Protein 4QD8 (pdb70)

Radius of gyration: 31.07 Å; Cα contacts (8 Å, |Δi|>4): 2089; chains: 6; bounding box: 77×60×92 Å

Nearest PDB structures (foldseek):
  4qdb-assembly4_F  TM=9.973E-01  e=1.370E-26  Pseudomonas aeruginosa PAO1
  4qd7-assembly1_A  TM=9.960E-01  e=4.173E-26  Pseudomonas aeruginosa PAO1
  4qda-assembly3_D  TM=9.909E-01  e=1.775E-25  Pseudomonas aeruginosa PAO1
  5ep5-assembly1_B  TM=9.746E-01  e=1.517E-14  Staphylococcus aureus subsp. aureus Mu50
  3r3c-assembly1_A  TM=8.956E-01  e=8.362E-13  Arthrobacter sp.

Organism: Pseudomonas aeruginosa (strain ATCC 15692 / DSM 22644 / CIP 104116 / JCM 14847 / LMG 12228 / 1C / PRS 101 / PAO1) (NCBI:txid208964)

CATH classification: 3.10.129.10

Foldseek 3Di:
DQFPADDDQVCLQVVCPPHVCVQFVKGFDDDDPFKTKIKTWQDPSQDDPVQWGDPVSVVVNVQSRVLVSVVRRDDPVWKHKDWDDKDKDFDAIDRGAMKMKMWGWPDDDPFKTKIWIWIDGPVRDTGMIMITIMTIGTD/DQFPADDDQVVLLVVCPPHVCVQQVKGFDDDDPFKTKIKGWQDPSQDDPVQWGDPVSVVVNVQSRVLVSLVRRDDPVWKHKDWDDKDKDFDAIDRGAMKMKMWGWPDDDPFKTKIWIFIDGPVRDTGMIMITIMTIGTD/DAFPDDDDQVVLQVVCPPHVCVVQVKGWDDDDRFKTKIKGWQDPSQDDPVQWGDPVSVVVNVQSRVLVRLCRRDDVVWKHKDWDDKDKDFDATDRGAMKMKMWGWPDDDPFKTKIWIFIDGPVRDTGMTMITIMGIGTD/DLFPDDDDQVVLQVVCPPHVCVQQVWGWDDDDPFKTKIKTWQDPSQDDPVQWGDPVVVVVNVQSRVLVSLVRNDDVVWKHKDWDDKDKDFDATDRGDMKMKMWGWPDDDPFKTKIWIWIDGPVRDTGMTMITIMTIGTD/DQFPDDDDQVVLQVVCPPHVCVQQVKGWDDDDPFKTKIKGWQDPSQDDPVQWGDPVSVVVNVLSRVLVSLCRRDDVVWKHKDWDDKDKDFDATDHGDMKMKMWGWPDDDPFKTKIWIFIDGPVRDTGMIMITIMTIGTD/DQFPDDDDQVCLQVVCPPHVCVQQVWGWDDDDPFKTKIKGWQDPSQDDPVQWGDPVSVVVNVQSRVLVSLCRRDDVVFKHKDWDDKDKDFDATDRGAMKMKMWGWPDDDPFKTKIWIFIDGPVRDTGMTMITIMTIDTD

Solvent-accessible surface area: 35798 Å² total; per-residue (Å²): 114,40,31,148,107,101,6,27,50,16,105,10,19,31,77,15,150,138,55,92,2,84,130,17,22,9,92,4,56,44,82,73,87,106,6,0,19,0,1,0,10,6,42,105,123,2,60,44,130,160,20,58,20,90,23,33,9,5,34,38,0,0,55,26,0,0,25,38,0,0,81,5,22,13,34,71,91,104,76,76,5,65,37,114,93,52,58,31,97,114,85,113,58,23,144,82,39,61,0,38,0,41,0,103,37,109,100,63,20,227,96,43,7,28,0,20,0,132,3,29,6,106,100,52,101,74,5,4,59,2,123,0,28,0,17,16,45,92,134,48,32,24,32,62,84,5,72,47,146,84,0,51,70,71,15,150,143,54,94,2,74,126,18,22,8,113,4,61,46,82,74,79,90,6,0,19,0,3,0,10,6,45,105,124,3,59,42,129,156,22,58,21,88,24,33,10,4,35,39,0,0,57,28,0,0,35,29,0,0,98,1,8,12,31,40,88,110,83,94,24,67,35,116,96,49,58,33,97,115,84,117,58,23,144,83,38,57,0,42,0,40,0,103,36,103,72,26,19,143,99,42,6,28,0,20,0,134,2,29,5,108,99,52,102,77,6,4,61,2,123,0,29,1,17,14,45,92,136,23,148,28,167,135,97,8,76,46,146,114,6,43,70,46,9,143,109,4,0,3,68,58,0,22,9,146,3,70,44,77,77,122,106,6,0,24,0,3,0,10,5,46,56,86,0,32,37,52,104,21,38,21,5,12,0,0,4,1,0,0,0,8,13,0,0,23,20,0,0,31,28,22,18,52,77,79,105,86,80,4,44,15,15,1,1,1,0,1,30,19,93,52,22,149,84,40,80,0,42,0,40,0,106,30,20,32,67,24,222,92,20,5,2,0,6,0,87,2,29,6,108,94,54,99,60,5,3,4,0,5,0,1,1,18,12,45,92,135,108,50,24,146,87,117,9,66,42,140,101,5,34,69,51,7,151,113,2,0,3,74,55,0,21,7,130,5,75,45,79,78,90,115,7,0,21,0,3,0,10,7,45,66,88,0,35,34,50,100,24,34,22,6,12,0,0,4,1,0,0,0,8,11,0,0,22,19,0,0,34,8,25,14,38,66,87,101,84,80,6,45,15,13,0,2,1,0,0,27,18,66,47,3,145,28,36,77,0,42,0,36,0,113,34,28,35,68,24,224,92,18,5,2,0,12,0,85,2,29,5,76,31,52,72,76,5,3,6,1,7,0,1,0,16,12,44,92,139,135,32,20,166,94,106,8,69,44,140,103,5,45,75,46,12,148,114,3,0,2,65,50,0,24,9,126,2,66,45,77,78,108,114,8,0,21,0,1,0,11,5,45,56,84,0,32,37,52,107,25,34,19,6,13,0,0,6,1,0,0,0,8,13,0,0,22,20,0,0,32,12,20,17,52,76,85,104,83,79,4,45,15,16,0,1,1,0,0,30,18,95,52,22,156,87,37,76,0,42,0,38,0,109,34,23,31,66,22,225,94,18,5,1,0,7,0,88,1,29,6,108,94,56,100,57,6,3,4,0,6,0,1,0,17,14,46,90,136,117,48,31,158,82,119,8,66,20,58,103,12,32,66,52,9,93,108,2,0,2,28,54,0,16,7,21,6,43,42,40,74,92,108,6,0,21,0,0,0,11,6,42,64,64,0,32,34,50,110,24,35,20,6,11,0,0,6,1,0,0,0,8,13,0,0,20,21,0,0,34,10,22,11,40,61,83,100,60,75,5,48,15,13,1,2,2,0,0,31,19,97,54,23,156,86,38,22,0,39,0,38,0,112,35,30,52,70,22,200,88,19,6,1,0,12,0,89,2,28,6,106,100,54,105,62,5,4,5,1,6,0,1,0,16,12,44,93,138

Secondary structure (DSSP, 8-state):
---SSPP-HHHHHHTTTTSHHHHHT-EEEEE-SSEEEEEEE-STTTB-TTSSBPHHHHHHHHHHHHHHHHHTTS-TTTEEEEEEEEEEEE-S---SSEEEEEEEEEEE-SSEEEEEEEEE-TT--EEEEEEEEEEEEE-/---SSPP-HHHHHHTTTTSHHHHTT-EEEEE-SSEEEEEEE-STTTB-TTSSBPHHHHHHHHHHHHHHHHHTTS-TTTEEEEEEEEEEEE-S---SSEEEEEEEEEEE-SSEEEEEEEEE-TT--EEEEEEEEEEEEE-/---SS---HHHHHHHTTTSHHHHTT-EEEEEETTEEEEEEE-STTTB-TTSSBPHHHHHHHHHHHHHHHHHTTS-TTTEEEEEEEEEEEE-S---SSEEEEEEEEEEE-SSEEEEEEEEE-TT--EEEEEEEEEEEEE-/---SS---HHHHHHTTTTSHHHHTT-EEEEE-SSEEEEEEE-STTTB-TTSSBPHHHHHHHHHHHHHHHHHTTS-TTTEEEEEEEEEEEE-S---SSEEEEEEEEEEE-SSEEEEEEEEE-TTS-EEEEEEEEEEEEE-/--SSS---HHHHHHTTTTSHHHHTT-EEEEE-SSEEEEEEE-STTTB-TTSSBPHHHHHHHHHHHHHHHHHTTS-TTTEEEEEEEEEEEE-S---SSEEEEEEEEEEE-SSEEEEEEEEE-TTS-EEEEEEEEEEEEE-/---SS---HHHHHHTTTTSHHHHHT-EEEEE-SSEEEEEEE-STTTB-TTSSBPHHHHHHHHHHHHHHHHHTTS-TTTEEEEEEEEEEEE-S---SSEEEEEEEEEEE-SSEEEEEEEEEETT--EEEEEEEEEEEEE-

Structure (mmCIF, N/CA/C/O backbone):
data_4QD8
#
_entry.id   4QD8
#
_cell.length_a   101.687
_cell.length_b   202.005
_cell.length_c   91.083
_cell.angle_alpha   90.00
_cell.angle_beta   90.00
_cell.angle_gamma   90.00
#
_symmetry.space_group_name_H-M   'C 2 2 21'
#
loop_
_entity.id
_entity.type
_entity.pdbx_description
1 polymer 'Thioesterase PA1618'
2 non-polymer 'phenacyl coenzyme A'
3 water water
#
loop_
_atom_site.group_PDB
_atom_site.id
_atom_site.type_symbol
_atom_site.label_atom_id
_atom_site.label_alt_id
_atom_site.label_comp_id
_atom_site.label_asym_id
_atom_site.label_entity_id
_atom_site.label_seq_id
_atom_site.pdbx_PDB_ins_code
_atom_site.Cartn_x
_atom_site.Cartn_y
_atom_site.Cartn_z
_atom_site.occupancy
_atom_site.B_iso_or_equiv
_atom_site.auth_seq_id
_atom_site.auth_comp_id
_atom_site.auth_asym_id
_atom_site.auth_atom_id
_atom_site.pdbx_PDB_model_num
ATOM 1 N N . SER A 1 2 ? 36.019 77.501 30.757 1.00 34.32 2 SER A N 1
ATOM 2 C CA . SER A 1 2 ? 34.618 77.515 30.341 1.00 35.52 2 SER A CA 1
ATOM 3 C C . SER A 1 2 ? 34.103 78.942 30.250 1.00 33.06 2 SER A C 1
ATOM 4 O O . SER A 1 2 ? 33.529 79.347 29.240 1.00 32.94 2 SER A O 1
ATOM 7 N N . LEU A 1 3 ? 34.325 79.701 31.320 1.00 28.45 3 LEU A N 1
ATOM 8 C CA . LEU A 1 3 ? 34.011 81.120 31.346 1.00 28.50 3 LEU A CA 1
ATOM 9 C C . LEU A 1 3 ? 34.875 81.806 30.306 1.00 22.61 3 LEU A C 1
ATOM 10 O O . LEU A 1 3 ? 34.473 82.782 29.671 1.00 22.28 3 LEU A O 1
ATOM 15 N N . TRP A 1 4 ? 36.089 81.291 30.156 1.00 23.29 4 TRP A N 1
ATOM 16 C CA . TRP A 1 4 ? 37.157 82.038 29.510 1.00 23.21 4 TRP A CA 1
ATOM 17 C C . TRP A 1 4 ? 37.153 81.933 27.999 1.00 23.46 4 TRP A C 1
ATOM 18 O O . TRP A 1 4 ? 36.802 80.883 27.448 1.00 28.15 4 TRP A O 1
ATOM 29 N N . ARG A 1 5 ? 37.547 83.019 27.337 1.00 19.84 5 ARG A N 1
ATOM 30 C CA . ARG A 1 5 ? 37.857 82.977 25.914 1.00 21.49 5 ARG A CA 1
ATOM 31 C C . ARG A 1 5 ? 39.330 82.650 25.763 1.00 26.31 5 ARG A C 1
ATOM 32 O O . ARG A 1 5 ? 39.694 81.625 25.184 1.00 24.81 5 ARG A O 1
ATOM 40 N N . GLN A 1 6 ? 40.179 83.530 26.287 1.00 24.48 6 GLN A N 1
ATOM 41 C CA . GLN A 1 6 ? 41.590 83.202 26.426 1.00 25.28 6 GLN A CA 1
ATOM 42 C C . GLN A 1 6 ? 41.827 82.366 27.679 1.00 26.12 6 GLN A C 1
ATOM 43 O O . GLN A 1 6 ? 41.470 82.776 28.788 1.00 28.66 6 GLN A O 1
ATOM 49 N N . THR A 1 7 ? 42.426 81.192 27.504 1.00 28.12 7 THR A N 1
ATOM 50 C CA . THR A 1 7 ? 42.775 80.334 28.631 1.00 26.23 7 THR A CA 1
ATOM 51 C C . THR A 1 7 ? 43.755 81.065 29.549 1.00 27.41 7 THR A C 1
ATOM 52 O O . THR A 1 7 ? 44.766 81.574 29.086 1.00 27.58 7 THR A O 1
ATOM 56 N N . PRO A 1 8 ? 43.439 81.144 30.851 1.00 28.46 8 PRO A N 1
ATOM 57 C CA . PRO A 1 8 ? 44.351 81.895 31.723 1.00 28.29 8 PRO A CA 1
ATOM 58 C C . PRO A 1 8 ? 45.731 81.250 31.771 1.00 24.41 8 PRO A C 1
ATOM 59 O O . PRO A 1 8 ? 45.843 80.035 31.889 1.00 25.24 8 PRO A O 1
ATOM 63 N N . ASP A 1 9 ? 46.763 82.074 31.657 1.00 28.93 9 ASP A N 1
ATOM 64 C CA . ASP A 1 9 ? 48.126 81.617 31.862 1.00 29.75 9 ASP A CA 1
ATOM 65 C C . ASP A 1 9 ? 48.752 82.527 32.919 1.00 23.36 9 ASP A C 1
ATOM 66 O O . ASP A 1 9 ? 49.006 83.706 32.665 1.00 23.53 9 ASP A O 1
ATOM 71 N N . LEU A 1 10 ? 48.967 81.964 34.102 1.00 21.46 10 LEU A N 1
ATOM 72 C CA . LEU A 1 10 ? 49.324 82.747 35.286 1.00 25.03 10 LEU A CA 1
ATOM 73 C C . LEU A 1 10 ? 50.630 83.513 35.100 1.00 27.63 10 LEU A C 1
ATOM 74 O O . LEU A 1 10 ? 50.770 84.636 35.581 1.00 21.28 10 LEU A O 1
ATOM 79 N N . GLU A 1 11 ? 51.580 82.928 34.372 1.00 27.34 11 GLU A N 1
ATOM 80 C CA . GLU A 1 11 ? 52.854 83.599 34.146 1.00 22.33 11 GLU A CA 1
ATOM 81 C C . GLU A 1 11 ? 52.674 84.890 33.361 1.00 23.52 11 GLU A C 1
ATOM 82 O O . GLU A 1 11 ? 53.246 85.920 33.713 1.00 22.95 11 GLU A O 1
ATOM 88 N N . GLN A 1 12 ? 51.875 84.825 32.298 1.00 23.89 12 GLN A N 1
ATOM 89 C CA . GLN A 1 12 ? 51.611 85.986 31.461 1.00 26.27 12 GLN A CA 1
ATOM 90 C C . GLN A 1 12 ? 50.849 87.037 32.252 1.00 19.19 12 GLN A C 1
ATOM 91 O O . GLN A 1 12 ? 51.139 88.238 32.156 1.00 22.26 12 GLN A O 1
ATOM 97 N N . LEU A 1 13 ? 49.863 86.592 33.024 1.00 22.11 13 LEU A N 1
ATOM 98 C CA . LEU A 1 13 ? 49.071 87.525 33.827 1.00 23.25 13 LEU A CA 1
ATOM 99 C C . LEU A 1 13 ? 49.999 88.274 34.775 1.00 19.20 13 LEU A C 1
ATOM 100 O O . LEU A 1 13 ? 49.961 89.507 34.865 1.00 22.09 13 LEU A O 1
ATOM 105 N N . ASN A 1 14 ? 50.851 87.529 35.470 1.00 21.81 14 ASN A N 1
ATOM 106 C CA . ASN A 1 14 ? 51.811 88.151 36.372 1.00 19.19 14 ASN A CA 1
ATOM 107 C C . ASN A 1 14 ? 52.833 89.009 35.652 1.00 20.24 14 ASN A C 1
ATOM 108 O O . ASN A 1 14 ? 53.086 90.142 36.046 1.00 20.08 14 ASN A O 1
ATOM 113 N N . ALA A 1 15 ? 53.427 88.467 34.591 1.00 18.23 15 ALA A N 1
ATOM 114 C CA . ALA A 1 15 ? 54.396 89.223 33.812 1.00 22.24 15 ALA A CA 1
ATOM 115 C C . ALA A 1 15 ? 53.813 90.532 33.258 1.00 19.87 15 ALA A C 1
ATOM 116 O O . ALA A 1 15 ? 54.515 91.535 33.155 1.00 22.28 15 ALA A O 1
ATOM 118 N N . SER A 1 16 ? 52.525 90.521 32.917 1.00 22.18 16 SER A N 1
ATOM 119 C CA . SER A 1 16 ? 51.911 91.691 32.284 1.00 25.56 16 SER A CA 1
ATOM 120 C C . SER A 1 16 ? 51.806 92.887 33.224 1.00 23.49 16 SER A C 1
ATOM 121 O O . SER A 1 16 ? 51.597 94.015 32.777 1.00 25.66 16 SER A O 1
ATOM 124 N N . GLN A 1 17 ? 51.984 92.654 34.524 1.00 24.37 17 GLN A N 1
ATOM 125 C CA . GLN A 1 17 ? 51.851 93.721 35.513 1.00 24.69 17 GLN A CA 1
ATOM 126 C C . GLN A 1 17 ? 53.094 94.572 35.680 1.00 26.95 17 GLN A C 1
ATOM 127 O O . GLN A 1 17 ? 53.100 95.517 36.467 1.00 25.15 17 GLN A O 1
ATOM 133 N N . LYS A 1 18 ? 54.160 94.223 34.966 1.00 27.37 18 LYS A N 1
ATOM 134 C CA . LYS A 1 18 ? 55.412 94.952 35.083 1.00 27.68 18 LYS A CA 1
ATOM 135 C C . LYS A 1 18 ? 55.189 96.441 34.835 1.00 27.87 18 LYS A C 1
ATOM 136 O O . LYS A 1 18 ? 54.439 96.812 33.934 1.00 28.60 18 LYS A O 1
ATOM 142 N N . ASN A 1 19 ? 55.814 97.278 35.661 1.00 27.29 19 ASN A N 1
ATOM 143 C CA . ASN A 1 19 ? 55.666 98.733 35.581 1.00 29.32 19 ASN A CA 1
ATOM 144 C C . ASN A 1 19 ? 54.239 99.225 35.776 1.00 27.34 19 ASN A C 1
ATOM 145 O O . ASN A 1 19 ? 53.834 100.223 35.175 1.00 26.47 19 ASN A O 1
ATOM 150 N N . SER A 1 20 ? 53.473 98.534 36.613 1.00 24.23 20 SER A N 1
ATOM 151 C CA . SER A 1 20 ? 52.133 98.999 36.942 1.00 19.91 20 SER A CA 1
ATOM 152 C C . SER A 1 20 ? 51.906 98.775 38.437 1.00 22.21 20 SER A C 1
ATOM 153 O O . SER A 1 20 ? 52.748 98.184 39.112 1.00 21.12 20 SER A O 1
ATOM 156 N N . ILE A 1 21 ? 50.777 99.240 38.963 1.00 18.14 21 ILE A N 1
ATOM 157 C CA . ILE A 1 21 ? 50.582 99.187 40.415 1.00 17.45 21 ILE A CA 1
ATOM 158 C C . ILE A 1 21 ? 50.554 97.758 40.958 1.00 18.12 21 ILE A C 1
ATOM 159 O O . ILE A 1 21 ? 50.988 97.499 42.096 1.00 20.27 21 ILE A O 1
ATOM 164 N N . GLY A 1 22 ? 50.053 96.819 40.162 1.00 18.08 22 GLY A N 1
ATOM 165 C CA . GLY A 1 22 ? 49.962 95.440 40.617 1.00 17.14 22 GLY A CA 1
ATOM 166 C C . GLY A 1 22 ? 51.322 94.854 40.964 1.00 22.71 22 GLY A C 1
ATOM 167 O O . GLY A 1 22 ? 51.471 94.112 41.943 1.00 21.90 22 GLY A O 1
ATOM 168 N N . ASP A 1 23 ? 52.325 95.203 40.167 1.00 22.29 23 ASP A N 1
ATOM 169 C CA . ASP A 1 23 ? 53.687 94.763 40.442 1.00 24.16 23 ASP A CA 1
ATOM 170 C C . ASP A 1 23 ? 54.219 95.453 41.696 1.00 24.24 23 ASP A C 1
ATOM 171 O O . ASP A 1 23 ? 54.852 94.825 42.552 1.00 26.68 23 ASP A O 1
ATOM 176 N N . LEU A 1 24 ? 53.962 96.755 41.794 1.00 22.26 24 LEU A N 1
ATOM 177 C CA . LEU A 1 24 ? 54.376 97.540 42.947 1.00 20.97 24 LEU A CA 1
ATOM 178 C C . LEU A 1 24 ? 53.837 96.958 44.260 1.00 24.96 24 LEU A C 1
ATOM 179 O O . LEU A 1 24 ? 54.553 96.897 45.259 1.00 23.87 24 LEU A O 1
ATOM 184 N N . LEU A 1 25 ? 52.585 96.506 44.256 1.00 20.31 25 LEU A N 1
ATOM 185 C CA . LEU A 1 25 ? 51.963 96.008 45.487 1.00 18.82 25 LEU A CA 1
ATOM 186 C C . LEU A 1 25 ? 52.134 94.511 45.723 1.00 21.64 25 LEU A C 1
ATOM 187 O O . LEU A 1 25 ? 51.661 93.993 46.726 1.00 21.62 25 LEU A O 1
ATOM 192 N N . GLY A 1 26 ? 52.771 93.806 44.792 1.00 19.48 26 GLY A N 1
ATOM 193 C CA . GLY A 1 26 ? 52.982 92.382 44.962 1.00 20.82 26 GLY A CA 1
ATOM 194 C C . GLY A 1 26 ? 51.771 91.518 44.679 1.00 20.26 26 GLY A C 1
ATOM 195 O O . GLY A 1 26 ? 51.680 90.390 45.158 1.00 19.30 26 GLY A O 1
ATOM 196 N N . ILE A 1 27 ? 50.841 92.030 43.877 1.00 20.35 27 ILE A N 1
ATOM 197 C CA . ILE A 1 27 ? 49.709 91.215 43.450 1.00 19.95 27 ILE A CA 1
ATOM 198 C C . ILE A 1 27 ? 50.192 90.024 42.627 1.00 17.86 27 ILE A C 1
ATOM 199 O O . ILE A 1 27 ? 51.006 90.162 41.707 1.00 19.56 27 ILE A O 1
ATOM 204 N N . ARG A 1 28 ? 49.708 88.847 42.998 1.00 17.48 28 ARG A N 1
ATOM 205 C CA . ARG A 1 28 ? 50.116 87.613 42.351 1.00 19.75 28 ARG A CA 1
ATOM 206 C C . ARG A 1 28 ? 48.881 86.837 41.925 1.00 19.79 28 ARG A C 1
ATOM 207 O O . ARG A 1 28 ? 48.072 86.452 42.769 1.00 19.24 28 ARG A O 1
ATOM 215 N N . PHE A 1 29 ? 48.724 86.623 40.617 1.00 18.20 29 PHE A N 1
ATOM 216 C CA . PHE A 1 29 ? 47.685 85.718 40.132 1.00 19.60 29 PHE A CA 1
ATOM 217 C C . PHE A 1 29 ? 48.106 84.296 40.464 1.00 19.84 29 PHE A C 1
ATOM 218 O O . PHE A 1 29 ? 49.210 83.884 40.100 1.00 21.89 29 PHE A O 1
ATOM 226 N N . GLU A 1 30 ? 47.232 83.567 41.160 1.00 21.37 30 GLU A N 1
ATOM 227 C CA . GLU A 1 30 ? 47.604 82.323 41.832 1.00 23.73 30 GLU A CA 1
ATOM 228 C C . GLU A 1 30 ? 46.970 81.078 41.257 1.00 24.85 30 GLU A C 1
ATOM 229 O O . GLU A 1 30 ? 47.568 79.999 41.268 1.00 28.54 30 GLU A O 1
ATOM 235 N N . ALA A 1 31 ? 45.725 81.210 40.822 1.00 20.76 31 ALA A N 1
ATOM 236 C CA . ALA A 1 31 ? 44.917 80.047 40.495 1.00 24.13 31 ALA A CA 1
ATOM 237 C C . ALA A 1 31 ? 43.768 80.427 39.590 1.00 22.25 31 ALA A C 1
ATOM 238 O O . ALA A 1 31 ? 43.348 81.585 39.543 1.00 21.64 31 ALA A O 1
ATOM 240 N N . PHE A 1 32 ? 43.264 79.440 38.862 1.00 22.56 32 PHE A N 1
ATOM 241 C CA . PHE A 1 32 ? 42.031 79.608 38.115 1.00 22.65 32 PHE A CA 1
ATOM 242 C C . PHE A 1 32 ? 41.335 78.267 37.945 1.00 25.11 32 PHE A C 1
ATOM 243 O O . PHE A 1 32 ? 41.948 77.211 38.110 1.00 21.63 32 PHE A O 1
ATOM 251 N N . ASP A 1 33 ? 40.043 78.311 37.650 1.00 23.43 33 ASP A N 1
ATOM 252 C CA . ASP A 1 33 ? 39.345 77.120 37.176 1.00 22.20 33 ASP A CA 1
ATOM 253 C C . ASP A 1 33 ? 38.325 77.531 36.127 1.00 22.10 33 ASP A C 1
ATOM 254 O O . ASP A 1 33 ? 38.410 78.634 35.591 1.00 21.47 33 ASP A O 1
ATOM 259 N N . ASP A 1 34 ? 37.362 76.664 35.826 1.00 25.72 34 ASP A N 1
ATOM 260 C CA . ASP A 1 34 ? 36.412 76.958 34.754 1.00 23.62 34 ASP A CA 1
ATOM 261 C C . ASP A 1 34 ? 35.488 78.129 35.052 1.00 25.47 34 ASP A C 1
ATOM 262 O O . ASP A 1 34 ? 34.833 78.643 34.146 1.00 23.51 34 ASP A O 1
ATOM 267 N N . GLU A 1 35 ? 35.428 78.543 36.316 1.00 23.56 35 GLU A N 1
ATOM 268 C CA . GLU A 1 35 ? 34.447 79.539 36.737 1.00 22.20 35 GLU A CA 1
ATOM 269 C C . GLU A 1 35 ? 35.048 80.688 37.522 1.00 22.68 35 GLU A C 1
ATOM 270 O O . GLU A 1 35 ? 34.323 81.582 37.934 1.00 20.61 35 GLU A O 1
ATOM 276 N N . SER A 1 36 ? 36.345 80.648 37.792 1.00 18.80 36 SER A N 1
ATOM 277 C CA . SER A 1 36 ? 36.909 81.655 38.699 1.00 20.94 36 SER A CA 1
ATOM 278 C C . SER A 1 36 ? 38.379 81.931 38.452 1.00 22.78 36 SER A C 1
ATOM 279 O O . SER A 1 36 ? 39.080 81.135 37.825 1.00 21.73 36 SER A O 1
ATOM 282 N N . LEU A 1 37 ? 38.838 83.076 38.956 1.00 19.30 37 LEU A N 1
ATOM 283 C CA . LEU A 1 37 ? 40.235 83.472 38.855 1.00 17.52 37 LEU A CA 1
ATOM 284 C C . LEU A 1 37 ? 40.627 84.006 40.229 1.00 17.94 37 LEU A C 1
ATOM 285 O O . LEU A 1 37 ? 39.834 84.689 40.872 1.00 16.63 37 LEU A O 1
ATOM 290 N N . THR A 1 38 ? 41.832 83.666 40.690 1.00 20.27 38 THR A N 1
ATOM 291 C CA . THR A 1 38 ? 42.251 83.971 42.067 1.00 15.69 38 THR A CA 1
ATOM 292 C C . THR A 1 38 ? 43.591 84.712 42.071 1.00 19.07 38 THR A C 1
ATOM 293 O O . THR A 1 38 ? 44.507 84.343 41.334 1.00 18.97 38 THR A O 1
ATOM 297 N N . ALA A 1 39 ? 43.695 85.771 42.885 1.00 17.02 39 ALA A N 1
ATOM 298 C CA . ALA A 1 39 ? 44.949 86.508 43.065 1.00 16.01 39 ALA A CA 1
ATOM 299 C C . ALA A 1 39 ? 45.082 86.884 44.528 1.00 19.72 39 ALA A C 1
ATOM 300 O O . ALA A 1 39 ? 44.082 87.038 45.214 1.00 18.45 39 ALA A O 1
ATOM 302 N N . SER A 1 40 ? 46.315 87.048 44.996 1.00 18.88 40 SER A N 1
ATOM 303 C CA . SER A 1 40 ? 46.560 87.439 46.376 1.00 17.98 40 SER A CA 1
ATOM 304 C C . SER A 1 40 ? 47.520 88.614 46.430 1.00 18.20 40 SER A C 1
ATOM 305 O O . SER A 1 40 ? 48.154 88.956 45.429 1.00 18.33 40 SER A O 1
ATOM 308 N N . MET A 1 41 ? 47.619 89.238 47.598 1.00 18.08 41 MET A N 1
ATOM 309 C CA . MET A 1 41 ? 48.418 90.437 47.763 1.00 19.23 41 MET A CA 1
ATOM 310 C C . MET A 1 41 ? 48.934 90.447 49.187 1.00 18.69 41 MET A C 1
ATOM 311 O O . MET A 1 41 ? 48.207 90.079 50.099 1.00 16.70 41 MET A O 1
ATOM 316 N N . PRO A 1 42 ? 50.192 90.870 49.384 1.00 20.25 42 PRO A N 1
ATOM 317 C CA . PRO A 1 42 ? 50.710 90.963 50.758 1.00 21.45 42 PRO A CA 1
ATOM 318 C C . PRO A 1 42 ? 50.039 92.063 51.568 1.00 20.09 42 PRO A C 1
ATOM 319 O O . PRO A 1 42 ? 49.641 93.095 51.016 1.00 18.25 42 PRO A O 1
ATOM 323 N N . VAL A 1 43 ? 49.896 91.822 52.870 1.00 17.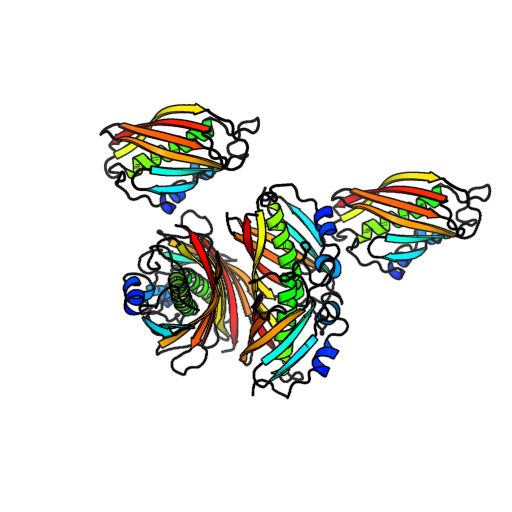70 43 VAL A N 1
ATOM 324 C CA . VAL A 1 43 ? 49.454 92.845 53.808 1.00 18.22 43 VAL A CA 1
ATOM 325 C C . VAL A 1 43 ? 50.692 93.313 54.562 1.00 20.88 43 VAL A C 1
ATOM 326 O O . VAL A 1 43 ? 51.120 92.679 55.538 1.00 21.02 43 VAL A O 1
ATOM 330 N N . ASP A 1 44 ? 51.287 94.401 54.081 1.00 20.18 44 ASP A N 1
ATOM 331 C CA . ASP A 1 44 ? 52.528 94.906 54.657 1.00 20.67 44 ASP A CA 1
ATOM 332 C C . ASP A 1 44 ? 52.641 96.414 54.433 1.00 19.67 44 ASP A C 1
ATOM 333 O O . ASP A 1 44 ? 51.644 97.063 54.146 1.00 18.18 44 ASP A O 1
ATOM 338 N N . SER A 1 45 ? 53.837 96.981 54.580 1.00 21.28 45 SER A N 1
ATOM 339 C CA . SER A 1 45 ? 54.000 98.428 54.439 1.00 21.71 45 SER A CA 1
ATOM 340 C C . SER A 1 45 ? 53.589 98.965 53.065 1.00 21.26 45 SER A C 1
ATOM 341 O O . SER A 1 45 ? 53.242 100.140 52.929 1.00 22.78 45 SER A O 1
ATOM 344 N N . ARG A 1 46 ? 53.606 98.106 52.053 1.00 20.40 46 ARG A N 1
ATOM 345 C CA . ARG A 1 46 ? 53.221 98.541 50.713 1.00 19.97 46 ARG A CA 1
ATOM 346 C C . ARG A 1 46 ? 51.716 98.784 50.611 1.00 20.01 46 ARG A C 1
ATOM 347 O O . ARG A 1 46 ? 51.266 99.570 49.780 1.00 18.37 46 ARG A O 1
ATOM 355 N N . THR A 1 47 ? 50.948 98.095 51.451 1.00 18.66 47 THR A N 1
ATOM 356 C CA . THR A 1 47 ? 49.489 98.063 51.319 1.00 16.22 47 THR A CA 1
ATOM 357 C C . THR A 1 47 ? 48.790 98.514 52.603 1.00 17.38 47 THR A C 1
ATOM 358 O O . THR A 1 47 ? 47.565 98.606 52.649 1.00 16.98 47 THR A O 1
ATOM 362 N N . HIS A 1 48 ? 49.560 98.802 53.653 1.00 17.66 48 HIS A N 1
ATOM 363 C CA . HIS A 1 48 ? 48.973 99.328 54.887 1.00 18.32 48 HIS A CA 1
ATOM 364 C C . HIS A 1 48 ? 48.443 100.758 54.747 1.00 16.80 48 HIS A C 1
ATOM 365 O O . HIS A 1 48 ? 48.947 101.543 53.934 1.00 18.18 48 HIS A O 1
ATOM 372 N N . GLN A 1 49 ? 47.433 101.108 55.549 1.00 17.25 49 GLN A N 1
ATOM 373 C CA . GLN A 1 49 ? 47.129 102.521 55.815 1.00 17.38 49 GLN A CA 1
ATOM 374 C C . GLN A 1 49 ? 47.958 102.950 57.047 1.00 20.43 49 GLN A C 1
ATOM 375 O O . GLN A 1 49 ? 48.692 102.125 57.585 1.00 20.10 49 GLN A O 1
ATOM 381 N N . PRO A 1 50 ? 47.878 104.233 57.468 1.00 19.84 50 PRO A N 1
ATOM 382 C CA . PRO A 1 50 ? 48.863 104.663 58.480 1.00 22.01 50 PRO A CA 1
ATOM 383 C C . PRO A 1 50 ? 48.772 104.001 59.857 1.00 27.47 50 PRO A C 1
ATOM 384 O O . PRO A 1 50 ? 49.713 104.142 60.648 1.00 31.08 50 PRO A O 1
ATOM 388 N N . PHE A 1 51 ? 47.698 103.269 60.136 1.00 23.73 51 PHE A N 1
ATOM 389 C CA . PHE A 1 51 ? 47.540 102.648 61.450 1.00 26.76 51 PHE A CA 1
ATOM 390 C C . PHE A 1 51 ? 47.867 101.172 61.439 1.00 26.76 51 PHE A C 1
ATOM 391 O O . PHE A 1 51 ? 47.627 100.468 62.411 1.00 27.66 51 PHE A O 1
ATOM 399 N N . GLY A 1 52 ? 48.422 100.705 60.331 1.00 22.36 52 GLY A N 1
ATOM 400 C CA . GLY A 1 52 ? 48.931 99.359 60.262 1.00 20.77 52 GLY A CA 1
ATOM 401 C C . GLY A 1 52 ? 47.930 98.302 59.831 1.00 20.18 52 GLY A C 1
ATOM 402 O O . GLY A 1 52 ? 48.229 97.114 59.916 1.00 23.42 52 GLY A O 1
ATOM 403 N N . LEU A 1 53 ? 46.750 98.730 59.373 1.00 21.61 53 LEU A N 1
ATOM 404 C CA . LEU A 1 53 ? 45.747 97.817 58.819 1.00 20.14 53 LEU A CA 1
ATOM 405 C C . LEU A 1 53 ? 45.856 97.860 57.304 1.00 18.60 53 LEU A C 1
ATOM 406 O O . LEU A 1 53 ? 46.289 98.862 56.740 1.00 17.94 53 LEU A O 1
ATOM 411 N N . LEU A 1 54 ? 45.456 96.784 56.637 1.00 16.11 54 LEU A N 1
ATOM 412 C CA . LEU A 1 54 ? 45.339 96.824 55.181 1.00 15.55 54 LEU A CA 1
ATOM 413 C C . LEU A 1 54 ? 44.439 97.998 54.763 1.00 16.90 54 LEU A C 1
ATOM 414 O O . LEU A 1 54 ? 43.315 98.128 55.235 1.00 17.44 54 LEU A O 1
ATOM 419 N N . HIS A 1 55 ? 44.954 98.866 53.891 1.00 16.87 55 HIS A N 1
ATOM 420 C CA . HIS A 1 55 ? 44.216 100.027 53.376 1.00 14.10 55 HIS A CA 1
ATOM 421 C C . HIS A 1 55 ? 43.032 99.518 52.561 1.00 14.71 55 HIS A C 1
ATOM 422 O O . HIS A 1 55 ? 43.199 98.646 51.722 1.00 15.41 55 HIS A O 1
ATOM 429 N N . GLY A 1 56 ? 41.838 100.048 52.822 1.00 16.36 56 GLY A N 1
ATOM 430 C CA . GLY A 1 56 ? 40.648 99.585 52.128 1.00 16.41 56 GLY A CA 1
ATOM 431 C C . GLY A 1 56 ? 40.743 99.812 50.634 1.00 16.54 56 GLY A C 1
ATOM 432 O O . GLY A 1 56 ? 40.207 99.039 49.840 1.00 14.09 56 GLY A O 1
ATOM 433 N N . GLY A 1 57 ? 41.444 100.859 50.236 1.00 14.94 57 GLY A N 1
ATOM 434 C CA . GLY A 1 57 ? 41.687 101.074 48.815 1.00 15.54 57 GLY A CA 1
ATOM 435 C C . GLY A 1 57 ? 42.571 100.005 48.200 1.00 14.49 57 GLY A C 1
ATOM 436 O O . GLY A 1 57 ? 42.414 99.645 47.029 1.00 15.49 57 GLY A O 1
ATOM 437 N N . ALA A 1 58 ? 43.521 99.493 48.973 1.00 14.56 58 ALA A N 1
ATOM 438 C CA . ALA A 1 58 ? 44.386 98.421 48.481 1.00 14.68 58 ALA A CA 1
ATOM 439 C C . ALA A 1 58 ? 43.563 97.158 48.201 1.00 12.97 58 ALA A C 1
ATOM 440 O O . ALA A 1 58 ? 43.825 96.441 47.222 1.00 15.03 58 ALA A O 1
ATOM 442 N N . SER A 1 59 ? 42.567 96.881 49.041 1.00 14.06 59 SER A N 1
ATOM 443 C CA . SER A 1 59 ? 41.650 95.776 48.776 1.00 14.72 59 SER A CA 1
ATOM 444 C C . SER A 1 59 ? 40.965 95.991 47.439 1.00 14.71 59 SER A C 1
ATOM 445 O O . SER A 1 59 ? 40.777 95.039 46.673 1.00 14.71 59 SER A O 1
ATOM 448 N N . VAL A 1 60 ? 40.614 97.240 47.154 1.00 14.24 60 VAL A N 1
ATOM 449 C CA . VAL A 1 60 ? 39.936 97.552 45.901 1.00 14.46 60 VAL A CA 1
ATOM 450 C C . VAL A 1 60 ? 40.904 97.448 44.703 1.00 14.97 60 VAL A C 1
ATOM 451 O O . VAL A 1 60 ? 40.512 96.962 43.643 1.00 15.22 60 VAL A O 1
ATOM 455 N N . VAL A 1 61 ? 42.168 97.843 44.874 1.00 12.86 61 VAL A N 1
ATOM 456 C CA . VAL A 1 61 ? 43.156 97.629 43.803 1.00 13.78 61 VAL A CA 1
ATOM 457 C C . VAL A 1 61 ? 43.233 96.140 43.452 1.00 16.24 61 VAL A C 1
ATOM 458 O O . VAL A 1 61 ? 43.217 95.762 42.274 1.00 14.18 61 VAL A O 1
ATOM 462 N N . LEU A 1 62 ? 43.320 95.289 44.468 1.00 14.08 62 LEU A N 1
ATOM 463 C CA . LEU A 1 62 ? 43.346 93.853 44.224 1.00 13.53 62 LEU A CA 1
ATOM 464 C C . LEU A 1 62 ? 42.088 93.403 43.475 1.00 15.86 62 LEU A C 1
ATOM 465 O O . LEU A 1 62 ? 42.174 92.697 42.461 1.00 15.09 62 LEU A O 1
ATOM 470 N N . ALA A 1 63 ? 40.929 93.850 43.944 1.00 14.46 63 ALA A N 1
ATOM 471 C CA . ALA A 1 63 ? 39.662 93.441 43.335 1.00 15.44 63 ALA A CA 1
ATOM 472 C C . ALA A 1 63 ? 39.581 93.899 41.889 1.00 17.38 63 ALA A C 1
ATOM 473 O O . ALA A 1 63 ? 39.176 93.126 41.002 1.00 17.22 63 ALA A O 1
ATOM 475 N N . GLU A 1 64 ? 39.970 95.146 41.643 1.00 14.75 64 GLU A N 1
ATOM 476 C CA . GLU A 1 64 ? 39.860 95.706 40.291 1.00 15.70 64 GLU A CA 1
ATOM 477 C C . GLU A 1 64 ? 40.919 95.126 39.349 1.00 16.27 64 GLU A C 1
ATOM 478 O O . GLU A 1 64 ? 40.641 94.923 38.164 1.00 15.89 64 GLU A O 1
ATOM 484 N N . SER A 1 65 ? 42.113 94.826 39.866 1.00 14.58 65 SER A N 1
ATOM 485 C CA . SER A 1 65 ? 43.133 94.140 39.067 1.00 15.68 65 SER A CA 1
ATOM 486 C C . SER A 1 65 ? 42.612 92.787 38.625 1.00 15.91 65 SER A C 1
ATOM 487 O O . SER A 1 65 ? 42.747 92.407 37.464 1.00 16.44 65 SER A O 1
ATOM 490 N N . LEU A 1 66 ? 42.032 92.065 39.573 1.00 15.16 66 LEU A N 1
ATOM 491 C CA . LEU A 1 66 ? 41.568 90.711 39.352 1.00 14.56 66 LEU A CA 1
ATOM 492 C C . LEU A 1 66 ? 40.402 90.706 38.379 1.00 16.03 66 LEU A C 1
ATOM 493 O O . LEU A 1 66 ? 40.420 89.985 37.392 1.00 15.66 66 LEU A O 1
ATOM 498 N N . GLY A 1 67 ? 39.392 91.529 38.641 1.00 17.09 67 GLY A N 1
ATOM 499 C CA . GLY A 1 67 ? 38.234 91.580 37.764 1.00 15.78 67 GLY A CA 1
ATOM 500 C C . GLY A 1 67 ? 38.532 92.116 36.376 1.00 16.44 67 GLY A C 1
ATOM 501 O O . GLY A 1 67 ? 37.936 91.650 35.396 1.00 19.75 67 GLY A O 1
ATOM 502 N N . SER A 1 68 ? 39.430 93.091 36.272 1.00 17.36 68 SER A N 1
ATOM 503 C CA . SER A 1 68 ? 39.775 93.634 34.958 1.00 18.34 68 SER A CA 1
ATOM 504 C C . SER A 1 68 ? 40.501 92.589 34.121 1.00 19.94 68 SER A C 1
ATOM 505 O O . SER A 1 68 ? 40.265 92.472 32.912 1.00 18.69 68 SER A O 1
ATOM 508 N N . MET A 1 69 ? 41.372 91.823 34.765 1.00 17.08 69 MET A N 1
ATOM 509 C CA . MET A 1 69 ? 42.093 90.762 34.067 1.00 19.47 69 MET A CA 1
ATOM 510 C C . MET A 1 69 ? 41.116 89.672 33.649 1.00 18.61 69 MET A C 1
ATOM 511 O O . MET A 1 69 ? 41.190 89.144 32.532 1.00 20.32 69 MET A O 1
ATOM 516 N N . ALA A 1 70 ? 40.190 89.336 34.539 1.00 17.85 70 ALA A N 1
ATOM 517 C CA . ALA A 1 70 ? 39.137 88.377 34.198 1.00 17.10 70 ALA A CA 1
ATOM 518 C C . ALA A 1 70 ? 38.334 88.830 32.964 1.00 19.31 70 ALA A C 1
ATOM 519 O O . ALA A 1 70 ? 38.050 88.019 32.083 1.00 19.63 70 ALA A O 1
ATOM 521 N N . SER A 1 71 ? 37.978 90.115 32.892 1.00 17.16 71 SER A N 1
ATOM 522 C CA . SER A 1 71 ? 37.281 90.642 31.708 1.00 16.59 71 SER A CA 1
ATOM 523 C C . SER A 1 71 ? 38.116 90.527 30.448 1.00 21.84 71 SER A C 1
ATOM 524 O O . SER A 1 71 ? 37.607 90.155 29.392 1.00 18.57 71 SER A O 1
ATOM 527 N N . TYR A 1 72 ? 39.399 90.842 30.559 1.00 19.67 72 TYR A N 1
ATOM 528 C CA . TYR A 1 72 ? 40.288 90.714 29.413 1.00 19.14 72 TYR A CA 1
ATOM 529 C C . TYR A 1 72 ? 40.365 89.301 28.861 1.00 20.16 72 TYR A C 1
ATOM 530 O O . TYR A 1 72 ? 40.507 89.117 27.649 1.00 24.41 72 TYR A O 1
ATOM 539 N N . LEU A 1 73 ? 40.215 88.315 29.735 1.00 17.91 73 LEU A N 1
ATOM 540 C CA . LEU A 1 73 ? 40.279 86.906 29.341 1.00 20.52 73 LEU A CA 1
ATOM 541 C C . LEU A 1 73 ? 38.950 86.429 28.768 1.00 20.81 73 LEU A C 1
ATOM 542 O O . LEU A 1 73 ? 38.834 85.286 28.327 1.00 23.39 73 LEU A O 1
ATOM 547 N N . CYS A 1 74 ? 37.947 87.303 28.789 1.00 17.72 74 CYS A N 1
ATOM 548 C CA . CYS A 1 74 ? 36.609 86.935 28.326 1.00 20.57 74 CYS A CA 1
ATOM 549 C C . CYS A 1 74 ? 36.167 87.661 27.060 1.00 23.48 74 CYS A C 1
ATOM 550 O O . CYS A 1 74 ? 35.192 87.256 26.428 1.00 27.55 74 CYS A O 1
ATOM 553 N N . VAL A 1 75 ? 36.859 88.727 26.684 1.00 21.91 75 VAL A N 1
ATOM 554 C CA . VAL A 1 75 ? 36.484 89.430 25.457 1.00 22.43 75 VAL A CA 1
ATOM 555 C C . VAL A 1 75 ? 37.361 89.078 24.274 1.00 22.74 75 VAL A C 1
ATOM 556 O O . VAL A 1 75 ? 38.434 88.496 24.425 1.00 23.80 75 VAL A O 1
ATOM 560 N N . ASP A 1 76 ? 36.869 89.434 23.091 1.00 26.33 76 ASP A N 1
ATOM 561 C CA . ASP A 1 76 ? 37.648 89.396 21.871 1.00 24.44 76 ASP A CA 1
ATOM 562 C C . ASP A 1 76 ? 38.565 90.611 21.861 1.00 26.41 76 ASP A C 1
ATOM 563 O O . ASP A 1 76 ? 38.149 91.718 21.522 1.00 25.61 76 ASP A O 1
ATOM 568 N N . THR A 1 77 ? 39.822 90.381 22.220 1.00 26.59 77 THR A N 1
ATOM 569 C CA . THR A 1 77 ? 40.795 91.442 22.407 1.00 26.36 77 THR A CA 1
ATOM 570 C C . THR A 1 77 ? 41.281 92.068 21.104 1.00 29.89 77 THR A C 1
ATOM 571 O O . THR A 1 77 ? 41.999 93.063 21.131 1.00 30.56 77 THR A O 1
ATOM 575 N N . SER A 1 78 ? 40.886 91.490 19.973 1.00 32.95 78 SER A N 1
ATOM 576 C CA . SER A 1 78 ? 41.220 92.064 18.671 1.00 32.64 78 SER A CA 1
ATOM 577 C C . SER A 1 78 ? 40.229 93.156 18.292 1.00 31.83 78 SER A C 1
ATOM 578 O O . SER A 1 78 ? 40.464 93.922 17.361 1.00 28.95 78 SER A O 1
ATOM 581 N N . GLN A 1 79 ? 39.120 93.230 19.024 1.00 29.92 79 GLN A N 1
ATOM 582 C CA . GLN A 1 79 ? 38.100 94.224 18.733 1.00 30.10 79 GLN A CA 1
ATOM 583 C C . GLN A 1 79 ? 37.729 95.089 19.927 1.00 27.36 79 GLN A C 1
ATOM 584 O O . GLN A 1 79 ? 37.149 96.158 19.752 1.00 29.29 79 GLN A O 1
ATOM 590 N N . TYR A 1 80 ? 38.032 94.610 21.130 1.00 26.92 80 TYR A N 1
ATOM 591 C CA . TYR A 1 80 ? 37.556 95.271 22.344 1.00 27.63 80 TYR A CA 1
ATOM 592 C C . TYR A 1 80 ? 38.616 95.370 23.419 1.00 25.60 80 TYR A C 1
ATOM 593 O O . TYR A 1 80 ? 39.524 94.549 23.498 1.00 28.93 80 TYR A O 1
ATOM 602 N N . TYR A 1 81 ? 38.474 96.368 24.279 1.00 26.67 81 TYR A N 1
ATOM 603 C CA . TYR A 1 81 ? 39.219 96.362 25.520 1.00 26.32 81 TYR A CA 1
ATOM 604 C C . TYR A 1 81 ? 38.245 96.715 26.627 1.00 23.98 81 TYR A C 1
ATOM 605 O O . TYR A 1 81 ? 37.129 97.155 26.360 1.00 22.62 81 TYR A O 1
ATOM 614 N N . CYS A 1 82 ? 38.658 96.486 27.863 1.00 24.10 82 CYS A N 1
ATOM 615 C CA . CYS A 1 82 ? 37.752 96.646 28.991 1.00 24.48 82 CYS A CA 1
ATOM 616 C C . CYS A 1 82 ? 38.318 97.639 29.980 1.00 23.47 82 CYS A C 1
ATOM 617 O O . CYS A 1 82 ? 39.513 97.620 30.265 1.00 24.96 82 CYS A O 1
ATOM 620 N N . VAL A 1 83 ? 37.458 98.508 30.497 1.00 21.20 83 VAL A N 1
ATOM 621 C CA . VAL A 1 83 ? 37.875 99.439 31.546 1.00 19.83 83 VAL A CA 1
ATOM 622 C C . VAL A 1 83 ? 36.879 99.408 32.702 1.00 18.91 83 VAL A C 1
ATOM 623 O O . VAL A 1 83 ? 35.699 99.123 32.510 1.00 19.15 83 VAL A O 1
ATOM 627 N N . GLY A 1 84 ? 37.353 99.685 33.909 1.00 20.23 84 GLY A N 1
ATOM 628 C CA . GLY A 1 84 ? 36.450 99.772 35.046 1.00 19.56 84 GLY A CA 1
ATOM 629 C C . GLY A 1 84 ? 35.413 100.858 34.842 1.00 16.40 84 GLY A C 1
ATOM 630 O O . GLY A 1 84 ? 35.736 101.974 34.424 1.00 19.40 84 GLY A O 1
ATOM 631 N N . LEU A 1 85 ? 34.160 100.554 35.170 1.00 15.48 85 LEU A N 1
ATOM 632 C CA . LEU A 1 85 ? 33.090 101.535 35.065 1.00 15.34 85 LEU A CA 1
ATOM 633 C C . LEU A 1 85 ? 32.541 101.918 36.440 1.00 14.83 85 LEU A C 1
ATOM 634 O O . LEU A 1 85 ? 32.358 103.094 36.736 1.00 15.53 85 LEU A O 1
ATOM 639 N N . GLU A 1 86 ? 32.262 100.919 37.265 1.00 14.07 86 GLU A N 1
ATOM 640 C CA . GLU A 1 86 ? 31.783 101.179 38.622 1.00 16.77 86 GLU A CA 1
ATOM 641 C C . GLU A 1 86 ? 32.346 100.124 39.541 1.00 14.20 86 GLU A C 1
ATOM 642 O O . GLU A 1 86 ? 32.451 98.961 39.173 1.00 14.72 86 GLU A O 1
ATOM 648 N N . VAL A 1 87 ? 32.717 100.512 40.752 1.00 14.24 87 VAL A N 1
ATOM 649 C CA . VAL A 1 87 ? 33.193 99.520 41.705 1.00 14.31 87 VAL A CA 1
ATOM 650 C C . VAL A 1 87 ? 32.633 99.863 43.070 1.00 14.61 87 VAL A C 1
ATOM 651 O O . VAL A 1 87 ? 32.429 101.028 43.391 1.00 14.91 87 VAL A O 1
ATOM 655 N N . ASN A 1 88 ? 32.375 98.842 43.867 1.00 13.61 88 ASN A N 1
ATOM 656 C CA . ASN A 1 88 ? 31.928 99.066 45.236 1.00 15.50 88 ASN A CA 1
ATOM 657 C C . ASN A 1 88 ? 32.458 97.942 46.105 1.00 15.23 88 ASN A C 1
ATOM 658 O O . ASN A 1 88 ? 32.794 96.875 45.607 1.00 14.60 88 ASN A O 1
ATOM 663 N N . ALA A 1 89 ? 32.578 98.191 47.400 1.00 12.42 89 ALA A N 1
ATOM 664 C CA . ALA A 1 89 ? 33.089 97.162 48.301 1.00 12.94 89 ALA A CA 1
ATOM 665 C C . ALA A 1 89 ? 32.584 97.392 49.713 1.00 16.76 89 ALA A C 1
ATOM 666 O O . ALA A 1 89 ? 32.451 98.534 50.150 1.00 16.41 89 ALA A O 1
ATOM 668 N N . ASN A 1 90 ? 32.286 96.302 50.406 1.00 11.52 90 ASN A N 1
ATOM 669 C CA . ASN A 1 90 ? 32.149 96.364 51.871 1.00 13.79 90 ASN A CA 1
ATOM 670 C C . ASN A 1 90 ? 33.419 95.852 52.527 1.00 14.13 90 ASN A C 1
ATOM 671 O O . ASN A 1 90 ? 33.888 94.761 52.216 1.00 15.03 90 ASN A O 1
ATOM 676 N N . HIS A 1 91 ? 33.968 96.645 53.449 1.00 13.96 91 HIS A N 1
ATOM 677 C CA . HIS A 1 91 ? 35.092 96.241 54.269 1.00 15.25 91 HIS A CA 1
ATOM 678 C C . HIS A 1 91 ? 34.551 95.552 55.527 1.00 17.31 91 HIS A C 1
ATOM 679 O O . HIS A 1 91 ? 33.900 96.177 56.365 1.00 18.32 91 HIS A O 1
ATOM 686 N N . LEU A 1 92 ? 34.785 94.248 55.613 1.00 14.63 92 LEU A N 1
ATOM 687 C CA . LEU A 1 92 ? 34.172 93.385 56.617 1.00 15.22 92 LEU A CA 1
ATOM 688 C C . LEU A 1 92 ? 35.031 93.189 57.866 1.00 17.73 92 LEU A C 1
ATOM 689 O O . LEU A 1 92 ? 34.530 93.253 58.990 1.00 19.53 92 LEU A O 1
ATOM 694 N N . ARG A 1 93 ? 36.312 92.903 57.657 1.00 17.06 93 ARG A N 1
ATOM 695 C CA . ARG A 1 93 ? 37.255 92.643 58.749 1.00 17.09 93 ARG A CA 1
ATOM 696 C C . ARG A 1 93 ? 38.586 93.288 58.435 1.00 18.42 93 ARG A C 1
ATOM 697 O O . ARG A 1 93 ? 39.043 93.265 57.291 1.00 19.14 93 ARG A O 1
ATOM 705 N N . GLY A 1 94 ? 39.242 93.831 59.454 1.00 18.10 94 GLY A N 1
ATOM 706 C CA . GLY A 1 94 ? 40.576 94.365 59.256 1.00 18.94 94 GLY A CA 1
ATOM 707 C C . GLY A 1 94 ? 41.640 93.284 59.169 1.00 17.78 94 GLY A C 1
ATOM 708 O O . GLY A 1 94 ? 41.492 92.190 59.732 1.00 25.20 94 GLY A O 1
ATOM 709 N N . LEU A 1 95 ? 42.713 93.568 58.444 1.00 17.71 95 LEU A N 1
ATOM 710 C CA . LEU A 1 95 ? 43.856 92.654 58.363 1.00 18.33 95 LEU A CA 1
ATOM 711 C C . LEU A 1 95 ? 45.125 93.435 58.659 1.00 18.80 95 LEU A C 1
ATOM 712 O O . LEU A 1 95 ? 45.236 94.598 58.274 1.00 19.16 95 LEU A O 1
ATOM 717 N N . ARG A 1 96 ? 46.083 92.800 59.336 1.00 21.92 96 ARG A N 1
ATOM 718 C CA . ARG A 1 96 ? 47.339 93.472 59.695 1.00 23.77 96 ARG A CA 1
ATOM 719 C C . ARG A 1 96 ? 48.578 92.849 59.048 1.00 19.20 96 ARG A C 1
ATOM 720 O O . ARG A 1 96 ? 49.564 93.533 58.805 1.00 24.21 96 ARG A O 1
ATOM 728 N N . SER A 1 97 ? 48.535 91.556 58.765 1.00 21.17 97 SER A N 1
ATOM 729 C CA . SER A 1 97 ? 49.700 90.879 58.209 1.00 22.16 97 SER A CA 1
ATOM 730 C C . SER A 1 97 ? 49.276 89.677 57.389 1.00 22.48 97 SER A C 1
ATOM 731 O O . SER A 1 97 ? 48.079 89.408 57.233 1.00 21.88 97 SER A O 1
ATOM 734 N N . GLY A 1 98 ? 50.260 88.952 56.866 1.00 23.85 98 GLY A N 1
ATOM 735 C CA . GLY A 1 98 ? 49.999 87.835 55.977 1.00 23.44 98 GLY A CA 1
ATOM 736 C C . GLY A 1 98 ? 49.630 88.324 54.591 1.00 21.09 98 GLY A C 1
ATOM 737 O O . GLY A 1 98 ? 50.170 89.322 54.117 1.00 19.81 98 GLY A O 1
ATOM 738 N N . ARG A 1 99 ? 48.717 87.608 53.940 1.00 21.59 99 ARG A N 1
ATOM 739 C CA . ARG A 1 99 ? 48.256 87.991 52.605 1.00 21.73 99 ARG A CA 1
ATOM 740 C C . ARG A 1 99 ? 46.737 88.032 52.558 1.00 20.98 99 ARG A C 1
ATOM 741 O O . ARG A 1 99 ? 46.052 87.379 53.353 1.00 21.68 99 ARG A O 1
ATOM 749 N N . VAL A 1 100 ? 46.214 88.809 51.617 1.00 18.25 100 VAL A N 1
ATOM 750 C CA . VAL A 1 100 ? 44.782 88.823 51.372 1.00 18.10 100 VAL A CA 1
ATOM 751 C C . VAL A 1 100 ? 44.539 88.182 50.006 1.00 15.17 100 VAL A C 1
ATOM 752 O O . VAL A 1 100 ? 45.243 88.480 49.035 1.00 16.62 100 VAL A O 1
ATOM 756 N N . THR A 1 101 ? 43.570 87.271 49.949 1.00 15.16 101 THR A N 1
ATOM 757 C CA . THR A 1 101 ? 43.303 86.488 48.738 1.00 16.58 101 THR A CA 1
ATOM 758 C C . THR A 1 101 ? 41.933 86.847 48.167 1.00 16.87 101 THR A C 1
ATOM 759 O O . THR A 1 101 ? 40.943 86.851 48.897 1.00 18.10 101 THR A O 1
ATOM 763 N N . ALA A 1 102 ? 41.885 87.152 46.869 1.00 17.94 102 ALA A N 1
ATOM 764 C CA . ALA A 1 102 ? 40.637 87.541 46.219 1.00 16.57 102 ALA A CA 1
ATOM 765 C C . ALA A 1 102 ? 40.248 86.478 45.203 1.00 16.86 102 ALA A C 1
ATOM 766 O O . ALA A 1 102 ? 41.099 85.974 44.477 1.00 16.79 102 ALA A O 1
ATOM 768 N N . VAL A 1 103 ? 38.963 86.138 45.157 1.00 15.41 103 VAL A N 1
ATOM 769 C CA . VAL A 1 103 ? 38.458 85.192 44.152 1.00 16.14 103 VAL A CA 1
ATOM 770 C C . VAL A 1 103 ? 37.363 85.881 43.350 1.00 15.30 103 VAL A C 1
ATOM 771 O O . VAL A 1 103 ? 36.418 86.412 43.928 1.00 16.05 103 VAL A O 1
ATOM 775 N N . ALA A 1 104 ? 37.493 85.877 42.028 1.00 15.81 104 ALA A N 1
ATOM 776 C CA . ALA A 1 104 ? 36.505 86.511 41.163 1.00 15.57 104 ALA A CA 1
ATOM 777 C C . ALA A 1 104 ? 35.640 85.470 40.465 1.00 16.37 104 ALA A C 1
ATOM 778 O O . ALA A 1 104 ? 36.154 84.484 39.923 1.00 15.74 104 ALA A O 1
ATOM 780 N N . ARG A 1 105 ? 34.337 85.723 40.462 1.00 16.33 105 ARG A N 1
ATOM 781 C CA . ARG A 1 105 ? 33.360 84.890 39.762 1.00 16.16 105 ARG A CA 1
ATOM 782 C C . ARG A 1 105 ? 32.442 85.810 38.948 1.00 16.45 105 ARG A C 1
ATOM 783 O O . ARG A 1 105 ? 32.169 86.929 39.347 1.00 15.64 105 ARG A O 1
ATOM 791 N N . ALA A 1 106 ? 31.979 85.353 37.789 1.00 17.93 106 ALA A N 1
ATOM 792 C CA . ALA A 1 106 ? 31.137 86.209 36.961 1.00 16.05 106 ALA A CA 1
ATOM 793 C C . ALA A 1 106 ? 29.700 86.247 37.470 1.00 16.25 106 ALA A C 1
ATOM 794 O O . ALA A 1 106 ? 29.143 85.208 37.858 1.00 19.78 106 ALA A O 1
ATOM 796 N N . ILE A 1 107 ? 29.099 87.437 37.466 1.00 13.34 107 ILE A N 1
ATOM 797 C CA . ILE A 1 107 ? 27.666 87.553 37.716 1.00 16.90 107 ILE A CA 1
ATOM 798 C C . ILE A 1 107 ? 26.967 87.672 36.371 1.00 14.90 107 ILE A C 1
ATOM 799 O O . ILE A 1 107 ? 25.912 87.084 36.134 1.00 19.65 107 ILE A O 1
ATOM 804 N N . HIS A 1 108 ? 27.568 88.449 35.484 1.00 15.51 108 HIS A N 1
ATOM 805 C CA . HIS A 1 108 ? 26.963 88.681 34.173 1.00 18.88 108 HIS A CA 1
ATOM 806 C C . HIS A 1 108 ? 27.994 89.176 33.177 1.00 20.65 108 HIS A C 1
ATOM 807 O O . HIS A 1 108 ? 28.677 90.172 33.420 1.00 16.49 108 HIS A O 1
ATOM 814 N N . LEU A 1 109 ? 28.111 88.478 32.046 1.00 17.39 109 LEU A N 1
ATOM 815 C CA . LEU A 1 109 ? 28.950 88.958 30.963 1.00 19.22 109 LEU A CA 1
ATOM 816 C C . LEU A 1 109 ? 28.068 89.370 29.799 1.00 19.28 109 LEU A C 1
ATOM 817 O O . LEU A 1 109 ? 27.676 88.520 28.992 1.00 20.44 109 LEU A O 1
ATOM 822 N N . GLY A 1 110 ? 27.738 90.652 29.725 1.00 19.23 110 GLY A N 1
ATOM 823 C CA . GLY A 1 110 ? 26.877 91.166 28.680 1.00 19.91 110 GLY A CA 1
ATOM 824 C C . GLY A 1 110 ? 27.728 91.597 27.508 1.00 19.91 110 GLY A C 1
ATOM 825 O O . GLY A 1 110 ? 28.954 91.429 27.530 1.00 19.64 110 GLY A O 1
ATOM 826 N N . ARG A 1 111 ? 27.097 92.148 26.477 1.00 18.62 111 ARG A N 1
ATOM 827 C CA . ARG A 1 111 ? 27.871 92.641 25.349 1.00 20.23 111 ARG A CA 1
ATOM 828 C C . ARG A 1 111 ? 28.642 93.928 25.632 1.00 22.23 111 ARG A C 1
ATOM 829 O O . ARG A 1 111 ? 29.704 94.146 25.056 1.00 25.68 111 ARG A O 1
ATOM 837 N N . THR A 1 112 ? 28.114 94.786 26.503 1.00 18.61 112 THR A N 1
ATOM 838 C CA . THR A 1 112 ? 28.734 96.096 26.725 1.00 20.83 112 THR A CA 1
ATOM 839 C C . THR A 1 112 ? 29.224 96.290 28.162 1.00 19.84 112 THR A C 1
ATOM 840 O O . THR A 1 112 ? 30.012 97.194 28.428 1.00 21.75 112 THR A O 1
ATOM 844 N N . THR A 1 113 ? 28.758 95.441 29.074 1.00 19.64 113 THR A N 1
ATOM 845 C CA . THR A 1 113 ? 29.224 95.491 30.466 1.00 18.24 113 THR A CA 1
ATOM 846 C C . THR A 1 113 ? 29.457 94.101 31.018 1.00 19.82 113 THR A C 1
ATOM 847 O O . THR A 1 113 ? 28.818 93.142 30.595 1.00 19.43 113 THR A O 1
ATOM 851 N N . HIS A 1 114 ? 30.381 93.996 31.970 1.00 17.08 114 HIS A N 1
ATOM 852 C CA . HIS A 1 114 ? 30.603 92.755 32.698 1.00 12.65 114 HIS A CA 1
ATOM 853 C C . HIS A 1 114 ? 30.437 93.090 34.159 1.00 13.09 114 HIS A C 1
ATOM 854 O O . HIS A 1 114 ? 30.821 94.178 34.586 1.00 16.55 114 HIS A O 1
ATOM 861 N N . VAL A 1 115 ? 29.887 92.158 34.922 1.00 13.30 115 VAL A N 1
ATOM 862 C CA . VAL A 1 115 ? 29.777 92.339 36.374 1.00 12.89 115 VAL A CA 1
ATOM 863 C C . VAL A 1 115 ? 30.450 91.146 37.056 1.00 13.79 115 VAL A C 1
ATOM 864 O O . VAL A 1 115 ? 30.118 89.986 36.778 1.00 14.83 115 VAL A O 1
ATOM 868 N N . TRP A 1 116 ? 31.398 91.438 37.951 1.00 12.36 116 TRP A N 1
ATOM 869 C CA . TRP A 1 116 ? 32.173 90.429 38.675 1.00 13.09 116 TRP A CA 1
ATOM 870 C C . TRP A 1 116 ? 31.898 90.500 40.179 1.00 13.47 116 TRP A C 1
ATOM 871 O O . TRP A 1 116 ? 31.781 91.599 40.732 1.00 14.66 116 TRP A O 1
ATOM 882 N N . ASP A 1 117 ? 31.808 89.331 40.806 1.00 14.58 117 ASP A N 1
ATOM 883 C CA . ASP A 1 117 ? 31.657 89.186 42.253 1.00 15.66 117 ASP A CA 1
ATOM 884 C C . ASP A 1 117 ? 33.049 88.855 42.785 1.00 17.30 117 ASP A C 1
ATOM 885 O O . ASP A 1 117 ? 33.657 87.872 42.350 1.00 16.37 117 ASP A O 1
ATOM 890 N N . ILE A 1 118 ? 33.594 89.671 43.689 1.00 15.87 118 ILE A N 1
ATOM 891 C CA . ILE A 1 118 ? 34.958 89.419 44.154 1.00 13.44 118 ILE A CA 1
ATOM 892 C C . ILE A 1 118 ? 34.978 89.286 45.673 1.00 14.86 118 ILE A C 1
ATOM 893 O O . ILE A 1 118 ? 34.552 90.196 46.388 1.00 17.38 118 ILE A O 1
ATOM 898 N N . ARG A 1 119 ? 35.432 88.127 46.152 1.00 14.09 119 ARG A N 1
ATOM 899 C CA . ARG A 1 119 ? 35.443 87.840 47.595 1.00 16.16 119 ARG A CA 1
ATOM 900 C C . ARG A 1 119 ? 36.879 87.786 48.118 1.00 16.49 119 ARG A C 1
ATOM 901 O O . ARG A 1 119 ? 37.711 87.060 47.572 1.00 16.59 119 ARG A O 1
ATOM 909 N N . LEU A 1 120 ? 37.154 88.522 49.196 1.00 14.91 120 LEU A N 1
ATOM 910 C CA . LEU A 1 120 ? 38.500 88.587 49.763 1.00 12.78 120 LEU A CA 1
ATOM 911 C C . LEU A 1 120 ? 38.509 88.016 51.170 1.00 15.21 120 LEU A C 1
ATOM 912 O O . LEU A 1 120 ? 37.530 88.153 51.921 1.00 16.85 120 LEU A O 1
ATOM 917 N N . SER A 1 121 ? 39.627 87.394 51.518 1.00 16.15 121 SER A N 1
ATOM 918 C CA . SER A 1 121 ? 39.810 86.865 52.867 1.00 18.10 121 SER A CA 1
ATOM 919 C C . SER A 1 121 ? 41.288 86.870 53.244 1.00 18.71 121 SER A C 1
ATOM 920 O O . SER A 1 121 ? 42.178 86.769 52.384 1.00 18.36 121 SER A O 1
ATOM 923 N N . GLY A 1 122 ? 41.549 87.019 54.537 1.00 19.02 122 GLY A N 1
ATOM 924 C CA . GLY A 1 122 ? 42.907 86.937 55.027 1.00 17.77 122 GLY A CA 1
ATOM 925 C C . GLY A 1 122 ? 43.304 85.489 55.205 1.00 23.39 122 GLY A C 1
ATOM 926 O O . GLY A 1 122 ? 42.566 84.570 54.825 1.00 20.98 122 GLY A O 1
ATOM 927 N N . ASP A 1 123 ? 44.473 85.275 55.790 1.00 22.28 123 ASP A N 1
ATOM 928 C CA . ASP A 1 123 ? 44.996 83.920 55.866 1.00 24.12 123 ASP A CA 1
ATOM 929 C C . ASP A 1 123 ? 44.188 83.035 56.808 1.00 21.72 123 ASP A C 1
ATOM 930 O O . ASP A 1 123 ? 44.247 81.815 56.701 1.00 28.10 123 ASP A O 1
ATOM 935 N N . ASP A 1 124 ? 43.413 83.646 57.699 1.00 23.62 124 ASP A N 1
ATOM 936 C CA . ASP A 1 124 ? 42.516 82.876 58.563 1.00 23.96 124 ASP A CA 1
ATOM 937 C C . ASP A 1 124 ? 41.264 82.365 57.837 1.00 23.78 124 ASP A C 1
ATOM 938 O O . ASP A 1 124 ? 40.488 81.587 58.389 1.00 27.16 124 ASP A O 1
ATOM 943 N N . GLY A 1 125 ? 41.073 82.796 56.593 1.00 21.08 125 GLY A N 1
ATOM 944 C CA . GLY A 1 125 ? 39.963 82.329 55.787 1.00 23.77 125 GLY A CA 1
ATOM 945 C C . GLY A 1 125 ? 38.643 83.038 56.026 1.00 22.60 125 GLY A C 1
ATOM 946 O O . GLY A 1 125 ? 37.666 82.766 55.329 1.00 25.50 125 GLY A O 1
ATOM 947 N N . LYS A 1 126 ? 38.596 83.941 57.001 1.00 21.18 126 LYS A N 1
ATOM 948 C CA . LYS A 1 126 ? 37.371 84.685 57.278 1.00 19.34 126 LYS A CA 1
ATOM 949 C C . LYS A 1 126 ? 37.210 85.817 56.260 1.00 19.24 126 LYS A C 1
ATOM 950 O O . LYS A 1 126 ? 38.190 86.482 55.916 1.00 20.50 126 LYS A O 1
ATOM 956 N N . PRO A 1 127 ? 35.980 86.025 55.760 1.00 19.92 127 PRO A N 1
ATOM 957 C CA . PRO A 1 127 ? 35.722 87.119 54.809 1.00 19.19 127 PRO A CA 1
ATOM 958 C C . PRO A 1 127 ? 36.206 88.468 55.341 1.00 18.34 127 PRO A C 1
ATOM 959 O O . PRO A 1 127 ? 35.840 88.862 56.465 1.00 18.36 127 PRO A O 1
ATOM 963 N N . SER A 1 128 ? 37.006 89.172 54.538 1.00 15.56 128 SER A N 1
ATOM 964 C CA . SER A 1 128 ? 37.560 90.458 54.945 1.00 16.69 128 SER A CA 1
ATOM 965 C C . SER A 1 128 ? 37.003 91.611 54.115 1.00 14.41 128 SER A C 1
ATOM 966 O O . SER A 1 128 ? 36.981 92.750 54.559 1.00 16.05 128 SER A O 1
ATOM 969 N N . CYS A 1 129 ? 36.582 91.309 52.888 1.00 15.43 129 CYS A N 1
ATOM 970 C CA . CYS A 1 129 ? 36.026 92.341 52.014 1.00 12.91 129 CYS A CA 1
ATOM 971 C C . CYS A 1 129 ? 35.205 91.643 50.932 1.00 13.93 129 CYS A C 1
ATOM 972 O O . CYS A 1 129 ? 35.538 90.533 50.508 1.00 15.76 129 CYS A O 1
ATOM 975 N N . ILE A 1 130 ? 34.110 92.274 50.514 1.00 13.74 130 ILE A N 1
ATOM 976 C CA . ILE A 1 130 ? 33.393 91.784 49.346 1.00 15.85 130 ILE A CA 1
ATOM 977 C C . ILE A 1 130 ? 33.271 92.945 48.380 1.00 14.27 130 ILE A C 1
ATOM 978 O O . ILE A 1 130 ? 32.930 94.055 48.785 1.00 14.10 130 ILE A O 1
ATOM 983 N N . ALA A 1 131 ? 33.571 92.708 47.105 1.00 12.45 131 ALA A N 1
ATOM 984 C CA . ALA A 1 131 ? 33.528 93.782 46.122 1.00 12.83 131 ALA A CA 1
ATOM 985 C C . ALA A 1 131 ? 32.643 93.378 44.964 1.00 14.18 131 ALA A C 1
ATOM 986 O O . ALA A 1 131 ? 32.495 92.193 44.676 1.00 14.55 131 ALA A O 1
ATOM 988 N N . ARG A 1 132 ? 32.050 94.366 44.307 1.00 14.84 132 ARG A N 1
ATOM 989 C CA . ARG A 1 132 ? 31.400 94.101 43.026 1.00 14.72 132 ARG A CA 1
ATOM 990 C C . ARG A 1 132 ? 31.910 95.090 41.995 1.00 12.69 132 ARG A C 1
ATOM 991 O O . ARG A 1 132 ? 32.018 96.302 42.243 1.00 13.62 132 ARG A O 1
ATOM 999 N N . LEU A 1 133 ? 32.284 94.563 40.836 1.00 12.10 133 LEU A N 1
ATOM 1000 C CA . LEU A 1 133 ? 32.924 95.383 39.818 1.00 13.24 133 LEU A CA 1
ATOM 1001 C C . LEU A 1 133 ? 32.136 95.334 38.517 1.00 12.39 133 LEU A C 1
ATOM 1002 O O . LEU A 1 133 ? 31.785 94.252 38.046 1.00 13.44 133 LEU A O 1
ATOM 1007 N N . THR A 1 134 ? 31.840 96.508 37.973 1.00 13.80 134 THR A N 1
ATOM 1008 C CA . THR A 1 134 ? 31.250 96.637 36.630 1.00 14.03 134 THR A CA 1
ATOM 1009 C C . THR A 1 134 ? 32.303 97.153 35.650 1.00 14.46 134 THR A C 1
ATOM 1010 O O . THR A 1 134 ? 32.847 98.241 35.833 1.00 14.09 134 THR A O 1
ATOM 1014 N N . MET A 1 135 ? 32.584 96.359 34.613 1.00 14.12 135 MET A N 1
ATOM 1015 C CA . MET A 1 135 ? 33.533 96.731 33.565 1.00 16.40 135 MET A CA 1
ATOM 1016 C C . MET A 1 135 ? 32.757 97.178 32.342 1.00 16.88 135 MET A C 1
ATOM 1017 O O . MET A 1 135 ? 31.694 96.642 32.057 1.00 17.25 135 MET A O 1
ATOM 1022 N N . ALA A 1 136 ? 33.284 98.167 31.627 1.00 16.30 136 ALA A N 1
ATOM 1023 C CA . ALA A 1 136 ? 32.739 98.538 30.321 1.00 17.81 136 ALA A CA 1
ATOM 1024 C C . ALA A 1 136 ? 33.529 97.808 29.239 1.00 18.70 136 ALA A C 1
ATOM 1025 O O . ALA A 1 136 ? 34.748 97.694 29.313 1.00 19.71 136 ALA A O 1
ATOM 1027 N N . VAL A 1 137 ? 32.819 97.320 28.231 1.00 18.43 137 VAL A N 1
ATOM 1028 C CA . VAL A 1 137 ? 33.459 96.696 27.074 1.00 20.72 137 VAL A CA 1
ATOM 1029 C C . VAL A 1 137 ? 33.466 97.747 25.967 1.00 27.08 137 VAL A C 1
ATOM 1030 O O . VAL A 1 137 ? 32.403 98.212 25.555 1.00 24.62 137 VAL A O 1
ATOM 1034 N N . VAL A 1 138 ? 34.661 98.132 25.519 1.00 25.51 138 VAL A N 1
ATOM 1035 C CA . VAL A 1 138 ? 34.838 99.281 24.625 1.00 27.77 138 VAL A CA 1
ATOM 1036 C C . VAL A 1 138 ? 35.549 98.856 23.336 1.00 28.37 138 VAL A C 1
ATOM 1037 O O . VAL A 1 138 ? 36.585 98.198 23.388 1.00 26.95 138 VAL A O 1
ATOM 1041 N N . PRO A 1 139 ? 34.989 99.227 22.171 1.00 33.18 139 PRO A N 1
ATOM 1042 C CA . PRO A 1 139 ? 35.662 98.883 20.906 1.00 30.78 139 PRO A CA 1
ATOM 1043 C C . PRO A 1 139 ? 36.993 99.619 20.745 1.00 32.67 139 PRO A C 1
ATOM 1044 O O . PRO A 1 139 ? 37.052 100.809 21.031 1.00 34.74 139 PRO A O 1
ATOM 1048 N N . LEU A 1 140 ? 38.041 98.920 20.305 1.00 35.21 140 LEU A N 1
ATOM 1049 C CA . LEU A 1 140 ? 39.351 99.542 20.074 1.00 36.02 140 LEU A CA 1
ATOM 1050 C C . LEU A 1 140 ? 39.275 100.619 18.989 1.00 42.42 140 LEU A C 1
ATOM 1051 O O . LEU A 1 140 ? 38.500 100.500 18.037 1.00 41.18 140 LEU A O 1
ATOM 1056 N N . SER B 1 2 ? 81.733 77.767 75.490 1.00 38.95 2 SER B N 1
ATOM 1057 C CA . SER B 1 2 ? 80.305 77.916 75.225 1.00 38.40 2 SER B CA 1
ATOM 1058 C C . SER B 1 2 ? 79.996 79.396 75.102 1.00 37.82 2 SER B C 1
ATOM 1059 O O . SER B 1 2 ? 79.463 79.868 74.097 1.00 41.70 2 SER B O 1
ATOM 1062 N N . LEU B 1 3 ? 80.339 80.120 76.159 1.00 33.73 3 LEU B N 1
ATOM 1063 C CA . LEU B 1 3 ? 80.144 81.554 76.232 1.00 31.09 3 LEU B CA 1
ATOM 1064 C C . LEU B 1 3 ? 81.074 82.265 75.253 1.00 26.21 3 LEU B C 1
ATOM 1065 O O . LEU B 1 3 ? 80.705 83.260 74.627 1.00 25.82 3 LEU B O 1
ATOM 1070 N N . TRP B 1 4 ? 82.289 81.742 75.114 1.00 28.23 4 TRP B N 1
ATOM 1071 C CA . TRP B 1 4 ? 83.369 82.483 74.469 1.00 25.20 4 TRP B CA 1
ATOM 1072 C C . TRP B 1 4 ? 83.399 82.413 72.948 1.00 27.08 4 TRP B C 1
ATOM 1073 O O . TRP B 1 4 ? 83.060 81.390 72.364 1.00 32.93 4 TRP B O 1
ATOM 1084 N N . ARG B 1 5 ? 83.814 83.509 72.322 1.00 24.67 5 ARG B N 1
ATOM 1085 C CA . ARG B 1 5 ? 84.135 83.503 70.894 1.00 28.14 5 ARG B CA 1
ATOM 1086 C C . ARG B 1 5 ? 85.616 83.178 70.740 1.00 29.23 5 ARG B C 1
ATOM 1087 O O . ARG B 1 5 ? 85.978 82.199 70.085 1.00 29.79 5 ARG B O 1
ATOM 1095 N N . GLN B 1 6 ? 86.466 84.005 71.344 1.00 27.32 6 GLN B N 1
ATOM 1096 C CA . GLN B 1 6 ? 87.881 83.685 71.487 1.00 28.51 6 GLN B CA 1
ATOM 1097 C C . GLN B 1 6 ? 88.031 82.764 72.689 1.00 32.56 6 GLN B C 1
ATOM 1098 O O . GLN B 1 6 ? 87.640 83.129 73.793 1.00 31.24 6 GLN B O 1
ATOM 1104 N N . THR B 1 7 ? 88.585 81.572 72.491 1.00 32.53 7 THR B N 1
ATOM 1105 C CA . THR B 1 7 ? 88.927 80.719 73.623 1.00 32.68 7 THR B CA 1
ATOM 1106 C C . THR B 1 7 ? 89.928 81.469 74.485 1.00 33.40 7 THR B C 1
ATOM 1107 O O . THR B 1 7 ? 90.938 81.951 73.975 1.00 30.05 7 THR B O 1
ATOM 1111 N N . PRO B 1 8 ? 89.642 81.599 75.790 1.00 28.07 8 PRO B N 1
ATOM 1112 C CA . PRO B 1 8 ? 90.566 82.355 76.639 1.00 31.47 8 PRO B CA 1
ATOM 1113 C C . PRO B 1 8 ? 91.898 81.630 76.759 1.00 29.11 8 PRO B C 1
ATOM 1114 O O . PRO B 1 8 ? 91.922 80.411 76.911 1.00 29.92 8 PRO B O 1
ATOM 1118 N N . ASP B 1 9 ? 92.988 82.377 76.669 1.00 31.68 9 ASP B N 1
ATOM 1119 C CA . ASP B 1 9 ? 94.303 81.837 76.972 1.00 32.10 9 ASP B CA 1
ATOM 1120 C C . ASP B 1 9 ? 94.887 82.683 78.089 1.00 28.88 9 ASP B C 1
ATOM 1121 O O . ASP B 1 9 ? 95.207 83.849 77.874 1.00 31.55 9 ASP B O 1
ATOM 1126 N N . LEU B 1 10 ? 95.008 82.093 79.276 1.00 32.63 10 LEU B N 1
ATOM 1127 C CA . LEU B 1 10 ? 95.399 82.832 80.479 1.00 31.16 10 LEU B CA 1
ATOM 1128 C C . LEU B 1 10 ? 96.731 83.563 80.346 1.00 32.92 10 LEU B C 1
ATOM 1129 O O . LEU B 1 10 ? 96.856 84.704 80.789 1.00 29.23 10 LEU B O 1
ATOM 1134 N N . GLU B 1 11 ? 97.724 82.910 79.740 1.00 33.51 11 GLU B N 1
ATOM 1135 C CA . GLU B 1 11 ? 99.004 83.563 79.466 1.00 34.95 11 GLU B CA 1
ATOM 1136 C C . GLU B 1 11 ? 98.813 84.855 78.678 1.00 31.64 11 GLU B C 1
ATOM 1137 O O . GLU B 1 11 ? 99.378 85.894 79.016 1.00 32.13 11 GLU B O 1
ATOM 1143 N N . GLN B 1 12 ? 98.016 84.768 77.617 1.00 33.17 12 GLN B N 1
ATOM 1144 C CA . GLN B 1 12 ? 97.753 85.892 76.736 1.00 35.25 12 GLN B CA 1
ATOM 1145 C C . GLN B 1 12 ? 97.009 87.020 77.463 1.00 29.72 12 GLN B C 1
ATOM 1146 O O . GLN B 1 12 ? 97.320 88.203 77.284 1.00 32.26 12 GLN B O 1
ATOM 1152 N N . LEU B 1 13 ? 96.030 86.649 78.283 1.00 31.26 13 LEU B N 1
ATOM 1153 C CA . LEU B 1 13 ? 95.263 87.635 79.041 1.00 31.76 13 LEU B CA 1
ATOM 1154 C C . LEU B 1 13 ? 96.191 88.426 79.959 1.00 28.84 13 LEU B C 1
ATOM 1155 O O . LEU B 1 13 ? 96.183 89.662 79.974 1.00 29.72 13 LEU B O 1
ATOM 1160 N N . ASN B 1 14 ? 97.011 87.699 80.707 1.00 29.18 14 ASN B N 1
ATOM 1161 C CA . ASN B 1 14 ? 97.959 88.321 81.616 1.00 28.53 14 ASN B CA 1
ATOM 1162 C C . ASN B 1 14 ? 98.970 89.234 80.916 1.00 29.42 14 ASN B C 1
ATOM 1163 O O . ASN B 1 14 ? 99.287 90.315 81.416 1.00 29.01 14 ASN B O 1
ATOM 1168 N N . ALA B 1 15 ? 99.455 88.807 79.749 1.00 31.91 15 ALA B N 1
ATOM 1169 C CA . ALA B 1 15 ? 100.431 89.592 78.983 1.00 32.45 15 ALA B CA 1
ATOM 1170 C C . ALA B 1 15 ? 99.846 90.877 78.391 1.00 32.17 15 ALA B C 1
ATOM 1171 O O . ALA B 1 15 ? 100.542 91.887 78.270 1.00 33.85 15 ALA B O 1
ATOM 1173 N N . SER B 1 16 ? 98.565 90.847 78.035 1.00 31.26 16 SER B N 1
ATOM 1174 C CA . SER B 1 16 ? 97.908 92.025 77.465 1.00 31.14 16 SER B CA 1
ATOM 1175 C C . SER B 1 16 ? 97.844 93.197 78.446 1.00 29.73 16 SER B C 1
ATOM 1176 O O . SER B 1 16 ? 97.594 94.335 78.049 1.00 36.47 16 SER B O 1
ATOM 1179 N N . GLN B 1 17 ? 98.083 92.920 79.725 1.00 30.79 17 GLN B N 1
ATOM 1180 C CA . GLN B 1 17 ? 97.964 93.930 80.777 1.00 31.72 17 GLN B CA 1
ATOM 1181 C C . GLN B 1 17 ? 99.208 94.785 80.968 1.00 33.94 17 GLN B C 1
ATOM 1182 O O . GLN B 1 17 ? 99.18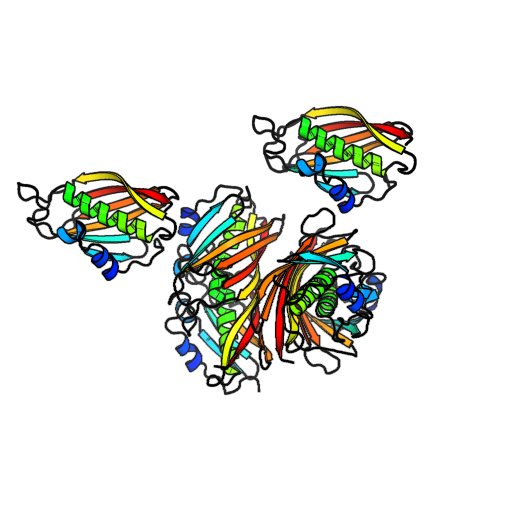8 95.754 81.734 1.00 30.82 17 GLN B O 1
ATOM 1188 N N . LYS B 1 18 ? 100.295 94.413 80.298 1.00 34.38 18 LYS B N 1
ATOM 1189 C CA . LYS B 1 18 ? 101.551 95.154 80.399 1.00 34.92 18 LYS B CA 1
ATOM 1190 C C . LYS B 1 18 ? 101.312 96.654 80.235 1.00 34.91 18 LYS B C 1
ATOM 1191 O O . LYS B 1 18 ? 100.565 97.069 79.349 1.00 33.13 18 LYS B O 1
ATOM 1197 N N . ASN B 1 19 ? 101.923 97.452 81.107 1.00 32.27 19 ASN B N 1
ATOM 1198 C CA . ASN B 1 19 ? 101.801 98.911 81.059 1.00 32.95 19 ASN B CA 1
ATOM 1199 C C . ASN B 1 19 ? 100.380 99.422 81.276 1.00 32.28 19 ASN B C 1
ATOM 1200 O O . ASN B 1 19 ? 99.985 100.442 80.699 1.00 31.83 19 ASN B O 1
ATOM 1205 N N . SER B 1 20 ? 99.614 98.711 82.100 1.00 29.56 20 SER B N 1
ATOM 1206 C CA . SER B 1 20 ? 98.278 99.166 82.478 1.00 28.77 20 SER B CA 1
ATOM 1207 C C . SER B 1 20 ? 98.037 98.868 83.956 1.00 29.01 20 SER B C 1
ATOM 1208 O O . SER B 1 20 ? 98.822 98.152 84.587 1.00 25.35 20 SER B O 1
ATOM 1211 N N . ILE B 1 21 ? 96.959 99.417 84.506 1.00 24.73 21 ILE B N 1
ATOM 1212 C CA . ILE B 1 21 ? 96.702 99.289 85.942 1.00 22.02 21 ILE B CA 1
ATOM 1213 C C . ILE B 1 21 ? 96.653 97.839 86.433 1.00 24.98 21 ILE B C 1
ATOM 1214 O O . ILE B 1 21 ? 97.095 97.541 87.550 1.00 26.89 21 ILE B O 1
ATOM 1219 N N . GLY B 1 22 ? 96.122 96.942 85.606 1.00 24.56 22 GLY B N 1
ATOM 1220 C CA . GLY B 1 22 ? 96.030 95.535 85.963 1.00 23.33 22 GLY B CA 1
ATOM 1221 C C . GLY B 1 22 ? 97.393 94.939 86.282 1.00 27.55 22 GLY B C 1
ATOM 1222 O O . GLY B 1 22 ? 97.551 94.173 87.236 1.00 26.44 22 GLY B O 1
ATOM 1223 N N . ASP B 1 23 ? 98.387 95.306 85.481 1.00 28.23 23 ASP B N 1
ATOM 1224 C CA . ASP B 1 23 ? 99.757 94.866 85.715 1.00 30.66 23 ASP B CA 1
ATOM 1225 C C . ASP B 1 23 ? 100.300 95.474 87.005 1.00 28.67 23 ASP B C 1
ATOM 1226 O O . ASP B 1 23 ? 100.902 94.783 87.826 1.00 30.19 23 ASP B O 1
ATOM 1231 N N . LEU B 1 24 ? 100.080 96.773 87.168 1.00 28.08 24 LEU B N 1
ATOM 1232 C CA . LEU B 1 24 ? 100.556 97.516 88.331 1.00 27.41 24 LEU B CA 1
ATOM 1233 C C . LEU B 1 24 ? 99.990 96.966 89.638 1.00 30.50 24 LEU B C 1
ATOM 1234 O O . LEU B 1 24 ? 100.678 96.935 90.662 1.00 30.13 24 LEU B O 1
ATOM 1239 N N . LEU B 1 25 ? 98.734 96.530 89.607 1.00 28.20 25 LEU B N 1
ATOM 1240 C CA . LEU B 1 25 ? 98.084 96.039 90.824 1.00 26.67 25 LEU B CA 1
ATOM 1241 C C . LEU B 1 25 ? 98.243 94.537 91.027 1.00 28.26 25 LEU B C 1
ATOM 1242 O O . LEU B 1 25 ? 97.774 93.990 92.022 1.00 27.68 25 LEU B O 1
ATOM 1247 N N . GLY B 1 26 ? 98.881 93.862 90.079 1.00 25.12 26 GLY B N 1
ATOM 1248 C CA . GLY B 1 26 ? 99.117 92.438 90.215 1.00 26.15 26 GLY B CA 1
ATOM 1249 C C . GLY B 1 26 ? 97.918 91.562 89.906 1.00 25.65 26 GLY B C 1
ATOM 1250 O O . GLY B 1 26 ? 97.837 90.430 90.373 1.00 26.23 26 GLY B O 1
ATOM 1251 N N . ILE B 1 27 ? 96.988 92.071 89.104 1.00 24.96 27 ILE B N 1
ATOM 1252 C CA . ILE B 1 27 ? 95.837 91.267 88.702 1.00 24.00 27 ILE B CA 1
ATOM 1253 C C . ILE B 1 27 ? 96.283 90.104 87.825 1.00 26.74 27 ILE B C 1
ATOM 1254 O O . ILE B 1 27 ? 97.041 90.279 86.866 1.00 27.92 27 ILE B O 1
ATOM 1259 N N . ARG B 1 28 ? 95.802 88.916 88.161 1.00 22.77 28 ARG B N 1
ATOM 1260 C CA . ARG B 1 28 ? 96.210 87.695 87.488 1.00 25.44 28 ARG B CA 1
ATOM 1261 C C . ARG B 1 28 ? 94.985 86.929 87.035 1.00 25.53 28 ARG B C 1
ATOM 1262 O O . ARG B 1 28 ? 94.154 86.553 87.860 1.00 25.91 28 ARG B O 1
ATOM 1270 N N . PHE B 1 29 ? 94.855 86.700 85.731 1.00 23.14 29 PHE B N 1
ATOM 1271 C CA . PHE B 1 29 ? 93.804 85.811 85.247 1.00 22.71 29 PHE B CA 1
ATOM 1272 C C . PHE B 1 29 ? 94.195 84.371 85.588 1.00 26.70 29 PHE B C 1
ATOM 1273 O O . PHE B 1 29 ? 95.316 83.941 85.284 1.00 25.88 29 PHE B O 1
ATOM 1281 N N . GLU B 1 30 ? 93.280 83.649 86.239 1.00 23.05 30 GLU B N 1
ATOM 1282 C CA . GLU B 1 30 ? 93.601 82.424 86.988 1.00 26.94 30 GLU B CA 1
ATOM 1283 C C . GLU B 1 30 ? 93.015 81.175 86.364 1.00 28.15 30 GLU B C 1
ATOM 1284 O O . GLU B 1 30 ? 93.615 80.100 86.412 1.00 29.48 30 GLU B O 1
ATOM 1290 N N . ALA B 1 31 ? 91.819 81.305 85.806 1.00 24.37 31 ALA B N 1
ATOM 1291 C CA . ALA B 1 31 ? 91.058 80.138 85.389 1.00 25.40 31 ALA B CA 1
ATOM 1292 C C . ALA B 1 31 ? 89.884 80.550 84.525 1.00 25.69 31 ALA B C 1
ATOM 1293 O O . ALA B 1 31 ? 89.474 81.717 84.533 1.00 25.07 31 ALA B O 1
ATOM 1295 N N . PHE B 1 32 ? 89.354 79.584 83.784 1.00 28.10 32 PHE B N 1
ATOM 1296 C CA . PHE B 1 32 ? 88.123 79.779 83.038 1.00 25.86 32 PHE B CA 1
ATOM 1297 C C . PHE B 1 32 ? 87.448 78.445 82.820 1.00 29.80 32 PHE B C 1
ATOM 1298 O O . PHE B 1 32 ? 88.075 77.393 82.937 1.00 28.03 32 PHE B O 1
ATOM 1306 N N . ASP B 1 33 ? 86.156 78.492 82.529 1.00 27.69 33 ASP B N 1
ATOM 1307 C CA . ASP B 1 33 ? 85.451 77.327 82.023 1.00 27.00 33 ASP B CA 1
ATOM 1308 C C . ASP B 1 33 ? 84.422 77.791 80.999 1.00 25.17 33 ASP B C 1
ATOM 1309 O O . ASP B 1 33 ? 84.500 78.926 80.505 1.00 27.07 33 ASP B O 1
ATOM 1314 N N . ASP B 1 34 ? 83.462 76.929 80.686 1.00 28.04 34 ASP B N 1
ATOM 1315 C CA . ASP B 1 34 ? 82.487 77.234 79.643 1.00 30.14 34 ASP B CA 1
ATOM 1316 C C . ASP B 1 34 ? 81.585 78.418 79.983 1.00 30.24 34 ASP B C 1
ATOM 1317 O O . ASP B 1 34 ? 80.972 79.007 79.092 1.00 29.80 34 ASP B O 1
ATOM 1322 N N . GLU B 1 35 ? 81.521 78.769 81.265 1.00 25.85 35 GLU B N 1
ATOM 1323 C CA . GLU B 1 35 ? 80.545 79.747 81.741 1.00 24.58 35 GLU B CA 1
ATOM 1324 C C . GLU B 1 35 ? 81.151 80.873 82.555 1.00 24.88 35 GLU B C 1
ATOM 1325 O O . GLU B 1 35 ? 80.421 81.751 83.004 1.00 21.41 35 GLU B O 1
ATOM 1331 N N . SER B 1 36 ? 82.455 80.841 82.800 1.00 22.25 36 SER B N 1
ATOM 1332 C CA . SER B 1 36 ? 83.028 81.830 83.705 1.00 22.41 36 SER B CA 1
ATOM 1333 C C . SER B 1 36 ? 84.490 82.121 83.438 1.00 23.52 36 SER B C 1
ATOM 1334 O O . SER B 1 36 ? 85.185 81.351 82.773 1.00 25.05 36 SER B O 1
ATOM 1337 N N . LEU B 1 37 ? 84.942 83.250 83.966 1.00 20.99 37 LEU B N 1
ATOM 1338 C CA . LEU B 1 37 ? 86.339 83.659 83.894 1.00 20.85 37 LEU B CA 1
ATOM 1339 C C . LEU B 1 37 ? 86.734 84.167 85.275 1.00 23.66 37 LEU B C 1
ATOM 1340 O O . LEU B 1 37 ? 85.964 84.890 85.916 1.00 21.26 37 LEU B O 1
ATOM 1345 N N . THR B 1 38 ? 87.932 83.794 85.730 1.00 23.72 38 THR B N 1
ATOM 1346 C CA . THR B 1 38 ? 88.367 84.080 87.097 1.00 23.47 38 THR B CA 1
ATOM 1347 C C . THR B 1 38 ? 89.709 84.800 87.106 1.00 24.11 38 THR B C 1
ATOM 1348 O O . THR B 1 38 ? 90.621 84.449 86.349 1.00 23.74 38 THR B O 1
ATOM 1352 N N . ALA B 1 39 ? 89.820 85.818 87.957 1.00 21.57 39 ALA B N 1
ATOM 1353 C CA . ALA B 1 39 ? 91.058 86.566 88.137 1.00 23.44 39 ALA B CA 1
ATOM 1354 C C . ALA B 1 39 ? 91.201 86.913 89.612 1.00 26.40 39 ALA B C 1
ATOM 1355 O O . ALA B 1 39 ? 90.203 87.031 90.325 1.00 26.40 39 ALA B O 1
ATOM 1357 N N . SER B 1 40 ? 92.437 87.096 90.063 1.00 23.95 40 SER B N 1
ATOM 1358 C CA . SER B 1 40 ? 92.695 87.448 91.453 1.00 22.74 40 SER B CA 1
ATOM 1359 C C . SER B 1 40 ? 93.636 88.641 91.517 1.00 23.27 40 SER B C 1
ATOM 1360 O O . SER B 1 40 ? 94.249 89.020 90.510 1.00 24.89 40 SER B O 1
ATOM 1363 N N . MET B 1 41 ? 93.742 89.231 92.703 1.00 23.45 41 MET B N 1
ATOM 1364 C CA . MET B 1 41 ? 94.523 90.434 92.911 1.00 22.62 41 MET B CA 1
ATOM 1365 C C . MET B 1 41 ? 95.040 90.397 94.344 1.00 24.17 41 MET B C 1
ATOM 1366 O O . MET B 1 41 ? 94.323 89.976 95.244 1.00 21.00 41 MET B O 1
ATOM 1371 N N . PRO B 1 42 ? 96.295 90.825 94.560 1.00 25.21 42 PRO B N 1
ATOM 1372 C CA . PRO B 1 42 ? 96.811 90.836 95.933 1.00 26.06 42 PRO B CA 1
ATOM 1373 C C . PRO B 1 42 ? 96.168 91.921 96.788 1.00 24.59 42 PRO B C 1
ATOM 1374 O O . PRO B 1 42 ? 95.776 92.983 96.291 1.00 23.66 42 PRO B O 1
ATOM 1378 N N . VAL B 1 43 ? 96.051 91.637 98.082 1.00 24.99 43 VAL B N 1
ATOM 1379 C CA . VAL B 1 43 ? 95.642 92.649 99.030 1.00 22.74 43 VAL B CA 1
ATOM 1380 C C . VAL B 1 43 ? 96.881 93.077 99.815 1.00 26.68 43 VAL B C 1
ATOM 1381 O O . VAL B 1 43 ? 97.280 92.409 100.773 1.00 28.48 43 VAL B O 1
ATOM 1385 N N . ASP B 1 44 ? 97.501 94.168 99.371 1.00 24.88 44 ASP B N 1
ATOM 1386 C CA . ASP B 1 44 ? 98.708 94.702 100.007 1.00 26.46 44 ASP B CA 1
ATOM 1387 C C . ASP B 1 44 ? 98.786 96.215 99.823 1.00 26.50 44 ASP B C 1
ATOM 1388 O O . ASP B 1 44 ? 97.788 96.843 99.476 1.00 26.21 44 ASP B O 1
ATOM 1393 N N . SER B 1 45 ? 99.966 96.801 100.035 1.00 25.91 45 SER B N 1
ATOM 1394 C CA . SER B 1 45 ? 100.119 98.253 99.966 1.00 24.97 45 SER B CA 1
ATOM 1395 C C . SER B 1 45 ? 99.716 98.850 98.607 1.00 26.10 45 SER B C 1
ATOM 1396 O O . SER B 1 45 ? 99.363 100.023 98.522 1.00 28.57 45 SER B O 1
ATOM 1399 N N . ARG B 1 46 ? 99.767 98.032 97.561 1.00 26.23 46 ARG B N 1
ATOM 1400 C CA . ARG B 1 46 ? 99.358 98.455 96.224 1.00 25.95 46 ARG B CA 1
ATOM 1401 C C . ARG B 1 46 ? 97.852 98.661 96.125 1.00 27.93 46 ARG B C 1
ATOM 1402 O O . ARG B 1 46 ? 97.387 99.485 95.345 1.00 24.71 46 ARG B O 1
ATOM 1410 N N . THR B 1 47 ? 97.093 97.905 96.911 1.00 24.08 47 THR B N 1
ATOM 1411 C CA . THR B 1 47 ? 95.635 97.928 96.788 1.00 24.35 47 THR B CA 1
ATOM 1412 C C . THR B 1 47 ? 94.921 98.358 98.075 1.00 25.98 47 THR B C 1
ATOM 1413 O O . THR B 1 47 ? 93.692 98.469 98.104 1.00 24.38 47 THR B O 1
ATOM 1417 N N . HIS B 1 48 ? 95.689 98.603 99.134 1.00 24.27 48 HIS B N 1
ATOM 1418 C CA . HIS B 1 48 ? 95.122 99.095 100.390 1.00 25.94 48 HIS B CA 1
ATOM 1419 C C . HIS B 1 48 ? 94.581 100.520 100.283 1.00 23.55 48 HIS B C 1
ATOM 1420 O O . HIS B 1 48 ? 95.055 101.321 99.470 1.00 26.00 48 HIS B O 1
ATOM 1427 N N . GLN B 1 49 ? 93.601 100.843 101.129 1.00 24.58 49 GLN B N 1
ATOM 1428 C CA . GLN B 1 49 ? 93.269 102.234 101.417 1.00 23.44 49 GLN B CA 1
ATOM 1429 C C . GLN B 1 49 ? 94.068 102.638 102.685 1.00 24.98 49 GLN B C 1
ATOM 1430 O O . GLN B 1 49 ? 94.769 101.788 103.251 1.00 24.90 49 GLN B O 1
ATOM 1436 N N . PRO B 1 50 ? 94.002 103.919 103.116 1.00 27.47 50 PRO B N 1
ATOM 1437 C CA . PRO B 1 50 ? 94.949 104.327 104.171 1.00 31.35 50 PRO B CA 1
ATOM 1438 C C . PRO B 1 50 ? 94.839 103.638 105.542 1.00 36.13 50 PRO B C 1
ATOM 1439 O O . PRO B 1 50 ? 95.711 103.873 106.378 1.00 34.98 50 PRO B O 1
ATOM 1443 N N . PHE B 1 51 ? 93.821 102.817 105.780 1.00 30.99 51 PHE B N 1
ATOM 1444 C CA . PHE B 1 51 ? 93.701 102.146 107.073 1.00 34.67 51 PHE B CA 1
ATOM 1445 C C . PHE B 1 51 ? 94.013 100.656 106.993 1.00 33.71 51 PHE B C 1
ATOM 1446 O O . PHE B 1 51 ? 93.711 99.900 107.917 1.00 36.02 51 PHE B O 1
ATOM 1454 N N . GLY B 1 52 ? 94.619 100.237 105.886 1.00 27.49 52 GLY B N 1
ATOM 1455 C CA . GLY B 1 52 ? 95.099 98.872 105.754 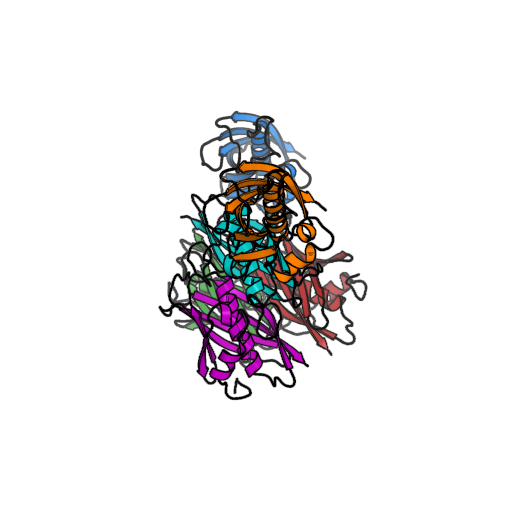1.00 27.20 52 GLY B CA 1
ATOM 1456 C C . GLY B 1 52 ? 94.088 97.854 105.265 1.00 25.62 52 GLY B C 1
ATOM 1457 O O . GLY B 1 52 ? 94.348 96.639 105.287 1.00 25.64 52 GLY B O 1
ATOM 1458 N N . LEU B 1 53 ? 92.927 98.337 104.831 1.00 26.94 53 LEU B N 1
ATOM 1459 C CA . LEU B 1 53 ? 91.920 97.477 104.209 1.00 26.08 53 LEU B CA 1
ATOM 1460 C C . LEU B 1 53 ? 92.029 97.563 102.693 1.00 22.57 53 LEU B C 1
ATOM 1461 O O . LEU B 1 53 ? 92.504 98.558 102.159 1.00 25.21 53 LEU B O 1
ATOM 1466 N N . LEU B 1 54 ? 91.599 96.515 102.009 1.00 22.41 54 LEU B N 1
ATOM 1467 C CA . LEU B 1 54 ? 91.442 96.575 100.558 1.00 20.68 54 LEU B CA 1
ATOM 1468 C C . LEU B 1 54 ? 90.544 97.751 100.209 1.00 22.12 54 LEU B C 1
ATOM 1469 O O . LEU B 1 54 ? 89.425 97.851 100.706 1.00 22.14 54 LEU B O 1
ATOM 1474 N N . HIS B 1 55 ? 91.053 98.640 99.360 1.00 21.61 55 HIS B N 1
ATOM 1475 C CA . HIS B 1 55 ? 90.324 99.810 98.881 1.00 20.31 55 HIS B CA 1
ATOM 1476 C C . HIS B 1 55 ? 89.134 99.306 98.056 1.00 20.21 55 HIS B C 1
ATOM 1477 O O . HIS B 1 55 ? 89.296 98.436 97.216 1.00 21.08 55 HIS B O 1
ATOM 1484 N N . GLY B 1 56 ? 87.939 99.818 98.329 1.00 22.98 56 GLY B N 1
ATOM 1485 C CA . GLY B 1 56 ? 86.753 99.388 97.604 1.00 21.80 56 GLY B CA 1
ATOM 1486 C C . GLY B 1 56 ? 86.859 99.625 96.110 1.00 19.20 56 GLY B C 1
ATOM 1487 O O . GLY B 1 56 ? 86.351 98.828 95.313 1.00 18.83 56 GLY B O 1
ATOM 1488 N N . GLY B 1 57 ? 87.528 100.704 95.730 1.00 18.39 57 GLY B N 1
ATOM 1489 C CA . GLY B 1 57 ? 87.776 100.975 94.322 1.00 20.91 57 GLY B CA 1
ATOM 1490 C C . GLY B 1 57 ? 88.680 99.938 93.686 1.00 19.29 57 GLY B C 1
ATOM 1491 O O . GLY B 1 57 ? 88.535 99.622 92.503 1.00 18.17 57 GLY B O 1
ATOM 1492 N N . ALA B 1 58 ? 89.627 99.397 94.452 1.00 20.25 58 ALA B N 1
ATOM 1493 C CA . ALA B 1 58 ? 90.500 98.349 93.916 1.00 20.51 58 ALA B CA 1
ATOM 1494 C C . ALA B 1 58 ? 89.703 97.080 93.593 1.00 17.85 58 ALA B C 1
ATOM 1495 O O . ALA B 1 58 ? 89.956 96.415 92.585 1.00 20.94 58 ALA B O 1
ATOM 1497 N N . SER B 1 59 ? 88.731 96.745 94.442 1.00 18.02 59 SER B N 1
ATOM 1498 C CA . SER B 1 59 ? 87.808 95.650 94.141 1.00 18.85 59 SER B CA 1
ATOM 1499 C C . SER B 1 59 ? 87.116 95.900 92.813 1.00 17.00 59 SER B C 1
ATOM 1500 O O . SER B 1 59 ? 86.916 94.980 92.035 1.00 18.11 59 SER B O 1
ATOM 1503 N N . VAL B 1 60 ? 86.741 97.151 92.571 1.00 16.85 60 VAL B N 1
ATOM 1504 C CA . VAL B 1 60 ? 86.051 97.527 91.332 1.00 16.06 60 VAL B CA 1
ATOM 1505 C C . VAL B 1 60 ? 87.017 97.499 90.142 1.00 18.86 60 VAL B C 1
ATOM 1506 O O . VAL B 1 60 ? 86.626 97.076 89.046 1.00 17.45 60 VAL B O 1
ATOM 1510 N N . VAL B 1 61 ? 88.275 97.896 90.349 1.00 17.06 61 VAL B N 1
ATOM 1511 C CA . VAL B 1 61 ? 89.288 97.703 89.294 1.00 17.93 61 VAL B CA 1
ATOM 1512 C C . VAL B 1 61 ? 89.372 96.233 88.879 1.00 17.54 61 VAL B C 1
ATOM 1513 O O . VAL B 1 61 ? 89.369 95.907 87.686 1.00 17.98 61 VAL B O 1
ATOM 1517 N N . LEU B 1 62 ? 89.449 95.329 89.852 1.00 18.00 62 LEU B N 1
ATOM 1518 C CA . LEU B 1 62 ? 89.462 93.904 89.533 1.00 17.40 62 LEU B CA 1
ATOM 1519 C C . LEU B 1 62 ? 88.213 93.462 88.765 1.00 18.85 62 LEU B C 1
ATOM 1520 O O . LEU B 1 62 ? 88.310 92.766 87.750 1.00 18.88 62 LEU B O 1
ATOM 1525 N N . ALA B 1 63 ? 87.047 93.883 89.244 1.00 16.98 63 ALA B N 1
ATOM 1526 C CA . ALA B 1 63 ? 85.775 93.503 88.632 1.00 17.47 63 ALA B CA 1
ATOM 1527 C C . ALA B 1 63 ? 85.685 93.982 87.187 1.00 17.92 63 ALA B C 1
ATOM 1528 O O . ALA B 1 63 ? 85.222 93.250 86.317 1.00 18.98 63 ALA B O 1
ATOM 1530 N N . GLU B 1 64 ? 86.103 95.217 86.950 1.00 16.38 64 GLU B N 1
ATOM 1531 C CA . GLU B 1 64 ? 85.995 95.819 85.617 1.00 16.75 64 GLU B CA 1
ATOM 1532 C C . GLU B 1 64 ? 87.095 95.272 84.695 1.00 21.41 64 GLU B C 1
ATOM 1533 O O . GLU B 1 64 ? 86.840 95.016 83.521 1.00 22.57 64 GLU B O 1
ATOM 1539 N N . SER B 1 65 ? 88.303 95.049 85.217 1.00 19.80 65 SER B N 1
ATOM 1540 C CA . SER B 1 65 ? 89.315 94.331 84.422 1.00 18.57 65 SER B CA 1
ATOM 1541 C C . SER B 1 65 ? 88.793 92.980 83.949 1.00 20.36 65 SER B C 1
ATOM 1542 O O . SER B 1 65 ? 88.948 92.603 82.786 1.00 19.80 65 SER B O 1
ATOM 1545 N N . LEU B 1 66 ? 88.187 92.237 84.865 1.00 18.12 66 LEU B N 1
ATOM 1546 C CA . LEU B 1 66 ? 87.729 90.899 84.576 1.00 17.05 66 LEU B CA 1
ATOM 1547 C C . LEU B 1 66 ? 86.577 90.928 83.587 1.00 18.97 66 LEU B C 1
ATOM 1548 O O . LEU B 1 66 ? 86.585 90.206 82.602 1.00 19.33 66 LEU B O 1
ATOM 1553 N N . GLY B 1 67 ? 85.587 91.782 83.844 1.00 18.66 67 GLY B N 1
ATOM 1554 C CA . GLY B 1 67 ? 84.398 91.820 83.010 1.00 18.99 67 GLY B CA 1
ATOM 1555 C C . GLY B 1 67 ? 84.681 92.363 81.625 1.00 19.28 67 GLY B C 1
ATOM 1556 O O . GLY B 1 67 ? 84.112 91.886 80.640 1.00 20.37 67 GLY B O 1
ATOM 1557 N N . SER B 1 68 ? 85.556 93.358 81.548 1.00 18.04 68 SER B N 1
ATOM 1558 C CA . SER B 1 68 ? 85.938 93.928 80.255 1.00 21.53 68 SER B CA 1
ATOM 1559 C C . SER B 1 68 ? 86.643 92.887 79.400 1.00 21.82 68 SER B C 1
ATOM 1560 O O . SER B 1 68 ? 86.382 92.769 78.185 1.00 21.41 68 SER B O 1
ATOM 1563 N N . MET B 1 69 ? 87.540 92.132 80.033 1.00 20.22 69 MET B N 1
ATOM 1564 C CA . MET B 1 69 ? 88.272 91.095 79.326 1.00 23.21 69 MET B CA 1
ATOM 1565 C C . MET B 1 69 ? 87.292 90.034 78.836 1.00 21.17 69 MET B C 1
ATOM 1566 O O . MET B 1 69 ? 87.387 89.576 77.697 1.00 21.40 69 MET B O 1
ATOM 1571 N N . ALA B 1 70 ? 86.344 89.659 79.691 1.00 19.74 70 ALA B N 1
ATOM 1572 C CA . ALA B 1 70 ? 85.308 88.696 79.327 1.00 19.06 70 ALA B CA 1
ATOM 1573 C C . ALA B 1 70 ? 84.512 89.163 78.105 1.00 19.81 70 ALA B C 1
ATOM 1574 O O . ALA B 1 70 ? 84.272 88.384 77.175 1.00 20.48 70 ALA B O 1
ATOM 1576 N N . SER B 1 71 ? 84.129 90.437 78.092 1.00 18.69 71 SER B N 1
ATOM 1577 C CA . SER B 1 71 ? 83.409 90.987 76.941 1.00 18.01 71 SER B CA 1
ATOM 1578 C C . SER B 1 71 ? 84.252 90.897 75.675 1.00 22.16 71 SER B C 1
ATOM 1579 O O . SER B 1 71 ? 83.748 90.512 74.616 1.00 20.14 71 SER B O 1
ATOM 1582 N N . TYR B 1 72 ? 85.530 91.242 75.809 1.00 22.15 72 TYR B N 1
ATOM 1583 C CA . TYR B 1 72 ? 86.486 91.198 74.698 1.00 24.33 72 TYR B CA 1
ATOM 1584 C C . TYR B 1 72 ? 86.512 89.817 74.065 1.00 24.80 72 TYR B C 1
ATOM 1585 O O . TYR B 1 72 ? 86.618 89.681 72.844 1.00 24.65 72 TYR B O 1
ATOM 1594 N N . LEU B 1 73 ? 86.386 88.795 74.904 1.00 21.84 73 LEU B N 1
ATOM 1595 C CA . LEU B 1 73 ? 86.428 87.398 74.465 1.00 23.14 73 LEU B CA 1
ATOM 1596 C C . LEU B 1 73 ? 85.101 86.931 73.870 1.00 25.45 73 LEU B C 1
ATOM 1597 O O . LEU B 1 73 ? 84.998 85.818 73.360 1.00 24.57 73 LEU B O 1
ATOM 1602 N N . CYS B 1 74 ? 84.082 87.783 73.938 1.00 20.15 74 CYS B N 1
ATOM 1603 C CA . CYS B 1 74 ? 82.748 87.399 73.496 1.00 22.85 74 CYS B CA 1
ATOM 1604 C C . CYS B 1 74 ? 82.281 88.100 72.222 1.00 22.80 74 CYS B C 1
ATOM 1605 O O . CYS B 1 74 ? 81.203 87.791 71.711 1.00 27.85 74 CYS B O 1
ATOM 1608 N N . VAL B 1 75 ? 83.071 89.046 71.720 1.00 21.56 75 VAL B N 1
ATOM 1609 C CA . VAL B 1 75 ? 82.674 89.788 70.524 1.00 23.72 75 VAL B CA 1
ATOM 1610 C C . VAL B 1 75 ? 83.610 89.560 69.339 1.00 24.50 75 VAL B C 1
ATOM 1611 O O . VAL B 1 75 ? 84.759 89.138 69.509 1.00 24.60 75 VAL B O 1
ATOM 1615 N N . ASP B 1 76 ? 83.108 89.856 68.144 1.00 24.21 76 ASP B N 1
ATOM 1616 C CA . ASP B 1 76 ? 83.944 89.908 66.955 1.00 25.69 76 ASP B CA 1
ATOM 1617 C C . ASP B 1 76 ? 84.799 91.159 67.032 1.00 27.35 76 ASP B C 1
ATOM 1618 O O . ASP B 1 76 ? 84.358 92.252 66.674 1.00 25.90 76 ASP B O 1
ATOM 1623 N N . THR B 1 77 ? 86.040 90.983 67.470 1.00 27.05 77 THR B N 1
ATOM 1624 C CA . THR B 1 77 ? 86.950 92.095 67.683 1.00 25.67 77 THR B CA 1
ATOM 1625 C C . THR B 1 77 ? 87.409 92.775 66.389 1.00 31.19 77 THR B C 1
ATOM 1626 O O . THR B 1 77 ? 88.093 93.795 66.436 1.00 29.99 77 THR B O 1
ATOM 1630 N N . SER B 1 78 ? 87.027 92.216 65.240 1.00 30.40 78 SER B N 1
ATOM 1631 C CA . SER B 1 78 ? 87.345 92.841 63.959 1.00 33.90 78 SER B CA 1
ATOM 1632 C C . SER B 1 78 ? 86.279 93.861 63.581 1.00 33.14 78 SER B C 1
ATOM 1633 O O . SER B 1 78 ? 86.453 94.629 62.637 1.00 32.79 78 SER B O 1
ATOM 1636 N N . GLN B 1 79 ? 85.173 93.873 64.323 1.00 30.48 79 GLN B N 1
ATOM 1637 C CA . GLN B 1 79 ? 84.104 94.827 64.051 1.00 31.54 79 GLN B CA 1
ATOM 1638 C C . GLN B 1 79 ? 83.707 95.648 65.275 1.00 31.13 79 GLN B C 1
ATOM 1639 O O . GLN B 1 79 ? 83.142 96.727 65.129 1.00 30.60 79 GLN B O 1
ATOM 1645 N N . TYR B 1 80 ? 84.002 95.137 66.469 1.00 28.40 80 TYR B N 1
ATOM 1646 C CA . TYR B 1 80 ? 83.520 95.768 67.704 1.00 28.43 80 TYR B CA 1
ATOM 1647 C C . TYR B 1 80 ? 84.594 95.883 68.769 1.00 26.26 80 TYR B C 1
ATOM 1648 O O . TYR B 1 80 ? 85.537 95.102 68.802 1.00 26.85 80 TYR B O 1
ATOM 1657 N N . TYR B 1 81 ? 84.437 96.866 69.648 1.00 28.24 81 TYR B N 1
ATOM 1658 C CA . TYR B 1 81 ? 85.192 96.891 70.888 1.00 26.72 81 TYR B CA 1
ATOM 1659 C C . TYR B 1 81 ? 84.197 97.185 72.013 1.00 26.64 81 TYR B C 1
ATOM 1660 O O . TYR B 1 81 ? 83.073 97.600 71.754 1.00 27.47 81 TYR B O 1
ATOM 1669 N N . CYS B 1 82 ? 84.601 96.934 73.251 1.00 24.40 82 CYS B N 1
ATOM 1670 C CA . CYS B 1 82 ? 83.698 97.094 74.385 1.00 27.15 82 CYS B CA 1
ATOM 1671 C C . CYS B 1 82 ? 84.292 98.049 75.407 1.00 26.84 82 CYS B C 1
ATOM 1672 O O . CYS B 1 82 ? 85.479 97.967 75.719 1.00 30.67 82 CYS B O 1
ATOM 1675 N N . VAL B 1 83 ? 83.467 98.960 75.915 1.00 26.45 83 VAL B N 1
ATOM 1676 C CA . VAL B 1 83 ? 83.894 99.857 76.984 1.00 22.31 83 VAL B CA 1
ATOM 1677 C C . VAL B 1 83 ? 82.882 99.792 78.116 1.00 22.68 83 VAL B C 1
ATOM 1678 O O . VAL B 1 83 ? 81.704 99.530 77.890 1.00 23.82 83 VAL B O 1
ATOM 1682 N N . GLY B 1 84 ? 83.342 100.007 79.341 1.00 24.37 84 GLY B N 1
ATOM 1683 C CA . GLY B 1 84 ? 82.432 99.977 80.471 1.00 19.50 84 GLY B CA 1
ATOM 1684 C C . GLY B 1 84 ? 81.451 101.126 80.349 1.00 19.75 84 GLY B C 1
ATOM 1685 O O . GLY B 1 84 ? 81.830 102.225 79.953 1.00 20.02 84 GLY B O 1
ATOM 1686 N N . LEU B 1 85 ? 80.192 100.867 80.689 1.00 17.44 85 LEU B N 1
ATOM 1687 C CA . LEU B 1 85 ? 79.152 101.884 80.619 1.00 16.69 85 LEU B CA 1
ATOM 1688 C C . LEU B 1 85 ? 78.655 102.249 82.010 1.00 14.48 85 LEU B C 1
ATOM 1689 O O . LEU B 1 85 ? 78.504 103.428 82.347 1.00 15.15 85 LEU B O 1
ATOM 1694 N N . GLU B 1 86 ? 78.404 101.235 82.818 1.00 16.67 86 GLU B N 1
ATOM 1695 C CA . GLU B 1 86 ? 77.943 101.464 84.186 1.00 16.16 86 GLU B CA 1
ATOM 1696 C C . GLU B 1 86 ? 78.482 100.339 85.053 1.00 16.30 86 GLU B C 1
ATOM 1697 O O . GLU B 1 86 ? 78.570 99.189 84.625 1.00 16.66 86 GLU B O 1
ATOM 1703 N N . VAL B 1 87 ? 78.844 100.656 86.286 1.00 14.22 87 VAL B N 1
ATOM 1704 C CA . VAL B 1 87 ? 79.293 99.597 87.192 1.00 14.54 87 VAL B CA 1
ATOM 1705 C C . VAL B 1 87 ? 78.749 99.885 88.576 1.00 16.26 87 VAL B C 1
ATOM 1706 O O . VAL B 1 87 ? 78.574 101.031 88.951 1.00 16.86 87 VAL B O 1
ATOM 1710 N N . ASN B 1 88 ? 78.462 98.840 89.334 1.00 14.68 88 ASN B N 1
ATOM 1711 C CA . ASN B 1 88 ? 78.057 99.066 90.714 1.00 15.55 88 ASN B CA 1
ATOM 1712 C C . ASN B 1 88 ? 78.569 97.923 91.576 1.00 15.99 88 ASN B C 1
ATOM 1713 O O . ASN B 1 88 ? 78.894 96.855 91.072 1.00 14.18 88 ASN B O 1
ATOM 1718 N N . ALA B 1 89 ? 78.683 98.146 92.876 1.00 13.76 89 ALA B N 1
ATOM 1719 C CA . ALA B 1 89 ? 79.209 97.093 93.740 1.00 14.30 89 ALA B CA 1
ATOM 1720 C C . ALA B 1 89 ? 78.730 97.284 95.158 1.00 14.65 89 ALA B C 1
ATOM 1721 O O . ALA B 1 89 ? 78.629 98.416 95.634 1.00 15.81 89 ALA B O 1
ATOM 1723 N N . ASN B 1 90 ? 78.422 96.172 95.815 1.00 14.54 90 ASN B N 1
ATOM 1724 C CA . ASN B 1 90 ? 78.254 96.193 97.271 1.00 13.73 90 ASN B CA 1
ATOM 1725 C C . ASN B 1 90 ? 79.511 95.664 97.920 1.00 14.75 90 ASN B C 1
ATOM 1726 O O . ASN B 1 90 ? 80.015 94.623 97.533 1.00 15.08 90 ASN B O 1
ATOM 1731 N N . HIS B 1 91 ? 79.999 96.365 98.925 1.00 15.50 91 HIS B N 1
ATOM 1732 C CA . HIS B 1 91 ? 81.121 95.948 99.706 1.00 17.49 91 HIS B CA 1
ATOM 1733 C C . HIS B 1 91 ? 80.641 95.186 100.928 1.00 16.94 91 HIS B C 1
ATOM 1734 O O . HIS B 1 91 ? 79.998 95.744 101.744 1.00 19.62 91 HIS B O 1
ATOM 1741 N N . LEU B 1 92 ? 80.952 93.900 100.995 1.00 16.61 92 LEU B N 1
ATOM 1742 C CA . LEU B 1 92 ? 80.353 93.013 101.947 1.00 19.76 92 LEU B CA 1
ATOM 1743 C C . LEU B 1 92 ? 81.197 92.759 103.173 1.00 27.33 92 LEU B C 1
ATOM 1744 O O . LEU B 1 92 ? 80.700 92.779 104.257 1.00 38.45 92 LEU B O 1
ATOM 1749 N N . ARG B 1 93 ? 82.477 92.540 102.962 1.00 35.12 93 ARG B N 1
ATOM 1750 C CA . ARG B 1 93 ? 83.409 92.255 104.044 1.00 24.53 93 ARG B CA 1
ATOM 1751 C C . ARG B 1 93 ? 84.756 92.867 103.728 1.00 24.07 93 ARG B C 1
ATOM 1752 O O . ARG B 1 93 ? 85.187 92.827 102.627 1.00 21.78 93 ARG B O 1
ATOM 1760 N N . GLY B 1 94 ? 85.441 93.388 104.731 1.00 25.02 94 GLY B N 1
ATOM 1761 C CA . GLY B 1 94 ? 86.782 93.887 104.534 1.00 24.46 94 GLY B CA 1
ATOM 1762 C C . GLY B 1 94 ? 87.865 92.823 104.375 1.00 24.57 94 GLY B C 1
ATOM 1763 O O . GLY B 1 94 ? 87.699 91.739 104.830 1.00 27.36 94 GLY B O 1
ATOM 1764 N N . LEU B 1 95 ? 88.967 93.151 103.728 1.00 23.33 95 LEU B N 1
ATOM 1765 C CA . LEU B 1 95 ? 90.082 92.225 103.629 1.00 21.40 95 LEU B CA 1
ATOM 1766 C C . LEU B 1 95 ? 91.336 93.002 103.956 1.00 23.64 95 LEU B C 1
ATOM 1767 O O . LEU B 1 95 ? 91.432 94.188 103.641 1.00 24.67 95 LEU B O 1
ATOM 1772 N N . ARG B 1 96 ? 92.296 92.343 104.599 1.00 23.37 96 ARG B N 1
ATOM 1773 C CA . ARG B 1 96 ? 93.532 93.014 104.977 1.00 26.13 96 ARG B CA 1
ATOM 1774 C C . ARG B 1 96 ? 94.748 92.411 104.277 1.00 23.58 96 ARG B C 1
ATOM 1775 O O . ARG B 1 96 ? 95.723 93.109 103.990 1.00 27.63 96 ARG B O 1
ATOM 1783 N N . SER B 1 97 ? 94.690 91.118 103.992 1.00 24.11 97 SER B N 1
ATOM 1784 C CA . SER B 1 97 ? 95.839 90.445 103.414 1.00 27.27 97 SER B CA 1
ATOM 1785 C C . SER B 1 97 ? 95.442 89.278 102.518 1.00 28.15 97 SER B C 1
ATOM 1786 O O . SER B 1 97 ? 94.257 88.969 102.360 1.00 28.99 97 SER B O 1
ATOM 1789 N N . GLY B 1 98 ? 96.438 88.638 101.917 1.00 27.60 98 GLY B N 1
ATOM 1790 C CA . GLY B 1 98 ? 96.181 87.534 101.010 1.00 25.31 98 GLY B CA 1
ATOM 1791 C C . GLY B 1 98 ? 95.787 88.066 99.644 1.00 24.14 98 GLY B C 1
ATOM 1792 O O . GLY B 1 98 ? 96.281 89.107 99.213 1.00 25.03 98 GLY B O 1
ATOM 1793 N N . ARG B 1 99 ? 94.907 87.343 98.963 1.00 23.89 99 ARG B N 1
ATOM 1794 C CA . ARG B 1 99 ? 94.422 87.773 97.657 1.00 23.11 99 ARG B CA 1
ATOM 1795 C C . ARG B 1 99 ? 92.904 87.842 97.656 1.00 24.88 99 ARG B C 1
ATOM 1796 O O . ARG B 1 99 ? 92.245 87.207 98.477 1.00 25.84 99 ARG B O 1
ATOM 1804 N N . VAL B 1 100 ? 92.356 88.631 96.737 1.00 23.23 100 VAL B N 1
ATOM 1805 C CA . VAL B 1 100 ? 90.917 88.628 96.497 1.00 21.97 100 VAL B CA 1
ATOM 1806 C C . VAL B 1 100 ? 90.683 88.059 95.105 1.00 22.08 100 VAL B C 1
ATOM 1807 O O . VAL B 1 100 ? 91.386 88.410 94.163 1.00 23.42 100 VAL B O 1
ATOM 1811 N N . THR B 1 101 ? 89.728 87.142 95.002 1.00 20.46 101 THR B N 1
ATOM 1812 C CA . THR B 1 101 ? 89.461 86.427 93.766 1.00 23.87 101 THR B CA 1
ATOM 1813 C C . THR B 1 101 ? 88.075 86.798 93.240 1.00 22.67 101 THR B C 1
ATOM 1814 O O . THR B 1 101 ? 87.090 86.772 93.989 1.00 21.38 101 THR B O 1
ATOM 1818 N N . ALA B 1 102 ? 88.002 87.148 91.956 1.00 21.12 102 ALA B N 1
ATOM 1819 C CA . ALA B 1 102 ? 86.733 87.518 91.327 1.00 18.78 102 ALA B CA 1
ATOM 1820 C C . ALA B 1 102 ? 86.360 86.473 90.294 1.00 20.37 102 ALA B C 1
ATOM 1821 O O . ALA B 1 102 ? 87.213 86.020 89.538 1.00 20.83 102 ALA B O 1
ATOM 1823 N N . VAL B 1 103 ? 85.085 86.109 90.253 1.00 18.79 103 VAL B N 1
ATOM 1824 C CA . VAL B 1 103 ? 84.571 85.220 89.220 1.00 17.46 103 VAL B CA 1
ATOM 1825 C C . VAL B 1 103 ? 83.482 85.954 88.442 1.00 18.35 103 VAL B C 1
ATOM 1826 O O . VAL B 1 103 ? 82.535 86.461 89.037 1.00 18.93 103 VAL B O 1
ATOM 1830 N N . ALA B 1 104 ? 83.615 86.003 87.114 1.00 18.82 104 ALA B N 1
ATOM 1831 C CA . ALA B 1 104 ? 82.630 86.672 86.266 1.00 17.81 104 ALA B CA 1
ATOM 1832 C C . ALA B 1 104 ? 81.751 85.656 85.536 1.00 19.72 104 ALA B C 1
ATOM 1833 O O . ALA B 1 104 ? 82.237 84.642 85.021 1.00 20.46 104 ALA B O 1
ATOM 1835 N N . ARG B 1 105 ? 80.451 85.928 85.517 1.00 18.13 105 ARG B N 1
ATOM 1836 C CA . ARG B 1 105 ? 79.470 85.106 84.824 1.00 18.79 105 ARG B CA 1
ATOM 1837 C C . ARG B 1 105 ? 78.564 86.036 84.035 1.00 18.31 105 ARG B C 1
ATOM 1838 O O . ARG B 1 105 ? 78.328 87.161 84.446 1.00 17.05 105 ARG B O 1
ATOM 1846 N N . ALA B 1 106 ? 78.059 85.572 82.897 1.00 17.01 106 ALA B N 1
ATOM 1847 C CA . ALA B 1 106 ? 77.226 86.429 82.056 1.00 15.80 106 ALA B CA 1
ATOM 1848 C C . ALA B 1 106 ? 75.784 86.461 82.534 1.00 16.97 106 ALA B C 1
ATOM 1849 O O . ALA B 1 106 ? 75.200 85.429 82.845 1.00 20.49 106 ALA B O 1
ATOM 1851 N N . ILE B 1 107 ? 75.218 87.666 82.578 1.00 14.23 107 ILE B N 1
ATOM 1852 C CA . ILE B 1 107 ? 73.789 87.854 82.811 1.00 16.78 107 ILE B CA 1
ATOM 1853 C C . ILE B 1 107 ? 73.080 87.985 81.464 1.00 15.24 107 ILE B C 1
ATOM 1854 O O . ILE B 1 107 ? 72.046 87.350 81.212 1.00 17.03 107 ILE B O 1
ATOM 1859 N N . HIS B 1 108 ? 73.675 88.783 80.596 1.00 16.35 108 HIS B N 1
ATOM 1860 C CA . HIS B 1 108 ? 73.107 89.053 79.286 1.00 20.62 108 HIS B CA 1
ATOM 1861 C C . HIS B 1 108 ? 74.185 89.534 78.325 1.00 18.96 108 HIS B C 1
ATOM 1862 O O . HIS B 1 108 ? 74.931 90.473 78.609 1.00 17.13 108 HIS B O 1
ATOM 1869 N N . LEU B 1 109 ? 74.278 88.876 77.176 1.00 17.67 109 LEU B N 1
ATOM 1870 C CA . LEU B 1 109 ? 75.151 89.347 76.116 1.00 20.15 109 LEU B CA 1
ATOM 1871 C C . LEU B 1 109 ? 74.280 89.795 74.946 1.00 19.02 109 LEU B C 1
ATOM 1872 O O . LEU B 1 109 ? 73.898 88.976 74.100 1.00 22.82 109 LEU B O 1
ATOM 1877 N N . GLY B 1 110 ? 73.952 91.087 74.913 1.00 19.01 110 GLY B N 1
ATOM 1878 C CA . GLY B 1 110 ? 73.136 91.646 73.847 1.00 19.89 110 GLY B CA 1
ATOM 1879 C C . GLY B 1 110 ? 73.991 92.164 72.705 1.00 20.89 110 GLY B C 1
ATOM 1880 O O . GLY B 1 110 ? 75.229 92.091 72.743 1.00 19.88 110 GLY B O 1
ATOM 1881 N N . ARG B 1 111 ? 73.343 92.701 71.677 1.00 21.18 111 ARG B N 1
ATOM 1882 C CA . ARG B 1 111 ? 74.088 93.264 70.562 1.00 21.40 111 ARG B CA 1
ATOM 1883 C C . ARG B 1 111 ? 74.766 94.579 70.898 1.00 25.15 111 ARG B C 1
ATOM 1884 O O . ARG B 1 111 ? 75.802 94.907 70.322 1.00 25.85 111 ARG B O 1
ATOM 1892 N N . THR B 1 112 ? 74.184 95.343 71.821 1.00 19.88 112 THR B N 1
ATOM 1893 C CA . THR B 1 112 ? 74.726 96.662 72.130 1.00 19.58 112 THR B CA 1
ATOM 1894 C C . THR B 1 112 ? 75.231 96.787 73.563 1.00 18.54 112 THR B C 1
ATOM 1895 O O . THR B 1 112 ? 75.957 97.723 73.879 1.00 21.77 112 THR B O 1
ATOM 1899 N N . THR B 1 113 ? 74.828 95.862 74.427 1.00 19.44 113 THR B N 1
ATOM 1900 C CA . THR B 1 113 ? 75.309 95.875 75.814 1.00 17.91 113 THR B CA 1
ATOM 1901 C C . THR B 1 113 ? 75.579 94.473 76.316 1.00 16.02 113 THR B C 1
ATOM 1902 O O . THR B 1 113 ? 74.936 93.517 75.888 1.00 19.42 113 THR B O 1
ATOM 1906 N N . HIS B 1 114 ? 76.516 94.361 77.259 1.00 16.72 114 HIS B N 1
ATOM 1907 C CA . HIS B 1 114 ? 76.747 93.117 77.998 1.00 14.40 114 HIS B CA 1
ATOM 1908 C C . HIS B 1 114 ? 76.584 93.438 79.467 1.00 14.59 114 HIS B C 1
ATOM 1909 O O . HIS B 1 114 ? 76.965 94.528 79.904 1.00 15.68 114 HIS B O 1
ATOM 1916 N N . VAL B 1 115 ? 76.011 92.509 80.207 1.00 15.58 115 VAL B N 1
ATOM 1917 C CA . VAL B 1 115 ? 75.886 92.651 81.656 1.00 13.95 115 VAL B CA 1
ATOM 1918 C C . VAL B 1 115 ? 76.538 91.433 82.329 1.00 15.24 115 VAL B C 1
ATOM 1919 O O . VAL B 1 115 ? 76.186 90.291 82.030 1.00 14.66 115 VAL B O 1
ATOM 1923 N N . TRP B 1 116 ? 77.515 91.689 83.204 1.00 14.57 116 TRP B N 1
ATOM 1924 C CA . TRP B 1 116 ? 78.285 90.666 83.916 1.00 14.80 116 TRP B CA 1
ATOM 1925 C C . TRP B 1 116 ? 78.018 90.690 85.424 1.00 16.16 116 TRP B C 1
ATOM 1926 O O . TRP B 1 116 ? 77.947 91.763 86.026 1.00 16.96 116 TRP B O 1
ATOM 1937 N N . ASP B 1 117 ? 77.899 89.501 86.008 1.00 16.68 117 ASP B N 1
ATOM 1938 C CA . ASP B 1 117 ? 77.773 89.273 87.451 1.00 14.46 117 ASP B CA 1
ATOM 1939 C C . ASP B 1 117 ? 79.151 88.874 87.954 1.00 17.93 117 ASP B C 1
ATOM 1940 O O . ASP B 1 117 ? 79.723 87.895 87.480 1.00 16.96 117 ASP B O 1
ATOM 1945 N N . ILE B 1 118 ? 79.700 89.640 88.892 1.00 17.20 118 ILE B N 1
ATOM 1946 C CA . ILE B 1 118 ? 81.065 89.406 89.352 1.00 17.56 118 ILE B CA 1
ATOM 1947 C C . ILE B 1 118 ? 81.094 89.253 90.877 1.00 18.31 118 ILE B C 1
ATOM 1948 O O . ILE B 1 118 ? 80.677 90.146 91.610 1.00 17.66 118 ILE B O 1
ATOM 1953 N N . ARG B 1 119 ? 81.581 88.104 91.334 1.00 16.27 119 ARG B N 1
ATOM 1954 C CA . ARG B 1 119 ? 81.584 87.764 92.751 1.00 17.03 119 ARG B CA 1
ATOM 1955 C C . ARG B 1 119 ? 83.025 87.701 93.252 1.00 16.81 119 ARG B C 1
ATOM 1956 O O . ARG B 1 119 ? 83.859 86.995 92.675 1.00 18.92 119 ARG B O 1
ATOM 1964 N N . LEU B 1 120 ? 83.296 88.429 94.330 1.00 17.48 120 LEU B N 1
ATOM 1965 C CA . LEU B 1 120 ? 84.647 88.519 94.892 1.00 19.95 120 LEU B CA 1
ATOM 1966 C C . LEU B 1 120 ? 84.664 87.908 96.276 1.00 20.01 120 LEU B C 1
ATOM 1967 O O . LEU B 1 120 ? 83.680 87.997 97.005 1.00 19.07 120 LEU B O 1
ATOM 1972 N N . SER B 1 121 ? 85.782 87.288 96.633 1.00 21.16 121 SER B N 1
ATOM 1973 C CA . SER B 1 121 ? 85.942 86.720 97.968 1.00 19.30 121 SER B CA 1
ATOM 1974 C C . SER B 1 121 ? 87.417 86.654 98.336 1.00 25.55 121 SER B C 1
ATOM 1975 O O . SER B 1 121 ? 88.290 86.557 97.461 1.00 21.47 121 SER B O 1
ATOM 1978 N N . GLY B 1 122 ? 87.692 86.710 99.632 1.00 22.88 122 GLY B N 1
ATOM 1979 C CA . GLY B 1 122 ? 89.055 86.611 100.116 1.00 25.11 122 GLY B CA 1
ATOM 1980 C C . GLY B 1 122 ? 89.454 85.160 100.241 1.00 25.12 122 GLY B C 1
ATOM 1981 O O . GLY B 1 122 ? 88.687 84.257 99.890 1.00 26.15 122 GLY B O 1
ATOM 1982 N N . ASP B 1 123 ? 90.660 84.922 100.742 1.00 26.88 123 ASP B N 1
ATOM 1983 C CA . ASP B 1 123 ? 91.180 83.564 100.797 1.00 28.30 123 ASP B CA 1
ATOM 1984 C C . ASP B 1 123 ? 90.376 82.652 101.728 1.00 29.10 123 ASP B C 1
ATOM 1985 O O . ASP B 1 123 ? 90.436 81.430 101.595 1.00 30.64 123 ASP B O 1
ATOM 1990 N N . ASP B 1 124 ? 89.605 83.239 102.644 1.00 28.81 124 ASP B N 1
ATOM 1991 C CA . ASP B 1 124 ? 88.727 82.445 103.514 1.00 30.93 124 ASP B CA 1
ATOM 1992 C C . ASP B 1 124 ? 87.470 81.974 102.777 1.00 29.75 124 ASP B C 1
ATOM 1993 O O . ASP B 1 124 ? 86.677 81.210 103.313 1.00 29.85 124 ASP B O 1
ATOM 1998 N N . GLY B 1 125 ? 87.288 82.452 101.550 1.00 24.57 125 GLY B N 1
ATOM 1999 C CA . GLY B 1 125 ? 86.180 82.005 100.724 1.00 26.68 125 GLY B CA 1
ATOM 2000 C C . GLY B 1 125 ? 84.846 82.698 100.971 1.00 25.04 125 GLY B C 1
ATOM 2001 O O . GLY B 1 125 ? 83.856 82.391 100.297 1.00 26.67 125 GLY B O 1
ATOM 2002 N N . LYS B 1 126 ? 84.805 83.622 101.928 1.00 23.19 126 LYS B N 1
ATOM 2003 C CA . LYS B 1 126 ? 83.564 84.326 102.242 1.00 22.61 126 LYS B CA 1
ATOM 2004 C C . LYS B 1 126 ? 83.394 85.513 101.297 1.00 21.41 126 LYS B C 1
ATOM 2005 O O . LYS B 1 126 ? 84.353 86.234 101.034 1.00 22.21 126 LYS B O 1
ATOM 2011 N N . PRO B 1 127 ? 82.167 85.723 100.794 1.00 22.99 127 PRO B N 1
ATOM 2012 C CA . PRO B 1 127 ? 81.923 86.845 99.881 1.00 22.24 127 PRO B CA 1
ATOM 2013 C C . PRO B 1 127 ? 82.404 88.177 100.456 1.00 19.74 127 PRO B C 1
ATOM 2014 O O . PRO B 1 127 ? 82.040 88.529 101.595 1.00 19.28 127 PRO B O 1
ATOM 2018 N N . SER B 1 128 ? 83.218 88.902 99.685 1.00 18.18 128 SER B N 1
ATOM 2019 C CA . SER B 1 128 ? 83.774 90.176 100.120 1.00 18.45 128 SER B CA 1
ATOM 2020 C C . SER B 1 128 ? 83.172 91.359 99.360 1.00 15.99 128 SER B C 1
ATOM 2021 O O . SER B 1 128 ? 83.123 92.482 99.853 1.00 18.40 128 SER B O 1
ATOM 2024 N N . CYS B 1 129 ? 82.755 91.097 98.126 1.00 16.74 129 CYS B N 1
ATOM 2025 C CA . CYS B 1 129 ? 82.214 92.137 97.260 1.00 15.65 129 CYS B CA 1
ATOM 2026 C C . CYS B 1 129 ? 81.382 91.465 96.167 1.00 14.25 129 CYS B C 1
ATOM 2027 O O . CYS B 1 129 ? 81.682 90.351 95.763 1.00 16.87 129 CYS B O 1
ATOM 2030 N N . ILE B 1 130 ? 80.305 92.121 95.742 1.00 14.35 130 ILE B N 1
ATOM 2031 C CA . ILE B 1 130 ? 79.552 91.692 94.566 1.00 14.28 130 ILE B CA 1
ATOM 2032 C C . ILE B 1 130 ? 79.409 92.895 93.666 1.00 14.13 130 ILE B C 1
ATOM 2033 O O . ILE B 1 130 ? 79.074 93.979 94.128 1.00 14.38 130 ILE B O 1
ATOM 2038 N N . ALA B 1 131 ? 79.675 92.710 92.372 1.00 13.65 131 ALA B N 1
ATOM 2039 C CA . ALA B 1 131 ? 79.591 93.806 91.417 1.00 13.69 131 ALA B CA 1
ATOM 2040 C C . ALA B 1 131 ? 78.754 93.373 90.231 1.00 14.46 131 ALA B C 1
ATOM 2041 O O . ALA B 1 131 ? 78.634 92.181 89.936 1.00 14.33 131 ALA B O 1
ATOM 2043 N N . ARG B 1 132 ? 78.173 94.357 89.564 1.00 14.54 132 ARG B N 1
ATOM 2044 C CA . ARG B 1 132 ? 77.503 94.137 88.286 1.00 13.64 132 ARG B CA 1
ATOM 2045 C C . ARG B 1 132 ? 78.029 95.201 87.327 1.00 13.36 132 ARG B C 1
ATOM 2046 O O . ARG B 1 132 ? 78.158 96.386 87.672 1.00 15.58 132 ARG B O 1
ATOM 2054 N N . LEU B 1 133 ? 78.364 94.770 86.112 1.00 14.56 133 LEU B N 1
ATOM 2055 C CA . LEU B 1 133 ? 79.043 95.648 85.181 1.00 14.84 133 LEU B CA 1
ATOM 2056 C C . LEU B 1 133 ? 78.276 95.618 83.877 1.00 14.13 133 LEU B C 1
ATOM 2057 O O . LEU B 1 133 ? 77.948 94.559 83.389 1.00 14.41 133 LEU B O 1
ATOM 2062 N N . THR B 1 134 ? 77.967 96.798 83.357 1.00 14.55 134 THR B N 1
ATOM 2063 C CA . THR B 1 134 ? 77.362 96.925 82.040 1.00 13.54 134 THR B CA 1
ATOM 2064 C C . THR B 1 134 ? 78.416 97.470 81.083 1.00 13.37 134 THR B C 1
ATOM 2065 O O . THR B 1 134 ? 78.992 98.527 81.330 1.00 15.98 134 THR B O 1
ATOM 2069 N N . MET B 1 135 ? 78.654 96.733 79.991 1.00 15.24 135 MET B N 1
ATOM 2070 C CA . MET B 1 135 ? 79.582 97.150 78.942 1.00 16.94 135 MET B CA 1
ATOM 2071 C C . MET B 1 135 ? 78.781 97.602 77.734 1.00 18.86 135 MET B C 1
ATOM 2072 O O . MET B 1 135 ? 77.752 97.000 77.399 1.00 16.64 135 MET B O 1
ATOM 2077 N N . ALA B 1 136 ? 79.242 98.669 77.088 1.00 18.61 136 ALA B N 1
ATOM 2078 C CA . ALA B 1 136 ? 78.705 99.060 75.790 1.00 19.60 136 ALA B CA 1
ATOM 2079 C C . ALA B 1 136 ? 79.502 98.367 74.688 1.00 24.22 136 ALA B C 1
ATOM 2080 O O . ALA B 1 136 ? 80.732 98.306 74.745 1.00 23.02 136 ALA B O 1
ATOM 2082 N N . VAL B 1 137 ? 78.797 97.853 73.688 1.00 20.79 137 VAL B N 1
ATOM 2083 C CA . VAL B 1 137 ? 79.437 97.237 72.527 1.00 22.50 137 VAL B CA 1
ATOM 2084 C C . VAL B 1 137 ? 79.411 98.233 71.379 1.00 25.35 137 VAL B C 1
ATOM 2085 O O . VAL B 1 137 ? 78.338 98.614 70.914 1.00 27.29 137 VAL B O 1
ATOM 2089 N N . VAL B 1 138 ? 80.594 98.639 70.923 1.00 24.54 138 VAL B N 1
ATOM 2090 C CA . VAL B 1 138 ? 80.722 99.763 69.995 1.00 27.31 138 VAL B CA 1
ATOM 2091 C C . VAL B 1 138 ? 81.410 99.347 68.691 1.00 29.86 138 VAL B C 1
ATOM 2092 O O . VAL B 1 138 ? 82.443 98.673 68.719 1.00 29.25 138 VAL B O 1
ATOM 2096 N N . PRO B 1 139 ? 80.834 99.743 67.542 1.00 32.72 139 PRO B N 1
ATOM 2097 C CA . PRO B 1 139 ? 81.448 99.480 66.230 1.00 32.26 139 PRO B CA 1
ATOM 2098 C C . PRO B 1 139 ? 82.812 100.159 66.062 1.00 36.14 139 PRO B C 1
ATOM 2099 O O . PRO B 1 139 ? 82.970 101.320 66.438 1.00 35.93 139 PRO B O 1
ATOM 2103 N N . LEU B 1 140 ? 83.786 99.437 65.508 1.00 36.42 140 LEU B N 1
ATOM 2104 C CA . LEU B 1 140 ? 85.111 99.996 65.246 1.00 36.92 140 LEU B CA 1
ATOM 2105 C C . LEU B 1 140 ? 85.030 101.014 64.113 1.00 39.69 140 LEU B C 1
ATOM 2106 O O . LEU B 1 140 ? 84.119 100.955 63.286 1.00 43.29 140 LEU B O 1
ATOM 2111 N N . SER C 1 2 ? 61.999 49.505 46.025 1.00 44.59 2 SER C N 1
ATOM 2112 C CA . SER C 1 2 ? 61.327 50.428 45.117 1.00 40.00 2 SER C CA 1
ATOM 2113 C C . SER C 1 2 ? 59.879 50.041 44.975 1.00 39.13 2 SER C C 1
ATOM 2114 O O . SER C 1 2 ? 59.175 50.548 44.100 1.00 43.15 2 SER C O 1
ATOM 2117 N N . LEU C 1 3 ? 59.455 49.138 45.854 1.00 43.97 3 LEU C N 1
ATOM 2118 C CA . LEU C 1 3 ? 58.170 48.446 45.761 1.00 41.47 3 LEU C CA 1
ATOM 2119 C C . LEU C 1 3 ? 56.985 49.325 45.335 1.00 35.80 3 LEU C C 1
ATOM 2120 O O . LEU C 1 3 ? 56.560 50.251 46.033 1.00 36.01 3 LEU C O 1
ATOM 2125 N N . TRP C 1 4 ? 56.481 49.016 44.151 1.00 31.85 4 TRP C N 1
ATOM 2126 C CA . TRP C 1 4 ? 55.461 49.807 43.485 1.00 31.99 4 TRP C CA 1
ATOM 2127 C C . TRP C 1 4 ? 54.111 49.608 44.145 1.00 34.45 4 TRP C C 1
ATOM 2128 O O . TRP C 1 4 ? 53.863 48.564 44.753 1.00 34.07 4 TRP C O 1
ATOM 2139 N N . ARG C 1 5 ? 53.239 50.607 44.021 1.00 29.96 5 ARG C N 1
ATOM 2140 C CA . ARG C 1 5 ? 51.899 50.507 44.590 1.00 32.11 5 ARG C CA 1
ATOM 2141 C C . ARG C 1 5 ? 51.096 49.477 43.804 1.00 36.24 5 ARG C C 1
ATOM 2142 O O . ARG C 1 5 ? 50.392 48.644 44.384 1.00 33.76 5 ARG C O 1
ATOM 2150 N N . GLN C 1 6 ? 51.225 49.532 42.481 1.00 32.91 6 GLN C N 1
ATOM 2151 C CA . GLN C 1 6 ? 50.684 48.504 41.597 1.00 32.50 6 GLN C CA 1
ATOM 2152 C C . GLN C 1 6 ? 51.769 48.090 40.608 1.00 35.78 6 GLN C C 1
ATOM 2153 O O . GLN C 1 6 ? 52.721 48.840 40.384 1.00 30.95 6 GLN C O 1
ATOM 2159 N N . THR C 1 7 ? 51.643 46.891 40.043 1.00 30.64 7 THR C N 1
ATOM 2160 C CA . THR C 1 7 ? 52.579 46.401 39.035 1.00 31.44 7 THR C CA 1
ATOM 2161 C C . THR C 1 7 ? 52.741 47.410 37.900 1.00 31.69 7 THR C C 1
ATOM 2162 O O . THR C 1 7 ? 51.754 47.869 37.333 1.00 31.82 7 THR C O 1
ATOM 2166 N N . PRO C 1 8 ? 53.995 47.786 37.591 1.00 32.59 8 PRO C N 1
ATOM 2167 C CA . PRO C 1 8 ? 54.241 48.734 36.497 1.00 32.89 8 PRO C CA 1
ATOM 2168 C C . PRO C 1 8 ? 53.787 48.194 35.149 1.00 33.18 8 PRO C C 1
ATOM 2169 O O . PRO C 1 8 ? 53.788 46.983 34.925 1.00 33.74 8 PRO C O 1
ATOM 2173 N N . ASP C 1 9 ? 53.404 49.102 34.261 1.00 32.06 9 ASP C N 1
ATOM 2174 C CA . ASP C 1 9 ? 52.991 48.754 32.911 1.00 34.55 9 ASP C CA 1
ATOM 2175 C C . ASP C 1 9 ? 53.837 49.598 31.970 1.00 36.73 9 ASP C C 1
ATOM 2176 O O . ASP C 1 9 ? 53.596 50.793 31.825 1.00 34.73 9 ASP C O 1
ATOM 2181 N N . LEU C 1 10 ? 54.818 48.967 31.329 1.00 35.22 10 LEU C N 1
ATOM 2182 C CA . LEU C 1 10 ? 55.783 49.671 30.481 1.00 36.49 10 LEU C CA 1
ATOM 2183 C C . LEU C 1 10 ? 55.164 50.389 29.289 1.00 37.45 10 LEU C C 1
ATOM 2184 O O . LEU C 1 10 ? 55.629 51.457 28.887 1.00 35.53 10 LEU C O 1
ATOM 2189 N N . GLU C 1 11 ? 54.126 49.799 28.713 1.00 36.83 11 GLU C N 1
ATOM 2190 C CA . GLU C 1 11 ? 53.491 50.396 27.551 1.00 37.11 11 GLU C CA 1
ATOM 2191 C C . GLU C 1 11 ? 52.798 51.689 27.960 1.00 36.04 11 GLU C C 1
ATOM 2192 O O . GLU C 1 11 ? 52.708 52.635 27.176 1.00 36.23 11 GLU C O 1
ATOM 2198 N N . GLN C 1 12 ? 52.316 51.728 29.199 1.00 38.04 12 GLN C N 1
ATOM 2199 C CA . GLN C 1 12 ? 51.636 52.915 29.694 1.00 38.41 12 GLN C CA 1
ATOM 2200 C C . GLN C 1 12 ? 52.642 54.029 29.947 1.00 34.44 12 GLN C C 1
ATOM 2201 O O . GLN C 1 12 ? 52.419 55.171 29.552 1.00 36.83 12 GLN C O 1
ATOM 2207 N N . LEU C 1 13 ? 53.744 53.682 30.609 1.00 33.56 13 LEU C N 1
ATOM 2208 C CA . LEU C 1 13 ? 54.819 54.631 30.881 1.00 32.58 13 LEU C CA 1
ATOM 2209 C C . LEU C 1 13 ? 55.284 55.281 29.588 1.00 33.80 13 LEU C C 1
ATOM 2210 O O . LEU C 1 13 ? 55.439 56.500 29.505 1.00 37.64 13 LEU C O 1
ATOM 2215 N N . ASN C 1 14 ? 55.479 54.454 28.569 1.00 35.63 14 ASN C N 1
ATOM 2216 C CA . ASN C 1 14 ? 55.955 54.933 27.282 1.00 32.22 14 ASN C CA 1
ATOM 2217 C C . ASN C 1 14 ? 54.946 55.799 26.538 1.00 35.67 14 ASN C C 1
ATOM 2218 O O . ASN C 1 14 ? 55.326 56.768 25.874 1.00 35.33 14 ASN C O 1
ATOM 2223 N N . ALA C 1 15 ? 53.663 55.464 26.655 1.00 34.48 15 ALA C N 1
ATOM 2224 C CA . ALA C 1 15 ? 52.623 56.222 25.954 1.00 36.79 15 ALA C CA 1
ATOM 2225 C C . ALA C 1 15 ? 52.381 57.596 26.576 1.00 36.76 15 ALA C C 1
ATOM 2226 O O . ALA C 1 15 ? 52.042 58.546 25.875 1.00 37.91 15 ALA C O 1
ATOM 2228 N N . SER C 1 16 ? 52.560 57.704 27.890 1.00 37.09 16 SER C N 1
ATOM 2229 C CA . SER C 1 16 ? 52.292 58.967 28.580 1.00 37.28 16 SER C CA 1
ATOM 2230 C C . SER C 1 16 ? 53.297 60.058 28.196 1.00 37.65 16 SER C C 1
ATOM 2231 O O . SER C 1 16 ? 53.045 61.245 28.409 1.00 38.18 16 SER C O 1
ATOM 2234 N N . GLN C 1 17 ? 54.420 59.644 27.611 1.00 37.70 17 GLN C N 1
ATOM 2235 C CA . GLN C 1 17 ? 55.504 60.554 27.237 1.00 38.51 17 GLN C CA 1
ATOM 2236 C C . GLN C 1 17 ? 55.261 61.344 25.973 1.00 35.11 17 GLN C C 1
ATOM 2237 O O . GLN C 1 17 ? 55.949 62.330 25.724 1.00 34.15 17 GLN C O 1
ATOM 2243 N N . LYS C 1 18 ? 54.335 60.881 25.142 1.00 37.86 18 LYS C N 1
ATOM 2244 C CA . LYS C 1 18 ? 54.167 61.460 23.810 1.00 38.25 18 LYS C CA 1
ATOM 2245 C C . LYS C 1 18 ? 53.959 62.973 23.850 1.00 42.68 18 LYS C C 1
ATOM 2246 O O . LYS C 1 18 ? 53.263 63.492 24.729 1.00 42.96 18 LYS C O 1
ATOM 2252 N N . ASN C 1 19 ? 54.604 63.673 22.920 1.00 39.55 19 ASN C N 1
ATOM 22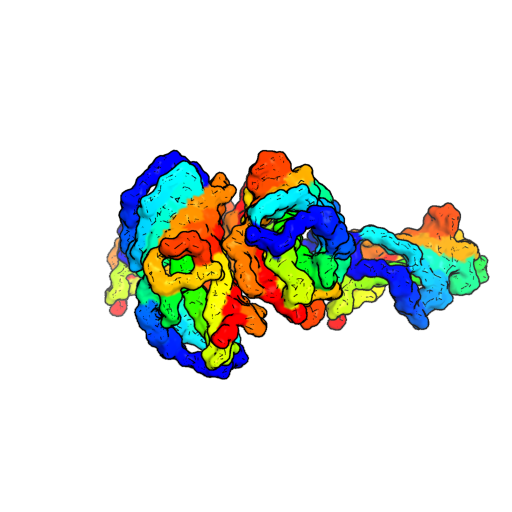53 C CA . ASN C 1 19 ? 54.531 65.129 22.840 1.00 39.78 19 ASN C CA 1
ATOM 2254 C C . ASN C 1 19 ? 55.107 65.837 24.069 1.00 36.49 19 ASN C C 1
ATOM 2255 O O . ASN C 1 19 ? 54.636 66.905 24.464 1.00 39.95 19 ASN C O 1
ATOM 2260 N N . SER C 1 20 ? 56.120 65.220 24.672 1.00 35.19 20 SER C N 1
ATOM 2261 C CA . SER C 1 20 ? 56.899 65.849 25.737 1.00 31.23 20 SER C CA 1
ATOM 2262 C C . SER C 1 20 ? 58.387 65.645 25.445 1.00 30.42 20 SER C C 1
ATOM 2263 O O . SER C 1 20 ? 58.744 64.951 24.490 1.00 26.21 20 SER C O 1
ATOM 2266 N N . ILE C 1 21 ? 59.256 66.237 26.262 1.00 24.12 21 ILE C N 1
ATOM 2267 C CA . ILE C 1 21 ? 60.691 66.179 25.980 1.00 22.80 21 ILE C CA 1
ATOM 2268 C C . ILE C 1 21 ? 61.211 64.739 25.931 1.00 24.41 21 ILE C C 1
ATOM 2269 O O . ILE C 1 21 ? 62.078 64.422 25.118 1.00 25.24 21 ILE C O 1
ATOM 2274 N N . GLY C 1 22 ? 60.660 63.870 26.774 1.00 24.90 22 GLY C N 1
ATOM 2275 C CA . GLY C 1 22 ? 61.102 62.482 26.830 1.00 24.33 22 GLY C CA 1
ATOM 2276 C C . GLY C 1 22 ? 60.899 61.768 25.504 1.00 27.67 22 GLY C C 1
ATOM 2277 O O . GLY C 1 22 ? 61.773 61.035 25.033 1.00 26.35 22 GLY C O 1
ATOM 2278 N N . ASP C 1 23 ? 59.740 61.987 24.896 1.00 28.16 23 ASP C N 1
ATOM 2279 C CA . ASP C 1 23 ? 59.466 61.468 23.559 1.00 31.29 23 ASP C CA 1
ATOM 2280 C C . ASP C 1 23 ? 60.436 62.085 22.548 1.00 31.83 23 ASP C C 1
ATOM 2281 O O . ASP C 1 23 ? 61.026 61.384 21.722 1.00 31.34 23 ASP C O 1
ATOM 2286 N N . LEU C 1 24 ? 60.617 63.400 22.637 1.00 28.82 24 LEU C N 1
ATOM 2287 C CA . LEU C 1 24 ? 61.485 64.135 21.719 1.00 24.76 24 LEU C CA 1
ATOM 2288 C C . LEU C 1 24 ? 62.922 63.601 21.703 1.00 26.34 24 LEU C C 1
ATOM 2289 O O . LEU C 1 24 ? 63.573 63.562 20.652 1.00 31.07 24 LEU C O 1
ATOM 2294 N N . LEU C 1 25 ? 63.413 63.194 22.870 1.00 23.75 25 LEU C N 1
ATOM 2295 C CA . LEU C 1 25 ? 64.787 62.728 22.989 1.00 24.50 25 LEU C CA 1
ATOM 2296 C C . LEU C 1 25 ? 64.877 61.217 22.833 1.00 26.29 25 LEU C C 1
ATOM 2297 O O . LEU C 1 25 ? 65.948 60.646 22.992 1.00 24.35 25 LEU C O 1
ATOM 2302 N N . GLY C 1 26 ? 63.751 60.567 22.556 1.00 29.30 26 GLY C N 1
ATOM 2303 C CA . GLY C 1 26 ? 63.748 59.121 22.369 1.00 26.54 26 GLY C CA 1
ATOM 2304 C C . GLY C 1 26 ? 63.924 58.268 23.614 1.00 29.10 26 GLY C C 1
ATOM 2305 O O . GLY C 1 26 ? 64.415 57.136 23.531 1.00 26.72 26 GLY C O 1
ATOM 2306 N N . ILE C 1 27 ? 63.523 58.791 24.772 1.00 22.29 27 ILE C N 1
ATOM 2307 C CA . ILE C 1 27 ? 63.538 58.007 26.001 1.00 24.35 27 ILE C CA 1
ATOM 2308 C C . ILE C 1 27 ? 62.546 56.848 25.922 1.00 24.46 27 ILE C C 1
ATOM 2309 O O . ILE C 1 27 ? 61.391 57.031 25.544 1.00 25.94 27 ILE C O 1
ATOM 2314 N N . ARG C 1 28 ? 63.008 55.664 26.298 1.00 28.19 28 ARG C N 1
ATOM 2315 C CA . ARG C 1 28 ? 62.164 54.480 26.299 1.00 29.39 28 ARG C CA 1
ATOM 2316 C C . ARG C 1 28 ? 62.228 53.798 27.654 1.00 25.58 28 ARG C C 1
ATOM 2317 O O . ARG C 1 28 ? 63.313 53.549 28.167 1.00 26.15 28 ARG C O 1
ATOM 2325 N N . PHE C 1 29 ? 61.076 53.501 28.249 1.00 26.52 29 PHE C N 1
ATOM 2326 C CA . PHE C 1 29 ? 61.062 52.691 29.459 1.00 27.88 29 PHE C CA 1
ATOM 2327 C C . PHE C 1 29 ? 61.187 51.220 29.081 1.00 30.32 29 PHE C C 1
ATOM 2328 O O . PHE C 1 29 ? 60.393 50.712 28.292 1.00 33.83 29 PHE C O 1
ATOM 2336 N N . GLU C 1 30 ? 62.191 50.557 29.651 1.00 28.77 30 GLU C N 1
ATOM 2337 C CA . GLU C 1 30 ? 62.653 49.259 29.150 1.00 31.84 30 GLU C CA 1
ATOM 2338 C C . GLU C 1 30 ? 62.220 48.075 29.988 1.00 32.07 30 GLU C C 1
ATOM 2339 O O . GLU C 1 30 ? 61.843 47.028 29.451 1.00 36.66 30 GLU C O 1
ATOM 2345 N N . ALA C 1 31 ? 62.312 48.221 31.304 1.00 28.64 31 ALA C N 1
ATOM 2346 C CA . ALA C 1 31 ? 62.154 47.084 32.196 1.00 30.03 31 ALA C CA 1
ATOM 2347 C C . ALA C 1 31 ? 61.818 47.511 33.607 1.00 32.47 31 ALA C C 1
ATOM 2348 O O . ALA C 1 31 ? 61.989 48.673 33.983 1.00 28.24 31 ALA C O 1
ATOM 2350 N N . PHE C 1 32 ? 61.346 46.553 34.393 1.00 28.10 32 PHE C N 1
ATOM 2351 C CA . PHE C 1 32 ? 61.197 46.750 35.821 1.00 31.43 32 PHE C CA 1
ATOM 2352 C C . PHE C 1 32 ? 61.362 45.409 36.504 1.00 31.14 32 PHE C C 1
ATOM 2353 O O . PHE C 1 32 ? 61.250 44.362 35.864 1.00 32.37 32 PHE C O 1
ATOM 2361 N N . ASP C 1 33 ? 61.680 45.448 37.789 1.00 32.64 33 ASP C N 1
ATOM 2362 C CA . ASP C 1 33 ? 61.489 44.291 38.654 1.00 33.48 33 ASP C CA 1
ATOM 2363 C C . ASP C 1 33 ? 60.997 44.776 40.010 1.00 34.13 33 ASP C C 1
ATOM 2364 O O . ASP C 1 33 ? 60.533 45.912 40.134 1.00 33.85 33 ASP C O 1
ATOM 2369 N N . ASP C 1 34 ? 61.100 43.930 41.026 1.00 31.33 34 ASP C N 1
ATOM 2370 C CA . ASP C 1 34 ? 60.573 44.281 42.337 1.00 36.68 34 ASP C CA 1
ATOM 2371 C C . ASP C 1 34 ? 61.260 45.498 42.953 1.00 33.58 34 ASP C C 1
ATOM 2372 O O . ASP C 1 34 ? 60.676 46.188 43.786 1.00 36.18 34 ASP C O 1
ATOM 2377 N N . GLU C 1 35 ? 62.495 45.760 42.533 1.00 32.58 35 GLU C N 1
ATOM 2378 C CA . GLU C 1 35 ? 63.315 46.779 43.180 1.00 33.42 35 GLU C CA 1
ATOM 2379 C C . GLU C 1 35 ? 63.815 47.891 42.266 1.00 32.21 35 GLU C C 1
ATOM 2380 O O . GLU C 1 35 ? 64.571 48.751 42.723 1.00 31.66 35 GLU C O 1
ATOM 2386 N N . SER C 1 36 ? 63.422 47.889 40.999 1.00 29.59 36 SER C N 1
ATOM 2387 C CA . SER C 1 36 ? 64.025 48.835 40.064 1.00 29.89 36 SER C CA 1
ATOM 2388 C C . SER C 1 36 ? 63.205 49.098 38.813 1.00 28.44 36 SER C C 1
ATOM 2389 O O . SER C 1 36 ? 62.384 48.281 38.397 1.00 28.26 36 SER C O 1
ATOM 2392 N N . LEU C 1 37 ? 63.442 50.257 38.212 1.00 23.66 37 LEU C N 1
ATOM 2393 C CA . LEU C 1 37 ? 62.818 50.616 36.951 1.00 20.90 37 LEU C CA 1
ATOM 2394 C C . LEU C 1 37 ? 63.915 51.106 36.024 1.00 27.18 37 LEU C C 1
ATOM 2395 O O . LEU C 1 37 ? 64.776 51.888 36.440 1.00 22.03 37 LEU C O 1
ATOM 2400 N N . THR C 1 38 ? 63.886 50.640 34.779 1.00 24.89 38 THR C N 1
ATOM 2401 C CA . THR C 1 38 ? 64.958 50.900 33.817 1.00 25.25 38 THR C CA 1
ATOM 2402 C C . THR C 1 38 ? 64.436 51.637 32.593 1.00 22.69 38 THR C C 1
ATOM 2403 O O . THR C 1 38 ? 63.396 51.285 32.037 1.00 26.67 38 THR C O 1
ATOM 2407 N N . ALA C 1 39 ? 65.147 52.691 32.192 1.00 24.18 39 ALA C N 1
ATOM 2408 C CA . ALA C 1 39 ? 64.858 53.404 30.951 1.00 23.17 39 ALA C CA 1
ATOM 2409 C C . ALA C 1 39 ? 66.158 53.748 30.221 1.00 25.55 39 ALA C C 1
ATOM 2410 O O . ALA C 1 39 ? 67.220 53.856 30.841 1.00 26.70 39 ALA C O 1
ATOM 2412 N N . SER C 1 40 ? 66.067 53.939 28.910 1.00 22.73 40 SER C N 1
ATOM 2413 C CA . SER C 1 40 ? 67.235 54.261 28.091 1.00 25.68 40 SER C CA 1
ATOM 2414 C C . SER C 1 40 ? 66.957 55.423 27.147 1.00 21.98 40 SER C C 1
ATOM 2415 O O . SER C 1 40 ? 65.807 55.786 26.897 1.00 25.30 40 SER C O 1
ATOM 2418 N N . MET C 1 41 ? 68.027 55.994 26.606 1.00 21.62 41 MET C N 1
ATOM 2419 C CA . MET C 1 41 ? 67.945 57.151 25.735 1.00 22.47 41 MET C CA 1
ATOM 2420 C C . MET C 1 41 ? 69.091 57.068 24.737 1.00 24.10 41 MET C C 1
ATOM 2421 O O . MET C 1 41 ? 70.179 56.629 25.090 1.00 22.64 41 MET C O 1
ATOM 2426 N N . PRO C 1 42 ? 68.850 57.483 23.485 1.00 23.31 42 PRO C N 1
ATOM 2427 C CA . PRO C 1 42 ? 69.934 57.480 22.501 1.00 24.87 42 PRO C CA 1
ATOM 2428 C C . PRO C 1 42 ? 70.955 58.563 22.777 1.00 28.19 42 PRO C C 1
ATOM 2429 O O . PRO C 1 42 ? 70.594 59.636 23.289 1.00 23.94 42 PRO C O 1
ATOM 2433 N N . VAL C 1 43 ? 72.212 58.274 22.454 1.00 25.41 43 VAL C N 1
ATOM 2434 C CA . VAL C 1 43 ? 73.257 59.284 22.444 1.00 24.65 43 VAL C CA 1
ATOM 2435 C C . VAL C 1 43 ? 73.520 59.673 20.996 1.00 28.82 43 VAL C C 1
ATOM 2436 O O . VAL C 1 43 ? 74.256 58.979 20.276 1.00 28.88 43 VAL C O 1
ATOM 2440 N N . ASP C 1 44 ? 72.882 60.754 20.552 1.00 26.30 44 ASP C N 1
ATOM 2441 C CA . ASP C 1 44 ? 73.037 61.229 19.171 1.00 26.00 44 ASP C CA 1
ATOM 2442 C C . ASP C 1 44 ? 72.857 62.739 19.085 1.00 31.02 44 ASP C C 1
ATOM 2443 O O . ASP C 1 44 ? 72.960 63.433 20.102 1.00 27.14 44 ASP C O 1
ATOM 2448 N N . SER C 1 45 ? 72.586 63.246 17.884 1.00 25.84 45 SER C N 1
ATOM 2449 C CA . SER C 1 45 ? 72.495 64.692 17.677 1.00 24.78 45 SER C CA 1
ATOM 2450 C C . SER C 1 45 ? 71.394 65.339 18.522 1.00 24.82 45 SER C C 1
ATOM 2451 O O . SER C 1 45 ? 71.449 66.533 18.802 1.00 30.05 45 SER C O 1
ATOM 2454 N N . ARG C 1 46 ? 70.408 64.553 18.943 1.00 24.32 46 ARG C N 1
ATOM 2455 C CA . ARG C 1 46 ? 69.330 65.071 19.785 1.00 25.98 46 ARG C CA 1
ATOM 2456 C C . ARG C 1 46 ? 69.787 65.284 21.225 1.00 24.02 46 ARG C C 1
ATOM 2457 O O . ARG C 1 46 ? 69.195 66.074 21.949 1.00 24.38 46 ARG C O 1
ATOM 2465 N N . THR C 1 47 ? 70.836 64.581 21.637 1.00 20.09 47 THR C N 1
ATOM 2466 C CA . THR C 1 47 ? 71.252 64.580 23.044 1.00 20.28 47 THR C CA 1
ATOM 2467 C C . THR C 1 47 ? 72.714 64.979 23.251 1.00 21.85 47 THR C C 1
ATOM 2468 O O . THR C 1 47 ? 73.180 65.069 24.387 1.00 20.80 47 THR C O 1
ATOM 2472 N N . HIS C 1 48 ? 73.430 65.242 22.160 1.00 22.91 48 HIS C N 1
ATOM 2473 C CA . HIS C 1 48 ? 74.823 65.683 22.251 1.00 22.20 48 HIS C CA 1
ATOM 2474 C C . HIS C 1 48 ? 74.924 67.131 22.720 1.00 21.48 48 HIS C C 1
ATOM 2475 O O . HIS C 1 48 ? 73.983 67.895 22.563 1.00 19.96 48 HIS C O 1
ATOM 2482 N N . GLN C 1 49 ? 76.069 67.485 23.303 1.00 22.32 49 GLN C N 1
ATOM 2483 C CA . GLN C 1 49 ? 76.477 68.877 23.440 1.00 20.28 49 GLN C CA 1
ATOM 2484 C C . GLN C 1 49 ? 77.344 69.181 22.206 1.00 23.64 49 GLN C C 1
ATOM 2485 O O . GLN C 1 49 ? 77.625 68.269 21.423 1.00 24.18 49 GLN C O 1
ATOM 2491 N N . PRO C 1 50 ? 77.734 70.451 21.998 1.00 26.53 50 PRO C N 1
ATOM 2492 C CA . PRO C 1 50 ? 78.375 70.816 20.727 1.00 26.90 50 PRO C CA 1
ATOM 2493 C C . PRO C 1 50 ? 79.671 70.072 20.373 1.00 27.19 50 PRO C C 1
ATOM 2494 O O . PRO C 1 50 ? 80.083 70.141 19.214 1.00 30.93 50 PRO C O 1
ATOM 2498 N N . PHE C 1 51 ? 80.298 69.382 21.320 1.00 29.38 51 PHE C N 1
ATOM 2499 C CA . PHE C 1 51 ? 81.557 68.691 21.024 1.00 28.88 51 PHE C CA 1
ATOM 2500 C C . PHE C 1 51 ? 81.406 67.186 20.776 1.00 31.59 51 PHE C C 1
ATOM 2501 O O . PHE C 1 51 ? 82.399 66.466 20.667 1.00 33.52 51 PHE C O 1
ATOM 2509 N N . GLY C 1 52 ? 80.167 66.716 20.683 1.00 26.06 52 GLY C N 1
ATOM 2510 C CA . GLY C 1 52 ? 79.907 65.343 20.292 1.00 29.48 52 GLY C CA 1
ATOM 2511 C C . GLY C 1 52 ? 79.738 64.349 21.426 1.00 29.09 52 GLY C C 1
ATOM 2512 O O . GLY C 1 52 ? 79.558 63.151 21.184 1.00 31.15 52 GLY C O 1
ATOM 2513 N N . LEU C 1 53 ? 79.806 64.833 22.666 1.00 28.64 53 LEU C N 1
ATOM 2514 C CA . LEU C 1 53 ? 79.546 63.992 23.838 1.00 25.88 53 LEU C CA 1
ATOM 2515 C C . LEU C 1 53 ? 78.089 64.146 24.267 1.00 24.74 53 LEU C C 1
ATOM 2516 O O . LEU C 1 53 ? 77.452 65.146 23.946 1.00 21.97 53 LEU C O 1
ATOM 2521 N N . LEU C 1 54 ? 77.564 63.156 24.985 1.00 20.68 54 LEU C N 1
ATOM 2522 C CA . LEU C 1 54 ? 76.249 63.276 25.601 1.00 21.31 54 LEU C CA 1
ATOM 2523 C C . LEU C 1 54 ? 76.264 64.494 26.530 1.00 19.42 54 LEU C C 1
ATOM 2524 O O . LEU C 1 54 ? 77.146 64.617 27.378 1.00 21.68 54 LEU C O 1
ATOM 2529 N N . HIS C 1 55 ? 75.297 65.390 26.349 1.00 20.06 55 HIS C N 1
ATOM 2530 C CA . HIS C 1 55 ? 75.163 66.590 27.185 1.00 16.73 55 HIS C CA 1
ATOM 2531 C C . HIS C 1 55 ? 74.853 66.148 28.617 1.00 18.67 55 HIS C C 1
ATOM 2532 O O . HIS C 1 55 ? 73.983 65.308 28.837 1.00 17.32 55 HIS C O 1
ATOM 2539 N N . GLY C 1 56 ? 75.548 66.713 29.604 1.00 16.90 56 GLY C N 1
ATOM 2540 C CA . GLY C 1 56 ? 75.334 66.300 30.981 1.00 19.06 56 GLY C CA 1
ATOM 2541 C C . GLY C 1 56 ? 73.900 66.545 31.422 1.00 17.23 56 GLY C C 1
ATOM 2542 O O . GLY C 1 56 ? 73.356 65.808 32.239 1.00 17.79 56 GLY C O 1
ATOM 2543 N N . GLY C 1 57 ? 73.290 67.588 30.873 1.00 17.39 57 GLY C N 1
ATOM 2544 C CA . GLY C 1 57 ? 71.890 67.872 31.133 1.00 15.35 57 GLY C CA 1
ATOM 2545 C C . GLY C 1 57 ? 70.956 66.825 30.565 1.00 17.90 57 GLY C C 1
ATOM 2546 O O . GLY C 1 57 ? 69.892 66.569 31.120 1.00 16.38 57 GLY C O 1
ATOM 2547 N N . ALA C 1 58 ? 71.342 66.230 29.440 1.00 16.87 58 ALA C N 1
ATOM 2548 C CA . ALA C 1 58 ? 70.535 65.161 28.850 1.00 18.13 58 ALA C CA 1
ATOM 2549 C C . ALA C 1 58 ? 70.500 63.931 29.758 1.00 17.28 58 ALA C C 1
ATOM 2550 O O . ALA C 1 58 ? 69.456 63.300 29.898 1.00 18.34 58 ALA C O 1
ATOM 2552 N N . SER C 1 59 ? 71.627 63.589 30.377 1.00 16.79 59 SER C N 1
ATOM 2553 C CA . SER C 1 59 ? 71.645 62.548 31.411 1.00 18.34 59 SER C CA 1
ATOM 2554 C C . SER C 1 59 ? 70.652 62.864 32.517 1.00 19.10 59 SER C C 1
ATOM 2555 O O . SER C 1 59 ? 69.948 61.983 33.002 1.00 18.06 59 SER C O 1
ATOM 2558 N N . VAL C 1 60 ? 70.595 64.129 32.930 1.00 16.89 60 VAL C N 1
ATOM 2559 C CA . VAL C 1 60 ? 69.658 64.511 33.991 1.00 15.32 60 VAL C CA 1
ATOM 2560 C C . VAL C 1 60 ? 68.190 64.492 33.544 1.00 16.92 60 VAL C C 1
ATOM 2561 O O . VAL C 1 60 ? 67.304 64.155 34.340 1.00 18.45 60 VAL C O 1
ATOM 2565 N N . VAL C 1 61 ? 67.920 64.823 32.286 1.00 16.34 61 VAL C N 1
ATOM 2566 C CA . VAL C 1 61 ? 66.567 64.663 31.752 1.00 16.13 61 VAL C CA 1
ATOM 2567 C C . VAL C 1 61 ? 66.149 63.189 31.856 1.00 17.71 61 VAL C C 1
ATOM 2568 O O . VAL C 1 61 ? 65.054 62.876 32.328 1.00 17.80 61 VAL C O 1
ATOM 2572 N N . LEU C 1 62 ? 67.026 62.279 31.434 1.00 19.00 62 LEU C N 1
ATOM 2573 C CA . LEU C 1 62 ? 66.710 60.852 31.557 1.00 18.11 62 LEU C CA 1
ATOM 2574 C C . LEU C 1 62 ? 66.472 60.465 33.015 1.00 19.34 62 LEU C C 1
ATOM 2575 O O . LEU C 1 62 ? 65.476 59.809 33.337 1.00 20.91 62 LEU C O 1
ATOM 2580 N N . ALA C 1 63 ? 67.357 60.910 33.908 1.00 17.87 63 ALA C N 1
ATOM 2581 C CA . ALA C 1 63 ? 67.258 60.578 35.321 1.00 19.14 63 ALA C CA 1
ATOM 2582 C C . ALA C 1 63 ? 65.979 61.117 35.948 1.00 21.18 63 ALA C C 1
ATOM 2583 O O . ALA C 1 63 ? 65.284 60.396 36.671 1.00 18.61 63 ALA C O 1
ATOM 2585 N N . GLU C 1 64 ? 65.661 62.380 35.682 1.00 18.47 64 GLU C N 1
ATOM 2586 C CA . GLU C 1 64 ? 64.446 62.947 36.254 1.00 19.58 64 GLU C CA 1
ATOM 2587 C C . GLU C 1 64 ? 63.156 62.371 35.653 1.00 21.89 64 GLU C C 1
ATOM 2588 O O . GLU C 1 64 ? 62.193 62.176 36.388 1.00 21.33 64 GLU C O 1
ATOM 2594 N N . SER C 1 65 ? 63.141 62.074 34.351 1.00 19.10 65 SER C N 1
ATOM 2595 C CA . SER C 1 65 ? 62.021 61.353 33.727 1.00 21.20 65 SER C CA 1
ATOM 2596 C C . SER C 1 65 ? 61.795 60.004 34.407 1.00 25.10 65 SER C C 1
ATOM 2597 O O . SER C 1 65 ? 60.671 59.654 34.760 1.00 24.21 65 SER C O 1
ATOM 2600 N N . LEU C 1 66 ? 62.877 59.258 34.583 1.00 21.70 66 LEU C N 1
ATOM 2601 C CA . LEU C 1 66 ? 62.810 57.923 35.168 1.00 24.37 66 LEU C CA 1
ATOM 2602 C C . LEU C 1 66 ? 62.371 57.950 36.620 1.00 24.46 66 LEU C C 1
ATOM 2603 O O . LEU C 1 66 ? 61.451 57.226 37.016 1.00 22.08 66 LEU C O 1
ATOM 2608 N N . GLY C 1 67 ? 63.016 58.799 37.417 1.00 22.84 67 GLY C N 1
ATOM 2609 C CA . GLY C 1 67 ? 62.727 58.883 38.834 1.00 21.42 67 GLY C CA 1
ATOM 2610 C C . GLY C 1 67 ? 61.343 59.448 39.100 1.00 20.19 67 GLY C C 1
ATOM 2611 O O . GLY C 1 67 ? 60.693 59.045 40.065 1.00 20.41 67 GLY C O 1
ATOM 2612 N N . SER C 1 68 ? 60.893 60.380 38.263 1.00 20.82 68 SER C N 1
ATOM 2613 C CA . SER C 1 68 ? 59.558 60.945 38.445 1.00 20.00 68 SER C CA 1
ATOM 2614 C C . SER C 1 68 ? 58.481 59.905 38.172 1.00 23.93 68 SER C C 1
ATOM 2615 O O . SER C 1 68 ? 57.499 59.820 38.909 1.00 23.30 68 SER C O 1
ATOM 2618 N N . MET C 1 69 ? 58.686 59.124 37.117 1.00 22.88 69 MET C N 1
ATOM 2619 C CA . MET C 1 69 ? 57.781 58.026 36.782 1.00 26.90 69 MET C CA 1
ATOM 2620 C C . MET C 1 69 ? 57.780 56.983 37.873 1.00 27.21 69 MET C C 1
ATOM 2621 O O . MET C 1 69 ? 56.723 56.484 38.263 1.00 27.31 69 MET C O 1
ATOM 2626 N N . ALA C 1 70 ? 58.963 56.653 38.376 1.00 21.43 70 ALA C N 1
ATOM 2627 C CA . ALA C 1 70 ? 59.068 55.717 39.487 1.00 23.58 70 ALA C CA 1
ATOM 2628 C C . ALA C 1 70 ? 58.246 56.191 40.689 1.00 26.64 70 ALA C C 1
ATOM 2629 O O . ALA C 1 70 ? 57.589 55.388 41.353 1.00 24.71 70 ALA C O 1
ATOM 2631 N N . SER C 1 71 ? 58.262 57.496 40.965 1.00 21.51 71 SER C N 1
ATOM 2632 C CA . SER C 1 71 ? 57.482 58.032 42.074 1.00 22.21 71 SER C CA 1
ATOM 2633 C C . SER C 1 71 ? 55.977 57.882 41.846 1.00 24.98 71 SER C C 1
ATOM 2634 O O . SER C 1 71 ? 55.240 57.498 42.751 1.00 26.23 71 SER C O 1
ATOM 2637 N N . TYR C 1 72 ? 55.526 58.199 40.642 1.00 24.00 72 TYR C N 1
ATOM 2638 C CA . TYR C 1 72 ? 54.115 58.073 40.306 1.00 26.00 72 TYR C CA 1
ATOM 2639 C C . TYR C 1 72 ? 53.629 56.623 40.468 1.00 29.32 72 TYR C C 1
ATOM 2640 O O . TYR C 1 72 ? 52.470 56.385 40.821 1.00 29.50 72 TYR C O 1
ATOM 2649 N N . LEU C 1 73 ? 54.524 55.664 40.237 1.00 27.16 73 LEU C N 1
ATOM 2650 C CA . LEU C 1 73 ? 54.191 54.242 40.389 1.00 25.81 73 LEU C CA 1
ATOM 2651 C C . LEU C 1 73 ? 54.100 53.796 41.847 1.00 28.01 73 LEU C C 1
ATOM 2652 O O . LEU C 1 73 ? 53.669 52.670 42.143 1.00 26.79 73 LEU C O 1
ATOM 2657 N N . CYS C 1 74 ? 54.528 54.663 42.757 1.00 25.06 74 CYS C N 1
ATOM 2658 C CA . CYS C 1 74 ? 54.572 54.334 44.174 1.00 25.81 74 CYS C CA 1
ATOM 2659 C C . CYS C 1 74 ? 53.482 55.049 44.961 1.00 24.32 74 CYS C C 1
ATOM 2660 O O . CYS C 1 74 ? 53.379 54.885 46.177 1.00 30.03 74 CYS C O 1
ATOM 2663 N N . VAL C 1 75 ? 52.675 55.848 44.269 1.00 26.18 75 VAL C N 1
ATOM 2664 C CA . VAL C 1 75 ? 51.581 56.564 44.917 1.00 25.62 75 VAL C CA 1
ATOM 2665 C C . VAL C 1 75 ? 50.262 56.344 44.187 1.00 25.96 75 VAL C C 1
ATOM 2666 O O . VAL C 1 75 ? 50.236 55.999 43.004 1.00 29.10 75 VAL C O 1
ATOM 2670 N N . ASP C 1 76 ? 49.166 56.548 44.908 1.00 29.50 76 ASP C N 1
ATOM 2671 C CA . ASP C 1 76 ? 47.839 56.528 44.316 1.00 31.75 76 ASP C CA 1
ATOM 2672 C C . ASP C 1 76 ? 47.680 57.798 43.492 1.00 30.81 76 ASP C C 1
ATOM 2673 O O . ASP C 1 76 ? 47.455 58.866 44.054 1.00 29.91 76 ASP C O 1
ATOM 2678 N N . THR C 1 77 ? 47.775 57.683 42.169 1.00 32.82 77 THR C N 1
ATOM 2679 C CA . THR C 1 77 ? 47.781 58.866 41.302 1.00 28.85 77 THR C CA 1
ATOM 2680 C C . THR C 1 77 ? 46.425 59.550 41.162 1.00 33.84 77 THR C C 1
ATOM 2681 O O . THR C 1 77 ? 46.301 60.549 40.451 1.00 33.68 77 THR C O 1
ATOM 2685 N N . SER C 1 78 ? 45.406 59.025 41.836 1.00 33.04 78 SER C N 1
ATOM 2686 C CA . SER C 1 78 ? 44.122 59.712 41.860 1.00 34.62 78 SER C CA 1
ATOM 2687 C C . SER C 1 78 ? 43.990 60.525 43.149 1.00 34.32 78 SER C C 1
ATOM 2688 O O . SER C 1 78 ? 42.968 61.165 43.387 1.00 37.30 78 SER C 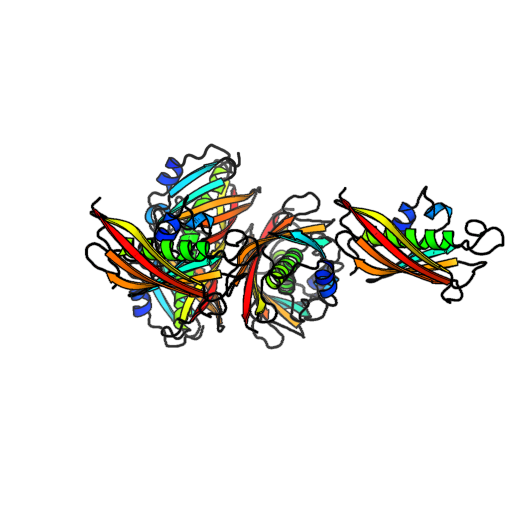O 1
ATOM 2691 N N . GLN C 1 79 ? 45.037 60.503 43.971 1.00 34.17 79 GLN C N 1
ATOM 2692 C CA . GLN C 1 79 ? 45.048 61.253 45.225 1.00 33.20 79 GLN C CA 1
ATOM 2693 C C . GLN C 1 79 ? 46.306 62.114 45.402 1.00 33.55 79 GLN C C 1
ATOM 2694 O O . GLN C 1 79 ? 46.303 63.064 46.182 1.00 32.32 79 GLN C O 1
ATOM 2700 N N . TYR C 1 80 ? 47.377 61.768 44.690 1.00 34.20 80 TYR C N 1
ATOM 2701 C CA . TYR C 1 80 ? 48.633 62.514 44.783 1.00 29.87 80 TYR C CA 1
ATOM 2702 C C . TYR C 1 80 ? 49.275 62.732 43.427 1.00 30.74 80 TYR C C 1
ATOM 2703 O O . TYR C 1 80 ? 49.061 61.962 42.489 1.00 27.74 80 TYR C O 1
ATOM 2712 N N . TYR C 1 81 ? 50.075 63.789 43.325 1.00 27.52 81 TYR C N 1
ATOM 2713 C CA . TYR C 1 81 ? 50.980 63.934 42.194 1.00 27.89 81 TYR C CA 1
ATOM 2714 C C . TYR C 1 81 ? 52.384 64.142 42.745 1.00 22.85 81 TYR C C 1
ATOM 2715 O O . TYR C 1 81 ? 52.551 64.332 43.949 1.00 24.39 81 TYR C O 1
ATOM 2724 N N . CYS C 1 82 ? 53.385 64.061 41.875 1.00 25.12 82 CYS C N 1
ATOM 2725 C CA . CYS C 1 82 ? 54.778 64.131 42.308 1.00 23.06 82 CYS C CA 1
ATOM 2726 C C . CYS C 1 82 ? 55.531 65.117 41.433 1.00 24.01 82 CYS C C 1
ATOM 2727 O O . CYS C 1 82 ? 55.351 65.135 40.218 1.00 27.40 82 CYS C O 1
ATOM 2730 N N . VAL C 1 83 ? 56.360 65.950 42.049 1.00 23.55 83 VAL C N 1
ATOM 2731 C CA . VAL C 1 83 ? 57.183 66.872 41.273 1.00 24.02 83 VAL C CA 1
ATOM 2732 C C . VAL C 1 83 ? 58.612 66.869 41.787 1.00 20.07 83 VAL C C 1
ATOM 2733 O O . VAL C 1 83 ? 58.860 66.635 42.969 1.00 21.09 83 VAL C O 1
ATOM 2737 N N . GLY C 1 84 ? 59.554 67.116 40.887 1.00 20.88 84 GLY C N 1
ATOM 2738 C CA . GLY C 1 84 ? 60.951 67.163 41.278 1.00 20.14 84 GLY C CA 1
ATOM 2739 C C . GLY C 1 84 ? 61.183 68.327 42.221 1.00 17.88 84 GLY C C 1
ATOM 2740 O O . GLY C 1 84 ? 60.712 69.448 41.970 1.00 19.72 84 GLY C O 1
ATOM 2741 N N . LEU C 1 85 ? 61.904 68.061 43.303 1.00 18.66 85 LEU C N 1
ATOM 2742 C CA . LEU C 1 85 ? 62.243 69.067 44.297 1.00 19.05 85 LEU C CA 1
ATOM 2743 C C . LEU C 1 85 ? 63.736 69.430 44.190 1.00 20.19 85 LEU C C 1
ATOM 2744 O O . LEU C 1 85 ? 64.121 70.604 44.127 1.00 15.40 85 LEU C O 1
ATOM 2749 N N . GLU C 1 86 ? 64.588 68.416 44.163 1.00 16.92 86 GLU C N 1
ATOM 2750 C CA . GLU C 1 86 ? 66.035 68.632 44.077 1.00 14.87 86 GLU C CA 1
ATOM 2751 C C . GLU C 1 86 ? 66.618 67.505 43.253 1.00 19.21 86 GLU C C 1
ATOM 2752 O O . GLU C 1 86 ? 66.172 66.366 43.359 1.00 17.87 86 GLU C O 1
ATOM 2758 N N . VAL C 1 87 ? 67.584 67.823 42.400 1.00 15.99 87 VAL C N 1
ATOM 2759 C CA . VAL C 1 87 ? 68.264 66.785 41.619 1.00 15.75 87 VAL C CA 1
ATOM 2760 C C . VAL C 1 87 ? 69.769 67.055 41.635 1.00 16.09 87 VAL C C 1
ATOM 2761 O O . VAL C 1 87 ? 70.209 68.204 41.630 1.00 16.02 87 VAL C O 1
ATOM 2765 N N . ASN C 1 88 ? 70.572 66.001 41.686 1.00 14.76 88 ASN C N 1
ATOM 2766 C CA . ASN C 1 88 ? 72.008 66.196 41.575 1.00 14.00 88 ASN C CA 1
ATOM 2767 C C . ASN C 1 88 ? 72.630 65.051 40.804 1.00 17.50 88 ASN C C 1
ATOM 2768 O O . ASN C 1 88 ? 72.022 63.982 40.657 1.00 16.76 88 ASN C O 1
ATOM 2773 N N . ALA C 1 89 ? 73.818 65.286 40.259 1.00 15.89 89 ALA C N 1
ATOM 2774 C CA . ALA C 1 89 ? 74.447 64.256 39.439 1.00 16.97 89 ALA C CA 1
ATOM 2775 C C . ALA C 1 89 ? 75.945 64.470 39.319 1.00 19.67 89 ALA C C 1
ATOM 2776 O O . ALA C 1 89 ? 76.416 65.606 39.225 1.00 18.00 89 ALA C O 1
ATOM 2778 N N . ASN C 1 90 ? 76.690 63.367 39.363 1.00 17.76 90 ASN C N 1
ATOM 2779 C CA . ASN C 1 90 ? 78.104 63.365 39.004 1.00 16.13 90 ASN C CA 1
ATOM 2780 C C . ASN C 1 90 ? 78.253 62.774 37.615 1.00 17.67 90 ASN C C 1
ATOM 2781 O O . ASN C 1 90 ? 77.680 61.721 37.300 1.00 19.60 90 ASN C O 1
ATOM 2786 N N . HIS C 1 91 ? 79.003 63.467 36.767 1.00 17.10 91 HIS C N 1
ATOM 2787 C CA . HIS C 1 91 ? 79.277 63.015 35.413 1.00 16.55 91 HIS C CA 1
ATOM 2788 C C . HIS C 1 91 ? 80.592 62.264 35.421 1.00 18.19 91 HIS C C 1
ATOM 2789 O O . HIS C 1 91 ? 81.642 62.838 35.715 1.00 19.01 91 HIS C O 1
ATOM 2796 N N . LEU C 1 92 ? 80.524 60.969 35.109 1.00 16.57 92 LEU C N 1
ATOM 2797 C CA . LEU C 1 92 ? 81.642 60.072 35.386 1.00 19.45 92 LEU C CA 1
ATOM 2798 C C . LEU C 1 92 ? 82.473 59.776 34.147 1.00 20.92 92 LEU C C 1
ATOM 2799 O O . LEU C 1 92 ? 83.705 59.760 34.207 1.00 22.72 92 LEU C O 1
ATOM 2804 N N . ARG C 1 93 ? 81.786 59.534 33.036 1.00 20.90 93 ARG C N 1
ATOM 2805 C CA . ARG C 1 93 ? 82.430 59.237 31.761 1.00 21.25 93 ARG C CA 1
ATOM 2806 C C . ARG C 1 93 ? 81.640 59.835 30.623 1.00 22.16 93 ARG C C 1
ATOM 2807 O O . ARG C 1 93 ? 80.407 59.839 30.647 1.00 24.94 93 ARG C O 1
ATOM 2815 N N . GLY C 1 94 ? 82.342 60.293 29.595 1.00 23.17 94 GLY C N 1
ATOM 2816 C CA . GLY C 1 94 ? 81.672 60.772 28.402 1.00 23.64 94 GLY C CA 1
ATOM 2817 C C . GLY C 1 94 ? 81.140 59.635 27.553 1.00 26.46 94 GLY C C 1
ATOM 2818 O O . GLY C 1 94 ? 81.716 58.543 27.529 1.00 28.53 94 GLY C O 1
ATOM 2819 N N . LEU C 1 95 ? 80.029 59.880 26.869 1.00 25.34 95 LEU C N 1
ATOM 2820 C CA . LEU C 1 95 ? 79.500 58.930 25.895 1.00 26.76 95 LEU C CA 1
ATOM 2821 C C . LEU C 1 95 ? 79.314 59.658 24.581 1.00 28.53 95 LEU C C 1
ATOM 2822 O O . LEU C 1 95 ? 78.973 60.836 24.574 1.00 26.09 95 LEU C O 1
ATOM 2827 N N . ARG C 1 96 ? 79.533 58.964 23.468 1.00 28.88 96 ARG C N 1
ATOM 2828 C CA . ARG C 1 96 ? 79.443 59.602 22.161 1.00 28.15 96 ARG C CA 1
ATOM 2829 C C . ARG C 1 96 ? 78.375 58.994 21.264 1.00 24.95 96 ARG C C 1
ATOM 2830 O O . ARG C 1 96 ? 77.824 59.669 20.411 1.00 28.91 96 ARG C O 1
ATOM 2838 N N . SER C 1 97 ? 78.073 57.720 21.468 1.00 27.92 97 SER C N 1
ATOM 2839 C CA . SER C 1 97 ? 77.124 57.038 20.600 1.00 25.07 97 SER C CA 1
ATOM 2840 C C . SER C 1 97 ? 76.459 55.882 21.328 1.00 24.19 97 SER C C 1
ATOM 2841 O O . SER C 1 97 ? 76.766 55.610 22.492 1.00 29.10 97 SER C O 1
ATOM 2844 N N . GLY C 1 98 ? 75.550 55.199 20.639 1.00 27.43 98 GLY C N 1
ATOM 2845 C CA . GLY C 1 98 ? 74.808 54.113 21.252 1.00 28.67 98 GLY C CA 1
ATOM 2846 C C . GLY C 1 98 ? 73.688 54.665 22.109 1.00 27.54 98 GLY C C 1
ATOM 2847 O O . GLY C 1 98 ? 73.084 55.677 21.757 1.00 29.78 98 GLY C O 1
ATOM 2848 N N . ARG C 1 99 ? 73.402 53.999 23.222 1.00 26.08 99 ARG C N 1
ATOM 2849 C CA . ARG C 1 99 ? 72.369 54.470 24.135 1.00 27.25 99 ARG C CA 1
ATOM 2850 C C . ARG C 1 99 ? 72.893 54.585 25.554 1.00 28.50 99 ARG C C 1
ATOM 2851 O O . ARG C 1 99 ? 73.842 53.908 25.949 1.00 25.29 99 ARG C O 1
ATOM 2859 N N . VAL C 1 100 ? 72.269 55.455 26.336 1.00 23.71 100 VAL C N 1
ATOM 2860 C CA . VAL C 1 100 ? 72.596 55.528 27.735 1.00 24.88 100 VAL C CA 1
ATOM 2861 C C . VAL C 1 100 ? 71.417 54.908 28.489 1.00 22.27 100 VAL C C 1
ATOM 2862 O O . VAL C 1 100 ? 70.257 55.199 28.190 1.00 24.61 100 VAL C O 1
ATOM 2866 N N . THR C 1 101 ? 71.721 54.015 29.421 1.00 23.22 101 THR C N 1
ATOM 2867 C CA . THR C 1 101 ? 70.696 53.300 30.168 1.00 22.99 101 THR C CA 1
ATOM 2868 C C . THR C 1 101 ? 70.701 53.702 31.636 1.00 23.65 101 THR C C 1
ATOM 2869 O O . THR C 1 101 ? 71.746 53.679 32.296 1.00 21.68 101 THR C O 1
ATOM 2873 N N . ALA C 1 102 ? 69.524 54.057 32.150 1.00 24.07 102 ALA C N 1
ATOM 2874 C CA . ALA C 1 102 ? 69.388 54.492 33.539 1.00 22.88 102 ALA C CA 1
ATOM 2875 C C . ALA C 1 102 ? 68.575 53.494 34.349 1.00 21.25 102 ALA C C 1
ATOM 2876 O O . ALA C 1 102 ? 67.535 53.013 33.883 1.00 22.45 102 ALA C O 1
ATOM 2878 N N . VAL C 1 103 ? 69.042 53.199 35.555 1.00 20.89 103 VAL C N 1
ATOM 2879 C CA . VAL C 1 103 ? 68.312 52.331 36.477 1.00 24.35 103 VAL C CA 1
ATOM 2880 C C . VAL C 1 103 ? 68.014 53.056 37.783 1.00 23.47 103 VAL C C 1
ATOM 2881 O O . VAL C 1 103 ? 68.926 53.543 38.459 1.00 22.33 103 VAL C O 1
ATOM 2885 N N . ALA C 1 104 ? 66.737 53.093 38.155 1.00 22.98 104 ALA C N 1
ATOM 2886 C CA . ALA C 1 104 ? 66.307 53.791 39.361 1.00 24.02 104 ALA C CA 1
ATOM 2887 C C . ALA C 1 104 ? 65.981 52.793 40.466 1.00 23.45 104 ALA C C 1
ATOM 2888 O O . ALA C 1 104 ? 65.217 51.854 40.246 1.00 24.78 104 ALA C O 1
ATOM 2890 N N . ARG C 1 105 ? 66.567 52.996 41.642 1.00 23.46 105 ARG C N 1
ATOM 2891 C CA . ARG C 1 105 ? 66.253 52.209 42.826 1.00 25.63 105 ARG C CA 1
ATOM 2892 C C . ARG C 1 105 ? 65.868 53.129 43.972 1.00 27.21 105 ARG C C 1
ATOM 2893 O O . ARG C 1 105 ? 66.405 54.223 44.088 1.00 23.32 105 ARG C O 1
ATOM 2901 N N . ALA C 1 106 ? 64.951 52.691 44.828 1.00 26.27 106 ALA C N 1
ATOM 2902 C CA . ALA C 1 106 ? 64.496 53.539 45.931 1.00 24.73 106 ALA C CA 1
ATOM 2903 C C . ALA C 1 106 ? 65.480 53.605 47.095 1.00 28.16 106 ALA C C 1
ATOM 2904 O O . ALA C 1 106 ? 66.009 52.588 47.543 1.00 27.23 106 ALA C O 1
ATOM 2906 N N . ILE C 1 107 ? 65.719 54.814 47.594 1.00 19.77 107 ILE C N 1
ATOM 2907 C CA . ILE C 1 107 ? 66.477 54.990 48.816 1.00 21.80 107 ILE C CA 1
ATOM 2908 C C . ILE C 1 107 ? 65.497 55.183 49.961 1.00 24.25 107 ILE C C 1
ATOM 2909 O O . ILE C 1 107 ? 65.668 54.632 51.051 1.00 26.64 107 ILE C O 1
ATOM 2914 N N . HIS C 1 108 ? 64.474 55.989 49.702 1.00 23.09 108 HIS C N 1
ATOM 2915 C CA . HIS C 1 108 ? 63.489 56.325 50.721 1.00 25.71 108 HIS C CA 1
ATOM 2916 C C . HIS C 1 108 ? 62.154 56.665 50.073 1.00 27.55 108 HIS C C 1
ATOM 2917 O O . HIS C 1 108 ? 62.086 57.483 49.161 1.00 24.84 108 HIS C O 1
ATOM 2924 N N . LEU C 1 109 ? 61.084 56.021 50.529 1.00 26.72 109 LEU C N 1
ATOM 2925 C CA . LEU C 1 109 ? 59.750 56.375 50.061 1.00 26.39 109 LEU C CA 1
ATOM 2926 C C . LEU C 1 109 ? 58.944 56.814 51.268 1.00 35.56 109 LEU C C 1
ATOM 2927 O O . LEU C 1 109 ? 58.462 55.982 52.040 1.00 36.40 109 LEU C O 1
ATOM 2932 N N . GLY C 1 110 ? 58.826 58.124 51.450 1.00 32.99 110 GLY C N 1
ATOM 2933 C CA . GLY C 1 110 ? 58.073 58.665 52.566 1.00 34.82 110 GLY C CA 1
ATOM 2934 C C . GLY C 1 110 ? 56.710 59.166 52.133 1.00 32.45 110 GLY C C 1
ATOM 2935 O O . GLY C 1 110 ? 56.320 59.030 50.969 1.00 30.10 110 GLY C O 1
ATOM 2936 N N . ARG C 1 111 ? 55.979 59.743 53.081 1.00 32.66 111 ARG C N 1
ATOM 2937 C CA . ARG C 1 111 ? 54.668 60.307 52.800 1.00 36.14 111 ARG C CA 1
ATOM 2938 C C . ARG C 1 111 ? 54.762 61.528 51.915 1.00 31.75 111 ARG C C 1
ATOM 2939 O O . ARG C 1 111 ? 53.949 61.715 51.010 1.00 28.47 111 ARG C O 1
ATOM 2947 N N . THR C 1 112 ? 55.740 62.379 52.209 1.00 29.68 112 THR C N 1
ATOM 2948 C CA . THR C 1 112 ? 55.835 63.670 51.542 1.00 27.59 112 THR C CA 1
ATOM 2949 C C . THR C 1 112 ? 57.025 63.776 50.581 1.00 25.52 112 THR C C 1
ATOM 2950 O O . THR C 1 112 ? 57.041 64.649 49.716 1.00 25.48 112 THR C O 1
ATOM 2954 N N . THR C 1 113 ? 58.012 62.897 50.739 1.00 24.08 113 THR C N 1
ATOM 2955 C CA . THR C 1 113 ? 59.191 62.914 49.863 1.00 22.38 113 THR C CA 1
ATOM 2956 C C . THR C 1 113 ? 59.598 61.503 49.444 1.00 24.50 113 THR C C 1
ATOM 2957 O O . THR C 1 113 ? 59.438 60.552 50.214 1.00 28.08 113 THR C O 1
ATOM 2961 N N . HIS C 1 114 ? 60.141 61.383 48.234 1.00 18.97 114 HIS C N 1
ATOM 2962 C CA . HIS C 1 114 ? 60.795 60.151 47.778 1.00 17.70 114 HIS C CA 1
ATOM 2963 C C . HIS C 1 114 ? 62.242 60.492 47.430 1.00 21.60 114 HIS C C 1
ATOM 2964 O O . HIS C 1 114 ? 62.524 61.615 47.009 1.00 19.96 114 HIS C O 1
ATOM 2971 N N . VAL C 1 115 ? 63.159 59.544 47.602 1.00 19.52 115 VAL C N 1
ATOM 2972 C CA . VAL C 1 115 ? 64.553 59.763 47.205 1.00 17.94 115 VAL C CA 1
ATOM 2973 C C . VAL C 1 115 ? 64.932 58.571 46.341 1.00 21.25 115 VAL C C 1
ATOM 2974 O O . VAL C 1 115 ? 64.766 57.415 46.764 1.00 21.49 115 VAL C O 1
ATOM 2978 N N . TRP C 1 116 ? 65.386 58.851 45.119 1.00 18.17 116 TRP C N 1
ATOM 2979 C CA . TRP C 1 116 ? 65.742 57.818 44.150 1.00 19.75 116 TRP C CA 1
ATOM 2980 C C . TRP C 1 116 ? 67.228 57.829 43.826 1.00 23.48 116 TRP C C 1
ATOM 2981 O O . TRP C 1 116 ? 67.824 58.891 43.635 1.00 20.06 116 TRP C O 1
ATOM 2992 N N . ASP C 1 117 ? 67.804 56.634 43.726 1.00 21.37 117 ASP C N 1
ATOM 2993 C CA . ASP C 1 117 ? 69.186 56.465 43.310 1.00 22.80 117 ASP C CA 1
ATOM 2994 C C . ASP C 1 117 ? 69.155 56.037 41.859 1.00 23.65 117 ASP C C 1
ATOM 2995 O O . ASP C 1 117 ? 68.507 55.044 41.516 1.00 23.06 117 ASP C O 1
ATOM 3000 N N . ILE C 1 118 ? 69.826 56.793 40.994 1.00 18.51 118 ILE C N 1
ATOM 3001 C CA . ILE C 1 118 ? 69.725 56.544 39.565 1.00 20.41 118 ILE C CA 1
ATOM 3002 C C . ILE C 1 118 ? 71.106 56.360 38.945 1.00 24.98 118 ILE C C 1
ATOM 3003 O O . ILE C 1 118 ? 71.938 57.258 38.975 1.00 19.92 118 ILE C O 1
ATOM 3008 N N . ARG C 1 119 ? 71.356 55.178 38.390 1.00 20.54 119 ARG C N 1
ATOM 3009 C CA . ARG C 1 119 ? 72.674 54.872 37.834 1.00 23.31 119 ARG C CA 1
ATOM 3010 C C . ARG C 1 119 ? 72.610 54.784 36.320 1.00 22.75 119 ARG C C 1
ATOM 3011 O O . ARG C 1 119 ? 71.793 54.039 35.773 1.00 22.41 119 ARG C O 1
ATOM 3019 N N . LEU C 1 120 ? 73.479 55.534 35.645 1.00 21.38 120 LEU C N 1
ATOM 3020 C CA . LEU C 1 120 ? 73.513 55.549 34.186 1.00 22.66 120 LEU C CA 1
ATOM 3021 C C . LEU C 1 120 ? 74.801 54.898 33.691 1.00 22.88 120 LEU C C 1
ATOM 3022 O O . LEU C 1 120 ? 75.853 55.040 34.305 1.00 22.39 120 LEU C O 1
ATOM 3027 N N . SER C 1 121 ? 74.703 54.158 32.595 1.00 25.43 121 SER C N 1
ATOM 3028 C CA . SER C 1 121 ? 75.877 53.548 31.978 1.00 26.09 121 SER C CA 1
ATOM 3029 C C . SER C 1 121 ? 75.704 53.516 30.470 1.00 23.90 121 SER C C 1
ATOM 3030 O O . SER C 1 121 ? 74.580 53.562 29.955 1.00 23.41 121 SER C O 1
ATOM 3033 N N . GLY C 1 122 ? 76.824 53.457 29.755 1.00 26.38 122 GLY C N 1
ATOM 3034 C CA . GLY C 1 122 ? 76.791 53.364 28.309 1.00 25.29 122 GLY C CA 1
ATOM 3035 C C . GLY C 1 122 ? 76.639 51.917 27.869 1.00 29.04 122 GLY C C 1
ATOM 3036 O O . GLY C 1 122 ? 76.511 51.019 28.697 1.00 29.01 122 GLY C O 1
ATOM 3037 N N . ASP C 1 123 ? 76.669 51.693 26.564 1.00 29.52 123 ASP C N 1
ATOM 3038 C CA . ASP C 1 123 ? 76.485 50.344 26.028 1.00 31.20 123 ASP C CA 1
ATOM 3039 C C . ASP C 1 123 ? 77.606 49.367 26.413 1.00 33.90 123 ASP C C 1
ATOM 3040 O O . ASP C 1 123 ? 77.447 48.154 26.272 1.00 35.69 123 ASP C O 1
ATOM 3045 N N . ASP C 1 124 ? 78.729 49.887 26.900 1.00 33.54 124 ASP C N 1
ATOM 3046 C CA . ASP C 1 124 ? 79.805 49.041 27.420 1.00 33.82 124 ASP C CA 1
ATOM 3047 C C . ASP C 1 124 ? 79.572 48.671 28.884 1.00 35.90 124 ASP C C 1
ATOM 3048 O O . ASP C 1 124 ? 80.397 48.001 29.503 1.00 39.83 124 ASP C O 1
ATOM 3053 N N . GLY C 1 125 ? 78.453 49.126 29.442 1.00 31.09 125 GLY C N 1
ATOM 3054 C CA . GLY C 1 125 ? 78.098 48.801 30.812 1.00 31.05 125 GLY C CA 1
ATOM 3055 C C . GLY C 1 125 ? 78.863 49.559 31.886 1.00 31.81 125 GLY C C 1
ATOM 3056 O O . GLY C 1 125 ? 78.621 49.356 33.078 1.00 35.14 125 GLY C O 1
ATOM 3057 N N . LYS C 1 126 ? 79.787 50.430 31.481 1.00 32.10 126 LYS C N 1
ATOM 3058 C CA . LYS C 1 126 ? 80.553 51.204 32.455 1.00 29.54 126 LYS C CA 1
ATOM 3059 C C . LYS C 1 126 ? 79.774 52.434 32.920 1.00 28.62 126 LYS C C 1
ATOM 3060 O O . LYS C 1 126 ? 79.180 53.131 32.097 1.00 28.19 126 LYS C O 1
ATOM 3066 N N . PRO C 1 127 ? 79.781 52.694 34.237 1.00 28.85 127 PRO C N 1
ATOM 3067 C CA . PRO C 1 127 ? 79.062 53.841 34.809 1.00 25.34 127 PRO C CA 1
ATOM 3068 C C . PRO C 1 127 ? 79.440 55.150 34.109 1.00 26.58 127 PRO C C 1
ATOM 3069 O O . PRO C 1 127 ? 80.627 55.466 34.011 1.00 24.52 127 PRO C O 1
ATOM 3073 N N . SER C 1 128 ? 78.444 55.886 33.622 1.00 23.36 128 SER C N 1
ATOM 3074 C CA . SER C 1 128 ? 78.706 57.148 32.934 1.00 19.66 128 SER C CA 1
ATOM 3075 C C . SER C 1 128 ? 78.249 58.344 33.778 1.00 22.55 128 SER C C 1
ATOM 3076 O O . SER C 1 128 ? 78.799 59.445 33.669 1.00 18.93 128 SER C O 1
ATOM 3079 N N . CYS C 1 129 ? 77.240 58.115 34.607 1.00 19.49 129 CYS C N 1
ATOM 3080 C CA . CYS C 1 129 ? 76.659 59.171 35.434 1.00 20.44 129 CYS C CA 1
ATOM 3081 C C . CYS C 1 129 ? 75.968 58.551 36.641 1.00 20.62 129 CYS C C 1
ATOM 3082 O O . CYS C 1 129 ? 75.409 57.451 36.559 1.00 19.68 129 CYS C O 1
ATOM 3085 N N . ILE C 1 130 ? 76.007 59.238 37.774 1.00 16.54 130 ILE C N 1
ATOM 3086 C CA . ILE C 1 130 ? 75.144 58.858 38.888 1.00 17.44 130 ILE C CA 1
ATOM 3087 C C . ILE C 1 130 ? 74.318 60.073 39.310 1.00 20.89 130 ILE C C 1
ATOM 3088 O O . ILE C 1 130 ? 74.844 61.183 39.398 1.00 18.37 130 ILE C O 1
ATOM 3093 N N . ALA C 1 131 ? 73.023 59.867 39.538 1.00 17.60 131 ALA C N 1
ATOM 3094 C CA . ALA C 1 131 ? 72.137 60.968 39.909 1.00 15.78 131 ALA C CA 1
ATOM 3095 C C . ALA C 1 131 ? 71.371 60.600 41.171 1.00 19.27 131 ALA C C 1
ATOM 3096 O O . ALA C 1 131 ? 71.154 59.415 41.447 1.00 19.90 131 ALA C O 1
ATOM 3098 N N . ARG C 1 132 ? 70.980 61.602 41.960 1.00 15.94 132 ARG C N 1
ATOM 3099 C CA . ARG C 1 132 ? 70.053 61.344 43.063 1.00 15.73 132 ARG C CA 1
ATOM 3100 C C . ARG C 1 132 ? 68.932 62.346 42.937 1.00 20.59 132 ARG C C 1
ATOM 3101 O O . ARG C 1 132 ? 69.172 63.518 42.632 1.00 17.86 132 ARG C O 1
ATOM 3109 N N . LEU C 1 133 ? 67.701 61.876 43.098 1.00 17.26 133 LEU C N 1
ATOM 3110 C CA . LEU C 1 133 ? 66.543 62.707 42.815 1.00 18.65 133 LEU C CA 1
ATOM 3111 C C . LEU C 1 133 ? 65.632 62.722 44.026 1.00 18.95 133 LEU C C 1
ATOM 3112 O O . LEU C 1 133 ? 65.302 61.658 44.578 1.00 19.24 133 LEU C O 1
ATOM 3117 N N . THR C 1 134 ? 65.237 63.922 44.446 1.00 16.97 134 THR C N 1
ATOM 3118 C CA . THR C 1 134 ? 64.295 64.068 45.544 1.00 16.75 134 THR C CA 1
ATOM 3119 C C . THR C 1 134 ? 62.966 64.548 44.974 1.00 18.27 134 THR C C 1
ATOM 3120 O O . THR C 1 134 ? 62.905 65.568 44.275 1.00 18.17 134 THR C O 1
ATOM 3124 N N . MET C 1 135 ? 61.898 63.793 45.233 1.00 17.08 135 MET C N 1
ATOM 3125 C CA . MET C 1 135 ? 60.578 64.150 44.721 1.00 17.64 135 MET C CA 1
ATOM 3126 C C . MET C 1 135 ? 59.688 64.594 45.860 1.00 19.08 135 MET C C 1
ATOM 3127 O O . MET C 1 135 ? 59.749 64.035 46.958 1.00 20.65 135 MET C O 1
ATOM 3132 N N . ALA C 1 136 ? 58.878 65.614 45.593 1.00 21.81 136 ALA C N 1
ATOM 3133 C CA . ALA C 1 136 ? 57.826 66.040 46.512 1.00 21.66 136 ALA C CA 1
ATOM 3134 C C . ALA C 1 136 ? 56.525 65.340 46.136 1.00 19.92 136 ALA C C 1
ATOM 3135 O O . ALA C 1 136 ? 56.143 65.321 44.969 1.00 21.66 136 ALA C O 1
ATOM 3137 N N . VAL C 1 137 ? 55.853 64.771 47.134 1.00 23.00 137 VAL C N 1
ATOM 3138 C CA . VAL C 1 137 ? 54.562 64.118 46.935 1.00 24.90 137 VAL C CA 1
ATOM 3139 C C . VAL C 1 137 ? 53.483 65.059 47.453 1.00 24.31 137 VAL C C 1
ATOM 3140 O O . VAL C 1 137 ? 53.499 65.439 48.623 1.00 25.73 137 VAL C O 1
ATOM 3144 N N . VAL C 1 138 ? 52.570 65.452 46.571 1.00 25.19 138 VAL C N 1
ATOM 3145 C CA . VAL C 1 138 ? 51.613 66.514 46.868 1.00 28.12 138 VAL C CA 1
ATOM 3146 C C . VAL C 1 138 ? 50.172 66.064 46.627 1.00 29.14 138 VAL C C 1
ATOM 3147 O O . VAL C 1 138 ? 49.851 65.579 45.539 1.00 30.09 138 VAL C O 1
ATOM 3151 N N . PRO C 1 139 ? 49.293 66.252 47.630 1.00 30.17 139 PRO C N 1
ATOM 3152 C CA . PRO C 1 139 ? 47.870 65.910 47.468 1.00 32.57 139 PRO C CA 1
ATOM 3153 C C . PRO C 1 139 ? 47.202 66.699 46.341 1.00 33.81 139 PRO C C 1
ATOM 3154 O O . PRO C 1 139 ? 47.488 67.882 46.162 1.00 34.94 139 PRO C O 1
ATOM 3158 N N . LEU C 1 140 ? 46.329 66.045 45.581 1.00 33.19 140 LEU C N 1
ATOM 3159 C CA . LEU C 1 140 ? 45.597 66.714 44.508 1.00 35.18 140 LEU C CA 1
ATOM 3160 C C . LEU C 1 140 ? 44.564 67.678 45.079 1.00 36.80 140 LEU C C 1
ATOM 3161 O O . LEU C 1 140 ? 43.933 67.386 46.092 1.00 38.40 140 LEU C O 1
ATOM 3166 N N . SER D 1 2 ? 85.758 90.573 31.311 1.00 35.48 2 SER D N 1
ATOM 3167 C CA . SER D 1 2 ? 86.550 90.612 32.539 1.00 35.64 2 SER D CA 1
ATOM 3168 C C . SER D 1 2 ? 86.748 89.251 33.197 1.00 33.60 2 SER D C 1
ATOM 3169 O O . SER D 1 2 ? 87.865 88.914 33.570 1.00 34.55 2 SER D O 1
ATOM 3172 N N . LEU D 1 3 ? 85.682 88.463 33.339 1.00 31.09 3 LEU D N 1
ATOM 3173 C CA . LEU D 1 3 ? 85.867 87.040 33.627 1.00 29.59 3 LEU D CA 1
ATOM 3174 C C . LEU D 1 3 ? 86.446 86.407 32.380 1.00 26.25 3 LEU D C 1
ATOM 3175 O O . LEU D 1 3 ? 87.211 85.441 32.436 1.00 28.76 3 LEU D O 1
ATOM 3180 N N . TRP D 1 4 ? 86.056 86.967 31.242 1.00 23.54 4 TRP D N 1
ATOM 3181 C CA . TRP D 1 4 ? 86.269 86.334 29.953 1.00 25.45 4 TRP D CA 1
ATOM 3182 C C . TRP D 1 4 ? 87.686 86.521 29.430 1.00 30.93 4 TRP D C 1
ATOM 3183 O O . TRP D 1 4 ? 88.272 87.597 29.556 1.00 31.60 4 TRP D O 1
ATOM 3194 N N . ARG D 1 5 ? 88.223 85.461 28.837 1.00 27.19 5 ARG D N 1
ATOM 3195 C CA . ARG D 1 5 ? 89.541 85.506 28.223 1.00 29.50 5 ARG D CA 1
ATOM 3196 C C . ARG D 1 5 ? 89.465 86.244 26.894 1.00 36.72 5 ARG D C 1
ATOM 3197 O O . ARG D 1 5 ? 90.408 86.928 26.497 1.00 34.43 5 ARG D O 1
ATOM 3205 N N . GLN D 1 6 ? 88.338 86.089 26.205 1.00 36.31 6 GLN D N 1
ATOM 3206 C CA . GLN D 1 6 ? 88.049 86.859 24.999 1.00 37.81 6 GLN D CA 1
ATOM 3207 C C . GLN D 1 6 ? 86.594 87.296 25.052 1.00 37.30 6 GLN D C 1
ATOM 3208 O O . GLN D 1 6 ? 85.803 86.702 25.780 1.00 35.80 6 GLN D O 1
ATOM 3214 N N . THR D 1 7 ? 86.246 88.336 24.301 1.00 35.17 7 THR D N 1
ATOM 3215 C CA . THR D 1 7 ? 84.865 88.805 24.241 1.00 35.71 7 THR D CA 1
ATOM 3216 C C . THR D 1 7 ? 83.965 87.682 23.760 1.00 30.64 7 THR D C 1
ATOM 3217 O O . THR D 1 7 ? 84.243 87.066 22.725 1.00 31.47 7 THR D O 1
ATOM 3221 N N . PRO D 1 8 ? 82.899 87.388 24.521 1.00 26.36 8 PRO D N 1
ATOM 3222 C CA . PRO D 1 8 ? 81.917 86.415 24.044 1.00 22.73 8 PRO D CA 1
ATOM 3223 C C . PRO D 1 8 ? 81.290 86.902 22.745 1.00 22.19 8 PRO D C 1
ATOM 3224 O O . PRO D 1 8 ? 81.038 88.095 22.612 1.00 24.94 8 PRO D O 1
ATOM 3228 N N . ASP D 1 9 ? 81.044 85.978 21.828 1.00 22.39 9 ASP D N 1
ATOM 3229 C CA . ASP D 1 9 ? 80.295 86.248 20.610 1.00 21.70 9 ASP D CA 1
ATOM 3230 C C . ASP D 1 9 ? 79.018 85.432 20.734 1.00 18.45 9 ASP D C 1
ATOM 3231 O O . ASP D 1 9 ? 79.026 84.214 20.512 1.00 19.99 9 ASP D O 1
ATOM 3236 N N . LEU D 1 10 ? 77.927 86.088 21.118 1.00 18.12 10 LEU D N 1
ATOM 3237 C CA . LEU D 1 10 ? 76.675 85.381 21.380 1.00 18.60 10 LEU D CA 1
ATOM 3238 C C . LEU D 1 10 ? 76.151 84.686 20.138 1.00 21.31 10 LEU D C 1
ATOM 3239 O O . LEU D 1 10 ? 75.608 83.596 20.217 1.00 18.44 10 LEU D O 1
ATOM 3244 N N . GLU D 1 11 ? 76.307 85.319 18.982 1.00 21.01 11 GLU D N 1
ATOM 3245 C CA . GLU D 1 11 ? 75.901 84.670 17.740 1.00 20.30 11 GLU D CA 1
ATOM 3246 C C . GLU D 1 11 ? 76.656 83.362 17.535 1.00 18.92 11 GLU D C 1
ATOM 3247 O O . GLU D 1 11 ? 76.066 82.336 17.201 1.00 20.40 11 GLU D O 1
ATOM 3253 N N . GLN D 1 12 ? 77.966 83.411 17.738 1.00 19.14 12 GLN D N 1
ATOM 3254 C CA . GLN D 1 12 ? 78.815 82.224 17.590 1.00 23.59 12 GLN D CA 1
ATOM 3255 C C . GLN D 1 12 ? 78.442 81.128 18.602 1.00 21.30 12 GLN D C 1
ATOM 3256 O O . GLN D 1 12 ? 78.382 79.948 18.252 1.00 21.69 12 GLN D O 1
ATOM 3262 N N . LEU D 1 13 ? 78.188 81.507 19.854 1.00 21.77 13 LEU D N 1
ATOM 3263 C CA . LEU D 1 13 ? 77.718 80.513 20.827 1.00 18.50 13 LEU D CA 1
ATOM 3264 C C . LEU D 1 13 ? 76.428 79.833 20.371 1.00 18.39 13 LEU D C 1
ATOM 3265 O O . LEU D 1 13 ? 76.280 78.621 20.510 1.00 21.41 13 LEU D O 1
ATOM 3270 N N . ASN D 1 14 ? 75.495 80.604 19.825 1.00 18.39 14 ASN D N 1
ATOM 3271 C CA . ASN D 1 14 ? 74.233 80.046 19.361 1.00 18.22 14 ASN D CA 1
ATOM 3272 C C . ASN D 1 14 ? 74.402 79.127 18.148 1.00 20.81 14 ASN D C 1
ATOM 3273 O O . ASN D 1 14 ? 73.849 78.028 18.098 1.00 21.76 14 ASN D O 1
ATOM 3278 N N . ALA D 1 15 ? 75.204 79.566 17.191 1.00 21.57 15 ALA D N 1
ATOM 3279 C CA . ALA D 1 15 ? 75.406 78.808 15.959 1.00 26.01 15 ALA D CA 1
ATOM 3280 C C . ALA D 1 15 ? 76.131 77.497 16.215 1.00 24.49 15 ALA D C 1
ATOM 3281 O O . ALA D 1 15 ? 75.915 76.510 15.508 1.00 28.56 15 ALA D O 1
ATOM 3283 N N . SER D 1 16 ? 76.993 77.485 17.229 1.00 24.06 16 SER D N 1
ATOM 3284 C CA . SER D 1 16 ? 77.816 76.311 17.517 1.00 22.43 16 SER D CA 1
ATOM 3285 C C . SER D 1 16 ? 76.991 75.153 18.072 1.00 24.05 16 SER D C 1
ATOM 3286 O O . SER D 1 16 ? 77.481 74.034 18.170 1.00 24.31 16 SER D O 1
ATOM 3289 N N . GLN D 1 17 ? 75.732 75.424 18.415 1.00 23.98 17 GLN D N 1
ATOM 3290 C CA . GLN D 1 17 ? 74.839 74.404 18.960 1.00 22.64 17 GLN D CA 1
ATOM 3291 C C . GLN D 1 17 ? 74.213 73.530 17.881 1.00 25.08 17 GLN D C 1
ATOM 3292 O O . GLN D 1 17 ? 73.431 72.628 18.183 1.00 24.91 17 GLN D O 1
ATOM 3298 N N . LYS D 1 18 ? 74.543 73.808 16.622 1.00 28.98 18 LYS D N 1
ATOM 3299 C CA . LYS D 1 18 ? 73.985 73.035 15.516 1.00 30.94 18 LYS D CA 1
ATOM 3300 C C . LYS D 1 18 ? 74.201 71.546 15.742 1.00 25.86 18 LYS D C 1
ATOM 3301 O O . LYS D 1 18 ? 75.295 71.126 16.124 1.00 30.13 18 LYS D O 1
ATOM 3307 N N . ASN D 1 19 ? 73.144 70.764 15.532 1.00 29.01 19 ASN D N 1
ATOM 3308 C CA . ASN D 1 19 ? 73.176 69.309 15.726 1.00 30.48 19 ASN D CA 1
ATOM 3309 C C . ASN D 1 19 ? 73.506 68.866 17.146 1.00 30.70 19 ASN D C 1
ATOM 3310 O O . ASN D 1 19 ? 74.202 67.868 17.373 1.00 29.33 19 ASN D O 1
ATOM 3315 N N . SER D 1 20 ? 72.992 69.625 18.106 1.00 25.83 20 SER D N 1
ATOM 3316 C CA . SER D 1 20 ? 73.128 69.262 19.502 1.00 23.84 20 SER D CA 1
ATOM 3317 C C . SER D 1 20 ? 71.823 69.606 20.218 1.00 20.45 20 SER D C 1
ATOM 3318 O O . SER D 1 20 ? 70.970 70.287 19.659 1.00 21.56 20 SER D O 1
ATOM 3321 N N . ILE D 1 21 ? 71.682 69.133 21.451 1.00 18.82 21 ILE D N 1
ATOM 3322 C CA . ILE D 1 21 ? 70.438 69.283 22.196 1.00 19.08 21 ILE D CA 1
ATOM 3323 C C . ILE D 1 21 ? 70.074 70.760 22.392 1.00 20.06 21 ILE D C 1
ATOM 3324 O O . ILE D 1 21 ? 68.893 71.116 22.384 1.00 19.41 21 ILE D O 1
ATOM 3329 N N . GLY D 1 22 ? 71.085 71.613 22.544 1.00 18.86 22 GLY D N 1
ATOM 3330 C CA . GLY D 1 22 ? 70.866 73.049 22.695 1.00 17.97 22 GLY D CA 1
ATOM 3331 C C . GLY D 1 22 ? 70.076 73.666 21.550 1.00 20.80 22 GLY D C 1
ATOM 3332 O O . GLY D 1 22 ? 69.210 74.525 21.759 1.00 22.41 22 GLY D O 1
ATOM 3333 N N . ASP D 1 23 ? 70.361 73.234 20.324 1.00 22.70 23 ASP D N 1
ATOM 3334 C CA . ASP D 1 23 ? 69.615 73.740 19.180 1.00 25.15 23 ASP D CA 1
ATOM 3335 C C . ASP D 1 23 ? 68.220 73.135 19.170 1.00 21.33 23 ASP D C 1
ATOM 3336 O O . ASP D 1 23 ? 67.226 73.825 18.916 1.00 25.57 23 ASP D O 1
ATOM 3341 N N . LEU D 1 24 ? 68.149 71.844 19.463 1.00 21.91 24 LEU D N 1
ATOM 3342 C CA . LEU D 1 24 ? 66.882 71.122 19.463 1.00 22.01 24 LEU D CA 1
ATOM 3343 C C . LEU D 1 24 ? 65.878 71.743 20.435 1.00 24.13 24 LEU D C 1
ATOM 3344 O O . LEU D 1 24 ? 64.686 71.856 20.131 1.00 23.70 24 LEU D O 1
ATOM 3349 N N . LEU D 1 25 ? 66.368 72.155 21.601 1.00 22.07 25 LEU D N 1
ATOM 3350 C CA . LEU D 1 25 ? 65.488 72.691 22.639 1.00 20.15 25 LEU D CA 1
ATOM 3351 C C . LEU D 1 25 ? 65.303 74.206 22.579 1.00 20.79 25 LEU D C 1
ATOM 3352 O O . LEU D 1 25 ? 64.568 74.768 23.386 1.00 21.32 25 LEU D O 1
ATOM 3357 N N . GLY D 1 26 ? 65.964 74.877 21.645 1.00 19.37 26 GLY D N 1
ATOM 3358 C CA . GLY D 1 26 ? 65.775 76.309 21.503 1.00 19.47 26 GLY D CA 1
ATOM 3359 C C . GLY D 1 26 ? 66.542 77.122 22.535 1.00 20.04 26 GLY D C 1
ATOM 3360 O O . GLY D 1 26 ? 66.229 78.281 22.762 1.00 19.90 26 GLY D O 1
ATOM 3361 N N . ILE D 1 27 ? 67.558 76.515 23.139 1.00 18.82 27 ILE D N 1
ATOM 3362 C CA . ILE D 1 27 ? 68.453 77.242 24.041 1.00 18.81 27 ILE D CA 1
ATOM 3363 C C . ILE D 1 27 ? 69.166 78.377 23.310 1.00 19.72 27 ILE D C 1
ATOM 3364 O O . ILE D 1 27 ? 69.742 78.193 22.217 1.00 21.14 27 ILE D O 1
ATOM 3369 N N . ARG D 1 28 ? 69.115 79.569 23.890 1.00 17.68 28 ARG D N 1
ATOM 3370 C CA . ARG D 1 28 ? 69.652 80.726 23.212 1.00 19.03 28 ARG D CA 1
ATOM 3371 C C . ARG D 1 28 ? 70.486 81.597 24.143 1.00 17.17 28 ARG D C 1
ATOM 3372 O O . ARG D 1 28 ? 70.001 82.028 25.181 1.00 18.51 28 ARG D O 1
ATOM 3380 N N . PHE D 1 29 ? 71.734 81.849 23.767 1.00 17.05 29 PHE D N 1
ATOM 3381 C CA . PHE D 1 29 ? 72.568 82.796 24.497 1.00 18.07 29 PHE D CA 1
ATOM 3382 C C . PHE D 1 29 ? 72.087 84.207 24.198 1.00 20.88 29 PHE D C 1
ATOM 3383 O O . PHE D 1 29 ? 71.948 84.582 23.031 1.00 20.21 29 PHE D O 1
ATOM 3391 N N . GLU D 1 30 ? 71.797 84.959 25.263 1.00 17.10 30 GLU D N 1
ATOM 3392 C CA . GLU D 1 30 ? 71.040 86.215 25.205 1.00 18.67 30 GLU D CA 1
ATOM 3393 C C . GLU D 1 30 ? 71.861 87.464 25.517 1.00 19.77 30 GLU D C 1
ATOM 3394 O O . GLU D 1 30 ? 71.607 88.524 24.955 1.00 19.08 30 GLU D O 1
ATOM 3400 N N . ALA D 1 31 ? 72.794 87.369 26.464 1.00 18.27 31 ALA D N 1
ATOM 3401 C CA . ALA D 1 31 ? 73.472 88.561 26.953 1.00 17.30 31 ALA D CA 1
ATOM 3402 C C . ALA D 1 31 ? 74.726 88.159 27.723 1.00 17.62 31 ALA D C 1
ATOM 3403 O O . ALA D 1 31 ? 74.856 87.011 28.144 1.00 15.31 31 ALA D O 1
ATOM 3405 N N . PHE D 1 32 ? 75.647 89.100 27.884 1.00 17.32 32 PHE D N 1
ATOM 3406 C CA . PHE D 1 32 ? 76.781 88.930 28.785 1.00 17.98 32 PHE D CA 1
ATOM 3407 C C . PHE D 1 32 ? 77.192 90.293 29.318 1.00 19.51 32 PHE D C 1
ATOM 3408 O O . PHE D 1 32 ? 76.879 91.323 28.722 1.00 18.53 32 PHE D O 1
ATOM 3416 N N . ASP D 1 33 ? 77.861 90.310 30.462 1.00 19.79 33 ASP D N 1
ATOM 3417 C CA . ASP D 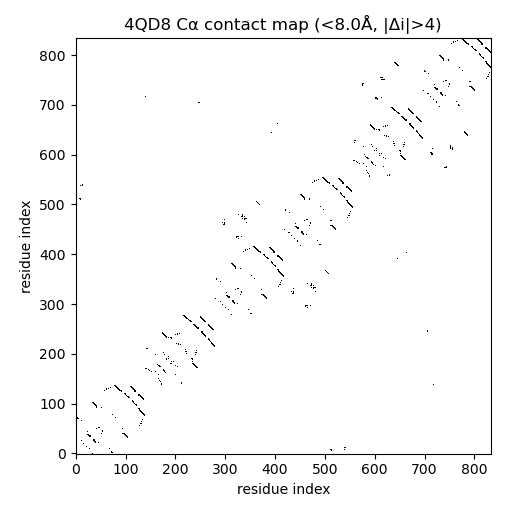1 33 ? 78.544 91.521 30.896 1.00 21.33 33 ASP D CA 1
ATOM 3418 C C . ASP D 1 33 ? 79.854 91.075 31.510 1.00 20.93 33 ASP D C 1
ATOM 3419 O O . ASP D 1 33 ? 80.286 89.951 31.249 1.00 20.19 33 ASP D O 1
ATOM 3424 N N . ASP D 1 34 ? 80.490 91.924 32.312 1.00 22.43 34 ASP D N 1
ATOM 3425 C CA . ASP D 1 34 ? 81.805 91.580 32.833 1.00 26.68 34 ASP D CA 1
ATOM 3426 C C . ASP D 1 34 ? 81.769 90.434 33.842 1.00 23.09 34 ASP D C 1
ATOM 3427 O O . ASP D 1 34 ? 82.779 89.775 34.058 1.00 25.28 34 ASP D O 1
ATOM 3432 N N . GLU D 1 35 ? 80.604 90.205 34.439 1.00 21.83 35 GLU D N 1
ATOM 3433 C CA . GLU D 1 35 ? 80.490 89.256 35.550 1.00 20.61 35 GLU D CA 1
ATOM 3434 C C . GLU D 1 35 ? 79.525 88.096 35.289 1.00 19.17 35 GLU D C 1
ATOM 3435 O O . GLU D 1 35 ? 79.333 87.249 36.170 1.00 19.04 35 GLU D O 1
ATOM 3441 N N . SER D 1 36 ? 78.891 88.052 34.122 1.00 17.94 36 SER D N 1
ATOM 3442 C CA . SER D 1 36 ? 77.805 87.084 33.938 1.00 15.30 36 SER D CA 1
ATOM 3443 C C . SER D 1 36 ? 77.531 86.750 32.484 1.00 18.11 36 SER D C 1
ATOM 3444 O O . SER D 1 36 ? 77.912 87.494 31.581 1.00 17.64 36 SER D O 1
ATOM 3447 N N . LEU D 1 37 ? 76.857 85.621 32.279 1.00 16.65 37 LEU D N 1
ATOM 3448 C CA . LEU D 1 37 ? 76.417 85.189 30.955 1.00 15.20 37 LEU D CA 1
ATOM 3449 C C . LEU D 1 37 ? 74.983 84.708 31.122 1.00 16.06 37 LEU D C 1
ATOM 3450 O O . LEU D 1 37 ? 74.655 84.061 32.130 1.00 14.24 37 LEU D O 1
ATOM 3455 N N . THR D 1 38 ? 74.138 85.020 30.142 1.00 15.82 38 THR D N 1
ATOM 3456 C CA . THR D 1 38 ? 72.699 84.785 30.233 1.00 12.98 38 THR D CA 1
ATOM 3457 C C . THR D 1 38 ? 72.217 83.996 29.011 1.00 15.74 38 THR D C 1
ATOM 3458 O O . THR D 1 38 ? 72.620 84.273 27.870 1.00 14.65 38 THR D O 1
ATOM 3462 N N . ALA D 1 39 ? 71.371 82.996 29.244 1.00 15.67 39 ALA D N 1
ATOM 3463 C CA . ALA D 1 39 ? 70.755 82.258 28.149 1.00 15.64 39 ALA D CA 1
ATOM 3464 C C . ALA D 1 39 ? 69.316 81.930 28.529 1.00 17.11 39 ALA D C 1
ATOM 3465 O O . ALA D 1 39 ? 68.986 81.892 29.703 1.00 16.87 39 ALA D O 1
ATOM 3467 N N . SER D 1 40 ? 68.462 81.683 27.539 1.00 16.52 40 SER D N 1
ATOM 3468 C CA . SER D 1 40 ? 67.069 81.351 27.813 1.00 15.43 40 SER D CA 1
ATOM 3469 C C . SER D 1 40 ? 66.640 80.142 26.996 1.00 15.33 40 SER D C 1
ATOM 3470 O O . SER D 1 40 ? 67.355 79.705 26.095 1.00 17.49 40 SER D O 1
ATOM 3473 N N . MET D 1 41 ? 65.472 79.605 27.321 1.00 13.65 41 MET D N 1
ATOM 3474 C CA . MET D 1 41 ? 64.971 78.381 26.695 1.00 15.92 41 MET D CA 1
ATOM 3475 C C . MET D 1 41 ? 63.456 78.457 26.683 1.00 17.79 41 MET D C 1
ATOM 3476 O O . MET D 1 41 ? 62.844 78.886 27.661 1.00 17.23 41 MET D O 1
ATOM 3481 N N . PRO D 1 42 ? 62.831 78.059 25.566 1.00 17.79 42 PRO D N 1
ATOM 3482 C CA . PRO D 1 42 ? 61.369 78.104 25.571 1.00 19.19 42 PRO D CA 1
ATOM 3483 C C . PRO D 1 42 ? 60.778 77.072 26.508 1.00 21.27 42 PRO D C 1
ATOM 3484 O O . PRO D 1 42 ? 61.370 76.012 26.708 1.00 17.97 42 PRO D O 1
ATOM 3488 N N . VAL D 1 43 ? 59.629 77.393 27.096 1.00 18.84 43 VAL D N 1
ATOM 3489 C CA . VAL D 1 43 ? 58.836 76.411 27.812 1.00 18.48 43 VAL D CA 1
ATOM 3490 C C . VAL D 1 43 ? 57.671 76.007 26.907 1.00 23.84 43 VAL D C 1
ATOM 3491 O O . VAL D 1 43 ? 56.640 76.669 26.873 1.00 23.39 43 VAL D O 1
ATOM 3495 N N . ASP D 1 44 ? 57.866 74.945 26.131 1.00 22.06 44 ASP D N 1
ATOM 3496 C CA . ASP D 1 44 ? 56.820 74.459 25.230 1.00 22.70 44 ASP D CA 1
ATOM 3497 C C . ASP D 1 44 ? 56.880 72.933 25.114 1.00 23.77 44 ASP D C 1
ATOM 3498 O O . ASP D 1 44 ? 57.491 72.272 25.955 1.00 23.00 44 ASP D O 1
ATOM 3503 N N . SER D 1 45 ? 56.236 72.359 24.100 1.00 27.45 45 SER D N 1
ATOM 3504 C CA . SER D 1 45 ? 56.191 70.897 23.985 1.00 23.28 45 SER D CA 1
ATOM 3505 C C . SER D 1 45 ? 57.571 70.239 23.890 1.00 26.08 45 SER D C 1
ATOM 3506 O O . SER D 1 45 ? 57.730 69.069 24.251 1.00 29.33 45 SER D O 1
ATOM 3509 N N . ARG D 1 46 ? 58.557 70.980 23.391 1.00 24.53 46 ARG D N 1
ATOM 3510 C CA . ARG D 1 46 ? 59.930 70.481 23.328 1.00 19.92 46 ARG D CA 1
ATOM 3511 C C . ARG D 1 46 ? 60.529 70.268 24.714 1.00 24.17 46 ARG D C 1
ATOM 3512 O O . ARG D 1 46 ? 61.378 69.403 24.906 1.00 21.02 46 ARG D O 1
ATOM 3520 N N . THR D 1 47 ? 60.093 71.068 25.679 1.00 23.37 47 THR D N 1
ATOM 3521 C CA . THR D 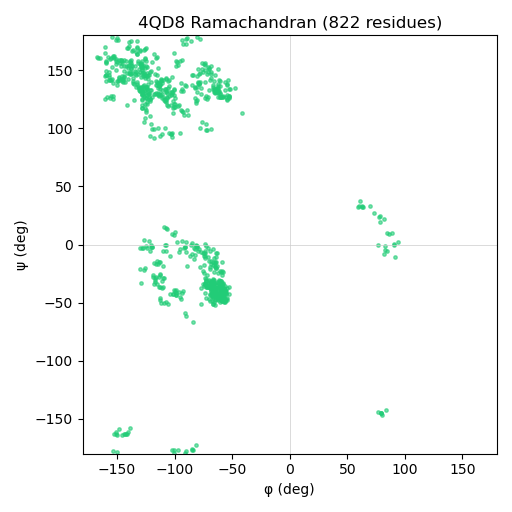1 47 ? 60.725 71.058 26.998 1.00 20.72 47 THR D CA 1
ATOM 3522 C C . THR D 1 47 ? 59.787 70.679 28.150 1.00 21.00 47 THR D C 1
ATOM 3523 O O . THR D 1 47 ? 60.220 70.596 29.294 1.00 20.60 47 THR D O 1
ATOM 3527 N N . HIS D 1 48 ? 58.509 70.454 27.851 1.00 22.45 48 HIS D N 1
ATOM 3528 C CA . HIS D 1 48 ? 57.560 69.993 28.867 1.00 22.56 48 HIS D CA 1
ATOM 3529 C C . HIS D 1 48 ? 57.812 68.558 29.293 1.00 24.83 48 HIS D C 1
ATOM 3530 O O . HIS D 1 48 ? 58.289 67.744 28.494 1.00 25.89 48 HIS D O 1
ATOM 3537 N N . GLN D 1 49 ? 57.464 68.255 30.542 1.00 20.23 49 GLN D N 1
ATOM 3538 C CA . GLN D 1 49 ? 57.250 66.878 30.978 1.00 23.95 49 GLN D CA 1
ATOM 3539 C C . GLN D 1 49 ? 55.785 66.541 30.624 1.00 25.70 49 GLN D C 1
ATOM 3540 O O . GLN D 1 49 ? 55.066 67.404 30.126 1.00 25.95 49 GLN D O 1
ATOM 3546 N N . PRO D 1 50 ? 55.350 65.284 30.825 1.00 28.76 50 PRO D N 1
ATOM 3547 C CA . PRO D 1 50 ? 54.019 64.944 30.295 1.00 28.28 50 PRO D CA 1
ATOM 3548 C C . PRO D 1 50 ? 52.805 65.640 30.927 1.00 33.25 50 PRO D C 1
ATOM 3549 O O . PRO D 1 50 ? 51.692 65.421 30.450 1.00 33.90 50 PRO D O 1
ATOM 3553 N N . PHE D 1 51 ? 52.999 66.454 31.960 1.00 29.99 51 PHE D N 1
ATOM 3554 C CA . PHE D 1 51 ? 51.872 67.117 32.611 1.00 27.56 51 PHE D CA 1
ATOM 3555 C C . PHE D 1 51 ? 51.825 68.621 32.351 1.00 30.48 51 PHE D C 1
ATOM 3556 O O . PHE D 1 51 ? 51.109 69.364 33.027 1.00 32.42 51 PHE D O 1
ATOM 3564 N N . GLY D 1 52 ? 52.585 69.059 31.355 1.00 28.29 52 GLY D N 1
ATOM 3565 C CA . GLY D 1 52 ? 52.492 70.422 30.861 1.00 27.80 52 GLY D CA 1
ATOM 3566 C C . GLY D 1 52 ? 53.414 71.436 31.517 1.00 28.21 52 GLY D C 1
ATOM 3567 O O . GLY D 1 52 ? 53.377 72.618 31.162 1.00 29.09 52 GLY D O 1
ATOM 3568 N N . LEU D 1 53 ? 54.220 70.985 32.477 1.00 24.87 53 LEU D N 1
ATOM 3569 C CA . LEU D 1 53 ? 55.181 71.856 33.159 1.00 22.86 53 LEU D CA 1
ATOM 3570 C C . LEU D 1 53 ? 56.554 71.682 32.521 1.00 23.58 53 LEU D C 1
ATOM 3571 O O . LEU D 1 53 ? 56.828 70.656 31.911 1.00 22.51 53 LEU D O 1
ATOM 3576 N N . LEU D 1 54 ? 57.416 72.684 32.661 1.00 22.19 54 LEU D N 1
ATOM 3577 C CA . LEU D 1 54 ? 58.815 72.533 32.255 1.00 19.07 54 LEU D CA 1
ATOM 3578 C C . LEU D 1 54 ? 59.468 71.332 32.952 1.00 17.93 54 LEU D C 1
ATOM 3579 O O . LEU D 1 54 ? 59.425 71.220 34.178 1.00 20.00 54 LEU D O 1
ATOM 3584 N N . HIS D 1 55 ? 60.073 70.428 32.176 1.00 19.71 55 HIS D N 1
ATOM 3585 C CA . HIS D 1 55 ? 60.762 69.258 32.733 1.00 18.59 55 HIS D CA 1
ATOM 3586 C C . HIS D 1 55 ? 61.944 69.762 33.570 1.00 18.93 55 HIS D C 1
ATOM 3587 O O . HIS D 1 55 ? 62.694 70.637 33.111 1.00 18.75 55 HIS D O 1
ATOM 3594 N N . GLY D 1 56 ? 62.105 69.228 34.780 1.00 18.35 56 GLY D N 1
ATOM 3595 C CA . GLY D 1 56 ? 63.182 69.650 35.670 1.00 18.57 56 GLY D CA 1
ATOM 3596 C C . GLY D 1 56 ? 64.539 69.413 35.042 1.00 19.43 56 GLY D C 1
ATOM 3597 O O . GLY D 1 56 ? 65.483 70.170 35.251 1.00 16.44 56 GLY D O 1
ATOM 3598 N N . GLY D 1 57 ? 64.634 68.358 34.244 1.00 16.42 57 GLY D N 1
ATOM 3599 C CA . GLY D 1 57 ? 65.865 68.068 33.522 1.00 15.85 57 GLY D CA 1
ATOM 3600 C C . GLY D 1 57 ? 66.191 69.091 32.453 1.00 14.77 57 GLY D C 1
ATOM 3601 O O . GLY D 1 57 ? 67.370 69.363 32.194 1.00 16.45 57 GLY D O 1
ATOM 3602 N N . ALA D 1 58 ? 65.161 69.675 31.840 1.00 16.17 58 ALA D N 1
ATOM 3603 C CA . ALA D 1 58 ? 65.363 70.678 30.801 1.00 16.00 58 ALA D CA 1
ATOM 3604 C C . ALA D 1 58 ? 65.997 71.926 31.426 1.00 13.76 58 ALA D C 1
ATOM 3605 O O . ALA D 1 58 ? 66.855 72.550 30.811 1.00 15.73 58 ALA D O 1
ATOM 3607 N N . SER D 1 59 ? 65.563 72.295 32.635 1.00 15.47 59 SER D N 1
ATOM 3608 C CA . SER D 1 59 ? 66.216 73.383 33.349 1.00 12.98 59 SER D CA 1
ATOM 3609 C C . SER D 1 59 ? 67.696 73.089 33.507 1.00 14.21 59 SER D C 1
ATOM 3610 O O . SER D 1 59 ? 68.521 73.985 33.383 1.00 13.86 59 SER D O 1
ATOM 3613 N N . VAL D 1 60 ? 68.031 71.832 33.782 1.00 15.20 60 VAL D N 1
ATOM 3614 C CA . VAL D 1 60 ? 69.428 71.475 33.985 1.00 13.14 60 VAL D CA 1
ATOM 3615 C C . VAL D 1 60 ? 70.199 71.482 32.671 1.00 13.96 60 VAL D C 1
ATOM 3616 O O . VAL D 1 60 ? 71.370 71.852 32.643 1.00 13.77 60 VAL D O 1
ATOM 3620 N N . VAL D 1 61 ? 69.552 71.090 31.576 1.00 12.27 61 VAL D N 1
ATOM 3621 C CA . VAL D 1 61 ? 70.178 71.250 30.260 1.00 12.02 61 VAL D CA 1
ATOM 3622 C C . VAL D 1 61 ? 70.564 72.711 30.011 1.00 13.99 61 VAL D C 1
ATOM 3623 O O . VAL D 1 61 ? 71.693 73.000 29.618 1.00 14.66 61 VAL D O 1
ATOM 3627 N N . LEU D 1 62 ? 69.632 73.625 30.254 1.00 14.93 62 LEU D N 1
ATOM 3628 C CA . LEU D 1 62 ? 69.916 75.055 30.100 1.00 14.07 62 LEU D CA 1
ATOM 3629 C C . LEU D 1 62 ? 71.072 75.468 31.002 1.00 14.22 62 LEU D C 1
ATOM 3630 O O . LEU D 1 62 ? 72.008 76.127 30.555 1.00 14.26 62 LEU D O 1
ATOM 3635 N N . ALA D 1 63 ? 71.023 75.079 32.273 1.00 14.98 63 ALA D N 1
ATOM 3636 C CA . ALA D 1 63 ? 72.085 75.463 33.215 1.00 13.17 63 ALA D CA 1
ATOM 3637 C C . ALA D 1 63 ? 73.449 74.907 32.786 1.00 13.26 63 ALA D C 1
ATOM 3638 O O . ALA D 1 63 ? 74.479 75.595 32.867 1.00 14.20 63 ALA D O 1
ATOM 3640 N N . GLU D 1 64 ? 73.474 73.654 32.334 1.00 13.02 64 GLU D N 1
ATOM 3641 C CA . GLU D 1 64 ? 74.760 73.071 31.988 1.00 13.69 64 GLU D CA 1
ATOM 3642 C C . GLU D 1 64 ? 75.302 73.629 30.667 1.00 14.84 64 GLU D C 1
ATOM 3643 O O . GLU D 1 64 ? 76.515 73.830 30.542 1.00 16.06 64 GLU D O 1
ATOM 3649 N N . SER D 1 65 ? 74.427 73.911 29.700 1.00 14.47 65 SER D N 1
ATOM 3650 C CA . SER D 1 65 ? 74.862 74.590 28.476 1.00 14.77 65 SER D CA 1
ATOM 3651 C C . SER D 1 65 ? 75.490 75.927 28.818 1.00 14.82 65 SER D C 1
ATOM 3652 O O . SER D 1 65 ? 76.563 76.282 28.324 1.00 16.88 65 SER D O 1
ATOM 3655 N N . LEU D 1 66 ? 74.800 76.679 29.663 1.00 14.12 66 LEU D N 1
ATOM 3656 C CA . LEU D 1 66 ? 75.221 78.039 29.981 1.00 12.33 66 LEU D CA 1
ATOM 3657 C C . LEU D 1 66 ? 76.533 78.044 30.750 1.00 15.74 66 LEU D C 1
ATOM 3658 O O . LEU D 1 66 ? 77.480 78.750 30.392 1.00 14.34 66 LEU D O 1
ATOM 3663 N N . GLY D 1 67 ? 76.588 77.257 31.825 1.00 14.74 67 GLY D N 1
ATOM 3664 C CA . GLY D 1 67 ? 77.786 77.188 32.642 1.00 18.20 67 GLY D CA 1
ATOM 3665 C C . GLY D 1 67 ? 78.988 76.631 31.901 1.00 15.72 67 GLY D C 1
ATOM 3666 O O . GLY D 1 67 ? 80.111 77.093 32.092 1.00 17.13 67 GLY D O 1
ATOM 3667 N N . SER D 1 68 ? 78.763 75.617 31.078 1.00 16.17 68 SER D N 1
ATOM 3668 C CA . SER D 1 68 ? 79.860 75.013 30.334 1.00 17.23 68 SER D CA 1
ATOM 3669 C C . SER D 1 68 ? 80.456 76.012 29.360 1.00 17.87 68 SER D C 1
ATOM 3670 O O . SER D 1 68 ? 81.680 76.101 29.233 1.00 17.94 68 SER D O 1
ATOM 3673 N N . MET D 1 69 ? 79.601 76.761 28.665 1.00 16.14 69 MET D N 1
ATOM 3674 C CA . MET D 1 69 ? 80.093 77.793 27.753 1.00 18.47 69 MET D CA 1
ATOM 3675 C C . MET D 1 69 ? 80.820 78.907 28.489 1.00 17.55 69 MET D C 1
ATOM 3676 O O . MET D 1 69 ? 81.838 79.411 28.018 1.00 18.81 69 MET D O 1
ATOM 3681 N N . ALA D 1 70 ? 80.295 79.289 29.653 1.00 14.49 70 ALA D N 1
ATOM 3682 C CA . ALA D 1 70 ? 80.953 80.277 30.488 1.00 15.83 70 ALA D CA 1
ATOM 3683 C C . ALA D 1 70 ? 82.372 79.807 30.836 1.00 16.18 70 ALA D C 1
ATOM 3684 O O . ALA D 1 70 ? 83.325 80.575 30.742 1.00 19.19 70 ALA D O 1
ATOM 3686 N N . SER D 1 71 ? 82.520 78.540 31.212 1.00 15.29 71 SER D N 1
ATOM 3687 C CA . SER D 1 71 ? 83.852 77.997 31.485 1.00 15.38 71 SER D CA 1
ATOM 3688 C C . SER D 1 71 ? 84.773 78.062 30.267 1.00 19.41 71 SER D C 1
ATOM 3689 O O . SER D 1 71 ? 85.932 78.466 30.379 1.00 19.76 71 SER D O 1
ATOM 3692 N N . TYR D 1 72 ? 84.259 77.682 29.104 1.00 19.31 72 TYR D N 1
ATOM 3693 C CA . TYR D 1 72 ? 85.070 77.765 27.883 1.00 20.15 72 TYR D CA 1
ATOM 3694 C C . TYR D 1 72 ? 85.583 79.169 27.620 1.00 23.97 72 TYR D C 1
ATOM 3695 O O . TYR D 1 72 ? 86.721 79.358 27.173 1.00 26.44 72 TYR D O 1
ATOM 3704 N N . LEU D 1 73 ? 84.744 80.154 27.909 1.00 19.60 73 LEU D N 1
ATOM 3705 C CA . LEU D 1 73 ? 85.090 81.557 27.664 1.00 20.44 73 LEU D CA 1
ATOM 3706 C C . LEU D 1 73 ? 86.103 82.099 28.671 1.00 23.31 73 LEU D C 1
ATOM 3707 O O . LEU D 1 73 ? 86.589 83.224 28.522 1.00 24.66 73 LEU D O 1
ATOM 3712 N N . CYS D 1 74 ? 86.423 81.307 29.695 1.00 20.23 74 CYS D N 1
ATOM 3713 C CA . CYS D 1 74 ? 87.333 81.753 30.751 1.00 23.75 74 CYS D CA 1
ATOM 3714 C C . CYS D 1 74 ? 88.700 81.101 30.690 1.00 25.93 74 CYS D C 1
ATOM 3715 O O . CYS D 1 74 ? 89.580 81.445 31.473 1.00 29.57 74 CYS D O 1
ATOM 3718 N N . VAL D 1 75 ? 88.886 80.142 29.792 1.00 24.13 75 VAL D N 1
ATOM 3719 C CA . VAL D 1 75 ? 90.175 79.465 29.724 1.00 26.18 75 VAL D CA 1
ATOM 3720 C C . VAL D 1 75 ? 90.862 79.664 28.385 1.00 30.72 75 VAL D C 1
ATOM 3721 O O . VAL D 1 75 ? 90.237 80.096 27.412 1.00 31.06 75 VAL D O 1
ATOM 3725 N N . ASP D 1 76 ? 92.156 79.360 28.367 1.00 32.22 76 ASP D N 1
ATOM 3726 C CA . ASP D 1 76 ? 92.934 79.253 27.141 1.00 33.97 76 ASP D CA 1
ATOM 3727 C C . ASP D 1 76 ? 92.505 77.982 26.430 1.00 31.95 76 ASP D C 1
ATOM 3728 O O . ASP D 1 76 ? 92.957 76.885 26.762 1.00 33.59 76 ASP D O 1
ATOM 3733 N N . THR D 1 77 ? 91.623 78.130 25.449 1.00 31.03 77 THR D N 1
ATOM 3734 C CA . THR D 1 77 ? 91.056 76.982 24.759 1.00 31.78 77 THR D CA 1
ATOM 3735 C C . THR D 1 77 ? 92.055 76.316 23.815 1.00 37.05 77 THR D C 1
ATOM 3736 O O . THR D 1 77 ? 91.760 75.275 23.238 1.00 36.23 77 THR D O 1
ATOM 3740 N N . SER D 1 78 ? 93.236 76.915 23.669 1.00 38.26 78 SER D N 1
ATOM 3741 C CA . SER D 1 78 ? 94.321 76.302 22.906 1.00 39.82 78 SER D CA 1
ATOM 3742 C C . SER D 1 78 ? 95.064 75.291 23.777 1.00 43.09 78 SER D C 1
ATOM 3743 O O . SER D 1 78 ? 95.910 74.537 23.292 1.00 44.15 78 SER D O 1
ATOM 3746 N N . GLN D 1 79 ? 94.740 75.277 25.068 1.00 39.24 79 GLN D N 1
ATOM 3747 C CA . GLN D 1 79 ? 95.458 74.450 26.033 1.00 38.90 79 GLN D CA 1
ATOM 3748 C C . GLN D 1 79 ? 94.537 73.587 26.895 1.00 37.30 79 GLN D C 1
ATOM 3749 O O . GLN D 1 79 ? 94.904 72.486 27.296 1.00 37.90 79 GLN D O 1
ATOM 3755 N N . TYR D 1 80 ? 93.346 74.095 27.187 1.00 36.60 80 TYR D N 1
ATOM 3756 C CA . TYR D 1 80 ? 92.427 73.402 28.081 1.00 33.19 80 TYR D CA 1
ATOM 3757 C C . TYR D 1 80 ? 91.044 73.236 27.480 1.00 32.21 80 TYR D C 1
ATOM 3758 O O . TYR D 1 80 ? 90.623 74.035 26.644 1.00 31.15 80 TYR D O 1
ATOM 3767 N N . TYR D 1 81 ? 90.338 72.196 27.915 1.00 29.32 81 TYR D N 1
ATOM 3768 C CA . TYR D 1 81 ? 88.902 72.110 27.677 1.00 30.09 81 TYR D CA 1
ATOM 3769 C C . TYR D 1 81 ? 88.193 71.920 29.018 1.00 28.45 81 TYR D C 1
ATOM 3770 O O . TYR D 1 81 ? 88.841 71.680 30.033 1.00 26.49 81 TYR D O 1
ATOM 3779 N N . CYS D 1 82 ? 86.872 72.047 29.014 1.00 28.86 82 CYS D N 1
ATOM 3780 C CA . CYS D 1 82 ? 86.097 72.048 30.248 1.00 22.92 82 CYS D CA 1
ATOM 3781 C C . CYS D 1 82 ? 84.971 71.042 30.143 1.00 22.95 82 CYS D C 1
ATOM 3782 O O . CYS D 1 82 ? 84.221 71.051 29.167 1.00 25.17 82 CYS D O 1
ATOM 3785 N N . VAL D 1 83 ? 84.835 70.175 31.143 1.00 22.23 83 VAL D N 1
ATOM 3786 C CA . VAL D 1 83 ? 83.718 69.237 31.138 1.00 21.20 83 VAL D CA 1
ATOM 3787 C C . VAL D 1 83 ? 82.930 69.322 32.432 1.00 19.09 83 VAL D C 1
ATOM 3788 O O . VAL D 1 83 ? 83.488 69.629 33.485 1.00 21.29 83 VAL D O 1
ATOM 3792 N N . GLY D 1 84 ? 81.626 69.089 32.340 1.00 18.98 84 GLY D N 1
ATOM 3793 C CA . GLY D 1 84 ? 80.793 69.045 33.528 1.00 18.60 84 GLY D CA 1
ATOM 3794 C C . GLY D 1 84 ? 81.207 67.920 34.454 1.00 18.91 84 GLY D C 1
ATOM 3795 O O . GLY D 1 84 ? 81.396 66.778 34.015 1.00 20.94 84 GLY D O 1
ATOM 3796 N N . LEU D 1 85 ? 81.340 68.232 35.741 1.00 15.18 85 LEU D N 1
ATOM 3797 C CA . LEU D 1 85 ? 81.779 67.255 36.733 1.00 15.69 85 LEU D CA 1
ATOM 3798 C C . LEU D 1 85 ? 80.639 66.921 37.694 1.00 17.59 85 LEU D C 1
ATOM 3799 O O . LEU D 1 85 ? 80.346 65.757 37.948 1.00 17.79 85 LEU D O 1
ATOM 3804 N N . GLU D 1 86 ? 79.998 67.948 38.248 1.00 14.73 86 GLU D N 1
ATOM 3805 C CA . GLU D 1 86 ? 78.876 67.725 39.159 1.00 16.02 86 GLU D CA 1
ATOM 3806 C C . GLU D 1 86 ? 77.885 68.848 38.942 1.00 16.21 86 GLU D C 1
ATOM 3807 O O . GLU D 1 86 ? 78.282 69.976 38.699 1.00 15.22 86 GLU D O 1
ATOM 3813 N N . VAL D 1 87 ? 76.598 68.532 39.002 1.00 13.60 87 VAL D N 1
ATOM 3814 C CA . VAL D 1 87 ? 75.569 69.570 38.874 1.00 15.14 87 VAL D CA 1
ATOM 3815 C C . VAL D 1 87 ? 74.468 69.295 39.881 1.00 16.71 87 VAL D C 1
ATOM 3816 O O . VAL D 1 87 ? 74.185 68.146 40.200 1.00 17.03 87 VAL D O 1
ATOM 3820 N N . ASN D 1 88 ? 73.851 70.341 40.413 1.00 15.03 88 ASN D N 1
ATOM 3821 C CA . ASN D 1 88 ? 72.718 70.130 41.309 1.00 14.18 88 ASN D CA 1
ATOM 3822 C C . ASN D 1 88 ? 71.737 71.263 41.094 1.00 14.93 88 ASN D C 1
ATOM 3823 O O . ASN D 1 88 ? 72.115 72.302 40.568 1.00 13.51 88 ASN D O 1
ATOM 3828 N N . ALA D 1 89 ? 70.474 71.048 41.441 1.00 13.52 89 ALA D N 1
ATOM 3829 C CA . ALA D 1 89 ? 69.451 72.067 41.228 1.00 13.08 89 ALA D CA 1
ATOM 3830 C C . ALA D 1 89 ? 68.301 71.863 42.193 1.00 15.76 89 ALA D C 1
ATOM 3831 O O . ALA D 1 89 ? 67.916 70.726 42.462 1.00 15.51 89 ALA D O 1
ATOM 3833 N N . ASN D 1 90 ? 67.750 72.970 42.700 1.00 12.25 90 ASN D N 1
ATOM 3834 C CA . ASN D 1 90 ? 66.452 72.942 43.367 1.00 14.93 90 ASN D CA 1
ATOM 3835 C C . ASN D 1 90 ? 65.399 73.497 42.435 1.00 14.46 90 ASN D C 1
ATOM 3836 O O . ASN D 1 90 ? 65.561 74.586 41.886 1.00 15.13 90 ASN D O 1
ATOM 3841 N N . HIS D 1 91 ? 64.312 72.749 42.258 1.00 14.62 91 HIS D N 1
ATOM 3842 C CA . HIS D 1 91 ? 63.193 73.206 41.461 1.00 13.71 91 HIS D CA 1
ATOM 3843 C C . HIS D 1 91 ? 62.232 73.953 42.375 1.00 15.11 91 HIS D C 1
ATOM 3844 O O . HIS D 1 91 ? 61.682 73.380 43.300 1.00 16.50 91 HIS D O 1
ATOM 3851 N N . LEU D 1 92 ? 62.055 75.246 42.123 1.00 12.77 92 LEU D N 1
ATOM 3852 C CA . LEU D 1 92 ? 61.403 76.132 43.089 1.00 15.08 92 LEU D CA 1
ATOM 3853 C C . LEU D 1 92 ? 59.938 76.404 42.798 1.00 18.97 92 LEU D C 1
ATOM 3854 O O . LEU D 1 92 ? 59.132 76.529 43.718 1.00 20.43 92 LEU D O 1
ATOM 3859 N N . ARG D 1 93 ? 59.619 76.572 41.525 1.00 16.52 93 ARG D N 1
ATOM 3860 C CA . ARG D 1 93 ? 58.232 76.648 41.078 1.00 18.56 93 ARG D CA 1
ATOM 3861 C C . ARG D 1 93 ? 58.105 76.136 39.653 1.00 21.08 93 ARG D C 1
ATOM 3862 O O . ARG D 1 93 ? 59.080 76.141 38.884 1.00 17.78 93 ARG D O 1
ATOM 3870 N N . GLY D 1 94 ? 56.903 75.669 39.301 1.00 17.52 94 GLY D N 1
ATOM 3871 C CA . GLY D 1 94 ? 56.657 75.173 37.956 1.00 18.47 94 GLY D CA 1
ATOM 3872 C C . GLY D 1 94 ? 56.461 76.267 36.929 1.00 23.18 94 GLY D C 1
ATOM 3873 O O . GLY D 1 94 ? 55.978 77.366 37.240 1.00 26.17 94 GLY D O 1
ATOM 3874 N N . LEU D 1 95 ? 56.879 75.994 35.700 1.00 21.51 95 LEU D N 1
ATOM 3875 C CA . LEU D 1 95 ? 56.609 76.910 34.600 1.00 19.15 95 LEU D CA 1
ATOM 3876 C C . LEU D 1 95 ? 55.802 76.164 33.554 1.00 21.45 95 LEU D C 1
ATOM 3877 O O . LEU D 1 95 ? 56.067 74.995 33.288 1.00 22.20 95 LEU D O 1
ATOM 3882 N N . ARG D 1 96 ? 54.820 76.838 32.965 1.00 22.14 96 ARG D N 1
ATOM 3883 C CA . ARG D 1 96 ? 53.991 76.221 31.934 1.00 24.09 96 ARG D CA 1
ATOM 3884 C C . ARG D 1 96 ? 54.227 76.807 30.553 1.00 24.76 96 ARG D C 1
ATOM 3885 O O . ARG D 1 96 ? 54.087 76.116 29.550 1.00 25.36 96 ARG D O 1
ATOM 3893 N N . SER D 1 97 ? 54.578 78.083 30.488 1.00 21.93 97 SER D N 1
ATOM 3894 C CA . SER D 1 97 ? 54.660 78.749 29.202 1.00 21.90 97 SER D CA 1
ATOM 3895 C C . SER D 1 97 ? 55.723 79.827 29.229 1.00 23.07 97 SER D C 1
ATOM 3896 O O . SER D 1 97 ? 56.320 80.082 30.272 1.00 24.72 97 SER D O 1
ATOM 3899 N N . GLY D 1 98 ? 55.948 80.458 28.084 1.00 23.63 98 GLY D N 1
ATOM 3900 C CA . GLY D 1 98 ? 56.937 81.515 27.982 1.00 21.85 98 GLY D CA 1
ATOM 3901 C C . GLY D 1 98 ? 58.332 80.947 27.864 1.00 21.40 98 GLY D C 1
ATOM 3902 O O . GLY D 1 98 ? 58.540 79.902 27.239 1.00 21.71 98 GLY D O 1
ATOM 3903 N N . ARG D 1 99 ? 59.303 81.634 28.445 1.00 18.96 99 ARG D N 1
ATOM 3904 C CA . ARG D 1 99 ? 60.659 81.118 28.437 1.00 16.32 99 ARG D CA 1
ATOM 3905 C C . ARG D 1 99 ? 61.182 81.048 29.856 1.00 18.70 99 ARG D C 1
ATOM 3906 O O . ARG D 1 99 ? 60.646 81.697 30.756 1.00 17.86 99 ARG D O 1
ATOM 3914 N N . VAL D 1 100 ? 62.220 80.246 30.049 1.00 14.80 100 VAL D N 1
ATOM 3915 C CA . VAL D 1 100 ? 62.976 80.259 31.302 1.00 15.86 100 VAL D CA 1
ATOM 3916 C C . VAL D 1 100 ? 64.332 80.911 31.005 1.00 15.70 100 VAL D C 1
ATOM 3917 O O . VAL D 1 100 ? 64.952 80.623 29.990 1.00 15.47 100 VAL D O 1
ATOM 3921 N N . THR D 1 101 ? 64.765 81.836 31.853 1.00 14.22 101 THR D N 1
ATOM 3922 C CA . THR D 1 101 ? 66.008 82.569 31.615 1.00 12.68 101 THR D CA 1
ATOM 3923 C C . THR D 1 101 ? 67.000 82.270 32.717 1.00 14.80 101 THR D C 1
ATOM 3924 O O . THR D 1 101 ? 66.665 82.368 33.893 1.00 15.50 101 THR D O 1
ATOM 3928 N N . ALA D 1 102 ? 68.217 81.907 32.326 1.00 13.77 102 ALA D N 1
ATOM 3929 C CA . ALA D 1 102 ? 69.251 81.491 33.262 1.00 13.25 102 ALA D CA 1
ATOM 3930 C C . ALA D 1 102 ? 70.390 82.497 33.252 1.00 13.60 102 ALA D C 1
ATOM 3931 O O . ALA D 1 102 ? 70.813 82.940 32.180 1.00 13.15 102 ALA D O 1
ATOM 3933 N N . VAL D 1 103 ? 70.873 82.876 34.434 1.00 12.48 103 VAL D N 1
ATOM 3934 C CA . VAL D 1 103 ? 72.022 83.768 34.539 1.00 11.65 103 VAL D CA 1
ATOM 3935 C C . VAL D 1 103 ? 73.122 83.074 35.319 1.00 12.33 103 VAL D C 1
ATOM 3936 O O . VAL D 1 103 ? 72.883 82.609 36.432 1.00 12.63 103 VAL D O 1
ATOM 3940 N N . ALA D 1 104 ? 74.313 82.983 34.724 1.00 12.59 104 ALA D N 1
ATOM 3941 C CA . ALA D 1 104 ? 75.472 82.359 35.375 1.00 10.96 104 ALA D CA 1
ATOM 3942 C C . ALA D 1 104 ? 76.452 83.393 35.911 1.00 14.10 104 ALA D C 1
ATOM 3943 O O . ALA D 1 104 ? 76.838 84.308 35.191 1.00 14.59 104 ALA D O 1
ATOM 3945 N N . ARG D 1 105 ? 76.852 83.219 37.172 1.00 13.04 105 ARG D N 1
ATOM 3946 C CA . ARG D 1 105 ? 77.862 84.043 37.820 1.00 12.76 105 ARG D CA 1
ATOM 3947 C C . ARG D 1 105 ? 78.931 83.128 38.397 1.00 14.19 105 ARG D C 1
ATOM 3948 O O . ARG D 1 105 ? 78.629 82.025 38.840 1.00 13.75 105 ARG D O 1
ATOM 3956 N N . ALA D 1 106 ? 80.183 83.570 38.400 1.00 13.74 106 ALA D N 1
ATOM 3957 C CA . ALA D 1 106 ? 81.250 82.694 38.894 1.00 14.98 106 ALA D CA 1
ATOM 3958 C C . ALA D 1 106 ? 81.321 82.700 40.410 1.00 16.57 106 ALA D C 1
ATOM 3959 O O . ALA D 1 106 ? 81.359 83.747 41.043 1.00 15.42 106 ALA D O 1
ATOM 3961 N N . ILE D 1 107 ? 81.364 81.507 40.989 1.00 13.89 107 ILE D N 1
ATOM 3962 C CA . ILE D 1 107 ? 81.643 81.376 42.406 1.00 15.49 107 ILE D CA 1
ATOM 3963 C C . ILE D 1 107 ? 83.135 81.173 42.618 1.00 16.46 107 ILE D C 1
ATOM 3964 O O . ILE D 1 107 ? 83.711 81.731 43.553 1.00 17.68 107 ILE D O 1
ATOM 3969 N N . HIS D 1 108 ? 83.748 80.385 41.739 1.00 14.84 108 HIS D N 1
ATOM 3970 C CA . HIS D 1 108 ? 85.161 80.039 41.851 1.00 16.30 108 HIS D CA 1
ATOM 3971 C C . HIS D 1 108 ? 85.712 79.676 40.493 1.00 17.80 108 HIS D C 1
ATOM 3972 O O . HIS D 1 108 ? 85.139 78.847 39.772 1.00 18.72 108 HIS D O 1
ATOM 3979 N N . LEU D 1 109 ? 86.818 80.316 40.120 1.00 17.08 109 LEU D N 1
ATOM 3980 C CA . LEU D 1 109 ? 87.514 79.969 38.892 1.00 18.37 109 LEU D CA 1
ATOM 3981 C C . LEU D 1 109 ? 88.937 79.565 39.233 1.00 23.20 109 LEU D C 1
ATOM 3982 O O . LEU D 1 109 ? 89.832 80.412 39.340 1.00 22.41 109 LEU D O 1
ATOM 3987 N N . GLY D 1 110 ? 89.141 78.263 39.421 1.00 19.62 110 GLY D N 1
ATOM 3988 C CA . GLY D 1 110 ? 90.453 77.748 39.774 1.00 21.52 110 GLY D CA 1
ATOM 3989 C C . GLY D 1 110 ? 91.182 77.163 38.579 1.00 23.17 110 GLY D C 1
ATOM 3990 O O . GLY D 1 110 ? 90.688 77.195 37.441 1.00 21.49 110 GLY D O 1
ATOM 3991 N N . ARG D 1 111 ? 92.367 76.614 38.837 1.00 26.29 111 ARG D N 1
ATOM 3992 C CA . ARG D 1 111 ? 93.161 75.996 37.783 1.00 25.28 111 ARG D CA 1
ATOM 3993 C C . ARG D 1 111 ? 92.560 74.688 37.281 1.00 24.23 111 ARG D C 1
ATOM 3994 O O . ARG D 1 111 ? 92.666 74.372 36.098 1.00 26.53 111 ARG D O 1
ATOM 4002 N N . THR D 1 112 ? 91.942 73.924 38.180 1.00 22.47 112 THR D N 1
ATOM 4003 C CA . THR D 1 112 ? 91.425 72.598 37.821 1.00 22.44 112 THR D CA 1
ATOM 4004 C C . THR D 1 112 ? 89.903 72.472 37.900 1.00 20.47 112 THR D C 1
ATOM 4005 O O . THR D 1 112 ? 89.334 71.489 37.419 1.00 21.45 112 THR D O 1
ATOM 4009 N N . THR D 1 113 ? 89.243 73.435 38.537 1.00 19.33 113 THR D N 1
ATOM 4010 C CA . THR D 1 113 ? 87.784 73.395 38.654 1.00 16.85 113 THR D CA 1
ATOM 4011 C C . THR D 1 113 ? 87.203 74.795 38.565 1.00 16.31 113 THR D C 1
ATOM 4012 O O . THR D 1 113 ? 87.837 75.763 38.987 1.00 18.94 113 THR D O 1
ATOM 4016 N N . HIS D 1 114 ? 85.989 74.887 38.030 1.00 16.34 114 HIS D N 1
ATOM 4017 C CA . HIS D 1 114 ? 85.205 76.125 38.065 1.00 15.91 114 HIS D CA 1
ATOM 4018 C C . HIS D 1 114 ? 83.899 75.807 38.771 1.00 15.61 114 HIS D C 1
ATOM 4019 O O . HIS D 1 114 ? 83.389 74.688 38.633 1.00 15.72 114 HIS D O 1
ATOM 4026 N N . VAL D 1 115 ? 83.359 76.762 39.526 1.00 12.79 115 VAL D N 1
ATOM 4027 C CA . VAL D 1 115 ? 82.030 76.588 40.116 1.00 13.05 115 VAL D CA 1
ATOM 4028 C C . VAL D 1 115 ? 81.156 77.774 39.698 1.00 13.62 115 VAL D C 1
ATOM 4029 O O . VAL D 1 115 ? 81.533 78.919 39.913 1.00 14.48 115 VAL D O 1
ATOM 4033 N N . TRP D 1 116 ? 79.991 77.481 39.121 1.00 11.24 116 TRP D N 1
ATOM 4034 C CA . TRP D 1 116 ? 79.052 78.500 38.651 1.00 12.35 116 TRP D CA 1
ATOM 4035 C C . TRP D 1 116 ? 77.749 78.455 39.408 1.00 11.64 116 TRP D C 1
ATOM 4036 O O . TRP D 1 116 ? 77.199 77.375 39.662 1.00 11.97 116 TRP D O 1
ATOM 4047 N N . ASP D 1 117 ? 77.264 79.651 39.746 1.00 11.98 117 ASP D N 1
ATOM 4048 C CA . ASP D 1 117 ? 75.979 79.889 40.382 1.00 13.80 117 ASP D CA 1
ATOM 4049 C C . ASP D 1 117 ? 75.013 80.257 39.267 1.00 15.47 117 ASP D C 1
ATOM 4050 O O . ASP D 1 117 ? 75.223 81.235 38.549 1.00 13.97 117 ASP D O 1
ATOM 4055 N N . ILE D 1 118 ? 73.969 79.460 39.091 1.00 10.53 118 ILE D N 1
ATOM 4056 C CA . ILE D 1 118 ? 73.092 79.642 37.939 1.00 12.22 118 ILE D CA 1
ATOM 4057 C C . ILE D 1 118 ? 71.657 79.812 38.394 1.00 13.79 118 ILE D C 1
ATOM 4058 O O . ILE D 1 118 ? 71.064 78.895 38.970 1.00 13.15 118 ILE D O 1
ATOM 4063 N N . ARG D 1 119 ? 71.108 81.001 38.161 1.00 12.64 119 ARG D N 1
ATOM 4064 C CA . ARG D 1 119 ? 69.770 81.330 38.639 1.00 13.58 119 ARG D CA 1
ATOM 4065 C C . ARG D 1 119 ? 68.791 81.353 37.471 1.00 12.79 119 ARG D C 1
ATOM 4066 O O . ARG D 1 119 ? 69.030 82.042 36.490 1.00 14.06 119 ARG D O 1
ATOM 4074 N N . LEU D 1 120 ? 67.690 80.609 37.588 1.00 12.33 120 LEU D N 1
ATOM 4075 C CA . LEU D 1 120 ? 66.680 80.527 36.530 1.00 12.71 120 LEU D CA 1
ATOM 4076 C C . LEU D 1 120 ? 65.384 81.195 36.971 1.00 14.17 120 LEU D C 1
ATOM 4077 O O . LEU D 1 120 ? 64.984 81.062 38.123 1.00 14.54 120 LEU D O 1
ATOM 4082 N N . SER D 1 121 ? 64.736 81.912 36.052 1.00 15.48 121 SER D N 1
ATOM 4083 C CA . SER D 1 121 ? 63.436 82.520 36.331 1.00 15.92 121 SER D CA 1
ATOM 4084 C C . SER D 1 121 ? 62.473 82.423 35.155 1.00 16.40 121 SER D C 1
ATOM 4085 O O . SER D 1 121 ? 62.892 82.355 33.991 1.00 15.40 121 SER D O 1
ATOM 4088 N N . GLY D 1 122 ? 61.182 82.456 35.479 1.00 16.05 122 GLY D N 1
ATOM 4089 C CA . GLY D 1 122 ? 60.147 82.553 34.470 1.00 17.25 122 GLY D CA 1
ATOM 4090 C C . GLY D 1 122 ? 60.021 83.977 33.962 1.00 17.37 122 GLY D C 1
ATOM 4091 O O . GLY D 1 122 ? 60.691 84.897 34.452 1.00 18.30 122 GLY D O 1
ATOM 4092 N N . ASP D 1 123 ? 59.150 84.174 32.983 1.00 18.25 123 ASP D N 1
ATOM 4093 C CA . ASP D 1 123 ? 59.001 85.491 32.377 1.00 16.69 123 ASP D CA 1
ATOM 4094 C C . ASP D 1 123 ? 58.486 86.555 33.339 1.00 18.99 123 ASP D C 1
ATOM 4095 O O . ASP D 1 123 ? 58.674 87.753 33.089 1.00 20.36 123 ASP D O 1
ATOM 4100 N N . ASP D 1 124 ? 57.846 86.142 34.435 1.00 17.58 124 ASP D N 1
ATOM 4101 C CA . ASP D 1 124 ? 57.380 87.128 35.418 1.00 18.66 124 ASP D CA 1
ATOM 4102 C C . ASP D 1 124 ? 58.494 87.575 36.361 1.00 20.24 124 ASP D C 1
ATOM 4103 O O . ASP D 1 124 ? 58.296 88.429 37.230 1.00 21.09 124 ASP D O 1
ATOM 4108 N N . GLY D 1 125 ? 59.676 86.998 36.166 1.00 17.94 125 GLY D N 1
ATOM 4109 C CA . GLY D 1 125 ? 60.857 87.423 36.891 1.00 18.68 125 GLY D CA 1
ATOM 4110 C C . GLY D 1 125 ? 61.104 86.673 38.184 1.00 18.43 125 GLY D C 1
ATOM 4111 O O . GLY D 1 125 ? 62.160 86.833 38.793 1.00 21.00 125 GLY D O 1
ATOM 4112 N N . LYS D 1 126 ? 60.136 85.878 38.627 1.00 16.60 126 LYS D N 1
ATOM 4113 C CA . LYS D 1 126 ? 60.289 85.146 39.890 1.00 17.11 126 LYS D CA 1
ATOM 4114 C C . LYS D 1 126 ? 61.175 83.924 39.698 1.00 16.43 126 LYS D C 1
ATOM 4115 O O . LYS D 1 126 ? 61.072 83.251 38.678 1.00 16.32 126 LYS D O 1
ATOM 4121 N N . PRO D 1 127 ? 62.055 83.625 40.669 1.00 17.01 127 PRO D N 1
ATOM 4122 C CA . PRO D 1 127 ? 62.926 82.446 40.529 1.00 14.02 127 PRO D CA 1
ATOM 4123 C C . PRO D 1 127 ? 62.141 81.159 40.302 1.00 16.55 127 PRO D C 1
ATOM 4124 O O . PRO D 1 127 ? 61.104 80.957 40.949 1.00 15.75 127 PRO D O 1
ATOM 4128 N N . SER D 1 128 ? 62.641 80.302 39.412 1.00 13.36 128 SER D N 1
ATOM 4129 C CA . SER D 1 128 ? 61.979 79.027 39.124 1.00 13.17 128 SER D CA 1
ATOM 4130 C C . SER D 1 128 ? 62.890 77.841 39.455 1.00 12.96 128 SER D C 1
ATOM 4131 O O . SER D 1 128 ? 62.412 76.741 39.760 1.00 14.76 128 SER D O 1
ATOM 4134 N N . CYS D 1 129 ? 64.203 78.059 39.415 1.00 13.10 129 CYS D N 1
ATOM 4135 C CA . CYS D 1 129 ? 65.161 76.998 39.707 1.00 12.99 129 CYS D CA 1
ATOM 4136 C C . CYS D 1 129 ? 66.479 77.652 40.068 1.00 14.09 129 CYS D C 1
ATOM 4137 O O . CYS D 1 129 ? 66.771 78.753 39.610 1.00 14.27 129 CYS D O 1
ATOM 4140 N N . ILE D 1 130 ? 67.252 77.006 40.928 1.00 13.10 130 ILE D N 1
ATOM 4141 C CA . ILE D 1 130 ? 68.608 77.461 41.207 1.00 13.23 130 ILE D CA 1
ATOM 4142 C C . ILE D 1 130 ? 69.513 76.252 41.067 1.00 14.52 130 ILE D C 1
ATOM 4143 O O . ILE D 1 130 ? 69.202 75.169 41.580 1.00 13.91 130 ILE D O 1
ATOM 4148 N N . ALA D 1 131 ? 70.609 76.424 40.345 1.00 13.39 131 ALA D N 1
ATOM 4149 C CA . ALA D 1 131 ? 71.510 75.317 40.066 1.00 11.15 131 ALA D CA 1
ATOM 4150 C C . ALA D 1 131 ? 72.914 75.717 40.434 1.00 13.26 131 ALA D C 1
ATOM 4151 O O . ALA D 1 131 ? 73.255 76.904 40.459 1.00 13.21 131 ALA D O 1
ATOM 4153 N N . ARG D 1 132 ? 73.730 74.725 40.758 1.00 12.08 132 ARG D N 1
ATOM 4154 C CA . ARG D 1 132 ? 75.144 74.990 40.925 1.00 12.75 132 ARG D CA 1
ATOM 4155 C C . ARG D 1 132 ? 75.887 73.973 40.081 1.00 15.07 132 ARG D C 1
ATOM 4156 O O . ARG D 1 132 ? 75.546 72.787 40.074 1.00 14.73 132 ARG D O 1
ATOM 4164 N N . LEU D 1 133 ? 76.879 74.446 39.340 1.00 11.43 133 LEU D N 1
ATOM 4165 C CA . LEU D 1 133 ? 77.603 73.595 38.414 1.00 13.29 133 LEU D CA 1
ATOM 4166 C C . LEU D 1 133 ? 79.099 73.602 38.690 1.00 13.34 133 LEU D C 1
ATOM 4167 O O . LEU D 1 133 ? 79.710 74.655 38.773 1.00 13.10 133 LEU D O 1
ATOM 4172 N N . THR D 1 134 ? 79.693 72.420 38.809 1.00 12.78 134 THR D N 1
ATOM 4173 C CA . THR D 1 134 ? 81.134 72.310 38.988 1.00 11.98 134 THR D CA 1
ATOM 4174 C C . THR D 1 134 ? 81.702 71.756 37.689 1.00 15.77 134 THR D C 1
ATOM 4175 O O . THR D 1 134 ? 81.258 70.715 37.212 1.00 14.31 134 THR D O 1
ATOM 4179 N N . MET D 1 135 ? 82.662 72.474 37.111 1.00 14.98 135 MET D N 1
ATOM 4180 C CA . MET D 1 135 ? 83.324 72.075 35.873 1.00 16.76 135 MET D CA 1
ATOM 4181 C C . MET D 1 135 ? 84.740 71.626 36.200 1.00 15.73 135 MET D C 1
ATOM 4182 O O . MET D 1 135 ? 85.382 72.188 37.082 1.00 17.30 135 MET D O 1
ATOM 4187 N N . ALA D 1 136 ? 85.208 70.596 35.495 1.00 19.05 136 ALA D N 1
ATOM 4188 C CA . ALA D 1 136 ? 86.608 70.192 35.540 1.00 19.63 136 ALA D CA 1
ATOM 4189 C C . ALA D 1 136 ? 87.330 70.884 34.389 1.00 19.21 136 ALA D C 1
ATOM 4190 O O . ALA D 1 136 ? 86.837 70.897 33.275 1.00 22.12 136 ALA D O 1
ATOM 4192 N N . VAL D 1 137 ? 88.490 71.469 34.674 1.00 20.18 137 VAL D N 1
ATOM 4193 C CA . VAL D 1 137 ? 89.321 72.076 33.637 1.00 22.62 137 VAL D CA 1
ATOM 4194 C C . VAL D 1 137 ? 90.413 71.075 33.298 1.00 27.51 137 VAL D C 1
ATOM 4195 O O . VAL D 1 137 ? 91.199 70.711 34.167 1.00 28.34 137 VAL D O 1
ATOM 4199 N N . VAL D 1 138 ? 90.448 70.617 32.048 1.00 26.95 138 VAL D N 1
ATOM 4200 C CA . VAL D 1 138 ? 91.341 69.521 31.671 1.00 29.28 138 VAL D CA 1
ATOM 4201 C C . VAL D 1 138 ? 92.344 69.979 30.618 1.00 33.91 138 VAL D C 1
ATOM 4202 O O . VAL D 1 138 ? 91.957 70.574 29.610 1.00 31.28 138 VAL D O 1
ATOM 4206 N N . PRO D 1 139 ? 93.639 69.716 30.857 1.00 34.58 139 PRO D N 1
ATOM 4207 C CA . PRO D 1 139 ? 94.668 69.987 29.846 1.00 37.59 139 PRO D CA 1
ATOM 4208 C C . PRO D 1 139 ? 94.442 69.163 28.580 1.00 37.50 139 PRO D C 1
ATOM 4209 O O . PRO D 1 139 ? 94.285 67.946 28.676 1.00 41.25 139 PRO D O 1
ATOM 4213 N N . LEU D 1 140 ? 94.403 69.821 27.421 1.00 38.84 140 LEU D N 1
ATOM 4214 C CA . LEU D 1 140 ? 94.358 69.122 26.139 1.00 42.95 140 LEU D CA 1
ATOM 4215 C C . LEU D 1 140 ? 95.589 68.233 26.001 1.00 43.95 140 LEU D C 1
ATOM 4216 O O . LEU D 1 140 ? 96.693 68.634 26.372 1.00 43.10 140 LEU D O 1
ATOM 4221 N N . SER E 1 2 ? 92.181 45.512 42.825 1.00 44.28 2 SER E N 1
ATOM 4222 C CA . SER E 1 2 ? 90.968 45.687 43.615 1.00 44.98 2 SER E CA 1
ATOM 4223 C C . SER E 1 2 ? 90.554 47.149 43.723 1.00 39.52 2 SER E C 1
ATOM 4224 O O . SER E 1 2 ? 90.809 47.962 42.830 1.00 44.17 2 SER E O 1
ATOM 4227 N N . LEU E 1 3 ? 89.901 47.467 44.834 1.00 39.34 3 LEU E N 1
ATOM 4228 C CA . LEU E 1 3 ? 89.539 48.833 45.159 1.00 34.58 3 LEU E CA 1
ATOM 4229 C C . LEU E 1 3 ? 90.738 49.497 45.817 1.00 32.04 3 LEU E C 1
ATOM 4230 O O . LEU E 1 3 ? 91.362 50.398 45.256 1.00 29.33 3 LEU E O 1
ATOM 4235 N N . TRP E 1 4 ? 91.075 49.019 47.004 1.00 30.48 4 TRP E N 1
ATOM 4236 C CA . TRP E 1 4 ? 92.135 49.620 47.790 1.00 29.83 4 TRP E CA 1
ATOM 4237 C C . TRP E 1 4 ? 93.483 49.397 47.132 1.00 33.38 4 TRP E C 1
ATOM 4238 O O . TRP E 1 4 ? 93.724 48.342 46.541 1.00 29.86 4 TRP E O 1
ATOM 4249 N N . ARG E 1 5 ? 94.357 50.394 47.224 1.00 30.48 5 ARG E N 1
ATOM 4250 C CA . ARG E 1 5 ? 95.693 50.264 46.656 1.00 32.48 5 ARG E CA 1
ATOM 4251 C C . ARG E 1 5 ? 96.496 49.244 47.461 1.00 33.44 5 ARG E C 1
ATOM 4252 O O . ARG E 1 5 ? 97.124 48.349 46.892 1.00 34.04 5 ARG E O 1
ATOM 4260 N N . GLN E 1 6 ? 96.466 49.400 48.782 1.00 32.65 6 GLN E N 1
ATOM 4261 C CA . GLN E 1 6 ? 97.024 48.436 49.729 1.00 34.23 6 GLN E CA 1
ATOM 4262 C C . GLN E 1 6 ? 95.876 47.968 50.603 1.00 33.38 6 GLN E C 1
ATOM 4263 O O . GLN E 1 6 ? 94.875 48.675 50.746 1.00 32.77 6 GLN E O 1
ATOM 4269 N N . THR E 1 7 ? 96.019 46.792 51.203 1.00 31.78 7 THR E N 1
ATOM 4270 C CA . THR E 1 7 ? 95.049 46.303 52.176 1.00 28.37 7 THR E CA 1
ATOM 4271 C C . THR E 1 7 ? 94.858 47.330 53.288 1.00 33.06 7 THR E C 1
ATOM 4272 O O . THR E 1 7 ? 95.834 47.802 53.858 1.00 32.48 7 THR E O 1
ATOM 4276 N N . PRO E 1 8 ? 93.597 47.695 53.582 1.00 31.63 8 PRO E N 1
ATOM 4277 C CA . PRO E 1 8 ? 93.327 48.671 54.646 1.00 32.76 8 PRO E CA 1
ATOM 4278 C C . PRO E 1 8 ? 93.735 48.149 56.014 1.00 35.19 8 PRO E C 1
ATOM 4279 O O . PRO E 1 8 ? 93.633 46.947 56.266 1.00 35.62 8 PRO E O 1
ATOM 4283 N N . ASP E 1 9 ? 94.203 49.043 56.879 1.00 35.99 9 ASP E N 1
ATOM 4284 C CA . ASP E 1 9 ? 94.430 48.705 58.280 1.00 39.78 9 ASP E CA 1
ATOM 4285 C C . ASP E 1 9 ? 93.605 49.601 59.201 1.00 39.63 9 ASP E C 1
ATOM 4286 O O . ASP E 1 9 ? 93.963 50.759 59.434 1.00 39.21 9 ASP E O 1
ATOM 4291 N N . LEU E 1 10 ? 92.516 49.046 59.732 1.00 42.98 10 LEU E N 1
ATOM 4292 C CA . LEU E 1 10 ? 91.573 49.778 60.581 1.00 37.88 10 LEU E CA 1
ATOM 4293 C C . LEU E 1 10 ? 92.232 50.492 61.749 1.00 39.43 10 LEU E C 1
ATOM 4294 O O . LEU E 1 10 ? 91.807 51.574 62.145 1.00 39.60 10 LEU E O 1
ATOM 4299 N N . GLU E 1 11 ? 93.257 49.864 62.313 1.00 41.88 11 GLU E N 1
ATOM 4300 C CA . GLU E 1 11 ? 93.938 50.400 63.481 1.00 42.00 11 GLU E CA 1
ATOM 4301 C C . GLU E 1 11 ? 94.682 51.678 63.111 1.00 39.46 11 GLU E C 1
ATOM 4302 O O . GLU E 1 11 ? 94.745 52.628 63.893 1.00 41.34 11 GLU E O 1
ATOM 4308 N N . GLN E 1 12 ? 95.246 51.686 61.908 1.00 40.83 12 GLN E N 1
ATOM 4309 C CA . GLN E 1 12 ? 95.949 52.851 61.391 1.00 40.65 12 GLN E CA 1
ATOM 4310 C C . GLN E 1 12 ? 94.976 54.006 61.149 1.00 39.53 12 GLN E C 1
ATOM 4311 O O . GLN E 1 12 ? 95.277 55.161 61.463 1.00 39.53 12 GLN E O 1
ATOM 4317 N N . LEU E 1 13 ? 93.814 53.684 60.589 1.00 39.36 13 LEU E N 1
ATOM 4318 C CA . LEU E 1 13 ? 92.797 54.686 60.289 1.00 37.30 13 LEU E CA 1
ATOM 4319 C C . LEU E 1 13 ? 92.332 55.383 61.563 1.00 39.07 13 LEU E C 1
ATOM 4320 O O . LEU E 1 13 ? 92.210 56.610 61.606 1.00 39.04 13 LEU E O 1
ATOM 4325 N N . ASN E 1 14 ? 92.087 54.592 62.605 1.00 40.84 14 ASN E N 1
ATOM 4326 C CA . ASN E 1 14 ? 91.610 55.129 63.877 1.00 37.71 14 ASN E CA 1
ATOM 4327 C C . ASN E 1 14 ? 92.620 56.022 64.591 1.00 41.53 14 ASN E C 1
ATOM 4328 O O . ASN E 1 14 ? 92.244 57.023 65.195 1.00 41.28 14 ASN E O 1
ATOM 4333 N N . ALA E 1 15 ? 93.898 55.662 64.511 1.00 40.22 15 ALA E N 1
ATOM 4334 C CA . ALA E 1 15 ? 94.948 56.418 65.185 1.00 40.06 15 ALA E CA 1
ATOM 4335 C C . ALA E 1 15 ? 95.268 57.733 64.482 1.00 41.36 15 ALA E C 1
ATOM 4336 O O . ALA E 1 15 ? 95.873 58.625 65.071 1.00 41.85 15 ALA E O 1
ATOM 4338 N N . SER E 1 16 ? 94.867 57.855 63.222 1.00 42.79 16 SER E N 1
ATOM 4339 C CA . SER E 1 16 ? 95.206 59.045 62.447 1.00 39.34 16 SER E CA 1
ATOM 4340 C C . SER E 1 16 ? 94.285 60.233 62.737 1.00 40.94 16 SER E C 1
ATOM 4341 O O . SER E 1 16 ? 94.494 61.318 62.199 1.00 43.32 16 SER E O 1
ATOM 4344 N N . GLN E 1 17 ? 93.288 60.029 63.600 1.00 39.15 17 GLN E N 1
ATOM 4345 C CA . GLN E 1 17 ? 92.275 61.047 63.885 1.00 39.17 17 GLN E CA 1
ATOM 4346 C C . GLN E 1 17 ? 92.562 61.905 65.109 1.00 42.61 17 GLN E C 1
ATOM 4347 O O . GLN E 1 17 ? 91.794 62.816 65.412 1.00 41.14 17 GLN E O 1
ATOM 4353 N N . LYS E 1 18 ? 93.641 61.598 65.825 1.00 44.41 18 LYS E N 1
ATOM 4354 C CA . LYS E 1 18 ? 93.981 62.311 67.056 1.00 43.75 18 LYS E CA 1
ATOM 4355 C C . LYS E 1 18 ? 94.028 63.818 66.807 1.00 44.07 18 LYS E C 1
ATOM 4356 O O . LYS E 1 18 ? 94.471 64.255 65.745 1.00 46.27 18 LYS E O 1
ATOM 4362 N N . ASN E 1 19 ? 93.548 64.603 67.771 1.00 44.45 19 ASN E N 1
ATOM 4363 C CA . ASN E 1 19 ? 93.514 66.069 67.657 1.00 41.00 19 ASN E CA 1
ATOM 4364 C C . ASN E 1 19 ? 92.711 66.589 66.469 1.00 39.12 19 ASN E C 1
ATOM 4365 O O . ASN E 1 19 ? 93.062 67.618 65.884 1.00 41.47 19 ASN E O 1
ATOM 4370 N N . SER E 1 20 ? 91.656 65.881 66.086 1.00 36.07 20 SER E N 1
ATOM 4371 C CA . SER E 1 20 ? 90.807 66.364 65.002 1.00 33.94 20 SER E CA 1
ATOM 4372 C C . SER E 1 20 ? 89.345 66.136 65.357 1.00 32.95 20 SER E C 1
ATOM 4373 O O . SER E 1 20 ? 89.038 65.540 66.392 1.00 30.38 20 SER E O 1
ATOM 4376 N N . ILE E 1 21 ? 88.443 66.617 64.506 1.00 28.76 21 ILE E N 1
ATOM 4377 C CA . ILE E 1 21 ? 87.018 66.519 64.790 1.00 27.70 21 ILE E CA 1
ATOM 4378 C C . ILE E 1 21 ? 86.549 65.061 64.884 1.00 27.51 21 ILE E C 1
ATOM 4379 O O . ILE E 1 21 ? 85.655 64.745 65.671 1.00 32.19 21 ILE E O 1
ATOM 4384 N N . GLY E 1 22 ? 87.159 64.174 64.100 1.00 29.91 22 GLY E N 1
ATOM 4385 C CA . GLY E 1 22 ? 86.830 62.756 64.159 1.00 27.54 22 GLY E CA 1
ATOM 4386 C C . GLY E 1 22 ? 87.045 62.170 65.551 1.00 28.05 22 GLY E C 1
ATOM 4387 O O . GLY E 1 22 ? 86.211 61.412 66.053 1.00 28.44 22 GLY E O 1
ATOM 4388 N N . ASP E 1 23 ? 88.157 62.542 66.175 1.00 31.57 23 ASP E N 1
ATOM 4389 C CA . ASP E 1 23 ? 88.453 62.164 67.558 1.00 35.80 23 ASP E CA 1
ATOM 4390 C C . ASP E 1 23 ? 87.430 62.775 68.520 1.00 34.65 23 ASP E C 1
ATOM 4391 O O . ASP E 1 23 ? 86.940 62.109 69.437 1.00 34.26 23 ASP E O 1
ATOM 4396 N N . LEU E 1 24 ? 87.113 64.047 68.302 1.00 33.59 24 LEU E N 1
ATOM 4397 C CA . LEU E 1 24 ? 86.168 64.781 69.147 1.00 29.95 24 LEU E CA 1
ATOM 4398 C C . LEU E 1 24 ? 84.787 64.136 69.181 1.00 31.30 24 LEU E C 1
ATOM 4399 O O . LEU E 1 24 ? 84.160 64.035 70.244 1.00 32.55 24 LEU E O 1
ATOM 4404 N N . LEU E 1 25 ? 84.307 63.721 68.013 1.00 28.29 25 LEU E N 1
ATOM 4405 C CA . LEU E 1 25 ? 82.953 63.206 67.881 1.00 26.75 25 LEU E CA 1
ATOM 4406 C C . LEU E 1 25 ? 82.890 61.703 68.087 1.00 28.25 25 LEU E C 1
ATOM 4407 O O . LEU E 1 25 ? 81.825 61.110 67.941 1.00 27.40 25 LEU E O 1
ATOM 4412 N N . GLY E 1 26 ? 84.030 61.091 68.401 1.00 27.98 26 GLY E N 1
ATOM 4413 C CA . GLY E 1 26 ? 84.072 59.660 68.664 1.00 30.49 26 GLY E CA 1
ATOM 4414 C C . GLY E 1 26 ? 83.840 58.785 67.445 1.00 29.57 26 GLY E C 1
ATOM 4415 O O . GLY E 1 26 ? 83.255 57.708 67.547 1.00 30.67 26 GLY E O 1
ATOM 4416 N N . ILE E 1 27 ? 84.293 59.247 66.281 1.00 27.23 27 ILE E N 1
ATOM 4417 C CA . ILE E 1 27 ? 84.193 58.454 65.062 1.00 24.68 27 ILE E CA 1
ATOM 4418 C C . ILE E 1 27 ? 85.141 57.258 65.104 1.00 26.03 27 ILE E C 1
ATOM 4419 O O . ILE E 1 27 ? 86.313 57.399 65.446 1.00 30.39 27 ILE E O 1
ATOM 4424 N N . ARG E 1 28 ? 84.639 56.081 64.755 1.00 25.49 28 ARG E N 1
ATOM 4425 C CA . ARG E 1 28 ? 85.514 54.913 64.686 1.00 32.41 28 ARG E CA 1
ATOM 4426 C C . ARG E 1 28 ? 85.322 54.085 63.420 1.00 28.47 28 ARG E C 1
ATOM 4427 O O . ARG E 1 28 ? 84.199 53.820 62.989 1.00 29.03 28 ARG E O 1
ATOM 4435 N N . PHE E 1 29 ? 86.439 53.686 62.821 1.00 31.18 29 PHE E N 1
ATOM 4436 C CA . PHE E 1 29 ? 86.411 52.827 61.650 1.00 31.35 29 PHE E CA 1
ATOM 4437 C C . PHE E 1 29 ? 86.242 51.379 62.101 1.00 32.57 29 PHE E C 1
ATOM 4438 O O . PHE E 1 29 ? 87.003 50.901 62.940 1.00 35.64 29 PHE E O 1
ATOM 4446 N N . GLU E 1 30 ? 85.229 50.707 61.560 1.00 31.85 30 GLU E N 1
ATOM 4447 C CA . GLU E 1 30 ? 84.794 49.398 62.060 1.00 36.13 30 GLU E CA 1
ATOM 4448 C C . GLU E 1 30 ? 85.264 48.221 61.229 1.00 35.14 30 GLU E C 1
ATOM 4449 O O . GLU E 1 30 ? 85.665 47.194 61.778 1.00 42.45 30 GLU E O 1
ATOM 4455 N N . ALA E 1 31 ? 85.186 48.352 59.911 1.00 34.16 31 ALA E N 1
ATOM 4456 C CA . ALA E 1 31 ? 85.336 47.205 59.031 1.00 31.80 31 ALA E CA 1
ATOM 4457 C C . ALA E 1 31 ? 85.682 47.600 57.609 1.00 37.02 31 ALA E C 1
ATOM 4458 O O . ALA E 1 31 ? 85.614 48.773 57.242 1.00 33.68 31 ALA E O 1
ATOM 4460 N N . PHE E 1 32 ? 86.041 46.601 56.809 1.00 30.10 32 PHE E N 1
ATOM 4461 C CA . PHE E 1 32 ? 86.230 46.787 55.384 1.00 32.39 32 PHE E CA 1
ATOM 4462 C C . PHE E 1 32 ? 86.122 45.440 54.696 1.00 32.91 32 PHE E C 1
ATOM 4463 O O . PHE E 1 32 ? 86.302 44.396 55.324 1.00 34.15 32 PHE E O 1
ATOM 4471 N N . ASP E 1 33 ? 85.815 45.463 53.408 1.00 33.93 33 ASP E N 1
ATOM 4472 C CA . ASP E 1 33 ? 86.040 44.302 52.553 1.00 33.95 33 ASP E CA 1
ATOM 4473 C C . ASP E 1 33 ? 86.600 44.766 51.209 1.00 35.31 33 ASP E C 1
ATOM 4474 O O . ASP E 1 33 ? 87.164 45.858 51.118 1.00 33.35 33 ASP E O 1
ATOM 4479 N N . ASP E 1 34 ? 86.440 43.950 50.172 1.00 31.97 34 ASP E N 1
ATOM 4480 C CA . ASP E 1 34 ? 86.968 44.279 48.852 1.00 36.47 34 ASP E CA 1
ATOM 4481 C C . ASP E 1 34 ? 86.281 45.477 48.204 1.00 34.61 34 ASP E C 1
ATOM 4482 O O . ASP E 1 34 ? 86.815 46.063 47.261 1.00 35.02 34 ASP E O 1
ATOM 4487 N N . GLU E 1 35 ? 85.099 45.831 48.702 1.00 34.11 35 GLU E N 1
ATOM 4488 C CA . GLU E 1 35 ? 84.255 46.816 48.023 1.00 30.81 35 GLU E CA 1
ATOM 4489 C C . GLU E 1 35 ? 83.778 47.972 48.905 1.00 31.04 35 GLU E C 1
ATOM 4490 O O . GLU E 1 35 ? 83.102 48.877 48.414 1.00 31.00 35 GLU E O 1
ATOM 4496 N N . SER E 1 36 ? 84.109 47.946 50.189 1.00 27.15 36 SER E N 1
ATOM 4497 C CA . SER E 1 36 ? 83.548 48.931 51.107 1.00 28.45 36 SER E CA 1
ATOM 4498 C C . SER E 1 36 ? 84.376 49.172 52.361 1.00 30.68 36 SER E C 1
ATOM 4499 O O . SER E 1 36 ? 85.207 48.350 52.753 1.00 28.79 36 SER E O 1
ATOM 4502 N N . LEU E 1 37 ? 84.133 50.319 52.988 1.00 24.50 37 LEU E N 1
ATOM 4503 C CA . LEU E 1 37 ? 84.764 50.689 54.246 1.00 25.50 37 LEU E CA 1
ATOM 4504 C C . LEU E 1 37 ? 83.660 51.188 55.162 1.00 29.47 37 LEU E C 1
ATOM 4505 O O . LEU E 1 37 ? 82.757 51.897 54.706 1.00 25.41 37 LEU E O 1
ATOM 4510 N N . THR E 1 38 ? 83.726 50.821 56.440 1.00 27.31 38 THR E N 1
ATOM 4511 C CA . THR E 1 38 ? 82.650 51.120 57.387 1.00 25.48 38 THR E CA 1
ATOM 4512 C C . THR E 1 38 ? 83.156 51.900 58.606 1.00 29.29 38 THR E C 1
ATOM 4513 O O . THR E 1 38 ? 84.195 51.576 59.188 1.00 28.53 38 THR E O 1
ATOM 4517 N N . ALA E 1 39 ? 82.436 52.956 58.978 1.00 25.36 39 ALA E N 1
ATOM 4518 C CA . ALA E 1 39 ? 82.745 53.688 60.199 1.00 23.95 39 ALA E CA 1
ATOM 4519 C C . ALA E 1 39 ? 81.453 54.046 60.910 1.00 29.76 39 ALA E C 1
ATOM 4520 O O . ALA E 1 39 ? 80.399 54.094 60.281 1.00 30.69 39 ALA E O 1
ATOM 4522 N N . SER E 1 40 ? 81.537 54.306 62.211 1.00 28.98 40 SER E N 1
ATOM 4523 C CA . SER E 1 40 ? 80.360 54.693 62.980 1.00 25.64 40 SER E CA 1
ATOM 4524 C C . SER E 1 40 ? 80.651 55.840 63.937 1.00 24.68 40 SER E C 1
ATOM 4525 O O . SER E 1 40 ? 81.817 56.185 64.192 1.00 26.71 40 SER E O 1
ATOM 4528 N N . MET E 1 41 ? 79.581 56.436 64.461 1.00 25.22 41 MET E N 1
ATOM 4529 C CA . MET E 1 41 ? 79.679 57.636 65.285 1.00 25.49 41 MET E CA 1
ATOM 4530 C C . MET E 1 41 ? 78.549 57.617 66.302 1.00 24.58 41 MET E C 1
ATOM 4531 O O . MET E 1 41 ? 77.446 57.189 65.981 1.00 26.51 41 MET E O 1
ATOM 4536 N N . PRO E 1 42 ? 78.828 58.054 67.539 1.00 25.39 42 PRO E N 1
ATOM 4537 C CA . PRO E 1 42 ? 77.773 58.078 68.556 1.00 27.59 42 PRO E CA 1
ATOM 4538 C C . PRO E 1 42 ? 76.783 59.196 68.304 1.00 31.36 42 PRO E C 1
ATOM 4539 O O . PRO E 1 42 ? 77.186 60.289 67.906 1.00 29.02 42 PRO E O 1
ATOM 4543 N N . VAL E 1 43 ? 75.504 58.906 68.515 1.00 30.26 43 VAL E N 1
ATOM 4544 C CA . VAL E 1 43 ? 74.465 59.923 68.547 1.00 26.46 43 VAL E CA 1
ATOM 4545 C C . VAL E 1 43 ? 74.258 60.303 70.004 1.00 32.93 43 VAL E C 1
ATOM 4546 O O . VAL E 1 43 ? 73.549 59.613 70.744 1.00 32.82 43 VAL E O 1
ATOM 4550 N N . ASP E 1 44 ? 74.910 61.381 70.426 1.00 29.84 44 ASP E N 1
ATOM 4551 C CA . ASP E 1 44 ? 74.777 61.864 71.792 1.00 32.65 44 ASP E CA 1
ATOM 4552 C C . ASP E 1 44 ? 74.932 63.379 71.810 1.00 31.42 44 ASP E C 1
ATOM 4553 O O . ASP E 1 44 ? 74.769 64.032 70.771 1.00 30.27 44 ASP E O 1
ATOM 4558 N N . SER E 1 45 ? 75.267 63.942 72.965 1.00 30.88 45 SER E N 1
ATOM 4559 C CA . SER E 1 45 ? 75.346 65.396 73.090 1.00 30.81 45 SER E CA 1
ATOM 4560 C C . SER E 1 45 ? 76.447 66.015 72.220 1.00 28.96 45 SER E C 1
ATOM 4561 O O . SER E 1 45 ? 76.413 67.213 71.919 1.00 30.31 45 SER E O 1
ATOM 4564 N N . ARG E 1 46 ? 77.418 65.206 71.813 1.00 30.94 46 ARG E N 1
ATOM 4565 C CA . ARG E 1 46 ? 78.499 65.702 70.965 1.00 30.59 46 ARG E CA 1
ATOM 4566 C C . ARG E 1 46 ? 78.039 65.922 69.530 1.00 28.24 46 ARG E C 1
ATOM 4567 O O . ARG E 1 46 ? 78.631 66.722 68.810 1.00 26.98 46 ARG E O 1
ATOM 4575 N N . THR E 1 47 ? 76.990 65.212 69.126 1.00 24.03 47 THR E N 1
ATOM 4576 C CA . THR E 1 47 ? 76.564 65.184 67.723 1.00 26.25 47 THR E CA 1
ATOM 4577 C C . THR E 1 47 ? 75.088 65.541 67.538 1.00 27.14 47 THR E C 1
ATOM 4578 O O . THR E 1 47 ? 74.560 65.492 66.426 1.00 25.35 47 THR E O 1
ATOM 4582 N N . HIS E 1 48 ? 74.414 65.895 68.625 1.00 24.62 48 HIS E N 1
ATOM 4583 C CA . HIS E 1 48 ? 73.020 66.299 68.523 1.00 24.04 48 HIS E CA 1
ATOM 4584 C C . HIS E 1 48 ? 72.911 67.714 67.960 1.00 23.94 48 HIS E C 1
ATOM 4585 O O . HIS E 1 48 ? 73.852 68.501 68.067 1.00 22.65 48 HIS E O 1
ATOM 4592 N N . GLN E 1 49 ? 71.759 68.023 67.368 1.00 24.41 49 GLN E N 1
ATOM 4593 C CA . GLN E 1 49 ? 71.323 69.411 67.220 1.00 24.14 49 GLN E CA 1
ATOM 4594 C C . GLN E 1 49 ? 70.495 69.771 68.478 1.00 28.53 49 GLN E C 1
ATOM 4595 O O . GLN E 1 49 ? 70.252 68.895 69.311 1.00 27.16 49 GLN E O 1
ATOM 4601 N N . PRO E 1 50 ? 70.102 71.051 68.654 1.00 28.80 50 PRO E N 1
ATOM 4602 C CA . PRO E 1 50 ? 69.490 71.404 69.948 1.00 30.58 50 PRO E CA 1
ATOM 4603 C C . PRO E 1 50 ? 68.156 70.717 70.300 1.00 32.93 50 PRO E C 1
ATOM 4604 O O . PRO E 1 50 ? 67.717 70.817 71.444 1.00 36.72 50 PRO E O 1
ATOM 4608 N N . PHE E 1 51 ? 67.530 70.030 69.354 1.00 28.81 51 PHE E N 1
ATOM 4609 C CA . PHE E 1 51 ? 66.259 69.361 69.632 1.00 34.20 51 PHE E CA 1
ATOM 4610 C C . PHE E 1 51 ? 66.413 67.858 69.899 1.00 35.32 51 PHE E C 1
ATOM 4611 O O . PHE E 1 51 ? 65.426 67.116 69.950 1.00 38.44 51 PHE E O 1
ATOM 4619 N N . GLY E 1 52 ? 67.653 67.410 70.071 1.00 32.32 52 GLY E N 1
ATOM 4620 C CA . GLY E 1 52 ? 67.909 66.046 70.500 1.00 31.34 52 GLY E CA 1
ATOM 4621 C C . GLY E 1 52 ? 68.080 65.017 69.398 1.00 33.95 52 GLY E C 1
ATOM 4622 O O . GLY E 1 52 ? 68.289 63.834 69.679 1.00 33.78 52 GLY E O 1
ATOM 4623 N N . LEU E 1 53 ? 67.981 65.455 68.146 1.00 32.34 53 LEU E N 1
ATOM 4624 C CA . LEU E 1 53 ? 68.238 64.579 67.003 1.00 30.03 53 LEU E CA 1
ATOM 4625 C C . LEU E 1 53 ? 69.691 64.732 66.580 1.00 26.05 53 LEU E C 1
ATOM 4626 O O . LEU E 1 53 ? 70.325 65.735 66.899 1.00 26.55 53 LEU E O 1
ATOM 4631 N N . LEU E 1 54 ? 70.216 63.736 65.875 1.00 26.08 54 LEU E N 1
ATOM 4632 C CA . LEU E 1 54 ? 71.526 63.841 65.243 1.00 24.54 54 LEU E CA 1
ATOM 4633 C C . LEU E 1 54 ? 71.521 65.037 64.288 1.00 22.72 54 LEU E C 1
ATOM 4634 O O . LEU E 1 54 ? 70.633 65.165 63.451 1.00 23.46 54 LEU E O 1
ATOM 4639 N N . HIS E 1 55 ? 72.512 65.909 64.440 1.00 21.86 55 HIS E N 1
ATOM 4640 C CA . HIS E 1 55 ? 72.670 67.081 63.580 1.00 20.77 55 HIS E CA 1
ATOM 4641 C C . HIS E 1 55 ? 72.945 66.574 62.170 1.00 22.17 55 HIS E C 1
ATOM 4642 O O . HIS E 1 55 ? 73.789 65.693 61.973 1.00 22.33 55 HIS E O 1
ATOM 4649 N N . GLY E 1 56 ? 72.227 67.104 61.186 1.00 20.08 56 GLY E N 1
ATOM 4650 C CA . GLY E 1 56 ? 72.437 66.693 59.808 1.00 21.45 56 GLY E CA 1
ATOM 4651 C C . GLY E 1 56 ? 73.862 66.920 59.338 1.00 20.36 56 GLY E C 1
ATOM 4652 O O . GLY E 1 56 ? 74.394 66.160 58.527 1.00 18.59 56 GLY E O 1
ATOM 4653 N N . GLY E 1 57 ? 74.481 67.972 59.849 1.00 19.43 57 GLY E N 1
ATOM 4654 C CA . GLY E 1 57 ? 75.872 68.263 59.557 1.00 18.27 57 GLY E CA 1
ATOM 4655 C C . GLY E 1 57 ? 76.778 67.200 60.137 1.00 20.67 57 GLY E C 1
ATOM 4656 O O . GLY E 1 57 ? 77.812 66.871 59.556 1.00 17.98 57 GLY E O 1
ATOM 4657 N N . ALA E 1 58 ? 76.388 66.652 61.290 1.00 18.93 58 ALA E N 1
ATOM 4658 C CA . ALA E 1 58 ? 77.193 65.610 61.920 1.00 20.31 58 ALA E CA 1
ATOM 4659 C C . ALA E 1 58 ? 77.245 64.358 61.052 1.00 20.49 58 ALA E C 1
ATOM 4660 O O . ALA E 1 58 ? 78.301 63.729 60.916 1.00 20.39 58 ALA E O 1
ATOM 4662 N N . SER E 1 59 ? 76.110 63.997 60.463 1.00 17.15 59 SER E N 1
ATOM 4663 C CA . SER E 1 59 ? 76.075 62.942 59.457 1.00 20.33 59 SER E CA 1
ATOM 4664 C C . SER E 1 59 ? 77.081 63.189 58.332 1.00 20.36 59 SER E C 1
ATOM 4665 O O . SER E 1 59 ? 77.760 62.264 57.875 1.00 19.54 59 SER E O 1
ATOM 4668 N N . VAL E 1 60 ? 77.165 64.436 57.874 1.00 19.39 60 VAL E N 1
ATOM 4669 C CA . VAL E 1 60 ? 78.085 64.777 56.793 1.00 18.50 60 VAL E CA 1
ATOM 4670 C C . VAL E 1 60 ? 79.545 64.713 57.242 1.00 17.00 60 VAL E C 1
ATOM 4671 O O . VAL E 1 60 ? 80.417 64.280 56.475 1.00 18.73 60 VAL E O 1
ATOM 4675 N N . VAL E 1 61 ? 79.814 65.094 58.487 1.00 17.41 61 VAL E N 1
ATOM 4676 C CA . VAL E 1 61 ? 81.149 64.919 59.061 1.00 18.58 61 VAL E CA 1
ATOM 4677 C C . VAL E 1 61 ? 81.560 63.441 58.988 1.00 18.55 61 VAL E C 1
ATOM 4678 O O . VAL E 1 61 ? 82.651 63.123 58.521 1.00 18.23 61 VAL E O 1
ATOM 4682 N N . LEU E 1 62 ? 80.688 62.545 59.432 1.00 20.55 62 LEU E N 1
ATOM 4683 C CA . LEU E 1 62 ? 80.975 61.108 59.322 1.00 19.38 62 LEU E CA 1
ATOM 4684 C C . LEU E 1 62 ? 81.210 60.667 57.873 1.00 22.76 62 LEU E C 1
ATOM 4685 O O . LEU E 1 62 ? 82.185 59.956 57.585 1.00 19.84 62 LEU E O 1
ATOM 4690 N N . ALA E 1 63 ? 80.340 61.103 56.958 1.00 18.84 63 ALA E N 1
ATOM 4691 C CA . ALA E 1 63 ? 80.445 60.704 55.557 1.00 20.81 63 ALA E CA 1
ATOM 4692 C C . ALA E 1 63 ? 81.738 61.222 54.942 1.00 22.28 63 ALA E C 1
ATOM 4693 O O . ALA E 1 63 ? 82.456 60.487 54.246 1.00 19.94 63 ALA E O 1
ATOM 4695 N N . GLU E 1 64 ? 82.037 62.494 55.181 1.00 19.90 64 GLU E N 1
ATOM 4696 C CA . GLU E 1 64 ? 83.243 63.072 54.604 1.00 18.51 64 GLU E CA 1
ATOM 4697 C C . GLU E 1 64 ? 84.533 62.511 55.227 1.00 20.88 64 GLU E C 1
ATOM 4698 O O . GLU E 1 64 ? 85.522 62.333 54.520 1.00 21.63 64 GLU E O 1
ATOM 4704 N N . SER E 1 65 ? 84.507 62.189 56.520 1.00 20.17 65 SER E N 1
ATOM 4705 C CA . SER E 1 65 ? 85.643 61.519 57.161 1.00 21.39 65 SER E CA 1
ATOM 4706 C C . SER E 1 65 ? 85.878 60.158 56.514 1.00 22.16 65 SER E C 1
ATOM 4707 O O . SER E 1 65 ? 87.005 59.808 56.154 1.00 21.94 65 SER E O 1
ATOM 4710 N N . LEU E 1 66 ? 84.801 59.403 56.360 1.00 21.88 66 LEU E N 1
ATOM 4711 C CA . LEU E 1 66 ? 84.875 58.052 55.802 1.00 22.30 66 LEU E CA 1
ATOM 4712 C C . LEU E 1 66 ? 85.292 58.064 54.340 1.00 26.06 66 LEU E C 1
ATOM 4713 O O . LEU E 1 66 ? 86.156 57.290 53.922 1.00 21.46 66 LEU E O 1
ATOM 4718 N N . GLY E 1 67 ? 84.696 58.964 53.559 1.00 20.38 67 GLY E N 1
ATOM 4719 C CA . GLY E 1 67 ? 84.949 58.992 52.135 1.00 20.74 67 GLY E CA 1
ATOM 4720 C C . GLY E 1 67 ? 86.340 59.513 51.854 1.00 19.87 67 GLY E C 1
ATOM 4721 O O . GLY E 1 67 ? 86.992 59.049 50.920 1.00 21.37 67 GLY E O 1
ATOM 4722 N N . SER E 1 68 ? 86.794 60.488 52.643 1.00 19.66 68 SER E N 1
ATOM 4723 C CA . SER E 1 68 ? 88.156 60.993 52.496 1.00 19.60 68 SER E CA 1
ATOM 4724 C C . SER E 1 68 ? 89.198 59.908 52.800 1.00 22.13 68 SER E C 1
ATOM 4725 O O . SER E 1 68 ? 90.178 59.755 52.063 1.00 23.62 68 SER E O 1
ATOM 4728 N N . MET E 1 69 ? 88.970 59.154 53.872 1.00 22.25 69 MET E N 1
ATOM 4729 C CA . MET E 1 69 ? 89.883 58.067 54.239 1.00 23.49 69 MET E CA 1
ATOM 4730 C C . MET E 1 69 ? 89.901 57.000 53.158 1.00 25.44 69 MET E C 1
ATOM 4731 O O . MET E 1 69 ? 90.971 56.497 52.788 1.00 24.84 69 MET E O 1
ATOM 4736 N N . ALA E 1 70 ? 88.723 56.663 52.640 1.00 20.99 70 ALA E N 1
ATOM 4737 C CA . ALA E 1 70 ? 88.621 55.694 51.561 1.00 22.24 70 ALA E CA 1
ATOM 4738 C C . ALA E 1 70 ? 89.444 56.142 50.360 1.00 25.21 70 ALA E C 1
ATOM 4739 O O . ALA E 1 70 ? 90.101 55.335 49.712 1.00 24.52 70 ALA E O 1
ATOM 4741 N N . SER E 1 71 ? 89.444 57.444 50.083 1.00 20.58 71 SER E N 1
ATOM 4742 C CA . SER E 1 71 ? 90.231 57.950 48.966 1.00 21.14 71 SER E CA 1
ATOM 4743 C C . SER E 1 71 ? 91.726 57.797 49.203 1.00 21.21 71 SER E C 1
ATOM 4744 O O . SER E 1 71 ? 92.466 57.418 48.295 1.00 23.95 71 SER E O 1
ATOM 4747 N N . TYR E 1 72 ? 92.169 58.098 50.417 1.00 21.93 72 TYR E N 1
ATOM 4748 C CA . TYR E 1 72 ? 93.581 57.974 50.744 1.00 24.48 72 TYR E CA 1
ATOM 4749 C C . TYR E 1 72 ? 94.048 56.525 50.603 1.00 23.88 72 TYR E C 1
ATOM 4750 O O . TYR E 1 72 ? 95.204 56.267 50.258 1.00 28.54 72 TYR E O 1
ATOM 4759 N N . LEU E 1 73 ? 93.137 55.591 50.853 1.00 25.52 73 LEU E N 1
ATOM 4760 C CA . LEU E 1 73 ? 93.427 54.159 50.715 1.00 25.26 73 LEU E CA 1
ATOM 4761 C C . LEU E 1 73 ? 93.512 53.711 49.256 1.00 29.50 73 LEU E C 1
ATOM 4762 O O . LEU E 1 73 ? 93.936 52.592 48.962 1.00 24.67 73 LEU E O 1
ATOM 4767 N N . CYS E 1 74 ? 93.095 54.575 48.341 1.00 24.42 74 CYS E N 1
ATOM 4768 C CA . CYS E 1 74 ? 93.059 54.217 46.932 1.00 24.06 74 CYS E CA 1
ATOM 4769 C C . CYS E 1 74 ? 94.139 54.924 46.124 1.00 23.59 74 CYS E C 1
ATOM 4770 O O . CYS E 1 74 ? 94.243 54.718 44.914 1.00 27.43 74 CYS E O 1
ATOM 4773 N N . VAL E 1 75 ? 94.943 55.749 46.787 1.00 24.02 75 VAL E N 1
ATOM 4774 C CA . VAL E 1 75 ? 96.037 56.446 46.117 1.00 24.83 75 VAL E CA 1
ATOM 4775 C C . VAL E 1 75 ? 97.365 56.196 46.829 1.00 26.67 75 VAL E C 1
ATOM 4776 O O . VAL E 1 75 ? 97.393 55.796 47.992 1.00 26.37 75 VAL E O 1
ATOM 4780 N N . ASP E 1 76 ? 98.460 56.417 46.111 1.00 26.28 76 ASP E N 1
ATOM 4781 C CA . ASP E 1 76 ? 99.789 56.424 46.710 1.00 27.03 76 ASP E CA 1
ATOM 4782 C C . ASP E 1 76 ? 99.963 57.743 47.452 1.00 28.61 76 ASP E C 1
ATOM 4783 O O . ASP E 1 76 ? 100.160 58.791 46.828 1.00 28.93 76 ASP E O 1
ATOM 4788 N N . THR E 1 77 ? 99.898 57.682 48.781 1.00 29.29 77 THR E N 1
ATOM 4789 C CA . THR E 1 77 ? 99.917 58.882 49.624 1.00 29.18 77 THR E CA 1
ATOM 4790 C C . THR E 1 77 ? 101.288 59.559 49.714 1.00 30.28 77 THR E C 1
ATOM 4791 O O . THR E 1 77 ? 101.438 60.590 50.375 1.00 29.24 77 THR E O 1
ATOM 4795 N N . SER E 1 78 ? 102.283 58.983 49.048 1.00 30.98 78 SER E N 1
ATOM 4796 C CA . SER E 1 78 ? 103.588 59.616 48.942 1.00 30.75 78 SER E CA 1
ATOM 4797 C C . SER E 1 78 ? 103.673 60.387 47.628 1.00 32.19 78 SER E C 1
ATOM 4798 O O . SER E 1 78 ? 104.644 61.097 47.380 1.00 35.90 78 SER E O 1
ATOM 4801 N N . GLN E 1 79 ? 102.647 60.238 46.789 1.00 32.82 79 GLN E N 1
ATOM 4802 C CA . GLN E 1 79 ? 102.565 60.958 45.514 1.00 29.41 79 GLN E CA 1
ATOM 4803 C C . GLN E 1 79 ? 101.372 61.912 45.451 1.00 32.67 79 GLN E C 1
ATOM 4804 O O . GLN E 1 79 ? 101.442 62.952 44.805 1.00 28.84 79 GLN E O 1
ATOM 4810 N N . TYR E 1 80 ? 100.278 61.545 46.111 1.00 30.14 80 TYR E N 1
ATOM 4811 C CA . TYR E 1 80 ? 99.039 62.319 46.019 1.00 28.99 80 TYR E CA 1
ATOM 4812 C C . TYR E 1 80 ? 98.421 62.606 47.370 1.00 30.96 80 TYR E C 1
ATOM 4813 O O . TYR E 1 80 ? 98.650 61.884 48.341 1.00 28.39 80 TYR E O 1
ATOM 4822 N N . TYR E 1 81 ? 97.626 63.671 47.433 1.00 26.65 81 TYR E N 1
ATOM 4823 C CA . TYR E 1 81 ? 96.716 63.834 48.552 1.00 27.01 81 TYR E CA 1
ATOM 4824 C C . TYR E 1 81 ? 95.303 64.054 48.007 1.00 22.16 81 TYR E C 1
ATOM 4825 O O . TYR E 1 81 ? 95.119 64.238 46.802 1.00 23.61 81 TYR E O 1
ATOM 4834 N N . CYS E 1 82 ? 94.310 63.967 48.886 1.00 24.28 82 CYS E N 1
ATOM 4835 C CA . CYS E 1 82 ? 92.914 64.030 48.468 1.00 24.44 82 CYS E CA 1
ATOM 4836 C C . CYS E 1 82 ? 92.174 65.040 49.327 1.00 22.92 82 CYS E C 1
ATOM 4837 O O . CYS E 1 82 ? 92.285 65.024 50.552 1.00 26.62 82 CYS E O 1
ATOM 4840 N N . VAL E 1 83 ? 91.419 65.924 48.688 1.00 21.71 83 VAL E N 1
ATOM 4841 C CA . VAL E 1 83 ? 90.602 66.872 49.439 1.00 23.70 83 VAL E CA 1
ATOM 4842 C C . VAL E 1 83 ? 89.164 66.831 48.955 1.00 18.74 83 VAL E C 1
ATOM 4843 O O . VAL E 1 83 ? 88.901 66.591 47.777 1.00 21.88 83 VAL E O 1
ATOM 4847 N N . GLY E 1 84 ? 88.230 67.060 49.870 1.00 21.57 84 GLY E N 1
ATOM 4848 C CA . GLY E 1 84 ? 86.828 67.112 49.497 1.00 19.51 84 GLY E CA 1
ATOM 4849 C C . GLY E 1 84 ? 86.566 68.244 48.512 1.00 20.63 84 GLY E C 1
ATOM 4850 O O . GLY E 1 84 ? 87.021 69.367 48.729 1.00 21.74 84 GLY E O 1
ATOM 4851 N N . LEU E 1 85 ? 85.850 67.939 47.436 1.00 17.40 85 LEU E N 1
ATOM 4852 C CA . LEU E 1 85 ? 85.499 68.922 46.408 1.00 20.06 85 LEU E CA 1
ATOM 4853 C C . LEU E 1 85 ? 84.023 69.336 46.495 1.00 18.42 85 LEU E C 1
ATOM 4854 O O . LEU E 1 85 ? 83.677 70.529 46.490 1.00 17.03 85 LEU E O 1
ATOM 4859 N N . GLU E 1 86 ? 83.144 68.344 46.525 1.00 16.79 86 GLU E N 1
ATOM 4860 C CA . GLU E 1 86 ? 81.706 68.578 46.607 1.00 15.77 86 GLU E CA 1
ATOM 4861 C C . GLU E 1 86 ? 81.126 67.490 47.486 1.00 18.77 86 GLU E C 1
ATOM 4862 O O . GLU E 1 86 ? 81.548 66.348 47.407 1.00 17.66 86 GLU E O 1
ATOM 4868 N N . VAL E 1 87 ? 80.177 67.842 48.340 1.00 15.86 87 VAL E N 1
ATOM 4869 C CA . VAL E 1 87 ? 79.493 66.817 49.135 1.00 14.74 87 VAL E CA 1
ATOM 4870 C C . VAL E 1 87 ? 77.998 67.105 49.078 1.00 17.24 87 VAL E C 1
ATOM 4871 O O . VAL E 1 87 ? 77.583 68.263 48.956 1.00 17.34 87 VAL E O 1
ATOM 4875 N N . ASN E 1 88 ? 77.172 66.070 49.106 1.00 16.22 88 ASN E N 1
ATOM 4876 C CA . ASN E 1 88 ? 75.739 66.305 49.199 1.00 15.41 88 ASN E CA 1
ATOM 4877 C C . ASN E 1 88 ? 75.107 65.170 49.970 1.00 19.91 88 ASN E C 1
ATOM 4878 O O . ASN E 1 88 ? 75.701 64.102 50.090 1.00 18.42 88 ASN E O 1
ATOM 4883 N N . ALA E 1 89 ? 73.924 65.405 50.522 1.00 17.08 89 ALA E N 1
ATOM 4884 C CA . ALA E 1 89 ? 73.286 64.395 51.352 1.00 18.35 89 ALA E CA 1
ATOM 4885 C C . ALA E 1 89 ? 71.784 64.605 51.419 1.00 21.64 89 ALA E C 1
ATOM 4886 O O . ALA E 1 89 ? 71.298 65.743 51.415 1.00 19.41 89 ALA E O 1
ATOM 4888 N N . ASN E 1 90 ? 71.046 63.501 51.461 1.00 18.24 90 ASN E N 1
ATOM 4889 C CA . ASN E 1 90 ? 69.624 63.549 51.788 1.00 18.50 90 ASN E CA 1
ATOM 4890 C C . ASN E 1 90 ? 69.465 62.995 53.187 1.00 20.45 90 ASN E C 1
ATOM 4891 O O . ASN E 1 90 ? 70.005 61.933 53.510 1.00 19.80 90 ASN E O 1
ATOM 4896 N N . HIS E 1 91 ? 68.746 63.731 54.021 1.00 18.81 91 HIS E N 1
ATOM 4897 C CA . HIS E 1 91 ? 68.488 63.318 55.390 1.00 18.71 91 HIS E CA 1
ATOM 4898 C C . HIS E 1 91 ? 67.164 62.591 55.400 1.00 21.47 91 HIS E C 1
ATOM 4899 O O . HIS E 1 91 ? 66.131 63.191 55.144 1.00 21.64 91 HIS E O 1
ATOM 4906 N N . LEU E 1 92 ? 67.208 61.295 55.715 1.00 20.22 92 LEU E N 1
ATOM 4907 C CA . LEU E 1 92 ? 66.071 60.403 55.505 1.00 21.13 92 LEU E CA 1
ATOM 4908 C C . LEU E 1 92 ? 65.260 60.142 56.769 1.00 23.86 92 LEU E C 1
ATOM 4909 O O . LEU E 1 92 ? 64.030 60.068 56.715 1.00 27.16 92 LEU E O 1
ATOM 4914 N N . ARG E 1 93 ? 65.960 59.979 57.892 1.00 25.78 93 ARG E N 1
ATOM 4915 C CA . ARG E 1 93 ? 65.337 59.693 59.192 1.00 26.04 93 ARG E CA 1
ATOM 4916 C C . ARG E 1 93 ? 66.106 60.340 60.324 1.00 24.30 93 ARG E C 1
ATOM 4917 O O . ARG E 1 93 ? 67.333 60.399 60.289 1.00 26.55 93 ARG E O 1
ATOM 4925 N N . GLY E 1 94 ? 65.393 60.794 61.353 1.00 23.32 94 GLY E N 1
ATOM 4926 C CA . GLY E 1 94 ? 66.055 61.333 62.528 1.00 29.31 94 GLY E CA 1
ATOM 4927 C C . GLY E 1 94 ? 66.578 60.248 63.449 1.00 28.76 94 GLY E C 1
ATOM 4928 O O . GLY E 1 94 ? 65.977 59.182 63.562 1.00 34.88 94 GLY E O 1
ATOM 4929 N N . LEU E 1 95 ? 67.699 60.511 64.110 1.00 28.51 95 LEU E N 1
ATOM 4930 C CA . LEU E 1 95 ? 68.245 59.569 65.081 1.00 31.01 95 LEU E CA 1
ATOM 4931 C C . LEU E 1 95 ? 68.447 60.295 66.393 1.00 32.12 95 LEU E C 1
ATOM 4932 O O . LEU E 1 95 ? 68.812 61.467 66.399 1.00 29.25 95 LEU E O 1
ATOM 4937 N N . ARG E 1 96 ? 68.209 59.603 67.506 1.00 30.21 96 ARG E N 1
ATOM 4938 C CA . ARG E 1 96 ? 68.238 60.238 68.817 1.00 34.15 96 ARG E CA 1
ATOM 4939 C C . ARG E 1 96 ? 69.310 59.682 69.739 1.00 29.56 96 ARG E C 1
ATOM 4940 O O . ARG E 1 96 ? 69.874 60.412 70.547 1.00 31.14 96 ARG E O 1
ATOM 4948 N N . SER E 1 97 ? 69.590 58.390 69.618 1.00 31.58 97 SER E N 1
ATOM 4949 C CA . SER E 1 97 ? 70.574 57.754 70.484 1.00 33.60 97 SER E CA 1
ATOM 4950 C C . SER E 1 97 ? 71.245 56.583 69.788 1.00 30.35 97 SER E C 1
ATOM 4951 O O . SER E 1 97 ? 70.887 56.226 68.662 1.00 31.46 97 SER E O 1
ATOM 4954 N N . GLY E 1 98 ? 72.218 55.984 70.467 1.00 30.99 98 GLY E N 1
ATOM 4955 C CA . GLY E 1 98 ? 72.950 54.867 69.906 1.00 34.28 98 GLY E CA 1
ATOM 4956 C C . GLY E 1 98 ? 74.075 55.352 69.014 1.00 32.09 98 GLY E C 1
ATOM 4957 O O . GLY E 1 98 ? 74.736 56.343 69.323 1.00 30.35 98 GLY E O 1
ATOM 4958 N N . ARG E 1 99 ? 74.311 54.642 67.919 1.00 33.08 99 ARG E N 1
ATOM 4959 C CA . ARG E 1 99 ? 75.349 55.044 66.978 1.00 31.38 99 ARG E CA 1
ATOM 4960 C C . ARG E 1 99 ? 74.804 55.087 65.565 1.00 31.20 99 ARG E C 1
ATOM 4961 O O . ARG E 1 99 ? 73.845 54.390 65.232 1.00 30.21 99 ARG E O 1
ATOM 4969 N N . VAL E 1 100 ? 75.414 55.927 64.735 1.00 28.38 100 VAL E N 1
ATOM 4970 C CA . VAL E 1 100 ? 75.074 55.959 63.326 1.00 25.71 100 VAL E CA 1
ATOM 4971 C C . VAL E 1 100 ? 76.233 55.322 62.563 1.00 25.25 100 VAL E C 1
ATOM 4972 O O . VAL E 1 100 ? 77.400 55.624 62.829 1.00 24.57 100 VAL E O 1
ATOM 4976 N N . THR E 1 101 ? 75.910 54.397 61.667 1.00 25.18 101 THR E N 1
ATOM 4977 C CA . THR E 1 101 ? 76.928 53.657 60.933 1.00 24.83 101 THR E CA 1
ATOM 4978 C C . THR E 1 101 ? 76.921 53.990 59.444 1.00 23.75 101 THR E C 1
ATOM 4979 O O . THR E 1 101 ? 75.886 53.916 58.778 1.00 21.60 101 THR E O 1
ATOM 4983 N N . ALA E 1 102 ? 78.097 54.325 58.924 1.00 26.84 102 ALA E N 1
ATOM 4984 C CA . ALA E 1 102 ? 78.240 54.685 57.522 1.00 24.50 102 ALA E CA 1
ATOM 4985 C C . ALA E 1 102 ? 79.050 53.642 56.765 1.00 23.42 102 ALA E C 1
ATOM 4986 O O . ALA E 1 102 ? 80.084 53.175 57.244 1.00 24.75 102 ALA E O 1
ATOM 4988 N N . VAL E 1 103 ? 78.584 53.310 55.574 1.00 21.58 103 VAL E N 1
ATOM 4989 C CA . VAL E 1 103 ? 79.319 52.427 54.675 1.00 21.70 103 VAL E CA 1
ATOM 4990 C C . VAL E 1 103 ? 79.607 53.145 53.357 1.00 23.44 103 VAL E C 1
ATOM 4991 O O . VAL E 1 103 ? 78.680 53.595 52.684 1.00 25.62 103 VAL E O 1
ATOM 4995 N N . ALA E 1 104 ? 80.886 53.223 52.991 1.00 21.48 104 ALA E N 1
ATOM 4996 C CA . ALA E 1 104 ? 81.318 53.861 51.744 1.00 22.14 104 ALA E CA 1
ATOM 4997 C C . ALA E 1 104 ? 81.604 52.827 50.659 1.00 26.57 104 ALA E C 1
ATOM 4998 O O . ALA E 1 104 ? 82.277 51.827 50.914 1.00 24.87 104 ALA E O 1
ATOM 5000 N N . ARG E 1 105 ? 81.098 53.076 49.455 1.00 20.93 105 ARG E N 1
ATOM 5001 C CA . ARG E 1 105 ? 81.408 52.258 48.292 1.00 22.27 105 ARG E CA 1
ATOM 5002 C C . ARG E 1 105 ? 81.827 53.154 47.147 1.00 23.83 105 ARG E C 1
ATOM 5003 O O . ARG E 1 105 ? 81.337 54.273 47.034 1.00 24.48 105 ARG E O 1
ATOM 5011 N N . ALA E 1 106 ? 82.713 52.665 46.284 1.00 22.90 106 ALA E N 1
ATOM 5012 C CA . ALA E 1 106 ? 83.213 53.496 45.190 1.00 23.05 106 ALA E CA 1
ATOM 5013 C C . ALA E 1 106 ? 82.230 53.550 44.037 1.00 23.69 106 ALA E C 1
ATOM 5014 O O . ALA E 1 106 ? 81.673 52.532 43.633 1.00 27.07 106 ALA E O 1
ATOM 5016 N N . ILE E 1 107 ? 82.012 54.745 43.496 1.00 22.38 107 ILE E N 1
ATOM 5017 C CA . ILE E 1 107 ? 81.229 54.880 42.285 1.00 20.22 107 ILE E CA 1
ATOM 5018 C C . ILE E 1 107 ? 82.194 55.054 41.124 1.00 19.30 107 ILE E C 1
ATOM 5019 O O . ILE E 1 107 ? 81.987 54.530 40.028 1.00 23.74 107 ILE E O 1
ATOM 5024 N N . HIS E 1 108 ? 83.255 55.807 41.384 1.00 21.98 108 HIS E N 1
ATOM 5025 C CA . HIS E 1 108 ? 84.222 56.149 40.359 1.00 24.04 108 HIS E CA 1
ATOM 5026 C C . HIS E 1 108 ? 85.568 56.471 40.988 1.00 26.59 108 HIS E C 1
ATOM 5027 O O . HIS E 1 108 ? 85.664 57.319 41.867 1.00 23.88 108 HIS E O 1
ATOM 5034 N N . LEU E 1 109 ? 86.617 55.792 40.537 1.00 24.66 109 LEU E N 1
ATOM 5035 C CA . LEU E 1 109 ? 87.959 56.171 40.946 1.00 22.86 109 LEU E CA 1
ATOM 5036 C C . LEU E 1 109 ? 88.740 56.581 39.720 1.00 28.84 109 LEU E C 1
ATOM 5037 O O . LEU E 1 109 ? 89.234 55.729 38.974 1.00 31.35 109 LEU E O 1
ATOM 5042 N N . GLY E 1 110 ? 88.835 57.884 39.496 1.00 26.09 110 GLY E N 1
ATOM 5043 C CA . GLY E 1 110 ? 89.561 58.401 38.357 1.00 26.08 110 GLY E CA 1
ATOM 5044 C C . GLY E 1 110 ? 90.933 58.879 38.774 1.00 24.56 110 GLY E C 1
ATOM 5045 O O . GLY E 1 110 ? 91.302 58.789 39.944 1.00 25.40 110 GLY E O 1
ATOM 5046 N N . ARG E 1 111 ? 91.688 59.396 37.811 1.00 26.12 111 ARG E N 1
ATOM 5047 C CA . ARG E 1 111 ? 93.015 59.917 38.081 1.00 28.14 111 ARG E CA 1
ATOM 5048 C C . ARG E 1 111 ? 92.964 61.182 38.915 1.00 26.01 111 ARG E C 1
ATOM 5049 O O . ARG E 1 111 ? 93.792 61.371 39.806 1.00 26.06 111 ARG E O 1
ATOM 5057 N N . THR E 1 112 ? 91.984 62.037 38.635 1.00 26.14 112 THR E N 1
ATOM 5058 C CA . THR E 1 112 ? 91.899 63.344 39.289 1.00 25.04 112 THR E CA 1
ATOM 5059 C C . THR E 1 112 ? 90.694 63.526 40.218 1.00 23.43 112 THR E C 1
ATOM 5060 O O . THR E 1 112 ? 90.664 64.475 41.000 1.00 23.18 112 THR E O 1
ATOM 5064 N N . THR E 1 113 ? 89.700 62.649 40.107 1.00 21.24 113 THR E N 1
ATOM 5065 C CA . THR E 1 113 ? 88.539 62.689 41.005 1.00 19.83 113 THR E CA 1
ATOM 5066 C C . THR E 1 113 ? 88.111 61.296 41.453 1.00 20.87 113 THR E C 1
ATOM 5067 O O . THR E 1 113 ? 88.247 60.315 40.700 1.00 22.22 113 THR E O 1
ATOM 5071 N N . HIS E 1 114 ? 87.573 61.218 42.667 1.00 18.89 114 HIS E N 1
ATOM 5072 C CA . HIS E 1 114 ? 86.903 60.011 43.154 1.00 17.84 114 HIS E CA 1
ATOM 5073 C C . HIS E 1 114 ? 85.470 60.382 43.509 1.00 18.25 114 HIS E C 1
ATOM 5074 O O . HIS E 1 114 ? 85.202 61.513 43.918 1.00 19.05 114 HIS E O 1
ATOM 5081 N N . VAL E 1 115 ? 84.546 59.443 43.342 1.00 17.22 115 VAL E N 1
ATOM 5082 C CA . VAL E 1 115 ? 83.166 59.650 43.776 1.00 18.03 115 VAL E CA 1
ATOM 5083 C C . VAL E 1 115 ? 82.766 58.467 44.638 1.00 20.55 115 VAL E C 1
ATOM 5084 O O . VAL E 1 115 ? 82.895 57.317 44.207 1.00 18.88 115 VAL E O 1
ATOM 5088 N N . TRP E 1 116 ? 82.298 58.757 45.851 1.00 17.05 116 TRP E N 1
ATOM 5089 C CA . TRP E 1 116 ? 81.929 57.737 46.830 1.00 18.59 116 TRP E CA 1
ATOM 5090 C C . TRP E 1 116 ? 80.446 57.777 47.146 1.00 23.09 116 TRP E C 1
ATOM 5091 O O . TRP E 1 116 ? 79.862 58.853 47.296 1.00 19.19 116 TRP E O 1
ATOM 5102 N N . ASP E 1 117 ? 79.851 56.596 47.276 1.00 20.43 117 ASP E N 1
ATOM 5103 C CA . ASP E 1 117 ? 78.473 56.459 47.733 1.00 20.59 117 ASP E CA 1
ATOM 5104 C C . ASP E 1 117 ? 78.527 56.085 49.206 1.00 24.28 117 ASP E C 1
ATOM 5105 O O . ASP E 1 117 ? 79.208 55.129 49.579 1.00 22.24 117 ASP E O 1
ATOM 5110 N N . ILE E 1 118 ? 77.843 56.852 50.054 1.00 20.86 118 ILE E N 1
ATOM 5111 C CA . ILE E 1 118 ? 77.946 56.651 51.499 1.00 22.24 118 ILE E CA 1
ATOM 5112 C C . ILE E 1 118 ? 76.566 56.516 52.121 1.00 23.67 118 ILE E C 1
ATOM 5113 O O . ILE E 1 118 ? 75.752 57.437 52.071 1.00 20.78 118 ILE E O 1
ATOM 5118 N N . ARG E 1 119 ? 76.297 55.349 52.702 1.00 20.38 119 ARG E N 1
ATOM 5119 C CA . ARG E 1 119 ? 74.971 55.051 53.242 1.00 22.51 119 ARG E CA 1
ATOM 5120 C C . ARG E 1 119 ? 75.037 54.989 54.763 1.00 23.21 119 ARG E C 1
ATOM 5121 O O . ARG E 1 119 ? 75.853 54.254 55.324 1.00 23.62 119 ARG E O 1
ATOM 5129 N N . LEU E 1 120 ? 74.182 55.768 55.425 1.00 21.21 120 LEU E N 1
ATOM 5130 C CA . LEU E 1 120 ? 74.174 55.866 56.883 1.00 23.51 120 LEU E CA 1
ATOM 5131 C C . LEU E 1 120 ? 72.887 55.241 57.405 1.00 25.38 120 LEU E C 1
ATOM 5132 O O . LEU E 1 120 ? 71.829 55.370 56.784 1.00 24.86 120 LEU E O 1
ATOM 5137 N N . SER E 1 121 ? 72.987 54.538 58.529 1.00 27.72 121 SER E N 1
ATOM 5138 C CA . SER E 1 121 ? 71.818 53.923 59.147 1.00 27.72 121 SER E CA 1
ATOM 5139 C C . SER E 1 121 ? 71.977 53.925 60.662 1.00 28.91 121 SER E C 1
ATOM 5140 O O . SER E 1 121 ? 73.101 53.970 61.193 1.00 26.72 121 SER E O 1
ATOM 5143 N N . GLY E 1 122 ? 70.847 53.917 61.358 1.00 31.37 122 GLY E N 1
ATOM 5144 C CA . GLY E 1 122 ? 70.857 53.883 62.804 1.00 32.46 122 GLY E CA 1
ATOM 5145 C C . GLY E 1 122 ? 70.983 52.449 63.268 1.00 35.65 122 GLY E C 1
ATOM 5146 O O . GLY E 1 122 ? 71.129 51.530 62.454 1.00 34.86 122 GLY E O 1
ATOM 5147 N N . ASP E 1 123 ? 70.914 52.257 64.579 1.00 35.09 123 ASP E N 1
ATOM 5148 C CA . ASP E 1 123 ? 71.110 50.936 65.160 1.00 40.35 123 ASP E CA 1
ATOM 5149 C C . ASP E 1 123 ? 70.019 49.953 64.739 1.00 39.51 123 ASP E C 1
ATOM 5150 O O . ASP E 1 123 ? 70.186 48.744 64.867 1.00 43.09 123 ASP E O 1
ATOM 5155 N N . ASP E 1 124 ? 68.916 50.473 64.213 1.00 41.88 124 ASP E N 1
ATOM 5156 C CA . ASP E 1 124 ? 67.834 49.620 63.727 1.00 41.02 124 ASP E CA 1
ATOM 5157 C C . ASP E 1 124 ? 68.038 49.156 62.283 1.00 41.53 124 ASP E C 1
ATOM 5158 O O . ASP E 1 124 ? 67.199 48.443 61.735 1.00 43.28 124 ASP E O 1
ATOM 5163 N N . GLY E 1 125 ? 69.139 49.575 61.663 1.00 41.02 125 GLY E N 1
ATOM 5164 C CA . GLY E 1 125 ? 69.455 49.156 60.306 1.00 37.38 125 GLY E CA 1
ATOM 5165 C C . GLY E 1 125 ? 68.757 49.933 59.200 1.00 37.62 125 GLY E C 1
ATOM 5166 O O . GLY E 1 125 ? 69.070 49.760 58.020 1.00 37.78 125 GLY E O 1
ATOM 5167 N N . LYS E 1 126 ? 67.810 50.786 59.578 1.00 35.82 126 LYS E N 1
ATOM 5168 C CA . LYS E 1 126 ? 67.062 51.578 58.610 1.00 34.92 126 LYS E CA 1
ATOM 5169 C C . LYS E 1 126 ? 67.895 52.776 58.140 1.00 28.69 126 LYS E C 1
ATOM 5170 O O . LYS E 1 126 ? 68.573 53.412 58.943 1.00 32.80 126 LYS E O 1
ATOM 5176 N N . PRO E 1 127 ? 67.846 53.075 56.835 1.00 32.11 127 PRO E N 1
ATOM 5177 C CA . PRO E 1 127 ? 68.648 54.170 56.272 1.00 29.54 127 PRO E CA 1
ATOM 5178 C C . PRO E 1 127 ? 68.283 55.505 56.915 1.00 27.05 127 PRO E C 1
ATOM 5179 O O . PRO E 1 127 ? 67.099 55.819 57.001 1.00 28.87 127 PRO E O 1
ATOM 5183 N N . SER E 1 128 ? 69.280 56.262 57.365 1.00 24.85 128 SER E N 1
ATOM 5184 C CA . SER E 1 128 ? 69.020 57.529 58.040 1.00 22.56 128 SER E CA 1
ATOM 5185 C C . SER E 1 128 ? 69.503 58.701 57.201 1.00 22.15 128 SER E C 1
ATOM 5186 O O . SER E 1 128 ? 68.994 59.819 57.334 1.00 22.31 128 SER E O 1
ATOM 5189 N N . CYS E 1 129 ? 70.489 58.437 56.349 1.00 24.70 129 CYS E N 1
ATOM 5190 C CA . CYS E 1 129 ? 71.080 59.463 55.497 1.00 21.42 129 CYS E CA 1
ATOM 5191 C C . CYS E 1 129 ? 71.776 58.788 54.325 1.00 22.08 129 CYS E C 1
ATOM 5192 O O . CYS E 1 129 ? 72.322 57.686 54.464 1.00 21.49 129 CYS E O 1
ATOM 5195 N N . ILE E 1 130 ? 71.752 59.434 53.161 1.00 19.67 130 ILE E N 1
ATOM 5196 C CA . ILE E 1 130 ? 72.590 59.017 52.048 1.00 20.45 130 ILE E CA 1
ATOM 5197 C C . ILE E 1 130 ? 73.396 60.223 51.589 1.00 21.04 130 ILE E C 1
ATOM 5198 O O . ILE E 1 130 ? 72.848 61.324 51.444 1.00 18.64 130 ILE E O 1
ATOM 5203 N N . ALA E 1 131 ? 74.700 60.023 51.412 1.00 17.13 131 ALA E N 1
ATOM 5204 C CA . ALA E 1 131 ? 75.597 61.093 50.996 1.00 15.08 131 ALA E CA 1
ATOM 5205 C C . ALA E 1 131 ? 76.340 60.673 49.731 1.00 23.02 131 ALA E C 1
ATOM 5206 O O . ALA E 1 131 ? 76.525 59.482 49.470 1.00 18.33 131 ALA E O 1
ATOM 5208 N N . ARG E 1 132 ? 76.750 61.646 48.923 1.00 18.11 132 ARG E N 1
ATOM 5209 C CA . ARG E 1 132 ? 77.672 61.345 47.832 1.00 17.72 132 ARG E CA 1
ATOM 5210 C C . ARG E 1 132 ? 78.792 62.353 47.906 1.00 18.74 132 ARG E C 1
ATOM 5211 O O . ARG E 1 132 ? 78.550 63.550 48.101 1.00 18.87 132 ARG E O 1
ATOM 5219 N N . LEU E 1 133 ? 80.027 61.870 47.815 1.00 17.20 133 LEU E N 1
ATOM 5220 C CA . LEU E 1 133 ? 81.191 62.719 48.043 1.00 15.70 133 LEU E CA 1
ATOM 5221 C C . LEU E 1 133 ? 82.087 62.693 46.816 1.00 17.30 133 LEU E C 1
ATOM 5222 O O . LEU E 1 133 ? 82.418 61.620 46.312 1.00 16.71 133 LEU E O 1
ATOM 5227 N N . THR E 1 134 ? 82.481 63.875 46.340 1.00 14.34 134 THR E N 1
ATOM 5228 C CA . THR E 1 134 ? 83.456 63.981 45.259 1.00 16.83 134 THR E CA 1
ATOM 5229 C C . THR E 1 134 ? 84.772 64.474 45.839 1.00 18.61 134 THR E C 1
ATOM 5230 O O . THR E 1 134 ? 84.824 65.528 46.481 1.00 18.18 134 THR E O 1
ATOM 5234 N N . MET E 1 135 ? 85.832 63.696 45.645 1.00 16.89 135 MET E N 1
ATOM 5235 C CA . MET E 1 135 ? 87.160 64.068 46.121 1.00 18.64 135 MET E CA 1
ATOM 5236 C C . MET E 1 135 ? 88.007 64.519 44.942 1.00 20.10 135 MET E C 1
ATOM 5237 O O . MET E 1 135 ? 87.913 63.958 43.846 1.00 19.66 135 MET E O 1
ATOM 5242 N N . ALA E 1 136 ? 88.817 65.550 45.161 1.00 20.63 136 ALA E N 1
ATOM 5243 C CA . ALA E 1 136 ? 89.851 65.917 44.198 1.00 19.46 136 ALA E CA 1
ATOM 5244 C C . ALA E 1 136 ? 91.125 65.168 44.570 1.00 20.32 136 ALA E C 1
ATOM 5245 O O . ALA E 1 136 ? 91.482 65.090 45.739 1.00 21.93 136 ALA E O 1
ATOM 5247 N N . VAL E 1 137 ? 91.812 64.627 43.571 1.00 20.72 137 VAL E N 1
ATOM 5248 C CA . VAL E 1 137 ? 93.098 63.969 43.796 1.00 24.54 137 VAL E CA 1
ATOM 5249 C C . VAL E 1 137 ? 94.196 64.887 43.274 1.00 23.49 137 VAL E C 1
ATOM 5250 O O . VAL E 1 137 ? 94.218 65.218 42.086 1.00 27.72 137 VAL E O 1
ATOM 5254 N N . VAL E 1 138 ? 95.091 65.303 44.166 1.00 24.71 138 VAL E N 1
ATOM 5255 C CA . VAL E 1 138 ? 96.073 66.346 43.865 1.00 29.61 138 VAL E CA 1
ATOM 5256 C C . VAL E 1 138 ? 97.506 65.863 44.098 1.00 29.93 138 VAL E C 1
ATOM 5257 O O . VAL E 1 138 ? 97.792 65.264 45.134 1.00 28.17 138 VAL E O 1
ATOM 5261 N N . PRO E 1 139 ? 98.413 66.132 43.141 1.00 30.15 139 PRO E N 1
ATOM 5262 C CA . PRO E 1 139 ? 99.812 65.717 43.312 1.00 31.57 139 PRO E CA 1
ATOM 5263 C C . PRO E 1 139 ? 100.510 66.517 44.410 1.00 35.49 139 PRO E C 1
ATOM 5264 O O . PRO E 1 139 ? 100.250 67.709 44.554 1.00 33.40 139 PRO E O 1
ATOM 5268 N N . LEU E 1 140 ? 101.367 65.866 45.192 1.00 34.98 140 LEU E N 1
ATOM 5269 C CA . LEU E 1 140 ? 102.142 66.572 46.211 1.00 39.10 140 LEU E CA 1
ATOM 5270 C C . LEU E 1 140 ? 103.251 67.392 45.557 1.00 40.31 140 LEU E C 1
ATOM 5271 O O . LEU E 1 140 ? 103.745 67.033 44.488 1.00 44.92 140 LEU E O 1
ATOM 5276 N N . SER F 1 2 ? 62.661 91.325 57.992 1.00 39.94 2 SER F N 1
ATOM 5277 C CA . SER F 1 2 ? 61.395 91.163 57.287 1.00 40.46 2 SER F CA 1
ATOM 5278 C C . SER F 1 2 ? 61.191 89.722 56.837 1.00 35.53 2 SER F C 1
ATOM 5279 O O . SER F 1 2 ? 60.079 89.319 56.509 1.00 41.76 2 SER F O 1
ATOM 5282 N N . LEU F 1 3 ? 62.277 88.953 56.817 1.00 34.54 3 LEU F N 1
ATOM 5283 C CA . LEU F 1 3 ? 62.205 87.505 56.647 1.00 32.16 3 LEU F CA 1
ATOM 5284 C C . LEU F 1 3 ? 61.569 86.900 57.893 1.00 29.39 3 LEU F C 1
ATOM 5285 O O . LEU F 1 3 ? 60.747 85.980 57.821 1.00 31.50 3 LEU F O 1
ATOM 5290 N N . TRP F 1 4 ? 61.954 87.443 59.043 1.00 29.76 4 TRP F N 1
ATOM 5291 C CA . TRP F 1 4 ? 61.678 86.811 60.326 1.00 29.53 4 TRP F CA 1
ATOM 5292 C C . TRP F 1 4 ? 60.261 87.041 60.849 1.00 36.01 4 TRP F C 1
ATOM 5293 O O . TRP F 1 4 ? 59.673 88.106 60.649 1.00 34.37 4 TRP F O 1
ATOM 5304 N N . ARG F 1 5 ? 59.728 86.028 61.524 1.00 31.09 5 ARG F N 1
ATOM 5305 C CA . ARG F 1 5 ? 58.425 86.122 62.168 1.00 36.52 5 ARG F CA 1
ATOM 5306 C C . ARG F 1 5 ? 58.576 86.910 63.461 1.00 40.98 5 ARG F C 1
ATOM 5307 O O . ARG F 1 5 ? 57.855 87.876 63.715 1.00 43.95 5 ARG F O 1
ATOM 5315 N N . GLN F 1 6 ? 59.546 86.486 64.260 1.00 41.70 6 GLN F N 1
ATOM 5316 C CA . GLN F 1 6 ? 59.882 87.103 65.532 1.00 44.31 6 GLN F CA 1
ATOM 5317 C C . GLN F 1 6 ? 61.275 87.676 65.349 1.00 41.05 6 GLN F C 1
ATOM 5318 O O . GLN F 1 6 ? 62.040 87.158 64.539 1.00 39.97 6 GLN F O 1
ATOM 5324 N N . THR F 1 7 ? 61.627 88.733 66.073 1.00 41.22 7 THR F N 1
ATOM 5325 C CA . THR F 1 7 ? 62.996 89.223 65.965 1.00 41.33 7 THR F CA 1
ATOM 5326 C C . THR F 1 7 ? 63.926 88.168 66.552 1.00 36.44 7 THR F C 1
ATOM 5327 O O . THR F 1 7 ? 63.645 87.596 67.614 1.00 37.77 7 THR F O 1
ATOM 5331 N N . PRO F 1 8 ? 65.012 87.863 65.830 1.00 35.90 8 PRO F N 1
ATOM 5332 C CA . PRO F 1 8 ? 65.995 86.908 66.342 1.00 32.51 8 PRO F CA 1
ATOM 5333 C C . PRO F 1 8 ? 66.637 87.421 67.624 1.00 29.37 8 PRO F C 1
ATOM 5334 O O . PRO F 1 8 ? 66.947 88.613 67.728 1.00 28.25 8 PRO F O 1
ATOM 5338 N N . ASP F 1 9 ? 66.807 86.519 68.585 1.00 26.40 9 ASP F N 1
ATOM 5339 C CA . ASP F 1 9 ? 67.552 86.797 69.805 1.00 30.04 9 ASP F CA 1
ATOM 5340 C C . ASP F 1 9 ? 68.853 86.021 69.686 1.00 25.11 9 ASP F C 1
ATOM 5341 O O . ASP F 1 9 ? 68.874 84.818 69.933 1.00 24.42 9 ASP F O 1
ATOM 5346 N N . LEU F 1 10 ? 69.932 86.699 69.308 1.00 21.94 10 LEU F N 1
ATOM 5347 C CA . LEU F 1 10 ? 71.212 86.024 69.084 1.00 23.39 10 LEU F CA 1
ATOM 5348 C C . LEU F 1 10 ? 71.716 85.302 70.329 1.00 24.95 10 LEU F C 1
ATOM 5349 O O . LEU F 1 10 ? 72.277 84.220 70.247 1.00 19.62 10 LEU F O 1
ATOM 5354 N N . GLU F 1 11 ? 71.516 85.896 71.498 1.00 22.32 11 GLU F N 1
ATOM 5355 C CA . GLU F 1 11 ? 71.976 85.246 72.714 1.00 22.36 11 GLU F CA 1
ATOM 5356 C C . GLU F 1 11 ? 71.232 83.938 72.923 1.00 22.16 11 GLU F C 1
ATOM 5357 O O . GLU F 1 11 ? 71.829 82.924 73.286 1.00 23.39 11 GLU F O 1
ATOM 5363 N N . GLN F 1 12 ? 69.927 83.964 72.687 1.00 23.75 12 GLN F N 1
ATOM 5364 C CA . GLN F 1 12 ? 69.092 82.774 72.833 1.00 25.77 12 GLN F CA 1
ATOM 5365 C C . GLN F 1 12 ? 69.477 81.684 71.829 1.00 24.76 12 GLN F C 1
ATOM 5366 O O . GLN F 1 12 ? 69.510 80.503 72.166 1.00 25.42 12 GLN F O 1
ATOM 5372 N N . LEU F 1 13 ? 69.758 82.081 70.591 1.00 25.30 13 LEU F N 1
ATOM 5373 C CA . LEU F 1 13 ? 70.185 81.104 69.586 1.00 23.81 13 LEU F CA 1
ATOM 5374 C C . LEU F 1 13 ? 71.475 80.419 70.027 1.00 23.57 13 LEU F C 1
ATOM 5375 O O . LEU F 1 13 ? 71.632 79.203 69.879 1.00 24.88 13 LEU F O 1
ATOM 5380 N N . ASN F 1 14 ? 72.398 81.198 70.578 1.00 21.62 14 ASN F N 1
ATOM 5381 C CA . ASN F 1 14 ? 73.638 80.635 71.093 1.00 21.40 14 ASN F CA 1
ATOM 5382 C C . ASN F 1 14 ? 73.434 79.759 72.326 1.00 26.57 14 ASN F C 1
ATOM 5383 O O . ASN F 1 14 ? 73.995 78.669 72.426 1.00 24.72 14 ASN F O 1
ATOM 5388 N N . ALA F 1 15 ? 72.617 80.230 73.261 1.00 26.05 15 ALA F N 1
ATOM 5389 C CA . ALA F 1 15 ? 72.392 79.491 74.498 1.00 24.90 15 ALA F CA 1
ATOM 5390 C C . ALA F 1 15 ? 71.668 78.172 74.252 1.00 26.07 15 ALA F C 1
ATOM 5391 O O . ALA F 1 15 ? 71.863 77.203 74.983 1.00 30.23 15 ALA F O 1
ATOM 5393 N N . SER F 1 16 ? 70.841 78.134 73.214 1.00 27.38 16 SER F N 1
ATOM 5394 C CA . SER F 1 16 ? 70.033 76.956 72.921 1.00 24.72 16 SER F CA 1
ATOM 5395 C C . SER F 1 16 ? 70.879 75.785 72.421 1.00 27.42 16 SER F C 1
ATOM 5396 O O . SER F 1 16 ? 70.408 74.646 72.388 1.00 26.07 16 SER F O 1
ATOM 5399 N N . GLN F 1 17 ? 72.129 76.061 72.053 1.00 23.94 17 GLN F N 1
ATOM 5400 C CA . GLN F 1 17 ? 73.026 75.019 71.546 1.00 26.94 17 GLN F CA 1
ATOM 5401 C C . GLN F 1 17 ? 73.659 74.183 72.646 1.00 29.55 17 GLN F C 1
ATOM 5402 O O . GLN F 1 17 ? 74.433 73.266 72.360 1.00 29.12 17 GLN F O 1
ATOM 5408 N N . LYS F 1 18 ? 73.356 74.511 73.900 1.00 30.50 18 LYS F N 1
ATOM 5409 C CA . LYS F 1 18 ? 73.915 73.770 75.028 1.00 33.42 18 LYS F CA 1
ATOM 5410 C C . LYS F 1 18 ? 73.678 72.275 74.833 1.00 28.31 18 LYS F C 1
ATOM 5411 O O . LYS F 1 18 ? 72.583 71.865 74.459 1.00 31.83 18 LYS F O 1
ATOM 5417 N N . ASN F 1 19 ? 74.719 71.471 75.052 1.00 33.17 19 ASN F N 1
ATOM 5418 C CA . ASN F 1 19 ? 74.639 70.012 74.919 1.00 32.98 19 ASN F CA 1
ATOM 5419 C C . ASN F 1 19 ? 74.331 69.520 73.511 1.00 33.37 19 ASN F C 1
ATOM 5420 O O . ASN F 1 19 ? 73.657 68.503 73.327 1.00 32.42 19 ASN F O 1
ATOM 5425 N N . SER F 1 20 ? 74.808 70.264 72.521 1.00 31.81 20 SER F N 1
ATOM 5426 C CA . SER F 1 20 ? 74.689 69.852 71.126 1.00 29.01 20 SER F CA 1
ATOM 5427 C C . SER F 1 20 ? 75.996 70.196 70.418 1.00 23.63 20 SER F C 1
ATOM 5428 O O . SER F 1 20 ? 76.847 70.888 70.976 1.00 24.59 20 SER F O 1
ATOM 5431 N N . ILE F 1 21 ? 76.149 69.724 69.187 1.00 25.55 21 ILE F N 1
ATOM 5432 C CA . ILE F 1 21 ? 77.410 69.875 68.462 1.00 25.04 21 ILE F CA 1
ATOM 5433 C C . ILE F 1 21 ? 77.799 71.351 68.235 1.00 23.17 21 ILE F C 1
ATOM 5434 O O . ILE F 1 21 ? 78.980 71.701 68.269 1.00 22.69 21 ILE F O 1
ATOM 5439 N N . GLY F 1 22 ? 76.800 72.211 68.048 1.00 23.02 22 GLY F N 1
ATOM 5440 C CA . GLY F 1 22 ? 77.028 73.640 67.881 1.00 22.55 22 GLY F CA 1
ATOM 5441 C C . GLY F 1 22 ? 77.818 74.241 69.027 1.00 25.71 22 GLY F C 1
ATOM 5442 O O . GLY F 1 22 ? 78.724 75.058 68.830 1.00 24.36 22 GLY F O 1
ATOM 5443 N N . ASP F 1 23 ? 77.498 73.828 70.249 1.00 25.12 23 ASP F N 1
ATOM 5444 C CA . ASP F 1 23 ? 78.251 74.325 71.395 1.00 26.44 23 ASP F CA 1
ATOM 5445 C C . ASP F 1 23 ? 79.672 73.758 71.399 1.00 26.90 23 ASP F C 1
ATOM 5446 O O . ASP F 1 23 ? 80.654 74.493 71.571 1.00 28.23 23 ASP F O 1
ATOM 5451 N N . LEU F 1 24 ? 79.770 72.450 71.196 1.00 26.71 24 LEU F N 1
ATOM 5452 C CA . LEU F 1 24 ? 81.053 71.751 71.189 1.00 28.92 24 LEU F CA 1
ATOM 5453 C C . LEU F 1 24 ? 82.046 72.344 70.188 1.00 29.55 24 LEU F C 1
ATOM 5454 O O . LEU F 1 24 ? 83.242 72.468 70.483 1.00 28.86 24 LEU F O 1
ATOM 5459 N N . LEU F 1 25 ? 81.547 72.717 69.008 1.00 26.47 25 LEU F N 1
ATOM 5460 C CA . LEU F 1 25 ? 82.408 73.197 67.933 1.00 20.88 25 LEU F CA 1
ATOM 5461 C C . LEU F 1 25 ? 82.603 74.707 67.974 1.00 24.12 25 LEU F C 1
ATOM 5462 O O . LEU F 1 25 ? 83.373 75.255 67.193 1.00 25.20 25 LEU F O 1
ATOM 5467 N N . GLY F 1 26 ? 81.888 75.389 68.862 1.00 24.59 26 GLY F N 1
ATOM 5468 C CA . GLY F 1 26 ? 82.073 76.822 69.011 1.00 23.17 26 GLY F CA 1
ATOM 5469 C C . GLY F 1 26 ? 81.306 77.627 67.978 1.00 21.58 26 GLY F C 1
ATOM 5470 O O . GLY F 1 26 ? 81.645 78.782 67.700 1.00 25.56 26 GLY F O 1
ATOM 5471 N N . ILE F 1 27 ? 80.267 77.023 67.413 1.00 20.00 27 ILE F N 1
ATOM 5472 C CA . ILE F 1 27 ? 79.390 77.759 66.501 1.00 20.70 27 ILE F CA 1
ATOM 5473 C C . ILE F 1 27 ? 78.721 78.913 67.235 1.00 23.84 27 ILE F C 1
ATOM 5474 O O . ILE F 1 27 ? 78.237 78.764 68.364 1.00 21.88 27 ILE F O 1
ATOM 5479 N N . ARG F 1 28 ? 78.709 80.075 66.600 1.00 21.51 28 ARG F N 1
ATOM 5480 C CA . ARG F 1 28 ? 78.217 81.269 67.257 1.00 21.37 28 ARG F CA 1
ATOM 5481 C C . ARG F 1 28 ? 77.423 82.133 66.300 1.00 18.54 28 ARG F C 1
ATOM 5482 O O . ARG F 1 28 ? 77.944 82.580 65.276 1.00 21.55 28 ARG F O 1
ATOM 5490 N N . PHE F 1 29 ? 76.161 82.364 66.631 1.00 19.83 29 PHE F N 1
ATOM 5491 C CA . PHE F 1 29 ? 75.343 83.291 65.864 1.00 18.59 29 PHE F CA 1
ATOM 5492 C C . PHE F 1 29 ? 75.830 84.709 66.138 1.00 23.97 29 PHE F C 1
ATOM 5493 O O . PHE F 1 29 ? 75.969 85.098 67.292 1.00 23.69 29 PHE F O 1
ATOM 5501 N N . GLU F 1 30 ? 76.122 85.451 65.066 1.00 20.16 30 GLU F N 1
ATOM 5502 C CA . GLU F 1 30 ? 76.888 86.702 65.123 1.00 23.30 30 GLU F CA 1
ATOM 5503 C C . GLU F 1 30 ? 76.063 87.943 64.834 1.00 23.89 30 GLU F C 1
ATOM 5504 O O . GLU F 1 30 ? 76.313 89.009 65.395 1.00 23.92 30 GLU F O 1
ATOM 5510 N N . ALA F 1 31 ? 75.115 87.816 63.912 1.00 20.61 31 ALA F N 1
ATOM 5511 C CA . ALA F 1 31 ? 74.441 88.985 63.371 1.00 20.99 31 ALA F CA 1
ATOM 5512 C C . ALA F 1 31 ? 73.204 88.578 62.604 1.00 22.43 31 ALA F C 1
ATOM 5513 O O . ALA F 1 31 ? 73.073 87.435 62.174 1.00 19.57 31 ALA F O 1
ATOM 5515 N N . PHE F 1 32 ? 72.300 89.525 62.414 1.00 21.34 32 PHE F N 1
ATOM 5516 C CA . PHE F 1 32 ? 71.181 89.312 61.515 1.00 23.77 32 PHE F CA 1
ATOM 5517 C C . PHE F 1 32 ? 70.781 90.651 60.955 1.00 25.35 32 PHE F C 1
ATOM 5518 O O . PHE F 1 32 ? 71.098 91.702 61.528 1.00 23.82 32 PHE F O 1
ATOM 5526 N N . ASP F 1 33 ? 70.117 90.621 59.811 1.00 22.99 33 ASP F N 1
ATOM 5527 C CA . ASP F 1 33 ? 69.416 91.803 59.337 1.00 21.53 33 ASP F CA 1
ATOM 5528 C C . ASP F 1 33 ? 68.112 91.367 58.691 1.00 24.17 33 ASP F C 1
ATOM 5529 O O . ASP F 1 33 ? 67.653 90.244 58.918 1.00 23.27 33 ASP F O 1
ATOM 5534 N N . ASP F 1 34 ? 67.511 92.244 57.900 1.00 25.49 34 ASP F N 1
ATOM 5535 C CA . ASP F 1 34 ? 66.190 91.969 57.348 1.00 24.69 34 ASP F CA 1
ATOM 5536 C C . ASP F 1 34 ? 66.198 90.792 56.374 1.00 25.07 34 ASP F C 1
ATOM 5537 O O . ASP F 1 34 ? 65.167 90.147 56.164 1.00 25.82 34 ASP F O 1
ATOM 5542 N N . GLU F 1 35 ? 67.370 90.517 55.805 1.00 23.07 35 GLU F N 1
ATOM 5543 C CA . GLU F 1 35 ? 67.498 89.553 54.706 1.00 21.76 35 GLU F CA 1
ATOM 5544 C C . GLU F 1 35 ? 68.437 88.399 55.000 1.00 22.51 35 GLU F C 1
ATOM 5545 O O . GLU F 1 35 ? 68.584 87.511 54.162 1.00 20.35 35 GLU F O 1
ATOM 5551 N N . SER F 1 36 ? 69.123 88.423 56.135 1.00 20.17 36 SER F N 1
ATOM 5552 C CA . SER F 1 36 ? 70.156 87.411 56.359 1.00 20.09 36 SER F CA 1
ATOM 5553 C C . SER F 1 36 ? 70.404 87.103 57.821 1.00 21.36 36 SER F C 1
ATOM 5554 O O . SER F 1 36 ? 70.042 87.881 58.716 1.00 20.97 36 SER F O 1
ATOM 5557 N N . LEU F 1 37 ? 71.045 85.958 58.041 1.00 17.93 37 LEU F N 1
ATOM 5558 C CA . LEU F 1 37 ? 71.494 85.520 59.354 1.00 18.32 37 LEU F CA 1
ATOM 5559 C C . LEU F 1 37 ? 72.946 85.055 59.212 1.00 19.58 37 LEU F C 1
ATOM 5560 O O . LEU F 1 37 ? 73.298 84.378 58.239 1.00 18.49 37 LEU F O 1
ATOM 5565 N N . THR F 1 38 ? 73.785 85.418 60.180 1.00 19.37 38 THR F N 1
ATOM 5566 C CA . THR F 1 38 ? 75.219 85.130 60.124 1.00 17.68 38 THR F CA 1
ATOM 5567 C C . THR F 1 38 ? 75.672 84.364 61.359 1.00 19.81 38 THR F C 1
ATOM 5568 O O . THR F 1 38 ? 75.290 84.706 62.476 1.00 19.40 38 THR F O 1
ATOM 5572 N N . ALA F 1 39 ? 76.491 83.333 61.166 1.00 16.60 39 ALA F N 1
ATOM 5573 C CA . ALA F 1 39 ? 77.111 82.632 62.291 1.00 17.77 39 ALA F CA 1
ATOM 5574 C C . ALA F 1 39 ? 78.557 82.329 61.926 1.00 20.22 39 ALA F C 1
ATOM 5575 O O . ALA F 1 39 ? 78.902 82.281 60.749 1.00 18.89 39 ALA F O 1
ATOM 5577 N N . SER F 1 40 ? 79.408 82.127 62.925 1.00 21.39 40 SER F N 1
ATOM 5578 C CA . SER F 1 40 ? 80.803 81.774 62.660 1.00 17.82 40 SER F CA 1
ATOM 5579 C C . SER F 1 40 ? 81.243 80.594 63.522 1.00 17.33 40 SER F C 1
ATOM 5580 O O . SER F 1 40 ? 80.536 80.180 64.442 1.00 20.14 40 SER F O 1
ATOM 5583 N N . MET F 1 41 ? 82.420 80.061 63.222 1.00 18.08 41 MET F N 1
ATOM 5584 C CA . MET F 1 41 ? 82.910 78.843 63.869 1.00 19.04 41 MET F CA 1
ATOM 5585 C C . MET F 1 41 ? 84.430 78.855 63.845 1.00 21.89 41 MET F C 1
ATOM 5586 O O . MET F 1 41 ? 85.033 79.254 62.857 1.00 18.52 41 MET F O 1
ATOM 5591 N N . PRO F 1 42 ? 85.074 78.444 64.948 1.00 20.81 42 PRO F N 1
ATOM 5592 C CA . PRO F 1 42 ? 86.536 78.515 64.929 1.00 22.36 42 PRO F CA 1
ATOM 5593 C C . PRO F 1 42 ? 87.130 77.425 64.054 1.00 21.08 42 PRO F C 1
ATOM 5594 O O . PRO F 1 42 ? 86.532 76.366 63.899 1.00 22.36 42 PRO F O 1
ATOM 5598 N N . VAL F 1 43 ? 88.286 77.709 63.461 1.00 21.86 43 VAL F N 1
ATOM 5599 C CA . VAL F 1 43 ? 89.053 76.699 62.743 1.00 22.57 43 VAL F CA 1
ATOM 5600 C C . VAL F 1 43 ? 90.213 76.298 63.651 1.00 23.15 43 VAL F C 1
ATOM 5601 O O . VAL F 1 43 ? 91.242 76.978 63.701 1.00 25.20 43 VAL F O 1
ATOM 5605 N N . ASP F 1 44 ? 90.018 75.215 64.404 1.00 25.01 44 ASP F N 1
ATOM 5606 C CA . ASP F 1 44 ? 91.037 74.736 65.345 1.00 27.45 44 ASP F CA 1
ATOM 5607 C C . ASP F 1 44 ? 90.949 73.220 65.507 1.00 27.27 44 ASP F C 1
ATOM 5608 O O . ASP F 1 44 ? 90.313 72.550 64.694 1.00 25.77 44 ASP F O 1
ATOM 5613 N N . SER F 1 45 ? 91.567 72.672 66.552 1.00 28.86 45 SER F N 1
ATOM 5614 C CA . SER F 1 45 ? 91.603 71.218 66.711 1.00 28.26 45 SER F CA 1
ATOM 5615 C C . SER F 1 45 ? 90.215 70.590 66.781 1.00 26.28 45 SER F C 1
ATOM 5616 O O . SER F 1 45 ? 90.055 69.408 66.484 1.00 29.74 45 SER F O 1
ATOM 5619 N N . ARG F 1 46 ? 89.213 71.380 67.166 1.00 25.92 46 ARG F N 1
ATOM 5620 C CA . ARG F 1 46 ? 87.851 70.869 67.289 1.00 26.16 46 ARG F CA 1
ATOM 5621 C C . ARG F 1 46 ? 87.222 70.637 65.925 1.00 26.60 46 ARG F C 1
ATOM 5622 O O . ARG F 1 46 ? 86.361 69.770 65.770 1.00 24.25 46 ARG F O 1
ATOM 5630 N N . THR F 1 47 ? 87.654 71.417 64.938 1.00 25.51 47 THR F N 1
ATOM 5631 C CA . THR F 1 47 ? 87.007 71.395 63.624 1.00 23.49 47 THR F CA 1
ATOM 5632 C C . THR F 1 47 ? 87.942 70.980 62.488 1.00 23.79 47 THR F C 1
ATOM 5633 O O . THR F 1 47 ? 87.523 70.900 61.327 1.00 22.81 47 THR F O 1
ATOM 5637 N N . HIS F 1 48 ? 89.207 70.737 62.819 1.00 26.63 48 HIS F N 1
ATOM 5638 C CA . HIS F 1 48 ? 90.194 70.293 61.831 1.00 26.41 48 HIS F CA 1
ATOM 5639 C C . HIS F 1 48 ? 89.946 68.856 61.389 1.00 26.29 48 HIS F C 1
ATOM 5640 O O . HIS F 1 48 ? 89.382 68.064 62.140 1.00 28.01 48 HIS F O 1
ATOM 5647 N N . GLN F 1 49 ? 90.363 68.526 60.167 1.00 24.52 49 GLN F N 1
ATOM 5648 C CA . GLN F 1 49 ? 90.531 67.128 59.760 1.00 23.65 49 GLN F CA 1
ATOM 5649 C C . GLN F 1 49 ? 91.984 66.771 60.111 1.00 24.40 49 GLN F C 1
ATOM 5650 O O . GLN F 1 49 ? 92.714 67.638 60.597 1.00 25.66 49 GLN F O 1
ATOM 5656 N N . PRO F 1 50 ? 92.405 65.504 59.908 1.00 27.64 50 PRO F N 1
ATOM 5657 C CA . PRO F 1 50 ? 93.719 65.149 60.469 1.00 30.01 50 PRO F CA 1
ATOM 5658 C C . PRO F 1 50 ? 94.937 65.878 59.893 1.00 33.60 50 PRO F C 1
ATOM 5659 O O . PRO F 1 50 ? 96.026 65.724 60.440 1.00 35.06 50 PRO F O 1
ATOM 5663 N N . PHE F 1 51 ? 94.768 66.667 58.836 1.00 28.36 51 PHE F N 1
ATOM 5664 C CA . PHE F 1 51 ? 95.904 67.354 58.230 1.00 28.48 51 PHE F CA 1
ATOM 5665 C C . PHE F 1 51 ? 95.956 68.860 58.511 1.00 32.50 51 PHE F C 1
ATOM 5666 O O . PHE F 1 51 ? 96.718 69.592 57.875 1.00 33.13 51 PHE F O 1
ATOM 5674 N N . GLY F 1 52 ? 95.153 69.316 59.469 1.00 29.36 52 GLY F N 1
ATOM 5675 C CA . GLY F 1 52 ? 95.200 70.698 59.915 1.00 30.58 52 GLY F CA 1
ATOM 5676 C C . GLY F 1 52 ? 94.389 71.691 59.101 1.00 28.73 52 GLY F C 1
ATOM 5677 O O . GLY F 1 52 ? 94.520 72.907 59.289 1.00 30.60 52 GLY F O 1
ATOM 5678 N N . LEU F 1 53 ? 93.566 71.181 58.189 1.00 28.63 53 LEU F N 1
ATOM 5679 C CA . LEU F 1 53 ? 92.630 72.017 57.436 1.00 24.70 53 LEU F CA 1
ATOM 5680 C C . LEU F 1 53 ? 91.271 71.891 58.099 1.00 26.20 53 LEU F C 1
ATOM 5681 O O . LEU F 1 53 ? 91.007 70.904 58.775 1.00 21.46 53 LEU F O 1
ATOM 5686 N N . LEU F 1 54 ? 90.400 72.873 57.891 1.00 21.60 54 LEU F N 1
ATOM 5687 C CA . LEU F 1 54 ? 89.013 72.751 58.328 1.00 19.96 54 LEU F CA 1
ATOM 5688 C C . LEU F 1 54 ? 88.340 71.547 57.665 1.00 19.40 54 LEU F C 1
ATOM 5689 O O . LEU F 1 54 ? 88.375 71.407 56.449 1.00 23.14 54 LEU F O 1
ATOM 5694 N N . HIS F 1 55 ? 87.738 70.671 58.468 1.00 19.38 55 HIS F N 1
ATOM 5695 C CA . HIS F 1 55 ? 87.056 69.485 57.950 1.00 20.68 55 HIS F CA 1
ATOM 5696 C C . HIS F 1 55 ? 85.858 69.928 57.101 1.00 20.15 55 HIS F C 1
ATOM 5697 O O . HIS F 1 55 ? 85.097 70.807 57.515 1.00 20.39 55 HIS F O 1
ATOM 5704 N N . GLY F 1 56 ? 85.697 69.344 55.913 1.00 20.20 56 GLY F N 1
ATOM 5705 C CA . GLY F 1 56 ? 84.598 69.703 55.023 1.00 19.10 56 GLY F CA 1
ATOM 5706 C C . GLY F 1 56 ? 83.237 69.533 55.670 1.00 21.67 56 GLY F C 1
ATOM 5707 O O . GLY F 1 56 ? 82.314 70.324 55.467 1.00 17.68 56 GLY F O 1
ATOM 5708 N N . GLY F 1 57 ? 83.103 68.490 56.472 1.00 17.75 57 GLY F N 1
ATOM 5709 C CA . GLY F 1 57 ? 81.866 68.245 57.188 1.00 17.51 57 GLY F CA 1
ATOM 5710 C C . GLY F 1 57 ? 81.582 69.311 58.231 1.00 14.98 57 GLY F C 1
ATOM 5711 O O . GLY F 1 57 ? 80.417 69.635 58.460 1.00 19.63 57 GLY F O 1
ATOM 5712 N N . ALA F 1 58 ? 82.623 69.852 58.863 1.00 16.98 58 ALA F N 1
ATOM 5713 C CA . ALA F 1 58 ? 82.449 70.931 59.837 1.00 17.62 58 ALA F CA 1
ATOM 5714 C C . ALA F 1 58 ? 81.855 72.170 59.174 1.00 17.25 58 ALA F C 1
ATOM 5715 O O . ALA F 1 58 ? 81.020 72.848 59.766 1.00 18.13 58 ALA F O 1
ATOM 5717 N N . SER F 1 59 ? 82.266 72.460 57.942 1.00 16.64 59 SER F N 1
ATOM 5718 C CA . SER F 1 59 ? 81.626 73.569 57.214 1.00 15.75 59 SER F CA 1
ATOM 5719 C C . SER F 1 59 ? 80.133 73.301 57.062 1.00 15.60 59 SER F C 1
ATOM 5720 O O . SER F 1 59 ? 79.320 74.215 57.169 1.00 17.10 59 SER F O 1
ATOM 5723 N N . VAL F 1 60 ? 79.777 72.045 56.826 1.00 16.21 60 VAL F N 1
ATOM 5724 C CA . VAL F 1 60 ? 78.380 71.680 56.635 1.00 15.97 60 VAL F CA 1
ATOM 5725 C C . VAL F 1 60 ? 77.596 71.715 57.959 1.00 17.14 60 VAL F C 1
ATOM 5726 O O . VAL F 1 60 ? 76.414 72.077 57.972 1.00 17.01 60 VAL F O 1
ATOM 5730 N N . VAL F 1 61 ? 78.256 71.377 59.072 1.00 16.96 61 VAL F N 1
ATOM 5731 C CA . VAL F 1 61 ? 77.638 71.555 60.391 1.00 16.75 61 VAL F CA 1
ATOM 5732 C C . VAL F 1 61 ? 77.245 73.021 60.573 1.00 17.53 61 VAL F C 1
ATOM 5733 O O . VAL F 1 61 ? 76.112 73.329 60.944 1.00 18.25 61 VAL F O 1
ATOM 5737 N N . LEU F 1 62 ? 78.177 73.925 60.289 1.00 16.54 62 LEU F N 1
ATOM 5738 C CA . LEU F 1 62 ? 77.912 75.361 60.423 1.00 17.91 62 LEU F CA 1
ATOM 5739 C C . LEU F 1 62 ? 76.754 75.790 59.523 1.00 16.80 62 LEU F C 1
ATOM 5740 O O . LEU F 1 62 ? 75.826 76.481 59.961 1.00 16.52 62 LEU F O 1
ATOM 5745 N N . ALA F 1 63 ? 76.804 75.373 58.264 1.00 17.07 63 ALA F N 1
ATOM 5746 C CA . ALA F 1 63 ? 75.768 75.732 57.304 1.00 13.61 63 ALA F CA 1
ATOM 5747 C C . ALA F 1 63 ? 74.407 75.217 57.734 1.00 17.38 63 ALA F C 1
ATOM 5748 O O . ALA F 1 63 ? 73.411 75.940 57.686 1.00 16.46 63 ALA F O 1
ATOM 5750 N N . GLU F 1 64 ? 74.352 73.966 58.181 1.00 18.09 64 GLU F N 1
ATOM 5751 C CA . GLU F 1 64 ? 73.066 73.391 58.551 1.00 17.22 64 GLU F CA 1
ATOM 5752 C C . GLU F 1 64 ? 72.539 73.954 59.880 1.00 16.43 64 GLU F C 1
ATOM 5753 O O . GLU F 1 64 ? 71.336 74.148 60.020 1.00 19.17 64 GLU F O 1
ATOM 5759 N N . SER F 1 65 ? 73.429 74.260 60.825 1.00 15.48 65 SER F N 1
ATOM 5760 C CA . SER F 1 65 ? 73.009 74.970 62.049 1.00 16.59 65 SER F CA 1
ATOM 5761 C C . SER F 1 65 ? 72.399 76.324 61.720 1.00 19.88 65 SER F C 1
ATOM 5762 O O . SER F 1 65 ? 71.330 76.684 62.225 1.00 21.18 65 SER F O 1
ATOM 5765 N N . LEU F 1 66 ? 73.094 77.070 60.871 1.00 16.59 66 LEU F N 1
ATOM 5766 C CA . LEU F 1 66 ? 72.669 78.414 60.488 1.00 17.62 66 LEU F CA 1
ATOM 5767 C C . LEU F 1 66 ? 71.357 78.416 59.713 1.00 17.68 66 LEU F C 1
ATOM 5768 O O . LEU F 1 66 ? 70.420 79.159 60.048 1.00 17.29 66 LEU F O 1
ATOM 5773 N N . GLY F 1 67 ? 71.292 77.604 58.660 1.00 17.04 67 GLY F N 1
ATOM 5774 C CA . GLY F 1 67 ? 70.107 77.547 57.827 1.00 17.67 67 GLY F CA 1
ATOM 5775 C C . GLY F 1 67 ? 68.897 77.015 58.570 1.00 19.19 67 GLY F C 1
ATOM 5776 O O . GLY F 1 67 ? 67.778 77.484 58.338 1.00 20.18 67 GLY F O 1
ATOM 5777 N N . SER F 1 68 ? 69.103 76.034 59.447 1.00 18.19 68 SER F N 1
ATOM 5778 C CA . SER F 1 68 ? 67.980 75.472 60.186 1.00 20.51 68 SER F CA 1
ATOM 5779 C C . SER F 1 68 ? 67.393 76.493 61.151 1.00 19.26 68 SER F C 1
ATOM 5780 O O . SER F 1 68 ? 66.175 76.592 61.282 1.00 21.45 68 SER F O 1
ATOM 5783 N N . MET F 1 69 ? 68.259 77.242 61.825 1.00 18.98 69 MET F N 1
ATOM 5784 C CA . MET F 1 69 ? 67.796 78.306 62.717 1.00 21.89 69 MET F CA 1
ATOM 5785 C C . MET F 1 69 ? 67.094 79.392 61.929 1.00 21.59 69 MET F C 1
ATOM 5786 O O . MET F 1 69 ? 66.074 79.927 62.368 1.00 24.55 69 MET F O 1
ATOM 5791 N N . ALA F 1 70 ? 67.632 79.721 60.759 1.00 19.61 70 ALA F N 1
ATOM 5792 C CA . ALA F 1 70 ? 66.982 80.704 59.898 1.00 20.32 70 ALA F CA 1
ATOM 5793 C C . ALA F 1 70 ? 65.551 80.262 59.547 1.00 20.39 70 ALA F C 1
ATOM 5794 O O . ALA F 1 70 ? 64.615 81.059 59.610 1.00 19.52 70 ALA F O 1
ATOM 5796 N N . SER F 1 71 ? 65.372 78.987 59.205 1.00 16.51 71 SER F N 1
ATOM 5797 C CA . SER F 1 71 ? 64.033 78.455 58.947 1.00 18.72 71 SER F CA 1
ATOM 5798 C C . SER F 1 71 ? 63.108 78.564 60.162 1.00 22.69 71 SER F C 1
ATOM 5799 O O . SER F 1 71 ? 61.935 78.915 60.027 1.00 23.72 71 SER F O 1
ATOM 5802 N N . TYR F 1 72 ? 63.635 78.267 61.340 1.00 22.66 72 TYR F N 1
ATOM 5803 C CA . TYR F 1 72 ? 62.825 78.338 62.556 1.00 25.03 72 TYR F CA 1
ATOM 5804 C C . TYR F 1 72 ? 62.335 79.756 62.806 1.00 25.20 72 TYR F C 1
ATOM 5805 O O . TYR F 1 72 ? 61.203 79.963 63.262 1.00 28.73 72 TYR F O 1
ATOM 5814 N N . LEU F 1 73 ? 63.183 80.728 62.491 1.00 23.93 73 LEU F N 1
ATOM 5815 C CA . LEU F 1 73 ? 62.848 82.140 62.683 1.00 24.27 73 LEU F CA 1
ATOM 5816 C C . LEU F 1 73 ? 61.833 82.647 61.655 1.00 26.16 73 LEU F C 1
ATOM 5817 O O . LEU F 1 73 ? 61.311 83.761 61.783 1.00 27.49 73 LEU F O 1
ATOM 5822 N N . CYS F 1 74 ? 61.553 81.828 60.638 1.00 21.99 74 CYS F N 1
ATOM 5823 C CA . CYS F 1 74 ? 60.630 82.206 59.570 1.00 25.68 74 CYS F CA 1
ATOM 5824 C C . CYS F 1 74 ? 59.254 81.543 59.656 1.00 28.09 74 CYS F C 1
ATOM 5825 O O . CYS F 1 74 ? 58.353 81.913 58.910 1.00 34.60 74 CYS F O 1
ATOM 5828 N N . VAL F 1 75 ? 59.082 80.567 60.537 1.00 26.39 75 VAL F N 1
ATOM 5829 C CA . VAL F 1 75 ? 57.784 79.894 60.633 1.00 29.97 75 VAL F CA 1
ATOM 5830 C C . VAL F 1 75 ? 57.081 80.120 61.972 1.00 31.49 75 VAL F C 1
ATOM 5831 O O . VAL F 1 75 ? 57.706 80.498 62.969 1.00 30.57 75 VAL F O 1
ATOM 5835 N N . ASP F 1 76 ? 55.774 79.880 61.975 1.00 32.14 76 ASP F N 1
ATOM 5836 C CA . ASP F 1 76 ? 55.011 79.843 63.213 1.00 31.60 76 ASP F CA 1
ATOM 5837 C C . ASP F 1 76 ? 55.453 78.609 63.985 1.00 32.16 76 ASP F C 1
ATOM 5838 O O . ASP F 1 76 ? 55.011 77.500 63.704 1.00 33.35 76 ASP F O 1
ATOM 5843 N N . THR F 1 77 ? 56.327 78.808 64.965 1.00 31.81 77 THR F N 1
ATOM 5844 C CA . THR F 1 77 ? 56.910 77.697 65.704 1.00 34.76 77 THR F CA 1
ATOM 5845 C C . THR F 1 77 ? 55.912 76.997 66.630 1.00 37.44 77 THR F C 1
ATOM 5846 O O . THR F 1 77 ? 56.244 75.992 67.262 1.00 39.02 77 THR F O 1
ATOM 5850 N N . SER F 1 78 ? 54.688 77.520 66.693 1.00 38.04 78 SER F N 1
ATOM 5851 C CA . SER F 1 78 ? 53.626 76.886 67.472 1.00 40.35 78 SER F CA 1
ATOM 5852 C C . SER F 1 78 ? 52.873 75.872 66.615 1.00 42.20 78 SER F C 1
ATOM 5853 O O . SER F 1 78 ? 52.185 74.994 67.136 1.00 46.15 78 SER F O 1
ATOM 5856 N N . GLN F 1 79 ? 53.013 75.995 65.298 1.00 38.89 79 GLN F N 1
ATOM 5857 C CA . GLN F 1 79 ? 52.320 75.111 64.366 1.00 39.97 79 GLN F CA 1
ATOM 5858 C C . GLN F 1 79 ? 53.301 74.270 63.554 1.00 40.09 79 GLN F C 1
ATOM 5859 O O . GLN F 1 79 ? 52.973 73.167 63.115 1.00 40.28 79 GLN F O 1
ATOM 5865 N N . TYR F 1 80 ? 54.503 74.798 63.349 1.00 38.96 80 TYR F N 1
ATOM 5866 C CA . TYR F 1 80 ? 55.461 74.148 62.465 1.00 35.38 80 TYR F CA 1
ATOM 5867 C C . TYR F 1 80 ? 56.834 73.959 63.079 1.00 32.71 80 TYR F C 1
ATOM 5868 O O . TYR F 1 80 ? 57.244 74.697 63.973 1.00 32.41 80 TYR F O 1
ATOM 5877 N N . TYR F 1 81 ? 57.547 72.953 62.586 1.00 33.99 81 TYR F N 1
ATOM 5878 C CA . TYR F 1 81 ? 58.972 72.848 62.852 1.00 30.11 81 TYR F CA 1
ATOM 5879 C C . TYR F 1 81 ? 59.658 72.479 61.540 1.00 27.44 81 TYR F C 1
ATOM 5880 O O . TYR F 1 81 ? 58.996 72.114 60.573 1.00 28.18 81 TYR F O 1
ATOM 5889 N N . CYS F 1 82 ? 60.977 72.595 61.515 1.00 29.13 82 CYS F N 1
ATOM 5890 C CA . CYS F 1 82 ? 61.725 72.487 60.275 1.00 23.02 82 CYS F CA 1
ATOM 5891 C C . CYS F 1 82 ? 62.846 71.492 60.457 1.00 23.96 82 CYS F C 1
ATOM 5892 O O . CYS F 1 82 ? 63.544 71.525 61.464 1.00 27.36 82 CYS F O 1
ATOM 5895 N N . VAL F 1 83 ? 63.016 70.600 59.487 1.00 25.10 83 VAL F N 1
ATOM 5896 C CA . VAL F 1 83 ? 64.124 69.651 59.538 1.00 22.23 83 VAL F CA 1
ATOM 5897 C C . VAL F 1 83 ? 64.915 69.693 58.235 1.00 22.21 83 VAL F C 1
ATOM 5898 O O . VAL F 1 83 ? 64.352 69.956 57.176 1.00 22.36 83 VAL F O 1
ATOM 5902 N N . GLY F 1 84 ? 66.217 69.442 58.320 1.00 25.48 84 GLY F N 1
ATOM 5903 C CA . GLY F 1 84 ? 67.043 69.381 57.124 1.00 21.66 84 GLY F CA 1
ATOM 5904 C C . GLY F 1 84 ? 66.590 68.258 56.215 1.00 23.27 84 GLY F C 1
ATOM 5905 O O . GLY F 1 84 ? 66.387 67.123 56.670 1.00 22.01 84 GLY F O 1
ATOM 5906 N N . LEU F 1 85 ? 66.420 68.563 54.929 1.00 18.33 85 LEU F N 1
ATOM 5907 C CA . LEU F 1 85 ? 65.977 67.567 53.965 1.00 17.64 85 LEU F CA 1
ATOM 5908 C C . LEU F 1 85 ? 67.109 67.188 53.029 1.00 18.91 85 LEU F C 1
ATOM 5909 O O . LEU F 1 85 ? 67.390 66.011 52.821 1.00 19.40 85 LEU F O 1
ATOM 5914 N N . GLU F 1 86 ? 67.763 68.195 52.453 1.00 17.17 86 GLU F N 1
ATOM 5915 C CA . GLU F 1 86 ? 68.854 67.940 51.512 1.00 18.90 86 GLU F CA 1
ATOM 5916 C C . GLU F 1 86 ? 69.884 69.023 51.715 1.00 17.28 86 GLU F C 1
ATOM 5917 O O . GLU F 1 86 ? 69.535 70.176 51.955 1.00 16.48 86 GLU F O 1
ATOM 5923 N N . VAL F 1 87 ? 71.160 68.664 51.671 1.00 15.65 87 VAL F N 1
ATOM 5924 C CA . VAL F 1 87 ? 72.200 69.694 51.793 1.00 14.70 87 VAL F CA 1
ATOM 5925 C C . VAL F 1 87 ? 73.288 69.397 50.778 1.00 18.04 87 VAL F C 1
ATOM 5926 O O . VAL F 1 87 ? 73.530 68.244 50.459 1.00 16.82 87 VAL F O 1
ATOM 5930 N N . ASN F 1 88 ? 73.918 70.433 50.229 1.00 15.75 88 ASN F N 1
ATOM 5931 C CA . ASN F 1 88 ? 75.060 70.199 49.346 1.00 15.45 88 ASN F CA 1
ATOM 5932 C C . ASN F 1 88 ? 76.047 71.326 49.517 1.00 14.85 88 ASN F C 1
ATOM 5933 O O . ASN F 1 88 ? 75.687 72.385 50.016 1.00 14.36 88 ASN F O 1
ATOM 5938 N N . ALA F 1 89 ? 77.302 71.098 49.148 1.00 13.67 89 ALA F N 1
ATOM 5939 C CA . ALA F 1 89 ? 78.329 72.109 49.352 1.00 14.62 89 ALA F CA 1
ATOM 5940 C C . ALA F 1 89 ? 79.473 71.880 48.380 1.00 18.54 89 ALA F C 1
ATOM 5941 O O . ALA F 1 89 ? 79.818 70.735 48.079 1.00 16.40 89 ALA F O 1
ATOM 5943 N N . ASN F 1 90 ? 80.025 72.970 47.865 1.00 12.95 90 ASN F N 1
ATOM 5944 C CA . ASN F 1 90 ? 81.336 72.944 47.218 1.00 13.98 90 ASN F CA 1
ATOM 5945 C C . ASN F 1 90 ? 82.391 73.500 48.135 1.00 15.66 90 ASN F C 1
ATOM 5946 O O . ASN F 1 90 ? 82.249 74.606 48.661 1.00 15.50 90 ASN F O 1
ATOM 5951 N N . HIS F 1 91 ? 83.478 72.753 48.289 1.00 15.53 91 HIS F N 1
ATOM 5952 C CA . HIS F 1 91 ? 84.590 73.185 49.111 1.00 18.10 91 HIS F CA 1
ATOM 5953 C C . HIS F 1 91 ? 85.580 73.921 48.215 1.00 17.56 91 HIS F C 1
ATOM 5954 O O . HIS F 1 91 ? 86.231 73.316 47.355 1.00 20.31 91 HIS F O 1
ATOM 5961 N N . LEU F 1 92 ? 85.690 75.229 48.421 1.00 13.16 92 LEU F N 1
ATOM 5962 C CA . LEU F 1 92 ? 86.386 76.096 47.478 1.00 15.55 92 LEU F CA 1
ATOM 5963 C C . LEU F 1 92 ? 87.844 76.395 47.832 1.00 18.90 92 LEU F C 1
ATOM 5964 O O . LEU F 1 92 ? 88.703 76.457 46.953 1.00 20.62 92 LEU F O 1
ATOM 5969 N N . ARG F 1 93 ? 88.107 76.633 49.110 1.00 16.74 93 ARG F N 1
ATOM 5970 C CA . ARG F 1 93 ? 89.454 76.926 49.596 1.00 18.53 93 ARG F CA 1
ATOM 5971 C C . ARG F 1 93 ? 89.596 76.289 50.969 1.00 20.78 93 ARG F C 1
ATOM 5972 O O . ARG F 1 93 ? 88.638 76.261 51.741 1.00 18.72 93 ARG F O 1
ATOM 5980 N N . GLY F 1 94 ? 90.784 75.780 51.289 1.00 22.43 94 GLY F N 1
ATOM 5981 C CA . GLY F 1 94 ? 91.014 75.264 52.626 1.00 21.95 94 GLY F CA 1
ATOM 5982 C C . GLY F 1 94 ? 91.300 76.362 53.629 1.00 23.03 94 GLY F C 1
ATOM 5983 O O . GLY F 1 94 ? 91.818 77.426 53.279 1.00 26.81 94 GLY F O 1
ATOM 5984 N N . LEU F 1 95 ? 90.940 76.123 54.882 1.00 22.11 95 LEU F N 1
ATOM 5985 C CA . LEU F 1 95 ? 91.256 77.057 55.947 1.00 21.44 95 LEU F CA 1
ATOM 5986 C C . LEU F 1 95 ? 92.053 76.332 57.021 1.00 22.13 95 LEU F C 1
ATOM 5987 O O . LEU F 1 95 ? 91.838 75.146 57.259 1.00 23.17 95 LEU F O 1
ATOM 5992 N N . ARG F 1 96 ? 92.980 77.038 57.658 1.00 26.59 96 ARG F N 1
ATOM 5993 C CA . ARG F 1 96 ? 93.826 76.411 58.672 1.00 27.78 96 ARG F CA 1
ATOM 5994 C C . ARG F 1 96 ? 93.605 76.974 60.066 1.00 27.39 96 ARG F C 1
ATOM 5995 O O . ARG F 1 96 ? 93.680 76.245 61.059 1.00 26.97 96 ARG F O 1
ATOM 6003 N N . SER F 1 97 ? 93.313 78.265 60.144 1.00 24.95 97 SER F N 1
ATOM 6004 C CA . SER F 1 97 ? 93.148 78.910 61.434 1.00 26.57 97 SER F CA 1
ATOM 6005 C C . SER F 1 97 ? 92.171 80.067 61.331 1.00 27.63 97 SER F C 1
ATOM 6006 O O . SER F 1 97 ? 91.624 80.344 60.263 1.00 26.80 97 SER F O 1
ATOM 6009 N N . GLY F 1 98 ? 91.963 80.749 62.446 1.00 24.22 98 GLY F N 1
ATOM 6010 C CA . GLY F 1 98 ? 90.982 81.813 62.489 1.00 24.91 98 GLY F CA 1
ATOM 6011 C C . GLY F 1 98 ? 89.578 81.267 62.632 1.00 23.13 98 GLY F C 1
ATOM 6012 O O . GLY F 1 98 ? 89.340 80.267 63.316 1.00 24.49 98 GLY F O 1
ATOM 6013 N N . ARG F 1 99 ? 88.628 81.943 62.002 1.00 20.56 99 ARG F N 1
ATOM 6014 C CA . ARG F 1 99 ? 87.244 81.516 62.043 1.00 20.78 99 ARG F CA 1
ATOM 6015 C C . ARG F 1 99 ? 86.705 81.463 60.635 1.00 18.18 99 ARG F C 1
ATOM 6016 O O . ARG F 1 99 ? 87.202 82.162 59.748 1.00 21.14 99 ARG F O 1
ATOM 6024 N N . VAL F 1 100 ? 85.697 80.625 60.439 1.00 19.81 100 VAL F N 1
ATOM 6025 C CA . VAL F 1 100 ? 84.939 80.623 59.188 1.00 20.99 100 VAL F CA 1
ATOM 6026 C C . VAL F 1 100 ? 83.568 81.233 59.465 1.00 19.47 100 VAL F C 1
ATOM 6027 O O . VAL F 1 100 ? 82.922 80.915 60.463 1.00 18.43 100 VAL F O 1
ATOM 6031 N N . THR F 1 101 ? 83.141 82.144 58.595 1.00 17.05 101 THR F N 1
ATOM 6032 C CA . THR F 1 101 ? 81.887 82.867 58.809 1.00 17.36 101 THR F CA 1
ATOM 6033 C C . THR F 1 101 ? 80.903 82.518 57.706 1.00 18.81 101 THR F C 1
ATOM 6034 O O . THR F 1 101 ? 81.247 82.579 56.519 1.00 17.92 101 THR F O 1
ATOM 6038 N N . ALA F 1 102 ? 79.688 82.166 58.104 1.00 17.82 102 ALA F N 1
ATOM 6039 C CA . ALA F 1 102 ? 78.636 81.764 57.184 1.00 15.36 102 ALA F CA 1
ATOM 6040 C C . ALA F 1 102 ? 77.508 82.785 57.187 1.00 17.03 102 ALA F C 1
ATOM 6041 O O . ALA F 1 102 ? 77.102 83.265 58.246 1.00 18.19 102 ALA F O 1
ATOM 6043 N N . VAL F 1 103 ? 77.011 83.114 55.997 1.00 14.50 103 VAL F N 1
ATOM 6044 C CA . VAL F 1 103 ? 75.874 84.013 55.853 1.00 15.18 103 VAL F CA 1
ATOM 6045 C C . VAL F 1 103 ? 74.775 83.308 55.077 1.00 15.46 103 VAL F C 1
ATOM 6046 O O . VAL F 1 103 ? 75.014 82.808 53.975 1.00 15.09 103 VAL F O 1
ATOM 6050 N N . ALA F 1 104 ? 73.578 83.247 55.660 1.00 16.09 104 ALA F N 1
ATOM 6051 C CA . ALA F 1 104 ? 72.439 82.594 55.022 1.00 14.69 104 ALA F CA 1
ATOM 6052 C C . ALA F 1 104 ? 71.466 83.630 54.454 1.00 17.43 104 ALA F C 1
ATOM 6053 O O . ALA F 1 104 ? 71.106 84.579 55.139 1.00 16.66 104 ALA F O 1
ATOM 6055 N N . ARG F 1 105 ? 71.071 83.438 53.197 1.00 13.91 105 ARG F N 1
ATOM 6056 C CA . ARG F 1 105 ? 70.048 84.241 52.535 1.00 14.95 105 ARG F CA 1
ATOM 6057 C C . ARG F 1 105 ? 68.982 83.338 51.939 1.00 15.96 105 ARG F C 1
ATOM 6058 O O . ARG F 1 105 ? 69.278 82.229 51.489 1.00 17.24 105 ARG F O 1
ATOM 6066 N N . ALA F 1 106 ? 67.732 83.788 51.959 1.00 13.91 106 ALA F N 1
ATOM 6067 C CA . ALA F 1 106 ? 66.638 82.965 51.453 1.00 14.88 106 ALA F CA 1
ATOM 6068 C C . ALA F 1 106 ? 66.575 82.936 49.936 1.00 15.69 106 ALA F C 1
ATOM 6069 O O . ALA F 1 106 ? 66.562 83.980 49.274 1.00 16.33 106 ALA F O 1
ATOM 6071 N N . ILE F 1 107 ? 66.510 81.728 49.382 1.00 14.41 107 ILE F N 1
ATOM 6072 C CA . ILE F 1 107 ? 66.244 81.538 47.962 1.00 14.91 107 ILE F CA 1
ATOM 6073 C C . ILE F 1 107 ? 64.746 81.338 47.749 1.00 16.68 107 ILE F C 1
ATOM 6074 O O . ILE F 1 107 ? 64.163 81.889 46.814 1.00 17.92 107 ILE F O 1
ATOM 6079 N N . HIS F 1 108 ? 64.124 80.563 48.630 1.00 17.15 108 HIS F N 1
ATOM 6080 C CA . HIS F 1 108 ? 62.715 80.217 48.502 1.00 18.33 108 HIS F CA 1
ATOM 6081 C C . HIS F 1 108 ? 62.160 79.914 49.879 1.00 19.58 108 HIS F C 1
ATOM 6082 O O . HIS F 1 108 ? 62.718 79.101 50.596 1.00 21.58 108 HIS F O 1
ATOM 6089 N N . LEU F 1 109 ? 61.082 80.589 50.267 1.00 18.45 109 LEU F N 1
ATOM 6090 C CA . LEU F 1 109 ? 60.401 80.253 51.511 1.00 19.99 109 LEU F CA 1
ATOM 6091 C C . LEU F 1 109 ? 58.973 79.815 51.204 1.00 22.59 109 LEU F C 1
ATOM 6092 O O . LEU F 1 109 ? 58.056 80.639 51.136 1.00 26.02 109 LEU F O 1
ATOM 6097 N N . GLY F 1 110 ? 58.783 78.517 51.012 1.00 22.38 110 GLY F N 1
ATOM 6098 C CA . GLY F 1 110 ? 57.479 77.996 50.645 1.00 22.02 110 GLY F CA 1
ATOM 6099 C C . GLY F 1 110 ? 56.703 77.466 51.828 1.00 22.19 110 GLY F C 1
ATOM 6100 O O . GLY F 1 110 ? 57.168 77.519 52.970 1.00 23.53 110 GLY F O 1
ATOM 6101 N N . ARG F 1 111 ? 55.525 76.917 51.547 1.00 26.00 111 ARG F N 1
ATOM 6102 C CA . ARG F 1 111 ? 54.679 76.363 52.594 1.00 26.56 111 ARG F CA 1
ATOM 6103 C C . ARG F 1 111 ? 55.261 75.080 53.171 1.00 27.04 111 ARG F C 1
ATOM 6104 O O . ARG F 1 111 ? 55.157 74.841 54.372 1.00 27.93 111 ARG F O 1
ATOM 6112 N N . THR F 1 112 ? 55.880 74.258 52.319 1.00 23.44 112 THR F N 1
ATOM 6113 C CA . THR F 1 112 ? 56.401 72.967 52.768 1.00 25.03 112 THR F CA 1
ATOM 6114 C C . THR F 1 112 ? 57.925 72.830 52.725 1.00 23.95 112 THR F C 1
ATOM 6115 O O . THR F 1 112 ? 58.481 71.926 53.345 1.00 23.63 112 THR F O 1
ATOM 6119 N N . THR F 1 113 ? 58.598 73.712 51.985 1.00 23.00 113 THR F N 1
ATOM 6120 C CA . THR F 1 113 ? 60.059 73.659 51.897 1.00 19.84 113 THR F CA 1
ATOM 6121 C C . THR F 1 113 ? 60.653 75.060 51.966 1.00 17.95 113 THR F C 1
ATOM 6122 O O . THR F 1 113 ? 60.010 76.023 51.570 1.00 20.07 113 THR F O 1
ATOM 6126 N N . HIS F 1 114 ? 61.877 75.166 52.473 1.00 19.51 114 HIS F N 1
ATOM 6127 C CA . HIS F 1 114 ? 62.642 76.400 52.369 1.00 16.92 114 HIS F CA 1
ATOM 6128 C C . HIS F 1 114 ? 63.962 76.054 51.694 1.00 16.99 114 HIS F C 1
ATOM 6129 O O . HIS F 1 114 ? 64.480 74.953 51.872 1.00 17.34 114 HIS F O 1
ATOM 6136 N N . VAL F 1 115 ? 64.513 76.986 50.929 1.00 14.99 115 VAL F N 1
ATOM 6137 C CA . VAL F 1 115 ? 65.841 76.770 50.359 1.00 14.64 115 VAL F CA 1
ATOM 6138 C C . VAL F 1 115 ? 66.703 77.951 50.727 1.00 14.49 115 VAL F C 1
ATOM 6139 O O . VAL F 1 115 ? 66.311 79.091 50.485 1.00 14.73 115 VAL F O 1
ATOM 6143 N N . TRP F 1 116 ? 67.865 77.678 51.322 1.00 13.71 116 TRP F N 1
ATOM 6144 C CA . TRP F 1 116 ? 68.786 78.700 51.801 1.00 14.15 116 TRP F CA 1
ATOM 6145 C C . TRP F 1 116 ? 70.095 78.666 51.037 1.00 15.08 116 TRP F C 1
ATOM 6146 O O . TRP F 1 116 ? 70.649 77.590 50.784 1.00 13.02 116 TRP F O 1
ATOM 6157 N N . ASP F 1 117 ? 70.577 79.856 50.688 1.00 14.45 117 ASP F N 1
ATOM 6158 C CA . ASP F 1 117 ? 71.876 80.040 50.054 1.00 15.05 117 ASP F CA 1
ATOM 6159 C C . ASP F 1 117 ? 72.856 80.393 51.162 1.00 15.36 117 ASP F C 1
ATOM 6160 O O . ASP F 1 117 ? 72.670 81.391 51.858 1.00 14.85 117 ASP F O 1
ATOM 6165 N N . ILE F 1 118 ? 73.893 79.583 51.355 1.00 12.79 118 ILE F N 1
ATOM 6166 C CA . ILE F 1 118 ? 74.791 79.817 52.485 1.00 13.57 118 ILE F CA 1
ATOM 6167 C C . ILE F 1 118 ? 76.243 79.960 52.030 1.00 15.27 118 ILE F C 1
ATOM 6168 O O . ILE F 1 118 ? 76.836 79.032 51.491 1.00 15.33 118 ILE F O 1
ATOM 6173 N N . ARG F 1 119 ? 76.801 81.145 52.241 1.00 13.80 119 ARG F N 1
ATOM 6174 C CA . ARG F 1 119 ? 78.160 81.462 51.809 1.00 14.04 119 ARG F CA 1
ATOM 6175 C C . ARG F 1 119 ? 79.117 81.521 52.994 1.00 14.99 119 ARG F C 1
ATOM 6176 O O . ARG F 1 119 ? 78.893 82.273 53.945 1.00 14.67 119 ARG F O 1
ATOM 6184 N N . LEU F 1 120 ? 80.207 80.761 52.906 1.00 14.64 120 LEU F N 1
ATOM 6185 C CA . LEU F 1 120 ? 81.231 80.689 53.947 1.00 13.73 120 LEU F CA 1
ATOM 6186 C C . LEU F 1 120 ? 82.528 81.329 53.481 1.00 18.22 120 LEU F C 1
ATOM 6187 O O . LEU F 1 120 ? 82.938 81.152 52.334 1.00 16.89 120 LEU F O 1
ATOM 6192 N N . SER F 1 121 ? 83.177 82.069 54.380 1.00 17.52 121 SER F N 1
ATOM 6193 C CA . SER F 1 121 ? 84.490 82.641 54.106 1.00 17.59 121 SER F CA 1
ATOM 6194 C C . SER F 1 121 ? 85.383 82.643 55.338 1.00 18.33 121 SER F C 1
ATOM 6195 O O . SER F 1 121 ? 84.897 82.675 56.468 1.00 18.76 121 SER F O 1
ATOM 6198 N N . GLY F 1 122 ? 86.691 82.620 55.109 1.00 19.30 122 GLY F N 1
ATOM 6199 C CA . GLY F 1 122 ? 87.669 82.753 56.182 1.00 22.58 122 GLY F CA 1
ATOM 6200 C C . GLY F 1 122 ? 87.847 84.207 56.572 1.00 21.82 122 GLY F C 1
ATOM 6201 O O . GLY F 1 122 ? 87.232 85.091 55.967 1.00 23.12 122 GLY F O 1
ATOM 6202 N N . ASP F 1 123 ? 88.690 84.465 57.568 1.00 25.84 123 ASP F N 1
ATOM 6203 C CA . ASP F 1 123 ? 88.862 85.828 58.084 1.00 25.88 123 ASP F CA 1
ATOM 6204 C C . ASP F 1 123 ? 89.431 86.808 57.050 1.00 28.94 123 ASP F C 1
ATOM 6205 O O . ASP F 1 123 ? 89.301 88.029 57.208 1.00 32.29 123 ASP F O 1
ATOM 6210 N N . ASP F 1 124 ? 90.042 86.275 55.992 1.00 27.95 124 ASP F N 1
ATOM 6211 C CA . ASP F 1 124 ? 90.537 87.096 54.884 1.00 30.62 124 ASP F CA 1
ATOM 6212 C C . ASP F 1 124 ? 89.432 87.533 53.912 1.00 31.04 124 ASP F C 1
ATOM 6213 O O . ASP F 1 124 ? 89.690 88.271 52.955 1.00 33.83 124 ASP F O 1
ATOM 6218 N N . GLY F 1 125 ? 88.212 87.054 54.150 1.00 27.00 125 GLY F N 1
ATOM 6219 C CA . GLY F 1 125 ? 87.049 87.439 53.367 1.00 27.07 125 GLY F CA 1
ATOM 6220 C C . GLY F 1 125 ? 86.842 86.661 52.080 1.00 26.26 125 GLY F C 1
ATOM 6221 O O . GLY F 1 125 ? 85.836 86.843 51.392 1.00 28.77 125 GLY F O 1
ATOM 6222 N N . LYS F 1 126 ? 87.789 85.797 51.739 1.00 25.58 126 LYS F N 1
ATOM 6223 C CA . LYS F 1 126 ? 87.694 85.028 50.507 1.00 25.20 126 LYS F CA 1
ATOM 6224 C C . LYS F 1 126 ? 86.760 83.839 50.681 1.00 24.40 126 LYS F C 1
ATOM 6225 O O . LYS F 1 126 ? 86.801 83.171 51.706 1.00 21.91 126 LYS F O 1
ATOM 6231 N N . PRO F 1 127 ? 85.921 83.564 49.670 1.00 21.91 127 PRO F N 1
ATOM 6232 C CA . PRO F 1 127 ? 85.012 82.418 49.785 1.00 19.21 127 PRO F CA 1
ATOM 6233 C C . PRO F 1 127 ? 85.754 81.113 50.057 1.00 20.94 127 PRO F C 1
ATOM 6234 O O . PRO F 1 127 ? 86.751 80.820 49.387 1.00 21.40 127 PRO F O 1
ATOM 6238 N N . SER F 1 128 ? 85.276 80.338 51.030 1.00 18.97 128 SER F N 1
ATOM 6239 C CA . SER F 1 128 ? 85.896 79.057 51.343 1.00 17.36 128 SER F CA 1
ATOM 6240 C C . SER F 1 128 ? 84.973 77.875 51.031 1.00 16.80 128 SER F C 1
ATOM 6241 O O . SER F 1 128 ? 85.435 76.763 50.760 1.00 16.35 128 SER F O 1
ATOM 6244 N N . CYS F 1 129 ? 83.669 78.113 51.089 1.00 14.25 129 CYS F N 1
ATOM 6245 C CA . CYS F 1 129 ? 82.685 77.071 50.830 1.00 13.46 129 CYS F CA 1
ATOM 6246 C C . CYS F 1 129 ? 81.373 77.718 50.415 1.00 14.37 129 CYS F C 1
ATOM 6247 O O . CYS 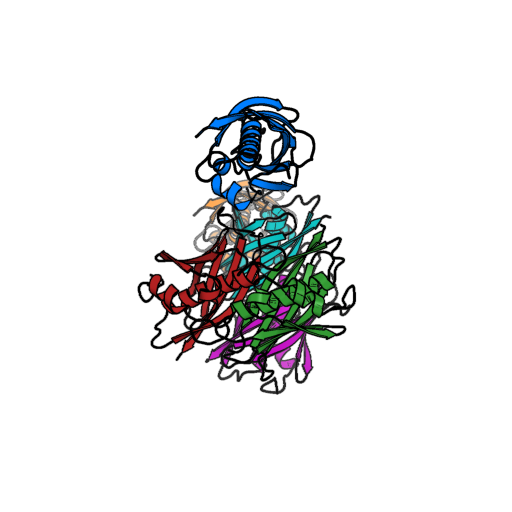F 1 129 ? 81.089 78.833 50.835 1.00 15.20 129 CYS F O 1
ATOM 6250 N N . ILE F 1 130 ? 80.605 77.050 49.556 1.00 14.19 130 ILE F N 1
ATOM 6251 C CA . ILE F 1 130 ? 79.248 77.495 49.248 1.00 14.47 130 ILE F CA 1
ATOM 6252 C C . ILE F 1 130 ? 78.314 76.318 49.426 1.00 14.96 130 ILE F C 1
ATOM 6253 O O . ILE F 1 130 ? 78.572 75.218 48.921 1.00 15.57 130 ILE F O 1
ATOM 6258 N N . ALA F 1 131 ? 77.248 76.529 50.186 1.00 11.99 131 ALA F N 1
ATOM 6259 C CA . ALA F 1 131 ? 76.331 75.446 50.486 1.00 13.63 131 ALA F CA 1
ATOM 6260 C C . ALA F 1 131 ? 74.937 75.845 50.071 1.00 13.83 131 ALA F C 1
ATOM 6261 O O . ALA F 1 131 ? 74.623 77.041 50.005 1.00 14.52 131 ALA F O 1
ATOM 6263 N N . ARG F 1 132 ? 74.098 74.860 49.760 1.00 12.44 132 ARG F N 1
ATOM 6264 C CA . ARG F 1 132 ? 72.679 75.149 49.581 1.00 14.13 132 ARG F CA 1
ATOM 6265 C C . ARG F 1 132 ? 71.912 74.149 50.434 1.00 15.36 132 ARG F C 1
ATOM 6266 O O . ARG F 1 132 ? 72.229 72.952 50.431 1.00 15.59 132 ARG F O 1
ATOM 6274 N N . LEU F 1 133 ? 70.938 74.639 51.199 1.00 13.63 133 LEU F N 1
ATOM 6275 C CA . LEU F 1 133 ? 70.244 73.784 52.170 1.00 15.30 133 LEU F CA 1
ATOM 6276 C C . LEU F 1 133 ? 68.753 73.770 51.891 1.00 14.26 133 LEU F C 1
ATOM 6277 O O . LEU F 1 133 ? 68.135 74.831 51.766 1.00 15.77 133 LEU F O 1
ATOM 6282 N N . THR F 1 134 ? 68.156 72.580 51.824 1.00 13.38 134 THR F N 1
ATOM 6283 C CA . THR F 1 134 ? 66.720 72.485 51.635 1.00 14.06 134 THR F CA 1
ATOM 6284 C C . THR F 1 134 ? 66.115 71.985 52.948 1.00 17.05 134 THR F C 1
ATOM 6285 O O . THR F 1 134 ? 66.554 70.963 53.476 1.00 17.04 134 THR F O 1
ATOM 6289 N N . MET F 1 135 ? 65.160 72.740 53.493 1.00 17.79 135 MET F N 1
ATOM 6290 C CA . MET F 1 135 ? 64.499 72.397 54.750 1.00 18.36 135 MET F CA 1
ATOM 6291 C C . MET F 1 135 ? 63.086 71.924 54.459 1.00 16.52 135 MET F C 1
ATOM 6292 O O . MET F 1 135 ? 62.416 72.454 53.567 1.00 19.22 135 MET F O 1
ATOM 6297 N N . ALA F 1 136 ? 62.618 70.923 55.208 1.00 19.12 136 ALA F N 1
ATOM 6298 C CA . ALA F 1 136 ? 61.207 70.541 55.151 1.00 20.47 136 ALA F CA 1
ATOM 6299 C C . ALA F 1 136 ? 60.457 71.260 56.270 1.00 22.62 136 ALA F C 1
ATOM 6300 O O . ALA F 1 136 ? 60.910 71.284 57.409 1.00 22.37 136 ALA F O 1
ATOM 6302 N N . VAL F 1 137 ? 59.321 71.862 55.936 1.00 23.14 137 VAL F N 1
ATOM 6303 C CA . VAL F 1 137 ? 58.503 72.542 56.934 1.00 21.50 137 VAL F CA 1
ATOM 6304 C C . VAL F 1 137 ? 57.353 71.616 57.281 1.00 24.90 137 VAL F C 1
ATOM 6305 O O . VAL F 1 137 ? 56.500 71.350 56.439 1.00 26.79 137 VAL F O 1
ATOM 6309 N N . VAL F 1 138 ? 57.344 71.133 58.522 1.00 28.50 138 VAL F N 1
ATOM 6310 C CA . VAL F 1 138 ? 56.441 70.055 58.926 1.00 32.39 138 VAL F CA 1
ATOM 6311 C C . VAL F 1 138 ? 55.433 70.552 59.955 1.00 33.40 138 VAL F C 1
ATOM 6312 O O . VAL F 1 138 ? 55.815 71.167 60.956 1.00 33.39 138 VAL F O 1
ATOM 6316 N N . PRO F 1 139 ? 54.139 70.293 59.706 1.00 36.67 139 PRO F N 1
ATOM 6317 C CA . PRO F 1 139 ? 53.101 70.648 60.679 1.00 38.88 139 PRO F CA 1
ATOM 6318 C C . PRO F 1 139 ? 53.270 69.819 61.944 1.00 39.75 139 PRO F C 1
ATOM 6319 O O . PRO F 1 139 ? 53.464 68.609 61.853 1.00 39.97 139 PRO F O 1
ATOM 6323 N N . LEU F 1 140 ? 53.214 70.459 63.106 1.00 42.80 140 LEU F N 1
ATOM 6324 C CA . LEU F 1 140 ? 53.292 69.732 64.367 1.00 41.88 140 LEU F CA 1
ATOM 6325 C C . LEU F 1 140 ? 52.052 68.868 64.574 1.00 42.60 140 LEU F C 1
ATOM 6326 O O . LEU F 1 140 ? 50.981 69.170 64.044 1.00 48.10 140 LEU F O 1
#

Sequence (834 aa):
SLWRQTPDLEQLNASQKNSIGDLLGIRFEAFDDESLTASMPVDSRTHQPFGLLHGGASVVLAESLGSMASYLCVDTSQYYCVGLEVNANHLRGLRSGRVTAVARAIHLGRTTHVWDIRLSGDDGKPSCIARLTMAVVPLSLWRQTPDLEQLNASQKNSIGDLLGIRFEAFDDESLTASMPVDSRTHQPFGLLHGGASVVLAESLGSMASYLCVDTSQYYCVGLEVNANHLRGLRSGRVTAVARAIHLGRTTHVWDIRLSGDDGKPSCIARLTMAVVPLSLWRQTPDLEQLNASQKNSIGDLLGIRFEAFDDESLTASMPVDSRTHQPFGLLHGGASVVLAESLGSMASYLCVDTSQYYCVGLEVNANHLRGLRSGRVTAVARAIHLGRTTHVWDIRLSGDDGKPSCIARLTMAVVPLSLWRQTPDLEQLNASQKNSIGDLLGIRFEAFDDESLTASMPVDSRTHQPFGLLHGGASVVLAESLGSMASYLCVDTSQYYCVGLEVNANHLRGLRSGRVTAVARAIHLGRTTHVWDIRLSGDDGKPSCIARLTMAVVPLSLWRQTPDLEQLNASQKNSIGDLLGIRFEAFDDESLTASMPVDSRTHQPFGLLHGGASVVLAESLGSMASYLCVDTSQYYCVGLEVNANHLRGLRSGRVTAVARAIHLGRTTHVWDIRLSGDDGKPSCIARLTMAVVPLSLWRQTPDLEQLNASQKNSIGDLLGIRFEAFDDESLTASMPVDSRTHQPFGLLHGGASVVLAESLGSMASYLCVDTSQYYCVGLEVNANHLRGLRSGRVTAVARAIHLGRTTHVWDIRLSGDDGKPSCIARLTMAVVPL

InterPro domains:
  IPR003736 Phenylacetic acid degradation-related domain [TIGR00369] (23-136)
  IPR006683 Thioesterase domain [PF03061] (51-126)
  IPR029069 HotDog domain superfamily [SSF54637] (13-139)

B-factor: mean 26.36, std 9.01, range [10.53, 68.25]